Protein 5NGO (pdb70)

B-factor: mean 62.22, std 16.46, range [30.8, 132.93]

Radius of gyration: 42.45 Å; Cα contacts (8 Å, |Δi|>4): 3176; chains: 8; bounding box: 83×86×152 Å

Structure (mmCIF, N/CA/C/O backbone):
data_5NGO
#
_entry.id   5NGO
#
_cell.length_a   129.952
_cell.length_b   129.952
_cell.length_c   468.376
_cell.angle_alpha   90.000
_cell.angle_beta   90.000
_cell.angle_gamma   120.000
#
_symmetry.space_group_name_H-M   'H 3 2'
#
loop_
_entity.id
_entity.type
_entity.pdbx_description
1 polymer 'Inactive poly [ADP-ribose] polymerase RCD1'
2 water water
#
loop_
_atom_site.group_PDB
_atom_site.id
_atom_site.type_symbol
_atom_site.label_atom_id
_atom_site.label_alt_id
_atom_site.label_comp_id
_atom_site.label_asym_id
_atom_site.label_entity_id
_atom_site.label_seq_id
_atom_site.pdbx_PDB_ins_code
_atom_site.Cartn_x
_atom_site.Cartn_y
_atom_site.Cartn_z
_atom_site.occupancy
_atom_site.B_iso_or_equiv
_atom_site.auth_seq_id
_atom_site.auth_comp_id
_atom_site.auth_asym_id
_atom_site.auth_atom_id
_atom_site.pdbx_PDB_model_num
ATOM 1 N N . LEU A 1 7 ? 52.149 85.969 139.998 1.00 70.77 273 LEU A N 1
ATOM 2 C CA . LEU A 1 7 ? 52.195 86.396 138.577 1.00 69.74 273 LEU A CA 1
ATOM 3 C C . LEU A 1 7 ? 52.509 85.191 137.736 1.00 68.75 273 LEU A C 1
ATOM 4 O O . LEU A 1 7 ? 53.062 84.244 138.223 1.00 72.23 273 LEU A O 1
ATOM 9 N N . ASP A 1 8 ? 52.133 85.234 136.472 1.00 67.42 274 ASP A N 1
ATOM 10 C CA . ASP A 1 8 ? 52.562 84.211 135.523 1.00 67.41 274 ASP A CA 1
ATOM 11 C C . ASP A 1 8 ? 53.879 84.641 134.872 1.00 63.97 274 ASP A C 1
ATOM 12 O O . ASP A 1 8 ? 54.361 85.766 135.054 1.00 58.46 274 ASP A O 1
ATOM 17 N N . LYS A 1 9 ? 54.465 83.710 134.123 1.00 59.67 275 LYS A N 1
ATOM 18 C CA . LYS A 1 9 ? 55.780 83.923 133.525 1.00 58.08 275 LYS A CA 1
ATOM 19 C C . LYS A 1 9 ? 55.767 85.042 132.480 1.00 57.00 275 LYS A C 1
ATOM 20 O O . LYS A 1 9 ? 56.727 85.801 132.412 1.00 54.40 275 LYS A O 1
ATOM 26 N N . ASP A 1 10 ? 54.691 85.164 131.702 1.00 58.35 276 ASP A N 1
ATOM 27 C CA . ASP A 1 10 ? 54.538 86.265 130.727 1.00 59.88 276 ASP A CA 1
ATOM 28 C C . ASP A 1 10 ? 54.577 87.659 131.356 1.00 55.51 276 ASP A C 1
ATOM 29 O O . ASP A 1 10 ? 55.190 88.565 130.795 1.00 57.64 276 ASP A O 1
ATOM 34 N N . ALA A 1 11 ? 53.922 87.827 132.500 1.00 51.75 277 ALA A N 1
ATOM 35 C CA . ALA A 1 11 ? 53.935 89.113 133.200 1.00 50.29 277 ALA A CA 1
ATOM 36 C C . ALA A 1 11 ? 55.340 89.483 133.691 1.00 47.77 277 ALA A C 1
ATOM 37 O O . ALA A 1 11 ? 55.723 90.650 133.644 1.00 49.94 277 ALA A O 1
ATOM 39 N N . VAL A 1 12 ? 56.099 88.479 134.136 1.00 46.09 278 VAL A N 1
ATOM 40 C CA . VAL A 1 12 ? 57.456 88.678 134.629 1.00 43.87 278 VAL A CA 1
ATOM 41 C C . VAL A 1 12 ? 58.322 89.117 133.462 1.00 45.43 278 VAL A C 1
ATOM 42 O O . VAL A 1 12 ? 59.075 90.080 133.584 1.00 43.18 278 VAL A O 1
ATOM 46 N N . LYS A 1 13 ? 58.196 88.395 132.339 1.00 48.04 279 LYS A N 1
ATOM 47 C CA . LYS A 1 13 ? 58.886 88.730 131.090 1.00 48.30 279 LYS A CA 1
ATOM 48 C C . LYS A 1 13 ? 58.623 90.174 130.677 1.00 48.72 279 LYS A C 1
ATOM 49 O O . LYS A 1 13 ? 59.560 90.914 130.369 1.00 47.87 279 LYS A O 1
ATOM 55 N N . LYS A 1 14 ? 57.349 90.559 130.700 1.00 50.75 280 LYS A N 1
ATOM 56 C CA . LYS A 1 14 ? 56.938 91.921 130.367 1.00 54.05 280 LYS A CA 1
ATOM 57 C C . LYS A 1 14 ? 57.505 92.968 131.328 1.00 53.67 280 LYS A C 1
ATOM 58 O O . LYS A 1 14 ? 58.007 93.996 130.881 1.00 55.53 280 LYS A O 1
ATOM 64 N N . MET A 1 15 ? 57.428 92.704 132.628 1.00 51.12 281 MET A N 1
ATOM 65 C CA . MET A 1 15 ? 58.087 93.546 133.646 1.00 51.37 281 MET A CA 1
ATOM 66 C C . MET A 1 15 ? 59.568 93.778 133.341 1.00 48.66 281 MET A C 1
ATOM 67 O O . MET A 1 15 ? 60.057 94.900 133.451 1.00 52.40 281 MET A O 1
ATOM 72 N N . PHE A 1 16 ? 60.275 92.712 132.990 1.00 45.54 282 PHE A N 1
ATOM 73 C CA . PHE A 1 16 ? 61.704 92.793 132.693 1.00 44.61 282 PHE A CA 1
ATOM 74 C C . PHE A 1 16 ? 61.984 93.548 131.386 1.00 45.89 282 PHE A C 1
ATOM 75 O O . PHE A 1 16 ? 62.950 94.315 131.308 1.00 46.80 282 PHE A O 1
ATOM 83 N N . ALA A 1 17 ? 61.147 93.325 130.372 1.00 47.44 283 ALA A N 1
ATOM 84 C CA . ALA A 1 17 ? 61.316 93.981 129.063 1.00 51.17 283 ALA A CA 1
ATOM 85 C C . ALA A 1 17 ? 61.088 95.494 129.138 1.00 53.24 283 ALA A C 1
ATOM 86 O O . ALA A 1 17 ? 61.923 96.263 128.659 1.00 54.42 283 ALA A O 1
ATOM 88 N N . VAL A 1 18 ? 59.977 95.915 129.766 1.00 54.41 284 VAL A N 1
ATOM 89 C CA . VAL A 1 18 ? 59.682 97.343 129.900 1.00 56.08 284 VAL A CA 1
ATOM 90 C C . VAL A 1 18 ? 60.737 97.986 130.813 1.00 56.39 284 VAL A C 1
ATOM 91 O O . VAL A 1 18 ? 61.227 99.074 130.519 1.00 59.96 284 VAL A O 1
ATOM 95 N N . GLY A 1 19 ? 61.110 97.290 131.884 1.00 53.05 285 GLY A N 1
ATOM 96 C CA . GLY A 1 19 ? 62.077 97.792 132.849 1.00 51.82 285 GLY A CA 1
ATOM 97 C C . GLY A 1 19 ? 63.517 97.861 132.416 1.00 51.74 285 GLY A C 1
ATOM 98 O O . GLY A 1 19 ? 64.298 98.491 133.105 1.00 54.23 285 GLY A O 1
ATOM 99 N N . THR A 1 20 ? 63.891 97.210 131.309 1.00 51.23 286 THR A N 1
ATOM 100 C CA . THR A 1 20 ? 65.258 97.285 130.766 1.00 50.73 286 THR A CA 1
ATOM 101 C C . THR A 1 20 ? 65.314 97.970 129.401 1.00 53.57 286 THR A C 1
ATOM 102 O O . THR A 1 20 ? 66.364 97.942 128.736 1.00 54.76 286 THR A O 1
ATOM 106 N N . ALA A 1 21 ? 64.220 98.603 128.981 1.00 56.57 287 ALA A N 1
ATOM 107 C CA . ALA A 1 21 ? 64.129 99.227 127.634 1.00 59.17 287 ALA A CA 1
ATOM 108 C C . ALA A 1 21 ? 65.227 100.257 127.351 1.00 62.26 287 ALA A C 1
ATOM 109 O O . ALA A 1 21 ? 65.743 100.324 126.242 1.00 67.64 287 ALA A O 1
ATOM 111 N N . SER A 1 22 ? 65.586 101.048 128.362 1.00 62.88 288 SER A N 1
ATOM 112 C CA . SER A 1 22 ? 66.666 102.042 128.251 1.00 63.63 288 SER A CA 1
ATOM 113 C C . SER A 1 22 ? 68.040 101.484 127.847 1.00 62.76 288 SER A C 1
ATOM 114 O O . SER A 1 22 ? 68.877 102.243 127.375 1.00 63.83 288 SER A O 1
ATOM 117 N N . LEU A 1 23 ? 68.274 100.186 128.041 1.00 60.92 289 LEU A N 1
ATOM 118 C CA . LEU A 1 23 ? 69.548 99.555 127.673 1.00 60.77 289 LEU A CA 1
ATOM 119 C C . LEU A 1 23 ? 69.600 99.084 126.214 1.00 60.67 289 LEU A C 1
ATOM 120 O O . LEU A 1 23 ? 70.660 98.646 125.757 1.00 59.47 289 LEU A O 1
ATOM 125 N N . GLY A 1 24 ? 68.484 99.176 125.494 1.00 60.76 290 GLY A N 1
ATOM 126 C CA . GLY A 1 24 ? 68.449 98.833 124.079 1.00 63.48 290 GLY A CA 1
ATOM 127 C C . GLY A 1 24 ? 67.880 97.447 123.852 1.00 64.57 290 GLY A C 1
ATOM 128 O O . GLY A 1 24 ? 66.837 97.107 124.445 1.00 65.23 290 GLY A O 1
ATOM 129 N N . HIS A 1 25 ? 68.539 96.650 123.004 1.00 66.43 291 HIS A N 1
ATOM 130 C CA . HIS A 1 25 ? 68.098 95.290 122.722 1.00 66.59 291 HIS A CA 1
ATOM 131 C C . HIS A 1 25 ? 68.506 94.362 123.860 1.00 61.88 291 HIS A C 1
ATOM 132 O O . HIS A 1 25 ? 69.691 94.093 124.031 1.00 59.11 291 HIS A O 1
ATOM 139 N N . VAL A 1 26 ? 67.523 93.891 124.623 1.00 59.05 292 VAL A N 1
ATOM 140 C CA . VAL A 1 26 ? 67.770 93.006 125.755 1.00 55.69 292 VAL A CA 1
ATOM 141 C C . VAL A 1 26 ? 66.963 91.727 125.581 1.00 53.62 292 VAL A C 1
ATOM 142 O O . VAL A 1 26 ? 65.869 91.609 126.108 1.00 53.04 292 VAL A O 1
ATOM 146 N N . PRO A 1 27 ? 67.507 90.754 124.832 1.00 53.53 293 PRO A N 1
ATOM 147 C CA . PRO A 1 27 ? 66.724 89.536 124.592 1.00 53.12 293 PRO A CA 1
ATOM 148 C C . PRO A 1 27 ? 66.559 88.696 125.859 1.00 51.09 293 PRO A C 1
ATOM 149 O O . PRO A 1 27 ? 67.526 88.478 126.586 1.00 49.60 293 PRO A O 1
ATOM 153 N N . VAL A 1 28 ? 65.322 88.286 126.116 1.00 50.98 294 VAL A N 1
ATOM 154 C CA . VAL A 1 28 ? 64.986 87.395 127.214 1.00 49.13 294 VAL A CA 1
ATOM 155 C C . VAL A 1 28 ? 64.961 85.980 126.662 1.00 49.97 294 VAL A C 1
ATOM 156 O O . VAL A 1 28 ? 64.077 85.637 125.877 1.00 52.17 294 VAL A O 1
ATOM 160 N N . LEU A 1 29 ? 65.910 85.164 127.094 1.00 49.75 295 LEU A N 1
ATOM 161 C CA . LEU A 1 29 ? 65.989 83.778 126.663 1.00 49.99 295 LEU A CA 1
ATOM 162 C C . LEU A 1 29 ? 64.973 82.870 127.378 1.00 48.74 295 LEU A C 1
ATOM 163 O O . LEU A 1 29 ? 64.453 81.939 126.773 1.00 47.70 295 LEU A O 1
ATOM 168 N N . ASP A 1 30 ? 64.695 83.139 128.651 1.00 47.68 296 ASP A N 1
ATOM 169 C CA . ASP A 1 30 ? 63.867 82.261 129.458 1.00 47.25 296 ASP A CA 1
ATOM 170 C C . ASP A 1 30 ? 63.370 82.917 130.729 1.00 43.64 296 ASP A C 1
ATOM 171 O O . ASP A 1 30 ? 64.031 83.789 131.276 1.00 42.52 296 ASP A O 1
ATOM 176 N N . VAL A 1 31 ? 62.186 82.509 131.174 1.00 42.93 297 VAL A N 1
ATOM 177 C CA . VAL A 1 31 ? 61.664 82.886 132.477 1.00 42.64 297 VAL A CA 1
ATOM 178 C C . VAL A 1 31 ? 61.263 81.579 133.142 1.00 43.49 297 VAL A C 1
ATOM 179 O O . VAL A 1 31 ? 60.428 80.833 132.607 1.00 47.10 297 VAL A O 1
ATOM 183 N N . GLY A 1 32 ? 61.858 81.321 134.307 1.00 42.10 298 GLY A N 1
ATOM 184 C CA . GLY A 1 32 ? 61.596 80.109 135.049 1.00 42.38 298 GLY A CA 1
ATOM 185 C C . GLY A 1 32 ? 61.061 80.417 136.407 1.00 41.64 298 GLY A C 1
ATOM 186 O O . GLY A 1 32 ? 61.241 81.496 136.901 1.00 39.59 298 GLY A O 1
ATOM 187 N N . ARG A 1 33 ? 60.471 79.408 137.037 1.00 43.14 299 ARG A N 1
ATOM 188 C CA . ARG A 1 33 ? 59.939 79.500 138.406 1.00 43.82 299 ARG A CA 1
ATOM 189 C C . ARG A 1 33 ? 60.415 78.314 139.207 1.00 45.10 299 ARG A C 1
ATOM 190 O O . ARG A 1 33 ? 60.366 77.236 138.682 1.00 47.37 299 ARG A O 1
ATOM 198 N N . PHE A 1 34 ? 60.948 78.545 140.411 1.00 44.96 300 PHE A N 1
ATOM 199 C CA . PHE A 1 34 ? 61.418 77.473 141.267 1.00 44.63 300 PHE A CA 1
ATOM 200 C C . PHE A 1 34 ? 60.274 76.614 141.771 1.00 43.97 300 PHE A C 1
ATOM 201 O O . PHE A 1 34 ? 59.340 77.159 142.308 1.00 46.24 300 PHE A O 1
ATOM 209 N N . SER A 1 35 ? 60.319 75.315 141.524 1.00 44.24 301 SER A N 1
ATOM 210 C CA . SER A 1 35 ? 59.211 74.435 141.804 1.00 44.48 301 SER A CA 1
ATOM 211 C C . SER A 1 35 ? 59.800 73.183 142.408 1.00 43.33 301 SER A C 1
ATOM 212 O O . SER A 1 35 ? 60.320 72.326 141.706 1.00 44.73 301 SER A O 1
ATOM 215 N N . SER A 1 36 ? 59.716 73.060 143.718 1.00 42.20 302 SER A N 1
ATOM 216 C CA . SER A 1 36 ? 60.232 71.926 144.469 1.00 44.66 302 SER A CA 1
ATOM 217 C C . SER A 1 36 ? 59.642 71.898 145.865 1.00 45.63 302 SER A C 1
ATOM 218 O O . SER A 1 36 ? 59.013 72.856 146.284 1.00 42.97 302 SER A O 1
ATOM 221 N N . GLU A 1 37 ? 59.875 70.816 146.593 1.00 48.94 303 GLU A N 1
ATOM 222 C CA . GLU A 1 37 ? 59.362 70.695 147.950 1.00 50.48 303 GLU A CA 1
ATOM 223 C C . GLU A 1 37 ? 59.985 71.724 148.891 1.00 48.30 303 GLU A C 1
ATOM 224 O O . GLU A 1 37 ? 59.306 72.245 149.778 1.00 48.90 303 GLU A O 1
ATOM 230 N N . ILE A 1 38 ? 61.269 72.027 148.680 1.00 47.04 304 ILE A N 1
ATOM 231 C CA . ILE A 1 38 ? 61.967 73.018 149.485 1.00 46.74 304 ILE A CA 1
ATOM 232 C C . ILE A 1 38 ? 61.461 74.421 149.182 1.00 45.80 304 ILE A C 1
ATOM 233 O O . ILE A 1 38 ? 61.237 75.195 150.104 1.00 46.18 304 ILE A O 1
ATOM 238 N N . ALA A 1 39 ? 61.282 74.747 147.901 1.00 44.64 305 ALA A N 1
ATOM 239 C CA . ALA A 1 39 ? 60.703 76.039 147.519 1.00 43.00 305 ALA A CA 1
ATOM 240 C C . ALA A 1 39 ? 59.313 76.236 148.110 1.00 43.44 305 ALA A C 1
ATOM 241 O O . ALA A 1 39 ? 59.003 77.299 148.577 1.00 40.75 305 ALA A O 1
ATOM 243 N N . GLU A 1 40 ? 58.493 75.206 148.107 1.00 48.46 306 GLU A N 1
ATOM 244 C CA . GLU A 1 40 ? 57.165 75.246 148.759 1.00 51.58 306 GLU A CA 1
ATOM 245 C C . GLU A 1 40 ? 57.266 75.481 150.266 1.00 51.78 306 GLU A C 1
ATOM 246 O O . GLU A 1 40 ? 56.532 76.32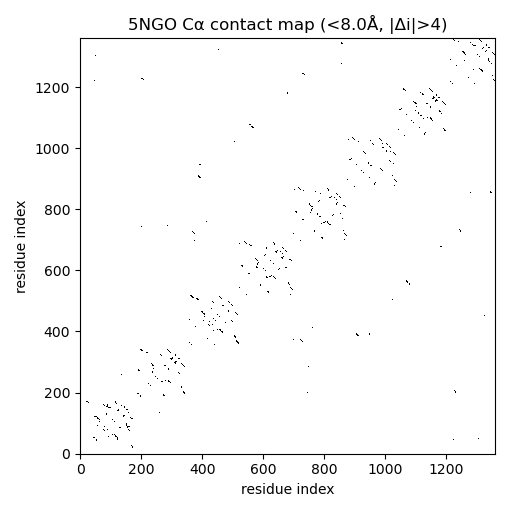3 150.797 1.00 54.23 306 GLU A O 1
ATOM 252 N N . ALA A 1 41 ? 58.175 74.768 150.937 1.00 49.76 307 ALA A N 1
ATOM 253 C CA . ALA A 1 41 ? 58.382 74.973 152.368 1.00 50.52 307 ALA A CA 1
ATOM 254 C C . ALA A 1 41 ? 58.906 76.382 152.658 1.00 50.10 307 ALA A C 1
ATOM 255 O O . ALA A 1 41 ? 58.486 77.014 153.632 1.00 52.20 307 ALA A O 1
ATOM 257 N N . ARG A 1 42 ? 59.794 76.873 151.796 1.00 49.65 308 ARG A N 1
ATOM 258 C CA . ARG A 1 42 ? 60.321 78.233 151.916 1.00 50.22 308 ARG A CA 1
ATOM 259 C C . ARG A 1 42 ? 59.265 79.308 151.658 1.00 48.03 308 ARG A C 1
ATOM 260 O O . ARG A 1 42 ? 59.309 80.364 152.272 1.00 47.93 308 ARG A O 1
ATOM 268 N N . LEU A 1 43 ? 58.317 79.038 150.768 1.00 47.13 309 LEU A N 1
ATOM 269 C CA . LEU A 1 43 ? 57.196 79.943 150.515 1.00 45.18 309 LEU A CA 1
ATOM 270 C C . LEU A 1 43 ? 56.256 79.967 151.699 1.00 45.74 309 LEU A C 1
ATOM 271 O O . LEU A 1 43 ? 55.777 81.039 152.079 1.00 47.45 309 LEU A O 1
ATOM 276 N N . ALA A 1 44 ? 55.979 78.803 152.283 1.00 45.55 310 ALA A N 1
ATOM 277 C CA . ALA A 1 44 ? 55.169 78.731 153.495 1.00 45.54 310 ALA A CA 1
ATOM 278 C C . ALA A 1 44 ? 55.800 79.532 154.642 1.00 43.39 310 ALA A C 1
ATOM 279 O O . ALA A 1 44 ? 55.083 80.234 155.354 1.00 45.64 310 ALA A O 1
ATOM 281 N N . LEU A 1 45 ? 57.120 79.441 154.799 1.00 43.05 311 LEU A N 1
ATOM 282 C CA . LEU A 1 45 ? 57.839 80.229 155.815 1.00 42.21 311 LEU A CA 1
ATOM 283 C C . LEU A 1 45 ? 57.672 81.726 155.585 1.00 41.56 311 LEU A C 1
ATOM 284 O O . LEU A 1 45 ? 57.310 82.460 156.492 1.00 45.05 311 LEU A O 1
ATOM 289 N N . PHE A 1 46 ? 57.933 82.157 154.362 1.00 40.03 312 PHE A N 1
ATOM 290 C CA . PHE A 1 46 ? 57.745 83.551 153.933 1.00 39.63 312 PHE A CA 1
ATOM 291 C C . PHE A 1 46 ? 56.316 84.030 154.200 1.00 41.18 312 PHE A C 1
ATOM 292 O O . PHE A 1 46 ? 56.138 85.113 154.746 1.00 41.72 312 PHE A O 1
ATOM 300 N N . GLN A 1 47 ? 55.311 83.229 153.842 1.00 42.83 313 GLN A N 1
ATOM 301 C CA . GLN A 1 47 ? 53.904 83.606 154.056 1.00 46.90 313 GLN A CA 1
ATOM 302 C C . GLN A 1 47 ? 53.515 83.705 155.530 1.00 48.68 313 GLN A C 1
ATOM 303 O O . GLN A 1 47 ? 52.615 84.475 155.868 1.00 50.35 313 GLN A O 1
ATOM 309 N N . LYS A 1 48 ? 54.204 82.969 156.403 1.00 49.72 314 LYS A N 1
ATOM 310 C CA . LYS A 1 48 ? 54.018 83.155 157.847 1.00 50.15 314 LYS A CA 1
ATOM 311 C C . LYS A 1 48 ? 54.630 84.462 158.323 1.00 49.63 314 LYS A C 1
ATOM 312 O O . LYS A 1 48 ? 54.055 85.117 159.176 1.00 50.96 314 LYS A O 1
ATOM 318 N N . GLN A 1 49 ? 55.786 84.834 157.789 1.00 48.37 315 GLN A N 1
ATOM 319 C CA . GLN A 1 49 ? 56.372 86.133 158.108 1.00 48.34 315 GLN A CA 1
ATOM 320 C C . GLN A 1 49 ? 55.489 87.286 157.609 1.00 49.49 315 GLN A C 1
ATOM 321 O O . GLN A 1 49 ? 55.437 88.340 158.249 1.00 50.67 315 GLN A O 1
ATOM 327 N N . VAL A 1 50 ? 54.797 87.082 156.481 1.00 49.58 316 VAL A N 1
ATOM 328 C CA . VAL A 1 50 ? 53.839 88.061 155.954 1.00 50.46 316 VAL A CA 1
ATOM 329 C C . VAL A 1 50 ? 52.725 88.288 156.975 1.00 52.07 316 VAL A C 1
ATOM 330 O O . VAL A 1 50 ? 52.418 89.431 157.297 1.00 53.50 316 VAL A O 1
ATOM 334 N N . GLU A 1 51 ? 52.133 87.203 157.472 1.00 55.33 317 GLU A N 1
ATOM 335 C CA . GLU A 1 51 ? 51.126 87.285 158.535 1.00 59.58 317 GLU A CA 1
ATOM 336 C C . GLU A 1 51 ? 51.620 88.014 159.776 1.00 58.61 317 GLU A C 1
ATOM 337 O O . GLU A 1 51 ? 50.912 88.846 160.308 1.00 59.35 317 GLU A O 1
ATOM 343 N N . ILE A 1 52 ? 52.832 87.693 160.220 1.00 56.07 318 ILE A N 1
ATOM 344 C CA . ILE A 1 52 ? 53.425 88.328 161.400 1.00 56.19 318 ILE A CA 1
ATOM 345 C C . ILE A 1 52 ? 53.628 89.826 161.185 1.00 56.02 318 ILE A C 1
ATOM 346 O O . ILE A 1 52 ? 53.249 90.620 162.043 1.00 58.39 318 ILE A O 1
ATOM 351 N N . THR A 1 53 ? 54.221 90.209 160.055 1.00 53.40 319 THR A N 1
ATOM 352 C CA . THR A 1 53 ? 54.509 91.618 159.781 1.00 53.67 319 THR A CA 1
ATOM 353 C C . THR A 1 53 ? 53.199 92.404 159.590 1.00 55.81 319 THR A C 1
ATOM 354 O O . THR A 1 53 ? 53.099 93.542 160.036 1.00 56.87 319 THR A O 1
ATOM 358 N N . LYS A 1 54 ? 52.197 91.780 158.976 1.00 55.72 320 LYS A N 1
ATOM 359 C CA . LYS A 1 54 ? 50.874 92.388 158.835 1.00 59.70 320 LYS A CA 1
ATOM 360 C C . LYS A 1 54 ? 50.214 92.678 160.193 1.00 61.54 320 LYS A C 1
ATOM 361 O O . LYS A 1 54 ? 49.711 93.778 160.418 1.00 60.93 320 LYS A O 1
ATOM 367 N N . LYS A 1 55 ? 50.215 91.684 161.072 1.00 61.82 321 LYS A N 1
ATOM 368 C CA . LYS A 1 55 ? 49.701 91.830 162.435 1.00 64.85 321 LYS A CA 1
ATOM 369 C C . LYS A 1 55 ? 50.461 92.881 163.249 1.00 66.41 321 LYS A C 1
ATOM 370 O O . LYS A 1 55 ? 49.862 93.605 164.030 1.00 69.18 321 LYS A O 1
ATOM 376 N N . HIS A 1 56 ? 51.767 92.961 163.047 1.00 66.44 322 HIS A N 1
ATOM 377 C CA . HIS A 1 56 ? 52.618 93.907 163.766 1.00 69.21 322 HIS A CA 1
ATOM 378 C C . HIS A 1 56 ? 52.438 95.370 163.290 1.00 68.57 322 HIS A C 1
ATOM 379 O O . HIS A 1 56 ? 52.329 96.285 164.110 1.00 69.78 322 HIS A O 1
ATOM 386 N N . ARG A 1 57 ? 52.397 95.578 161.977 1.00 67.96 323 ARG A N 1
ATOM 387 C CA . ARG A 1 57 ? 52.389 96.923 161.379 1.00 69.42 323 ARG A CA 1
ATOM 388 C C . ARG A 1 57 ? 51.046 97.370 160.813 1.00 69.53 323 ARG A C 1
ATOM 389 O O . ARG A 1 57 ? 50.878 98.560 160.550 1.00 68.77 323 ARG A O 1
ATOM 397 N N . GLY A 1 58 ? 50.122 96.438 160.581 1.00 67.88 324 GLY A N 1
ATOM 398 C CA . GLY A 1 58 ? 48.899 96.723 159.832 1.00 68.88 324 GLY A CA 1
ATOM 399 C C . GLY A 1 58 ? 48.979 96.296 158.373 1.00 67.51 324 GLY A C 1
ATOM 400 O O . GLY A 1 58 ? 47.977 95.885 157.797 1.00 68.16 324 GLY A O 1
ATOM 401 N N . ASP A 1 59 ? 50.178 96.384 157.784 1.00 65.56 325 ASP A N 1
ATOM 402 C CA . ASP A 1 59 ? 50.412 96.097 156.367 1.00 63.91 325 ASP A CA 1
ATOM 403 C C . ASP A 1 59 ? 51.789 95.432 156.224 1.00 59.94 325 ASP A C 1
ATOM 404 O O . ASP A 1 59 ? 52.798 95.975 156.700 1.00 59.16 325 ASP A O 1
ATOM 409 N N . ALA A 1 60 ? 51.834 94.264 155.580 1.00 56.63 326 ALA A N 1
ATOM 410 C CA . ALA A 1 60 ? 53.116 93.592 155.298 1.00 53.67 326 ALA A CA 1
ATOM 411 C C . ALA A 1 60 ? 53.932 94.345 154.235 1.00 51.91 326 ALA A C 1
ATOM 412 O O . ALA A 1 60 ? 55.167 94.357 154.282 1.00 51.37 326 ALA A O 1
ATOM 414 N N . ASN A 1 61 ? 53.235 94.982 153.296 1.00 51.21 327 ASN A N 1
ATOM 415 C CA . ASN A 1 61 ? 53.851 95.784 152.248 1.00 50.75 327 ASN A CA 1
ATOM 416 C C . ASN A 1 61 ? 54.835 94.906 151.479 1.00 48.52 327 ASN A C 1
ATOM 417 O O . ASN A 1 61 ? 56.052 95.130 151.478 1.00 48.01 327 ASN A O 1
ATOM 422 N N . VAL A 1 62 ? 54.264 93.875 150.851 1.00 47.48 328 VAL A N 1
ATOM 423 C CA . VAL A 1 62 ? 54.998 92.945 150.028 1.00 46.27 328 VAL A CA 1
ATOM 424 C C . VAL A 1 62 ? 55.197 93.572 148.651 1.00 46.40 328 VAL A C 1
ATOM 425 O O . VAL A 1 62 ? 54.243 94.025 148.034 1.00 49.64 328 VAL A O 1
ATOM 429 N N . ARG A 1 63 ? 56.436 93.574 148.178 1.00 45.65 329 ARG A N 1
ATOM 430 C CA . ARG A 1 63 ? 56.786 94.120 146.868 1.00 46.12 329 ARG A CA 1
ATOM 431 C C . ARG A 1 63 ? 57.609 93.143 146.062 1.00 43.40 329 ARG A C 1
ATOM 432 O O . ARG A 1 63 ? 58.250 92.261 146.605 1.00 41.82 329 ARG A O 1
ATOM 440 N N . TYR A 1 64 ? 57.542 93.290 144.746 1.00 43.33 330 TYR A N 1
ATOM 441 C CA . TYR A 1 64 ? 58.441 92.546 143.872 1.00 41.79 330 TYR A CA 1
ATOM 442 C C . TYR A 1 64 ? 59.712 93.348 143.732 1.00 41.09 330 TYR A C 1
ATOM 443 O O . TYR A 1 64 ? 59.674 94.581 143.723 1.00 42.44 330 TYR A O 1
ATOM 452 N N . ALA A 1 65 ? 60.849 92.665 143.676 1.00 39.84 331 ALA A N 1
ATOM 453 C CA . ALA A 1 65 ? 62.138 93.322 143.488 1.00 39.43 331 ALA A CA 1
ATOM 454 C C . ALA A 1 65 ? 63.108 92.384 142.790 1.00 38.06 331 ALA A C 1
ATOM 455 O O . ALA A 1 65 ? 62.947 91.168 142.860 1.00 38.58 331 ALA A O 1
ATOM 457 N N . TRP A 1 66 ? 64.100 92.952 142.115 1.00 37.90 332 TRP A N 1
ATOM 458 C CA . TRP A 1 66 ? 65.038 92.193 141.310 1.00 37.41 332 TRP A CA 1
ATOM 459 C C . TRP A 1 66 ? 66.351 92.023 142.066 1.00 39.25 332 TRP A C 1
ATOM 460 O O . TRP A 1 66 ? 66.872 92.987 142.655 1.00 41.62 332 TRP A O 1
ATOM 471 N N . LEU A 1 67 ? 66.855 90.790 142.062 1.00 38.57 333 LEU A N 1
ATOM 472 C CA . LEU A 1 67 ? 68.111 90.444 142.696 1.00 39.32 333 LEU A CA 1
ATOM 473 C C . LEU A 1 67 ? 69.094 89.942 141.635 1.00 38.76 333 LEU A C 1
ATOM 474 O O . LEU A 1 67 ? 68.845 88.905 141.016 1.00 39.21 333 LEU A O 1
ATOM 479 N N . PRO A 1 68 ? 70.205 90.644 141.407 1.00 41.07 334 PRO A N 1
ATOM 480 C CA . PRO A 1 68 ? 71.228 90.117 140.493 1.00 42.21 334 PRO A CA 1
ATOM 481 C C . PRO A 1 68 ? 71.798 88.816 140.978 1.00 45.21 334 PRO A C 1
ATOM 482 O O . PRO A 1 68 ? 72.083 88.684 142.196 1.00 46.06 334 PRO A O 1
ATOM 486 N N . ALA A 1 69 ? 71.933 87.842 140.082 1.00 47.34 335 ALA A N 1
ATOM 487 C CA . ALA A 1 69 ? 72.442 86.526 140.452 1.00 50.88 335 ALA A CA 1
ATOM 488 C C . ALA A 1 69 ? 73.491 86.065 139.455 1.00 54.91 335 ALA A C 1
ATOM 489 O O . ALA A 1 69 ? 73.967 86.851 138.642 1.00 54.52 335 ALA A O 1
ATOM 491 N N . LYS A 1 70 ? 73.870 84.803 139.535 1.00 59.41 336 LYS A N 1
ATOM 492 C CA . LYS A 1 70 ? 74.750 84.165 138.573 1.00 63.45 336 LYS A CA 1
ATOM 493 C C . LYS A 1 70 ? 74.368 82.702 138.520 1.00 64.69 336 LYS A C 1
ATOM 494 O O . LYS A 1 70 ? 73.779 82.183 139.482 1.00 62.99 336 LYS A O 1
ATOM 500 N N . ARG A 1 71 ? 74.715 82.025 137.428 1.00 68.73 337 ARG A N 1
ATOM 501 C CA . ARG A 1 71 ? 74.404 80.598 137.252 1.00 75.04 337 ARG A CA 1
ATOM 502 C C . ARG A 1 71 ? 74.822 79.749 138.476 1.00 76.76 337 ARG A C 1
ATOM 503 O O . ARG A 1 71 ? 74.047 78.920 138.952 1.00 76.03 337 ARG A O 1
ATOM 511 N N . GLU A 1 72 ? 76.022 79.998 138.999 1.00 81.83 338 GLU A N 1
ATOM 512 C CA . GLU A 1 72 ? 76.607 79.178 140.061 1.00 84.99 338 GLU A CA 1
ATOM 513 C C . GLU A 1 72 ? 75.835 79.144 141.398 1.00 83.43 338 GLU A C 1
ATOM 514 O O . GLU A 1 72 ? 75.860 78.124 142.089 1.00 81.38 338 GLU A O 1
ATOM 520 N N . VAL A 1 73 ? 75.128 80.226 141.759 1.00 82.01 339 VAL A N 1
ATOM 521 C CA . VAL A 1 73 ? 74.396 80.293 143.040 1.00 78.42 339 VAL A CA 1
ATOM 522 C C . VAL A 1 73 ? 72.937 79.800 142.986 1.00 73.68 339 VAL A C 1
ATOM 523 O O . VAL A 1 73 ? 72.338 79.571 144.037 1.00 70.35 339 VAL A O 1
ATOM 527 N N . LEU A 1 74 ? 72.374 79.625 141.790 1.00 70.24 340 LEU A N 1
ATOM 528 C CA . LEU A 1 74 ? 70.963 79.226 141.625 1.00 71.41 340 LEU A CA 1
ATOM 529 C C . LEU A 1 74 ? 70.616 77.912 142.320 1.00 71.97 340 LEU A C 1
ATOM 530 O O . LEU A 1 74 ? 69.611 77.825 143.023 1.00 69.63 340 LEU A O 1
ATOM 535 N N . SER A 1 75 ? 71.444 76.894 142.086 1.00 74.76 341 SER A N 1
ATOM 536 C CA . SER A 1 75 ? 71.299 75.584 142.721 1.00 75.18 341 SER A CA 1
ATOM 537 C C . SER A 1 75 ? 71.180 75.676 144.257 1.00 75.32 341 SER A C 1
ATOM 538 O O . SER A 1 75 ? 70.304 75.059 144.847 1.00 72.93 341 SER A O 1
ATOM 541 N N . ALA A 1 76 ? 72.052 76.461 144.881 1.00 77.28 342 ALA A N 1
ATOM 542 C CA . ALA A 1 76 ? 72.092 76.593 146.338 1.00 77.14 342 ALA A CA 1
ATOM 543 C C . ALA A 1 76 ? 70.894 77.358 146.940 1.00 75.59 342 ALA A C 1
ATOM 544 O O . ALA A 1 76 ? 70.415 76.994 148.012 1.00 74.56 342 ALA A O 1
ATOM 546 N N . VAL A 1 77 ? 70.385 78.374 146.240 1.00 74.90 343 VAL A N 1
ATOM 547 C CA . VAL A 1 77 ? 69.558 79.426 146.877 1.00 74.95 343 VAL A CA 1
ATOM 548 C C . VAL A 1 77 ? 68.365 79.024 147.730 1.00 73.11 343 VAL A C 1
ATOM 549 O O . VAL A 1 77 ? 68.146 79.635 148.685 1.00 71.80 343 VAL A O 1
ATOM 553 N N . MET A 1 78 ? 67.675 77.932 147.389 1.00 70.88 344 MET A N 1
ATOM 554 C CA . MET A 1 78 ? 66.480 77.505 148.125 1.00 71.00 344 MET A CA 1
ATOM 555 C C . MET A 1 78 ? 66.759 76.799 149.441 1.00 74.16 344 MET A C 1
ATOM 556 O O . MET A 1 78 ? 66.094 77.082 150.426 1.00 73.87 344 MET A O 1
ATOM 561 N N . MET A 1 79 ? 67.706 75.874 149.459 1.00 78.19 345 MET A N 1
ATOM 562 C CA . MET A 1 79 ? 67.920 75.006 150.636 1.00 84.37 345 MET A CA 1
ATOM 563 C C . MET A 1 79 ? 68.713 75.693 151.762 1.00 84.14 345 MET A C 1
ATOM 564 O O . MET A 1 79 ? 68.324 75.598 152.927 1.00 81.69 345 MET A O 1
ATOM 569 N N . GLN A 1 80 ? 69.793 76.377 151.408 1.00 84.54 346 GLN A N 1
ATOM 570 C CA . GLN A 1 80 ? 70.687 76.987 152.389 1.00 87.28 346 GLN A CA 1
ATOM 571 C C . GLN A 1 80 ? 70.446 78.490 152.627 1.00 84.70 346 GLN A C 1
ATOM 572 O O . GLN A 1 80 ? 71.036 79.074 153.523 1.00 86.29 346 GLN A O 1
ATOM 578 N N . GLY A 1 81 ? 69.571 79.102 151.834 1.00 84.28 347 GLY A N 1
ATOM 579 C CA . GLY A 1 81 ? 69.228 80.519 151.953 1.00 80.39 347 GLY A CA 1
ATOM 580 C C . GLY A 1 81 ? 69.955 81.512 151.046 1.00 79.53 347 GLY A C 1
ATOM 581 O O . GLY A 1 81 ? 70.659 81.134 150.096 1.00 79.13 347 GLY A O 1
ATOM 582 N N . LEU A 1 82 ? 69.699 82.790 151.309 1.00 75.97 348 LEU A N 1
ATOM 583 C CA . LEU A 1 82 ? 70.342 83.888 150.584 1.00 76.26 348 LEU A CA 1
ATOM 584 C C . LEU A 1 82 ? 71.750 84.180 151.109 1.00 77.07 348 LEU A C 1
ATOM 585 O O . LEU A 1 82 ? 72.511 84.928 150.460 1.00 73.77 348 LEU A O 1
ATOM 590 N N . GLY A 1 83 ? 72.118 83.608 152.263 1.00 78.89 349 GLY A N 1
ATOM 591 C CA . GLY A 1 83 ? 73.447 83.807 152.804 1.00 84.41 349 GLY A CA 1
ATOM 592 C C . GLY A 1 83 ? 74.466 82.853 152.242 1.00 91.19 349 GLY A C 1
ATOM 593 O O . GLY A 1 83 ? 75.246 82.295 153.007 1.00 98.09 349 GLY A O 1
ATOM 594 N N . VAL A 1 84 ? 74.499 82.677 150.921 1.00 92.26 350 VAL A N 1
ATOM 595 C CA . VAL A 1 84 ? 75.519 81.839 150.303 1.00 93.63 350 VAL A CA 1
ATOM 596 C C . VAL A 1 84 ? 76.866 82.528 150.509 1.00 94.29 350 VAL A C 1
ATOM 597 O O . VAL A 1 84 ? 77.886 81.897 150.826 1.00 94.10 350 VAL A O 1
ATOM 601 N N . ALA A 1 87 ? 77.710 86.067 149.630 1.00 79.01 353 ALA A N 1
ATOM 602 C CA . ALA A 1 87 ? 77.608 85.935 148.165 1.00 78.44 353 ALA A CA 1
ATOM 603 C C . ALA A 1 87 ? 76.406 86.680 147.553 1.00 77.20 353 ALA A C 1
ATOM 604 O O . ALA A 1 87 ? 76.416 86.901 146.339 1.00 77.53 353 ALA A O 1
ATOM 606 N N . PHE A 1 88 ? 75.390 87.049 148.367 1.00 73.67 354 PHE A N 1
ATOM 607 C CA . PHE A 1 88 ? 74.423 88.093 147.980 1.00 67.49 354 PHE A CA 1
ATOM 608 C C . PHE A 1 88 ? 74.521 89.339 148.866 1.00 67.77 354 PHE A C 1
ATOM 609 O O . PHE A 1 88 ? 73.830 90.307 148.600 1.00 65.76 354 PHE A O 1
ATOM 617 N N . ILE A 1 89 ? 75.371 89.319 149.883 1.00 72.15 355 ILE A N 1
ATOM 618 C CA . ILE A 1 89 ? 75.508 90.429 150.816 1.00 73.91 355 ILE A CA 1
ATOM 619 C C . ILE A 1 89 ? 76.445 91.439 150.162 1.00 75.55 355 ILE A C 1
ATOM 620 O O . ILE A 1 89 ? 77.527 91.050 149.672 1.00 76.44 355 ILE A O 1
ATOM 625 N N . ARG A 1 90 ? 76.033 92.703 150.153 1.00 76.39 356 ARG A N 1
ATOM 626 C CA . ARG A 1 90 ? 76.880 93.769 149.636 1.00 79.38 356 ARG A CA 1
ATOM 627 C C . ARG A 1 90 ? 76.966 94.961 150.581 1.00 79.03 356 ARG A C 1
ATOM 628 O O . ARG A 1 90 ? 76.044 95.285 151.307 1.00 72.70 356 ARG A O 1
ATOM 636 N N . LYS A 1 91 ? 78.102 95.655 150.512 1.00 81.88 357 LYS A N 1
ATOM 637 C CA . LYS A 1 91 ? 78.300 96.930 151.172 1.00 83.07 357 LYS A CA 1
ATOM 638 C C . LYS A 1 91 ? 78.099 98.058 150.161 1.00 80.96 357 LYS A C 1
ATOM 639 O O . LYS A 1 91 ? 78.816 98.120 149.184 1.00 79.96 357 LYS A O 1
ATOM 645 N N . SER A 1 92 ? 77.139 98.952 150.396 1.00 80.02 358 SER A N 1
ATOM 646 C CA . SER A 1 92 ? 76.910 100.133 149.522 1.00 79.05 358 SER A CA 1
ATOM 647 C C . SER A 1 92 ? 77.048 101.421 150.335 1.00 81.28 358 SER A C 1
ATOM 648 O O . SER A 1 92 ? 77.524 101.396 151.466 1.00 81.94 358 SER A O 1
ATOM 651 N N . ILE A 1 93 ? 76.599 102.534 149.757 1.00 81.55 359 ILE A N 1
ATOM 652 C CA . ILE A 1 93 ? 76.532 103.816 150.450 1.00 83.71 359 ILE A CA 1
ATOM 653 C C . ILE A 1 93 ? 75.415 103.827 151.491 1.00 80.38 359 ILE A C 1
ATOM 654 O O . ILE A 1 93 ? 75.476 104.577 152.447 1.00 79.92 359 ILE A O 1
ATOM 659 N N . TYR A 1 94 ? 74.394 103.001 151.280 1.00 78.12 360 TYR A N 1
ATOM 660 C CA . TYR A 1 94 ? 73.243 102.898 152.183 1.00 76.35 360 TYR A CA 1
ATOM 661 C C . TYR A 1 94 ? 73.404 101.943 153.362 1.00 74.05 360 TYR A C 1
ATOM 662 O O . TYR A 1 94 ? 72.538 101.905 154.235 1.00 72.81 360 TYR A O 1
ATOM 671 N N . GLY A 1 95 ? 74.475 101.152 153.368 1.00 73.83 361 GLY A N 1
ATOM 672 C CA . GLY A 1 95 ? 74.722 100.159 154.426 1.00 74.19 361 GLY A CA 1
ATOM 673 C C . GLY A 1 95 ? 74.921 98.751 153.899 1.00 72.69 361 GLY A C 1
ATOM 674 O O . GLY A 1 95 ? 75.078 98.541 152.691 1.00 74.37 361 GLY A O 1
ATOM 675 N N . VAL A 1 96 ? 74.898 97.783 154.816 1.00 71.34 362 VAL A N 1
ATOM 676 C CA . VAL A 1 96 ? 75.179 96.383 154.500 1.00 68.04 362 VAL A CA 1
ATOM 677 C C . VAL A 1 96 ? 73.921 95.543 154.685 1.00 65.06 362 VAL A C 1
ATOM 678 O O . VAL A 1 96 ? 73.273 95.567 155.727 1.00 68.24 362 VAL A O 1
ATOM 682 N N . GLY A 1 97 ? 73.576 94.801 153.647 1.00 61.81 363 GLY A N 1
ATOM 683 C CA . GLY A 1 97 ? 72.433 93.880 153.665 1.00 59.58 363 GLY A CA 1
ATOM 684 C C . GLY A 1 97 ? 72.345 93.177 152.323 1.00 57.15 363 GLY A C 1
ATOM 685 O O . GLY A 1 97 ? 73.363 93.033 151.615 1.00 57.92 363 GLY A O 1
ATOM 686 N N . ILE A 1 98 ? 71.139 92.769 151.923 1.00 54.26 364 ILE A N 1
ATOM 687 C CA . ILE A 1 98 ? 70.900 92.364 150.533 1.00 52.52 364 ILE A CA 1
ATOM 688 C C . ILE A 1 98 ? 70.308 93.569 149.815 1.00 50.45 364 ILE A C 1
ATOM 689 O O . ILE A 1 98 ? 69.331 94.155 150.283 1.00 51.97 364 ILE A O 1
ATOM 694 N N . HIS A 1 99 ? 70.916 93.947 148.685 1.00 49.54 365 HIS A N 1
ATOM 695 C CA . HIS A 1 99 ? 70.466 95.080 147.867 1.00 49.41 365 HIS A CA 1
ATOM 696 C C . HIS A 1 99 ? 69.642 94.540 146.711 1.00 45.71 365 HIS A C 1
ATOM 697 O O . HIS A 1 99 ? 70.118 93.678 145.939 1.00 48.01 365 HIS A O 1
ATOM 704 N N . LEU A 1 100 ? 68.405 95.018 146.590 1.00 43.45 366 LEU A N 1
ATOM 705 C CA . LEU A 1 100 ? 67.540 94.646 145.485 1.00 41.94 366 LEU A CA 1
ATOM 706 C C . LEU A 1 100 ? 67.071 95.884 144.767 1.00 42.47 366 LEU A C 1
ATOM 707 O O . LEU A 1 100 ? 67.002 96.960 145.349 1.00 45.52 366 LEU A O 1
ATOM 712 N N . THR A 1 101 ? 66.710 95.688 143.500 1.00 42.26 367 THR A N 1
ATOM 713 C CA . THR A 1 101 ? 66.270 96.764 142.661 1.00 42.88 367 THR A CA 1
ATOM 714 C C . THR A 1 101 ? 64.738 96.734 142.586 1.00 42.82 367 THR A C 1
ATOM 715 O O . THR A 1 101 ? 64.123 95.660 142.556 1.00 41.50 367 THR A O 1
ATOM 719 N N . ALA A 1 102 ? 64.105 97.920 142.602 1.00 42.76 368 ALA A N 1
ATOM 720 C CA . ALA A 1 102 ? 62.655 97.989 142.575 1.00 43.05 368 ALA A CA 1
ATOM 721 C C . ALA A 1 102 ? 62.113 97.397 141.256 1.00 43.66 368 ALA A C 1
ATOM 722 O O . ALA A 1 102 ? 62.835 97.354 140.233 1.00 43.23 368 ALA A O 1
ATOM 724 N N . ALA A 1 103 ? 60.841 96.946 141.308 1.00 44.49 369 ALA A N 1
ATOM 725 C CA . ALA A 1 103 ? 60.200 96.236 140.212 1.00 44.64 369 ALA A CA 1
ATOM 726 C C . ALA A 1 103 ? 60.299 96.894 138.816 1.00 47.88 369 ALA A C 1
ATOM 727 O O . ALA A 1 103 ? 60.444 96.200 137.804 1.00 47.62 369 ALA A O 1
ATOM 729 N N . ASP A 1 104 ? 60.223 98.221 138.768 1.00 50.14 370 ASP A N 1
ATOM 730 C CA . ASP A 1 104 ? 60.231 98.923 137.478 1.00 52.66 370 ASP A CA 1
ATOM 731 C C . ASP A 1 104 ? 61.629 99.412 137.054 1.00 52.19 370 ASP A C 1
ATOM 732 O O . ASP A 1 104 ? 61.753 100.063 136.030 1.00 51.89 370 ASP A O 1
ATOM 737 N N . CYS A 1 105 ? 62.670 99.027 137.806 1.00 52.69 371 CYS A N 1
ATOM 738 C CA . CYS A 1 105 ? 64.037 99.523 137.615 1.00 52.67 371 CYS A CA 1
ATOM 739 C C . CYS A 1 105 ? 65.115 98.484 137.320 1.00 49.48 371 CYS A C 1
ATOM 740 O O . CYS A 1 105 ? 66.279 98.742 137.604 1.00 49.73 371 CYS A O 1
ATOM 743 N N . PRO A 1 106 ? 64.771 97.330 136.726 1.00 46.47 372 PRO A N 1
ATOM 744 C CA . PRO A 1 106 ? 65.871 96.373 136.518 1.00 47.11 372 PRO A CA 1
ATOM 745 C C . PRO A 1 106 ? 67.044 96.872 135.637 1.00 48.75 372 PRO A C 1
ATOM 746 O O . PRO A 1 106 ? 68.141 96.328 135.766 1.00 48.00 372 PRO A O 1
ATOM 750 N N . TYR A 1 107 ? 66.839 97.907 134.801 1.00 50.81 373 TYR A N 1
ATOM 751 C CA . TYR A 1 107 ? 67.955 98.545 134.060 1.00 55.49 373 TYR A CA 1
ATOM 752 C C . TYR A 1 107 ? 69.128 98.944 134.951 1.00 57.56 373 TYR A C 1
ATOM 753 O O . TYR A 1 107 ? 70.279 98.966 134.500 1.00 58.42 373 TYR A O 1
ATOM 762 N N . PHE A 1 108 ? 68.809 99.283 136.203 1.00 59.11 374 PHE A N 1
ATOM 763 C CA . PHE A 1 108 ? 69.770 99.758 137.192 1.00 61.87 374 PHE A CA 1
ATOM 764 C C . PHE A 1 108 ? 70.840 98.718 137.548 1.00 58.22 374 PHE A C 1
ATOM 765 O O . PHE A 1 108 ? 71.982 99.073 137.786 1.00 59.43 374 PHE A O 1
ATOM 773 N N . SER A 1 109 ? 70.461 97.444 137.620 1.00 54.06 375 SER A N 1
ATOM 774 C CA . SER A 1 109 ? 71.382 96.391 138.060 1.00 53.05 375 SER A CA 1
ATOM 775 C C . SER A 1 109 ? 71.606 95.249 137.046 1.00 50.97 375 SER A C 1
ATOM 776 O O . SER A 1 109 ? 72.327 94.288 137.345 1.00 49.59 375 SER A O 1
ATOM 779 N N . ALA A 1 110 ? 71.040 95.370 135.843 1.00 51.71 376 ALA A N 1
ATOM 780 C CA . ALA A 1 110 ? 71.204 94.363 134.791 1.00 53.23 376 ALA A CA 1
ATOM 781 C C . ALA A 1 110 ? 72.667 94.059 134.458 1.00 56.51 376 ALA A C 1
ATOM 782 O O . ALA A 1 110 ? 73.043 92.894 134.324 1.00 57.52 376 ALA A O 1
ATOM 784 N N . ARG A 1 111 ? 73.487 95.111 134.345 1.00 60.48 377 ARG A N 1
ATOM 785 C CA . ARG A 1 111 ? 74.911 94.958 134.058 1.00 64.54 377 ARG A CA 1
ATOM 786 C C . ARG A 1 111 ? 75.723 94.316 135.189 1.00 66.34 377 ARG A C 1
ATOM 787 O O . ARG A 1 111 ? 76.828 93.843 134.964 1.00 70.67 377 ARG A O 1
ATOM 795 N N . TYR A 1 112 ? 75.165 94.304 136.392 1.00 65.51 378 TYR A N 1
ATOM 796 C CA . TYR A 1 112 ? 75.810 93.706 137.554 1.00 67.34 378 TYR A CA 1
ATOM 797 C C . TYR A 1 112 ? 75.454 92.189 137.695 1.00 62.27 378 TYR A C 1
ATOM 798 O O . TYR A 1 112 ? 75.958 91.530 138.602 1.00 59.94 378 TYR A O 1
ATOM 807 N N . CYS A 1 113 ? 74.663 91.655 136.760 1.00 57.00 379 CYS A N 1
ATOM 808 C CA . CYS A 1 113 ? 74.499 90.221 136.608 1.00 55.30 379 CYS A CA 1
ATOM 809 C C . CYS A 1 113 ? 75.640 89.610 135.802 1.00 57.44 379 CYS A C 1
ATOM 810 O O . CYS A 1 113 ? 75.792 89.911 134.628 1.00 56.14 379 CYS A O 1
ATOM 813 N N . ASP A 1 114 ? 76.443 88.769 136.443 1.00 58.83 380 ASP A N 1
ATOM 814 C CA . ASP A 1 114 ? 77.591 88.104 135.808 1.00 63.03 380 ASP A CA 1
ATOM 815 C C . ASP A 1 114 ? 77.235 87.264 134.586 1.00 62.17 380 ASP A C 1
ATOM 816 O O . ASP A 1 114 ? 76.341 86.428 134.637 1.00 60.68 380 ASP A O 1
ATOM 821 N N . VAL A 1 115 ? 77.962 87.486 133.504 1.00 62.24 381 VAL A N 1
ATOM 822 C CA . VAL A 1 115 ? 77.916 86.629 132.322 1.00 61.52 381 VAL A CA 1
ATOM 823 C C . VAL A 1 115 ? 78.519 85.250 132.634 1.00 61.18 381 VAL A C 1
ATOM 824 O O . VAL A 1 115 ? 79.548 85.160 133.284 1.00 61.38 381 VAL A O 1
ATOM 828 N N . ASP A 1 116 ? 77.847 84.193 132.179 1.00 59.19 382 ASP A N 1
ATOM 829 C CA . ASP A 1 116 ? 78.375 82.824 132.256 1.00 58.81 382 ASP A CA 1
ATOM 830 C C . ASP A 1 116 ? 79.145 82.499 130.962 1.00 61.35 382 ASP A C 1
ATOM 831 O O . ASP A 1 116 ? 79.331 83.367 130.110 1.00 58.42 382 ASP A O 1
ATOM 836 N N . GLU A 1 117 ? 79.566 81.246 130.811 1.00 63.76 383 GLU A N 1
ATOM 837 C CA . GLU A 1 117 ? 80.394 80.853 129.673 1.00 67.26 383 GLU A CA 1
ATOM 838 C C . GLU A 1 117 ? 79.758 81.123 128.289 1.00 65.08 383 GLU A C 1
ATOM 839 O O . GLU A 1 117 ? 80.481 81.280 127.307 1.00 65.41 383 GLU A O 1
ATOM 845 N N . ASN A 1 118 ? 78.420 81.184 128.217 1.00 61.71 384 ASN A N 1
ATOM 846 C CA . ASN A 1 118 ? 77.692 81.398 126.956 1.00 59.73 384 ASN A CA 1
ATOM 847 C C . ASN A 1 118 ? 77.197 82.835 126.707 1.00 57.18 384 ASN A C 1
ATOM 848 O O . ASN A 1 118 ? 76.447 83.075 125.739 1.00 55.65 384 ASN A O 1
ATOM 853 N N . GLY A 1 119 ? 77.584 83.786 127.556 1.00 56.08 385 GLY A N 1
ATOM 854 C CA . GLY A 1 119 ? 77.091 85.164 127.434 1.00 55.73 385 GLY A CA 1
ATOM 855 C C . GLY A 1 119 ? 75.736 85.428 128.096 1.00 53.65 385 GLY A C 1
ATOM 856 O O . GLY A 1 119 ? 75.186 86.503 127.923 1.00 54.45 385 GLY A O 1
ATOM 857 N N . VAL A 1 120 ? 75.242 84.479 128.876 1.00 50.50 386 VAL A N 1
ATOM 858 C CA . VAL A 1 120 ? 73.906 84.584 129.455 1.00 48.27 386 VAL A CA 1
ATOM 859 C C . VAL A 1 120 ? 74.029 85.145 130.872 1.00 46.73 386 VAL A C 1
ATOM 860 O O . VAL A 1 120 ? 74.950 84.809 131.611 1.00 45.84 386 VAL A O 1
ATOM 864 N N . ARG A 1 121 ? 73.067 85.988 131.222 1.00 45.40 387 ARG A N 1
ATOM 865 C CA . ARG A 1 121 ? 72.971 86.632 132.526 1.00 45.39 387 ARG A CA 1
ATOM 866 C C . ARG A 1 121 ? 71.687 86.205 133.221 1.00 44.46 387 ARG A C 1
ATOM 867 O O . ARG A 1 121 ? 70.750 85.746 132.565 1.00 44.26 387 ARG A O 1
ATOM 875 N N . TYR A 1 122 ? 71.660 86.358 134.539 1.00 44.12 388 TYR A N 1
ATOM 876 C CA . TYR A 1 122 ? 70.589 85.825 135.377 1.00 44.37 388 TYR A CA 1
ATOM 877 C C . TYR A 1 122 ? 70.175 86.829 136.425 1.00 42.73 388 TYR A C 1
ATOM 878 O O . TYR A 1 122 ? 70.998 87.291 137.211 1.00 44.19 388 TYR A O 1
ATOM 887 N N . MET A 1 123 ? 68.887 87.143 136.452 1.00 43.13 389 MET A N 1
ATOM 888 C CA . MET A 1 123 ? 68.299 88.050 137.431 1.00 44.30 389 MET A CA 1
ATOM 889 C C . MET A 1 123 ? 67.106 87.333 138.088 1.00 41.80 389 MET A C 1
ATOM 890 O O . MET A 1 123 ? 66.273 86.744 137.377 1.00 39.68 389 MET A O 1
ATOM 895 N N . VAL A 1 124 ? 67.026 87.408 139.418 1.00 41.74 390 VAL A N 1
ATOM 896 C CA . VAL A 1 124 ? 65.959 86.726 140.150 1.00 41.48 390 VAL A CA 1
ATOM 897 C C . VAL A 1 124 ? 64.883 87.743 140.545 1.00 39.48 390 VAL A C 1
ATOM 898 O O . VAL A 1 124 ? 65.211 88.803 141.081 1.00 40.85 390 VAL A O 1
ATOM 902 N N . LEU A 1 125 ? 63.620 87.437 140.267 1.00 38.51 391 LEU A N 1
ATOM 903 C CA . LEU A 1 125 ? 62.503 88.231 140.776 1.00 38.53 391 LEU A CA 1
ATOM 904 C C . LEU A 1 125 ? 62.093 87.659 142.140 1.00 37.17 391 LEU A C 1
ATOM 905 O O . LEU A 1 125 ? 61.766 86.476 142.245 1.00 36.65 391 LEU A O 1
ATOM 910 N N . CYS A 1 126 ? 62.104 88.521 143.155 1.00 36.16 392 CYS A N 1
ATOM 911 C CA . CYS A 1 126 ? 61.763 88.143 144.529 1.00 36.99 392 CYS A CA 1
ATOM 912 C C . CYS A 1 126 ? 60.518 88.855 145.043 1.00 36.03 392 CYS A C 1
ATOM 913 O O . CYS A 1 126 ? 60.205 89.966 144.608 1.00 34.80 392 CYS A O 1
ATOM 916 N N . ARG A 1 127 ? 59.825 88.190 145.955 1.00 35.80 393 ARG A N 1
ATOM 917 C CA . ARG A 1 127 ? 58.853 88.851 146.825 1.00 37.41 393 ARG A CA 1
ATOM 918 C C . ARG A 1 127 ? 59.640 89.318 148.033 1.00 36.16 393 ARG A C 1
ATOM 919 O O . ARG A 1 127 ? 60.427 88.556 148.579 1.00 37.31 393 ARG A O 1
ATOM 927 N N . VAL A 1 128 ? 59.455 90.575 148.416 1.00 37.01 394 VAL A N 1
ATOM 928 C CA . VAL A 1 128 ? 60.131 91.156 149.564 1.00 38.91 394 VAL A CA 1
ATOM 929 C C . VAL A 1 128 ? 59.088 91.754 150.489 1.00 40.35 394 VAL A C 1
ATOM 930 O O . VAL A 1 128 ? 58.221 92.522 150.052 1.00 40.54 394 VAL A O 1
ATOM 934 N N . ILE A 1 129 ? 59.195 91.405 151.768 1.00 41.63 395 ILE A N 1
ATOM 935 C CA . ILE A 1 129 ? 58.389 92.016 152.824 1.00 42.94 395 ILE A CA 1
ATOM 936 C C . ILE A 1 129 ? 59.121 93.272 153.270 1.00 43.33 395 ILE A C 1
ATOM 937 O O . ILE A 1 129 ? 60.090 93.212 154.028 1.00 41.32 395 ILE A O 1
ATOM 942 N N . MET A 1 130 ? 58.654 94.416 152.784 1.00 45.38 396 MET A N 1
ATOM 943 C CA . MET A 1 130 ? 59.290 95.685 153.102 1.00 47.88 396 MET A CA 1
ATOM 944 C C . MET A 1 130 ? 58.763 96.273 154.405 1.00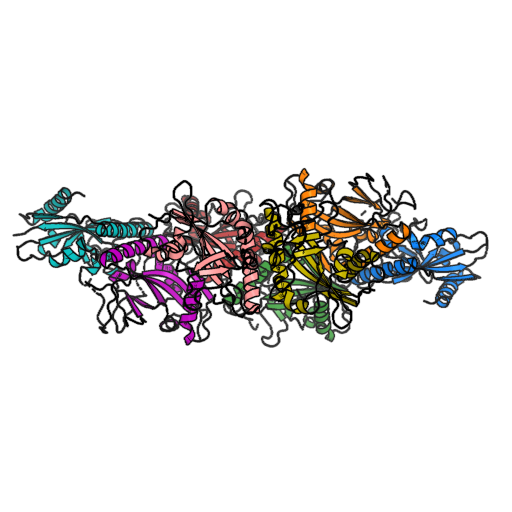 51.47 396 MET A C 1
ATOM 945 O O . MET A 1 130 ? 59.476 97.036 155.051 1.00 51.69 396 MET A O 1
ATOM 950 N N . GLY A 1 131 ? 57.527 95.918 154.778 1.00 53.77 397 GLY A N 1
ATOM 951 C CA . GLY A 1 131 ? 56.903 96.421 156.000 1.00 58.92 397 GLY A CA 1
ATOM 952 C C . GLY A 1 131 ? 56.854 97.933 156.050 1.00 61.29 397 GLY A C 1
ATOM 953 O O . GLY A 1 131 ? 56.593 98.580 155.037 1.00 62.72 397 GLY A O 1
ATOM 954 N N . ASN A 1 132 ? 57.133 98.484 157.234 1.00 63.85 398 ASN A N 1
ATOM 955 C CA . ASN A 1 132 ? 57.309 99.927 157.415 1.00 66.13 398 ASN A CA 1
ATOM 956 C C . ASN A 1 132 ? 58.666 100.341 156.915 1.00 63.12 398 ASN A C 1
ATOM 957 O O . ASN A 1 132 ? 59.681 100.125 157.592 1.00 61.85 398 ASN A O 1
ATOM 962 N N . MET A 1 133 ? 58.691 100.976 155.748 1.00 61.68 399 MET A N 1
ATOM 963 C CA . MET A 1 133 ? 59.946 101.278 155.074 1.00 61.12 399 MET A CA 1
ATOM 964 C C . MET A 1 133 ? 60.681 102.448 155.712 1.00 62.41 399 MET A C 1
ATOM 965 O O . MET A 1 133 ? 60.086 103.491 155.952 1.00 63.73 399 MET A O 1
ATOM 970 N N . GLU A 1 134 ? 61.973 102.258 155.981 1.00 62.35 400 GLU A N 1
ATOM 971 C CA . GLU A 1 134 ? 62.845 103.342 156.424 1.00 66.02 400 GLU A CA 1
ATOM 972 C C . GLU A 1 134 ? 63.442 104.033 155.193 1.00 67.83 400 GLU A C 1
ATOM 973 O O . GLU A 1 134 ? 64.056 103.390 154.341 1.00 69.37 400 GLU A O 1
ATOM 979 N N . LEU A 1 135 ? 63.262 105.352 155.110 1.00 70.38 401 LEU A N 1
ATOM 980 C CA . LEU A 1 135 ? 63.979 106.179 154.137 1.00 70.82 401 LEU A CA 1
ATOM 981 C C . LEU A 1 135 ? 65.428 106.265 154.613 1.00 71.76 401 LEU A C 1
ATOM 982 O O . LEU A 1 135 ? 65.661 106.759 155.725 1.00 76.00 401 LEU A O 1
ATOM 987 N N . LEU A 1 136 ? 66.367 105.758 153.823 1.00 71.47 402 LEU A N 1
ATOM 988 C CA . LEU A 1 136 ? 67.755 105.680 154.253 1.00 71.78 402 LEU A CA 1
ATOM 989 C C . LEU A 1 136 ? 68.538 106.975 154.054 1.00 75.53 402 LEU A C 1
ATOM 990 O O . LEU A 1 136 ? 68.576 107.539 152.955 1.00 79.92 402 LEU A O 1
ATOM 995 N N . ARG A 1 137 ? 69.213 107.353 155.131 1.00 78.58 403 ARG A N 1
ATOM 996 C CA . ARG A 1 137 ? 69.910 108.631 155.246 1.00 81.79 403 ARG A CA 1
ATOM 997 C C . ARG A 1 137 ? 71.373 108.568 154.774 1.00 81.24 403 ARG A C 1
ATOM 998 O O . ARG A 1 137 ? 72.102 109.555 154.923 1.00 83.37 403 ARG A O 1
ATOM 1006 N N . GLY A 1 138 ? 71.834 107.441 154.229 1.00 77.79 404 GLY A N 1
ATOM 1007 C CA . GLY A 1 138 ? 73.182 107.361 153.654 1.00 78.76 404 GLY A CA 1
ATOM 1008 C C . GLY A 1 138 ? 74.317 106.961 154.582 1.00 79.82 404 GLY A C 1
ATOM 1009 O O . GL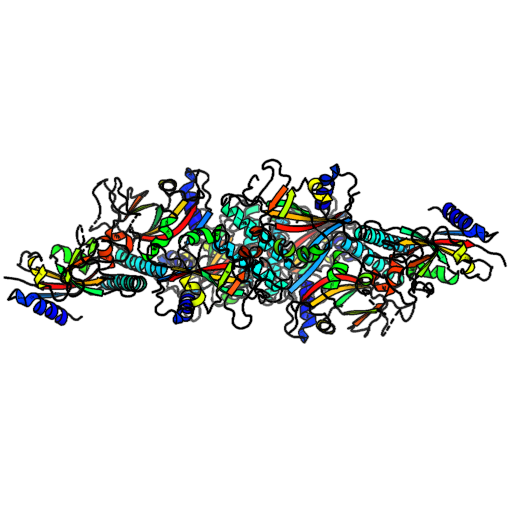Y A 1 138 ? 75.481 107.196 154.287 1.00 79.89 404 GLY A O 1
ATOM 1010 N N . ASP A 1 139 ? 73.964 106.319 155.696 1.00 79.92 405 ASP A N 1
ATOM 1011 C CA . ASP A 1 139 ? 74.903 105.793 156.691 1.00 80.36 405 ASP A CA 1
ATOM 1012 C C . ASP A 1 139 ? 75.598 104.531 156.133 1.00 80.21 405 ASP A C 1
ATOM 1013 O O . ASP A 1 139 ? 74.976 103.474 155.997 1.00 78.81 405 ASP A O 1
ATOM 1018 N N . LYS A 1 140 ? 76.883 104.665 155.811 1.00 84.05 406 LYS A N 1
ATOM 1019 C CA . LYS A 1 140 ? 77.734 103.551 155.320 1.00 84.77 406 LYS A CA 1
ATOM 1020 C C . LYS A 1 140 ? 77.842 102.355 156.284 1.00 83.72 406 LYS A C 1
ATOM 1021 O O . LYS A 1 140 ? 78.012 101.206 155.854 1.00 81.60 406 LYS A O 1
ATOM 1027 N N . ALA A 1 141 ? 77.745 102.642 157.582 1.00 85.39 407 ALA A N 1
ATOM 1028 C CA . ALA A 1 141 ? 77.891 101.632 158.638 1.00 84.27 407 ALA A CA 1
ATOM 1029 C C . ALA A 1 141 ? 76.578 100.995 159.122 1.00 80.19 407 ALA A C 1
ATOM 1030 O O . ALA A 1 141 ? 76.609 100.248 160.097 1.00 81.26 407 ALA A O 1
ATOM 1032 N N . GLN A 1 142 ? 75.438 101.280 158.485 1.00 75.25 408 GLN A N 1
ATOM 1033 C CA . GLN A 1 142 ? 74.161 100.722 158.959 1.00 72.33 408 GLN A CA 1
ATOM 1034 C C . GLN A 1 142 ? 74.057 99.271 158.488 1.00 70.93 408 GLN A C 1
ATOM 1035 O O . GLN A 1 142 ? 74.298 98.974 157.321 1.00 71.23 408 GLN A O 1
ATOM 1041 N N . PHE A 1 143 ? 73.759 98.370 159.421 1.00 71.76 409 PHE A N 1
ATOM 1042 C CA . PHE A 1 143 ? 73.505 96.951 159.115 1.00 69.81 409 PHE A CA 1
ATOM 1043 C C . PHE A 1 143 ? 72.183 96.443 159.710 1.00 65.11 409 PHE A C 1
ATOM 1044 O O . PHE A 1 143 ? 71.852 95.265 159.563 1.00 62.70 409 PHE A O 1
ATOM 1052 N N . PHE A 1 144 ? 71.413 97.339 160.326 1.00 63.02 410 PHE A N 1
ATOM 1053 C CA . PHE A 1 144 ? 70.098 97.008 160.818 1.00 62.80 410 PHE A CA 1
ATOM 1054 C C . PHE A 1 144 ? 69.168 98.223 160.841 1.00 62.72 410 PHE A C 1
ATOM 1055 O O . PHE A 1 144 ? 69.584 99.351 160.625 1.00 62.22 410 PHE A O 1
ATOM 1063 N N . SER A 1 145 ? 67.890 97.951 161.069 1.00 63.00 411 SER A N 1
ATOM 1064 C CA . SER A 1 145 ? 66.853 98.959 161.161 1.00 65.71 411 SER A CA 1
ATOM 1065 C C . SER A 1 145 ? 67.265 100.147 162.031 1.00 70.61 411 SER A C 1
ATOM 1066 O O . SER A 1 145 ? 67.674 99.974 163.171 1.00 70.83 411 SER A O 1
ATOM 1069 N N . GLY A 1 146 ? 67.145 101.348 161.481 1.00 73.50 412 GLY A N 1
ATOM 1070 C CA . GLY A 1 146 ? 67.325 102.586 162.237 1.00 77.38 412 GLY A CA 1
ATOM 1071 C C . GLY A 1 146 ? 66.415 102.768 163.450 1.00 80.10 412 GLY A C 1
ATOM 1072 O O . GLY A 1 146 ? 66.717 103.581 164.316 1.00 81.76 412 GLY A O 1
ATOM 1073 N N . GLY A 1 147 ? 65.298 102.038 163.508 1.00 80.57 413 GLY A N 1
ATOM 1074 C CA . GLY A 1 147 ? 64.465 101.957 164.704 1.00 83.02 413 GLY A CA 1
ATOM 1075 C C . GLY A 1 147 ? 63.484 100.794 164.686 1.00 82.25 413 GLY A C 1
ATOM 1076 O O . GLY A 1 147 ? 63.196 100.217 163.634 1.00 80.16 413 GLY A O 1
ATOM 1077 N N . GLU A 1 148 ? 62.936 100.497 165.861 1.00 83.97 414 GLU A N 1
ATOM 1078 C CA . GLU A 1 148 ? 61.926 99.449 166.067 1.00 82.95 414 GLU A CA 1
ATOM 1079 C C . GLU A 1 148 ? 60.648 99.649 165.244 1.00 78.16 414 GLU A C 1
ATOM 1080 O O . GLU A 1 148 ? 59.949 98.685 164.961 1.00 72.90 414 GLU A O 1
ATOM 1086 N N . GLU A 1 149 ? 60.336 100.896 164.898 1.00 78.97 415 GLU A N 1
ATOM 1087 C CA . GLU A 1 149 ? 59.174 101.197 164.057 1.00 79.51 415 GLU A CA 1
ATOM 1088 C C . GLU A 1 149 ? 59.356 100.801 162.569 1.00 76.63 415 GLU A C 1
ATOM 1089 O O . GLU A 1 149 ? 58.363 100.656 161.856 1.00 71.99 415 GLU A O 1
ATOM 1095 N N . TYR A 1 150 ? 60.613 100.638 162.128 1.00 74.46 416 TYR A N 1
ATOM 1096 C CA . TYR A 1 150 ? 60.943 100.318 160.737 1.00 71.45 416 TYR A CA 1
ATOM 1097 C C . TYR A 1 150 ? 61.393 98.855 160.533 1.00 67.10 416 TYR A C 1
ATOM 1098 O O . TYR A 1 150 ? 61.997 98.248 161.414 1.00 66.52 416 TYR A O 1
ATOM 1107 N N . ASP A 1 151 ? 61.111 98.321 159.342 1.00 62.79 417 ASP A N 1
ATOM 1108 C CA . ASP A 1 151 ? 61.505 96.970 158.966 1.00 57.37 417 ASP A CA 1
ATOM 1109 C C . ASP A 1 151 ? 62.736 97.001 158.042 1.00 53.96 417 ASP A C 1
ATOM 1110 O O . ASP A 1 151 ? 63.857 96.870 158.534 1.00 52.28 417 ASP A O 1
ATOM 1115 N N . ASN A 1 152 ? 62.542 97.190 156.736 1.00 52.07 418 ASN A N 1
ATOM 1116 C CA . ASN A 1 152 ? 63.653 97.208 155.761 1.00 49.91 418 ASN A CA 1
ATOM 1117 C C . ASN A 1 152 ? 63.780 98.614 155.147 1.00 51.77 418 ASN A C 1
ATOM 1118 O O . ASN A 1 152 ? 62.905 99.461 155.341 1.00 54.01 418 ASN A O 1
ATOM 1123 N N . GLY A 1 153 ? 64.880 98.866 154.436 1.00 52.09 419 GLY A N 1
ATOM 1124 C CA . GLY A 1 153 ? 65.244 100.223 154.003 1.00 52.00 419 GLY A CA 1
ATOM 1125 C C . GLY A 1 153 ? 65.008 100.504 152.529 1.00 51.89 419 GLY A C 1
ATOM 1126 O O . GLY A 1 153 ? 64.996 99.581 151.710 1.00 50.16 419 GLY A O 1
ATOM 1127 N N . VAL A 1 154 ? 64.776 101.780 152.181 1.00 53.19 420 VAL A N 1
ATOM 1128 C CA . VAL A 1 154 ? 64.607 102.231 150.808 1.00 52.95 420 VAL A CA 1
ATOM 1129 C C . VAL A 1 154 ? 65.270 103.580 150.539 1.00 55.09 420 VAL A C 1
ATOM 1130 O O . VAL A 1 154 ? 65.392 104.389 151.459 1.00 56.28 420 VAL A O 1
ATOM 1134 N N . ASP A 1 155 ? 65.702 103.811 149.301 1.00 56.03 421 ASP A N 1
ATOM 1135 C CA . ASP A 1 155 ? 66.414 105.062 148.948 1.00 58.88 421 ASP A CA 1
ATOM 1136 C C . ASP A 1 155 ? 65.505 106.275 148.667 1.00 62.00 421 ASP A C 1
ATOM 1137 O O . ASP A 1 155 ? 65.903 107.408 148.898 1.00 65.39 421 ASP A O 1
ATOM 1142 N N . ASP A 1 156 ? 64.309 106.024 148.154 1.00 64.15 422 ASP A N 1
ATOM 1143 C CA . ASP A 1 156 ? 63.327 107.066 147.843 1.00 69.43 422 ASP A CA 1
ATOM 1144 C C . ASP A 1 156 ? 61.943 106.480 148.086 1.00 72.70 422 ASP A C 1
ATOM 1145 O O . ASP A 1 156 ? 61.632 105.408 147.588 1.00 74.29 422 ASP A O 1
ATOM 1150 N N . ILE A 1 157 ? 61.116 107.166 148.866 1.00 79.60 423 ILE A N 1
ATOM 1151 C CA . ILE A 1 157 ? 59.783 106.642 149.252 1.00 81.98 423 ILE A CA 1
ATOM 1152 C C . ILE A 1 157 ? 58.784 106.647 148.090 1.00 83.46 423 ILE A C 1
ATOM 1153 O O . ILE A 1 157 ? 57.979 105.719 147.961 1.00 80.60 423 ILE A O 1
ATOM 1158 N N . GLU A 1 158 ? 58.867 107.660 147.235 1.00 89.52 424 GLU A N 1
ATOM 1159 C CA . GLU A 1 158 ? 57.880 107.926 146.199 1.00 92.51 424 GLU A CA 1
ATOM 1160 C C . GLU A 1 158 ? 58.169 107.123 144.934 1.00 89.54 424 GLU A C 1
ATOM 1161 O O . GLU A 1 158 ? 57.276 106.437 144.414 1.00 90.71 424 GLU A O 1
ATOM 1167 N N . SER A 1 159 ? 59.413 107.219 144.442 1.00 85.90 425 SER A N 1
ATOM 1168 C CA . SER A 1 159 ? 59.915 106.405 143.326 1.00 81.82 425 SER A CA 1
ATOM 1169 C C . SER A 1 159 ? 61.108 105.553 143.782 1.00 76.22 425 SER A C 1
ATOM 1170 O O . SER A 1 159 ? 62.269 105.916 143.502 1.00 72.61 425 SER A O 1
ATOM 1173 N N . PRO A 1 160 ? 60.841 104.430 144.470 1.00 70.64 426 PRO A N 1
ATOM 1174 C CA . PRO A 1 160 ? 61.953 103.568 144.901 1.00 67.05 426 PRO A CA 1
ATOM 1175 C C . PRO A 1 160 ? 62.791 103.052 143.745 1.00 64.62 426 PRO A C 1
ATOM 1176 O O . PRO A 1 160 ? 62.243 102.672 142.704 1.00 61.51 426 PRO A O 1
ATOM 1180 N N . LYS A 1 161 ? 64.104 103.060 143.930 1.00 63.66 427 LYS A N 1
ATOM 1181 C CA . LYS A 1 161 ? 65.031 102.384 143.040 1.00 62.29 427 LYS A CA 1
ATOM 1182 C C . LYS A 1 161 ? 65.760 101.218 143.698 1.00 59.62 427 LYS A C 1
ATOM 1183 O O . LYS A 1 161 ? 66.029 100.230 143.017 1.00 58.27 427 LYS A O 1
ATOM 1189 N N . ASN A 1 162 ? 66.069 101.321 144.990 1.00 58.66 428 ASN A N 1
ATOM 1190 C CA . ASN A 1 162 ? 66.837 100.309 145.698 1.00 58.32 428 ASN A CA 1
ATOM 1191 C C . ASN A 1 162 ? 66.168 100.002 147.028 1.00 55.01 428 ASN A C 1
ATOM 1192 O O . ASN A 1 162 ? 65.778 100.911 147.753 1.00 54.02 428 ASN A O 1
ATOM 1197 N N . TYR A 1 163 ? 66.076 98.705 147.331 1.00 50.53 429 TYR A N 1
ATOM 1198 C CA . TYR A 1 163 ? 65.687 98.243 148.651 1.00 48.98 429 TYR A CA 1
ATOM 1199 C C . TYR A 1 163 ? 66.892 97.605 149.313 1.00 49.02 429 TYR A C 1
ATOM 1200 O O . TYR A 1 163 ? 67.720 96.985 148.634 1.00 49.15 429 TYR A O 1
ATOM 1209 N N . ILE A 1 164 ? 67.005 97.798 150.626 1.00 48.85 430 ILE A N 1
ATOM 1210 C CA . ILE A 1 164 ? 68.033 97.141 151.431 1.00 49.31 430 ILE A CA 1
ATOM 1211 C C . ILE A 1 164 ? 67.273 96.289 152.424 1.00 46.36 430 ILE A C 1
ATOM 1212 O O . ILE A 1 164 ? 66.478 96.812 153.201 1.00 46.64 430 ILE A O 1
ATOM 1217 N N . VAL A 1 165 ? 67.489 94.977 152.377 1.00 43.67 431 VAL A N 1
ATOM 1218 C CA . VAL A 1 165 ? 66.954 94.066 153.383 1.00 42.54 431 VAL A CA 1
ATOM 1219 C C . VAL A 1 165 ? 68.111 93.716 154.310 1.00 43.75 431 VAL A C 1
ATOM 1220 O O . VAL A 1 165 ? 69.161 93.235 153.850 1.00 42.92 431 VAL A O 1
ATOM 1224 N N . TRP A 1 166 ? 67.923 93.963 155.611 1.00 44.73 432 TRP A N 1
ATOM 1225 C CA . TRP A 1 166 ? 69.013 93.755 156.605 1.00 46.82 432 TRP A CA 1
ATOM 1226 C C . TRP A 1 166 ? 69.331 92.269 156.749 1.00 45.72 432 TRP A C 1
ATOM 1227 O O . TRP A 1 166 ? 68.467 91.424 156.537 1.00 44.57 432 TRP A O 1
ATOM 1238 N N . ASN A 1 167 ? 70.573 91.958 157.110 1.00 47.37 433 ASN A N 1
ATOM 1239 C CA . ASN A 1 167 ? 71.033 90.565 157.194 1.00 48.36 433 ASN A CA 1
ATOM 1240 C C . ASN A 1 167 ? 70.126 89.680 158.039 1.00 47.60 433 ASN A C 1
ATOM 1241 O O . ASN A 1 167 ? 69.784 88.584 157.608 1.00 44.75 433 ASN A O 1
ATOM 1246 N N . ILE A 1 168 ? 69.694 90.181 159.182 1.00 47.40 434 ILE A N 1
ATOM 1247 C CA . ILE A 1 168 ? 68.771 89.473 160.067 1.00 47.49 434 ILE A CA 1
ATOM 1248 C C . ILE A 1 168 ? 67.461 89.034 159.373 1.00 46.21 434 ILE A C 1
ATOM 1249 O O . ILE A 1 168 ? 66.870 88.017 159.722 1.00 46.79 434 ILE A O 1
ATOM 1254 N N . ASN A 1 169 ? 67.030 89.797 158.374 1.00 46.68 435 ASN A N 1
ATOM 1255 C CA . ASN A 1 169 ? 65.765 89.556 157.689 1.00 44.74 435 ASN A CA 1
ATOM 1256 C C . ASN A 1 169 ? 65.900 88.768 156.383 1.00 44.07 435 ASN A C 1
ATOM 1257 O O . ASN A 1 169 ? 64.888 88.471 155.760 1.00 41.53 435 ASN A O 1
ATOM 1262 N N . MET A 1 170 ? 67.121 88.399 155.971 1.00 43.96 436 MET A N 1
ATOM 1263 C CA . MET A 1 170 ? 67.305 87.910 154.614 1.00 45.82 436 MET A CA 1
ATOM 1264 C C . MET A 1 170 ? 66.558 86.615 154.328 1.00 44.96 436 MET A C 1
ATOM 1265 O O . MET A 1 170 ? 66.082 86.410 153.218 1.00 44.46 436 MET A O 1
ATOM 1270 N N . ASN A 1 171 ? 66.442 85.748 155.331 1.00 44.19 437 ASN A N 1
ATOM 1271 C CA . ASN A 1 171 ? 65.768 84.461 155.153 1.00 44.74 437 ASN A CA 1
ATOM 1272 C C . ASN A 1 171 ? 64.278 84.474 155.453 1.00 44.91 437 ASN A C 1
ATOM 1273 O O . ASN A 1 171 ? 63.564 83.586 154.983 1.00 47.95 437 ASN A O 1
ATOM 1278 N N . THR A 1 172 ? 63.810 85.467 156.200 1.00 42.90 438 THR A N 1
ATOM 1279 C CA . THR A 1 172 ? 62.386 85.617 156.514 1.00 42.12 438 THR A CA 1
ATOM 1280 C C . THR A 1 172 ? 61.636 86.523 155.535 1.00 40.80 438 THR A C 1
ATOM 1281 O O . THR A 1 172 ? 60.469 86.297 155.276 1.00 41.84 438 THR A O 1
ATOM 1285 N N . HIS A 1 173 ? 62.307 87.533 154.999 1.00 39.78 439 HIS A N 1
ATOM 1286 C CA . HIS A 1 173 ? 61.646 88.649 154.310 1.00 39.60 439 HIS A CA 1
ATOM 1287 C C . HIS A 1 173 ? 61.875 88.644 152.779 1.00 39.50 439 HIS A C 1
ATOM 1288 O O . HIS A 1 173 ? 61.431 89.579 152.108 1.00 41.49 439 HIS A O 1
ATOM 1295 N N . ILE A 1 174 ? 62.543 87.618 152.232 1.00 38.62 440 ILE A N 1
ATOM 1296 C CA . ILE A 1 174 ? 62.772 87.518 150.783 1.00 37.55 440 ILE A CA 1
ATOM 1297 C C . ILE A 1 174 ? 62.420 86.121 150.282 1.00 37.54 440 ILE A C 1
ATOM 1298 O O . ILE A 1 174 ? 62.946 85.145 150.789 1.00 38.38 440 ILE A O 1
ATOM 1303 N N . PHE A 1 175 ? 61.530 86.030 149.305 1.00 38.06 441 PHE A N 1
ATOM 1304 C CA . PHE A 1 175 ? 61.283 84.767 148.629 1.00 37.98 441 PHE A CA 1
ATOM 1305 C C . PHE A 1 175 ? 61.689 84.889 147.146 1.00 37.86 441 PHE A C 1
ATOM 1306 O O . PHE A 1 175 ? 61.002 85.559 146.383 1.00 35.83 441 PHE A O 1
ATOM 1314 N N . PRO A 1 176 ? 62.802 84.242 146.742 1.00 39.16 442 PRO A N 1
ATOM 1315 C CA . PRO A 1 176 ? 63.169 84.156 145.328 1.00 38.58 442 PRO A CA 1
ATOM 1316 C C . PRO A 1 176 ? 62.214 83.308 144.561 1.00 38.17 442 PRO A C 1
ATOM 1317 O O . PRO A 1 176 ? 62.043 82.175 144.907 1.00 39.86 442 PRO A O 1
ATOM 1321 N N . GLU A 1 177 ? 61.578 83.853 143.544 1.00 38.70 443 GLU A N 1
ATOM 1322 C CA . GLU A 1 177 ? 60.493 83.150 142.883 1.00 40.59 443 GLU A CA 1
ATOM 1323 C C . GLU A 1 177 ? 60.741 82.816 141.435 1.00 39.91 443 GLU A C 1
ATOM 1324 O O . GLU A 1 177 ? 60.401 81.732 140.990 1.00 43.81 443 GLU A O 1
ATOM 1330 N N . PHE A 1 178 ? 61.303 83.755 140.681 1.00 37.37 444 PHE A N 1
ATOM 1331 C CA . PHE A 1 178 ? 61.474 83.619 139.235 1.00 36.93 444 PHE A CA 1
ATOM 1332 C C . PHE A 1 178 ? 62.917 83.917 138.831 1.00 36.64 444 PHE A C 1
ATOM 1333 O O . PHE A 1 178 ? 63.546 84.765 139.437 1.00 34.43 444 PHE A O 1
ATOM 1341 N N . VAL A 1 179 ? 63.421 83.188 137.840 1.00 39.08 445 VAL A N 1
ATOM 1342 C CA . VAL A 1 179 ? 64.711 83.462 137.230 1.00 40.87 445 VAL A CA 1
ATOM 1343 C C . VAL A 1 179 ? 64.498 83.909 135.789 1.00 40.97 445 VAL A C 1
ATOM 1344 O O . VAL A 1 179 ? 63.832 83.213 135.010 1.00 43.30 445 VAL A O 1
ATOM 1348 N N . VAL A 1 180 ? 65.076 85.059 135.435 1.00 41.44 446 VAL A N 1
ATOM 1349 C CA . VAL A 1 180 ? 65.028 85.581 134.079 1.00 42.73 446 VAL A CA 1
ATOM 1350 C C . VAL A 1 180 ? 66.423 85.444 133.492 1.00 43.68 446 VAL A C 1
ATOM 1351 O O . VAL A 1 180 ? 67.378 86.002 134.045 1.00 44.71 446 VAL A O 1
ATOM 1355 N N . ARG A 1 181 ? 66.528 84.690 132.393 1.00 43.60 447 ARG A N 1
ATOM 1356 C CA . ARG A 1 181 ? 67.772 84.546 131.644 1.00 44.17 447 ARG A CA 1
ATOM 1357 C C . ARG A 1 181 ? 67.770 85.526 130.488 1.00 43.28 447 ARG A C 1
ATOM 1358 O O . ARG A 1 181 ? 66.813 85.569 129.720 1.00 42.01 447 ARG A O 1
ATOM 1366 N N . PHE A 1 182 ? 68.857 86.287 130.348 1.00 42.61 448 PHE A N 1
ATOM 1367 C CA . PHE A 1 182 ? 68.934 87.332 129.332 1.00 42.27 448 PHE A CA 1
ATOM 1368 C C . PHE A 1 182 ? 70.362 87.617 128.828 1.00 44.46 448 PHE A C 1
ATOM 1369 O O . PHE A 1 182 ? 71.338 87.065 129.342 1.00 43.68 448 PHE A O 1
ATOM 1377 N N . LYS A 1 183 ? 70.449 88.469 127.805 1.00 46.33 449 LYS A N 1
ATOM 1378 C CA . LYS A 1 183 ? 71.732 88.997 127.311 1.00 51.09 449 LYS A CA 1
ATOM 1379 C C . LYS A 1 183 ? 71.704 90.517 127.148 1.00 52.55 449 LYS A C 1
ATOM 1380 O O . LYS A 1 183 ? 70.645 91.097 127.016 1.00 51.12 449 LYS A O 1
ATOM 1386 N N . LEU A 1 184 ? 72.899 91.109 127.157 1.00 57.38 450 LEU A N 1
ATOM 1387 C CA . LEU A 1 184 ? 73.127 92.529 126.803 1.00 61.89 450 LEU A CA 1
ATOM 1388 C C . LEU A 1 184 ? 74.237 92.653 125.754 1.00 65.39 450 LEU A C 1
ATOM 1389 O O . LEU A 1 184 ? 75.018 91.728 125.572 1.00 69.25 450 LEU A O 1
ATOM 1394 N N . SER A 1 185 ? 74.332 93.819 125.111 1.00 71.71 451 SER A N 1
ATOM 1395 C CA . SER A 1 185 ? 75.379 94.127 124.112 1.00 77.95 451 SER A CA 1
ATOM 1396 C C . SER A 1 185 ? 76.720 94.651 124.700 1.00 84.72 451 SER A C 1
ATOM 1397 O O . SER A 1 185 ? 77.047 94.383 125.878 1.00 81.30 451 SER A O 1
ATOM 1400 N N . ASN A 1 186 ? 77.591 95.281 123.899 1.00 94.02 452 ASN A N 1
ATOM 1401 C CA . ASN A 1 186 ? 78.969 95.602 124.356 1.00 97.91 452 ASN A CA 1
ATOM 1402 C C . ASN A 1 186 ? 79.419 96.993 123.883 1.00 102.56 452 ASN A C 1
ATOM 1403 O O . ASN A 1 186 ? 80.313 97.612 124.475 1.00 107.04 452 ASN A O 1
ATOM 1408 N N . LEU B 1 7 ? 56.005 72.297 176.882 1.00 82.74 273 LEU B N 1
ATOM 1409 C CA . LEU B 1 7 ? 56.209 72.027 178.342 1.00 79.63 273 LEU B CA 1
ATOM 1410 C C . LEU B 1 7 ? 55.214 72.863 179.091 1.00 76.51 273 LEU B C 1
ATOM 1411 O O . LEU B 1 7 ? 54.758 73.880 178.570 1.00 78.41 273 LEU B O 1
ATOM 1416 N N . ASP B 1 8 ? 54.881 72.469 180.311 1.00 75.97 274 ASP B N 1
ATOM 1417 C CA . ASP B 1 8 ? 54.073 73.340 181.167 1.00 73.03 274 ASP B CA 1
ATOM 1418 C C . ASP B 1 8 ? 55.005 74.236 182.000 1.00 68.17 274 ASP B C 1
ATOM 1419 O O . ASP B 1 8 ? 56.247 74.057 182.000 1.00 65.82 274 ASP B O 1
ATOM 1424 N N . LYS B 1 9 ? 54.401 75.203 182.682 1.00 64.84 275 LYS B N 1
ATOM 1425 C CA . LYS B 1 9 ? 55.146 76.193 183.415 1.00 62.30 275 LYS B CA 1
ATOM 1426 C C . LYS B 1 9 ? 55.954 75.601 184.579 1.00 61.71 275 LYS B C 1
ATOM 1427 O O . LYS B 1 9 ? 57.091 76.022 184.816 1.00 60.01 275 LYS B O 1
ATOM 1433 N N . ASP B 1 10 ? 55.378 74.599 185.271 1.00 62.45 276 ASP B N 1
ATOM 1434 C CA . ASP B 1 10 ? 56.067 73.897 186.358 1.00 63.17 276 ASP B CA 1
ATOM 1435 C C . ASP B 1 10 ? 57.359 73.204 185.916 1.00 60.28 276 ASP B C 1
ATOM 1436 O O . ASP B 1 10 ? 58.348 73.240 186.644 1.00 59.36 276 ASP B O 1
ATOM 1441 N N . ALA B 1 11 ? 57.348 72.568 184.744 1.00 56.67 277 ALA B N 1
ATOM 1442 C CA . ALA B 1 11 ? 58.542 71.905 184.229 1.00 55.55 277 ALA B CA 1
ATOM 1443 C C . ALA B 1 11 ? 59.661 72.901 183.921 1.00 54.63 277 ALA B C 1
ATOM 1444 O O . ALA B 1 11 ? 60.837 72.610 184.159 1.00 56.39 277 ALA B O 1
ATOM 1446 N N . VAL B 1 12 ? 59.285 74.083 183.419 1.00 52.22 278 VAL B N 1
ATOM 1447 C CA . VAL B 1 12 ? 60.245 75.129 183.085 1.00 48.98 278 VAL B CA 1
ATOM 1448 C C . VAL B 1 12 ? 60.872 75.624 184.371 1.00 50.41 278 VAL B C 1
ATOM 1449 O O . VAL B 1 12 ? 62.090 75.753 184.457 1.00 48.84 278 VAL B O 1
ATOM 1453 N N . LYS B 1 13 ? 60.017 75.894 185.366 1.00 53.75 279 LYS B N 1
ATOM 1454 C CA . LYS B 1 13 ? 60.456 76.290 186.718 1.00 55.61 279 LYS B CA 1
ATOM 1455 C C . LYS B 1 13 ? 61.458 75.295 187.295 1.00 55.55 279 LYS B C 1
ATOM 1456 O O . LYS B 1 13 ? 62.505 75.689 187.791 1.00 53.76 279 LYS B O 1
ATOM 1462 N N . LYS B 1 14 ? 61.126 74.012 187.199 1.00 57.72 280 LYS B N 1
ATOM 1463 C CA . LYS B 1 14 ? 61.993 72.937 187.685 1.00 61.69 280 LYS B CA 1
ATOM 1464 C C . LYS B 1 14 ? 63.326 72.873 186.928 1.00 59.61 280 LYS B C 1
ATOM 1465 O O . LYS B 1 14 ? 64.373 72.750 187.558 1.00 61.40 280 LYS B O 1
ATOM 1471 N N . MET B 1 15 ? 63.280 72.961 185.596 1.00 56.97 281 MET B N 1
ATOM 1472 C CA . MET B 1 15 ? 64.498 73.084 184.784 1.00 56.01 281 MET B CA 1
ATOM 1473 C C . MET B 1 15 ? 65.411 74.218 185.251 1.00 54.25 281 MET B C 1
ATOM 1474 O O . MET B 1 15 ? 66.628 74.046 185.345 1.00 54.04 281 MET B O 1
ATOM 1479 N N . PHE B 1 16 ? 64.822 75.377 185.525 1.00 53.62 282 PHE B N 1
ATOM 1480 C CA . PHE B 1 16 ? 65.580 76.545 185.969 1.00 52.78 282 PHE B CA 1
ATOM 1481 C C . PHE B 1 16 ? 66.139 76.374 187.382 1.00 55.22 282 PHE B C 1
ATOM 1482 O O . PHE B 1 16 ? 67.269 76.797 187.657 1.00 55.81 282 PHE B O 1
ATOM 1490 N N . ALA B 1 17 ? 65.353 75.768 188.271 1.00 58.80 283 ALA B N 1
ATOM 1491 C CA . ALA B 1 17 ? 65.768 75.552 189.670 1.00 62.49 283 ALA B CA 1
ATOM 1492 C C . ALA B 1 17 ? 66.933 74.563 189.776 1.00 64.12 283 ALA B C 1
ATOM 1493 O O . ALA B 1 17 ? 67.929 74.859 190.443 1.00 66.07 283 ALA B O 1
ATOM 1495 N N . VAL B 1 18 ? 66.821 73.407 189.102 1.00 64.32 284 VAL B N 1
ATOM 1496 C CA . VAL B 1 18 ? 67.892 72.410 189.126 1.00 67.79 284 VAL B CA 1
ATOM 1497 C C . VAL B 1 18 ? 69.131 72.984 188.431 1.00 65.66 284 VAL B C 1
ATOM 1498 O O . VAL B 1 18 ? 70.244 72.819 188.914 1.00 68.71 284 VAL B O 1
ATOM 1502 N N . GLY B 1 19 ? 68.924 73.687 187.316 1.00 62.31 285 GLY B N 1
ATOM 1503 C CA . GLY B 1 19 ? 70.009 74.258 186.540 1.00 58.75 285 GLY B CA 1
ATOM 1504 C C . GLY B 1 19 ? 70.751 75.443 187.147 1.00 57.93 285 GLY B C 1
ATOM 1505 O O . GLY B 1 19 ? 71.824 75.798 186.662 1.00 61.17 285 GLY B O 1
ATOM 1506 N N . THR B 1 20 ? 70.186 76.082 188.166 1.00 55.39 286 THR B N 1
ATOM 1507 C CA . THR B 1 20 ? 70.849 77.208 188.863 1.00 53.60 286 THR B CA 1
ATOM 1508 C C . THR B 1 20 ? 71.221 76.874 190.317 1.00 53.01 286 THR B C 1
ATOM 1509 O O . THR B 1 20 ? 71.612 77.755 191.066 1.00 52.17 286 THR B O 1
ATOM 1513 N N . ALA B 1 21 ? 71.126 75.595 190.694 1.00 53.43 287 ALA B N 1
ATOM 1514 C CA . ALA B 1 21 ? 71.402 75.149 192.069 1.00 57.48 287 ALA B CA 1
ATOM 1515 C C . ALA B 1 21 ? 72.777 75.543 192.604 1.00 57.87 287 ALA B C 1
ATOM 1516 O O . ALA B 1 21 ? 72.897 75.899 193.770 1.00 56.77 287 ALA B O 1
ATOM 1518 N N . SER B 1 22 ? 73.800 75.499 191.762 1.00 58.40 288 SER B N 1
ATOM 1519 C CA . SER B 1 22 ? 75.166 75.926 192.149 1.00 61.26 288 SER B CA 1
ATOM 1520 C C . SER B 1 22 ? 75.292 77.370 192.644 1.00 62.44 288 SER B C 1
ATOM 1521 O O . SER B 1 22 ? 76.255 77.696 193.338 1.00 65.79 288 SER B O 1
ATOM 1524 N N . LEU B 1 23 ? 74.338 78.231 192.297 1.00 61.41 289 LEU B N 1
ATOM 1525 C CA . LEU B 1 23 ? 74.348 79.638 192.735 1.00 62.06 289 LEU B CA 1
ATOM 1526 C C . LEU B 1 23 ? 73.672 79.860 194.087 1.00 63.01 289 LEU B C 1
ATOM 1527 O O . LEU B 1 23 ? 73.637 80.990 194.590 1.00 64.25 289 LEU B O 1
ATOM 1532 N N . GLY B 1 24 ? 73.085 78.822 194.676 1.00 62.88 290 GLY B N 1
ATOM 1533 C CA . GLY B 1 24 ? 72.435 78.908 195.973 1.00 65.25 290 GLY B CA 1
ATOM 1534 C C . GLY B 1 24 ? 70.928 79.042 195.849 1.00 65.53 290 GLY B C 1
ATOM 1535 O O . GLY B 1 24 ? 70.277 78.390 195.024 1.00 64.51 290 GLY B O 1
ATOM 1536 N N . HIS B 1 25 ? 70.365 79.914 196.687 1.00 66.88 291 HIS B N 1
ATOM 1537 C CA . HIS B 1 25 ? 68.921 80.203 196.668 1.00 65.01 291 HIS B CA 1
ATOM 1538 C C . HIS B 1 25 ? 68.625 81.161 195.524 1.00 61.87 291 HIS B C 1
ATOM 1539 O O . HIS B 1 25 ? 69.029 82.321 195.553 1.00 63.93 291 HIS B O 1
ATOM 1546 N N . VAL B 1 26 ? 67.921 80.658 194.512 1.00 59.30 292 VAL B N 1
ATOM 1547 C CA . VAL B 1 26 ? 67.545 81.451 193.341 1.00 56.91 292 VAL B CA 1
ATOM 1548 C C . VAL B 1 26 ? 66.004 81.422 193.221 1.00 54.68 292 VAL B C 1
ATOM 1549 O O . VAL B 1 26 ? 65.447 80.571 192.519 1.00 56.05 292 VAL B O 1
ATOM 1553 N N . PRO B 1 27 ? 65.323 82.359 193.886 1.00 52.42 293 PRO B N 1
ATOM 1554 C CA . PRO B 1 27 ? 63.871 82.327 193.848 1.00 51.98 293 PRO B CA 1
ATOM 1555 C C . PRO B 1 27 ? 63.307 82.674 192.472 1.00 49.40 293 PRO B C 1
ATOM 1556 O O . PRO B 1 27 ? 63.749 83.640 191.854 1.00 47.11 293 PRO B O 1
ATOM 1560 N N . VAL B 1 28 ? 62.374 81.842 192.007 1.00 47.92 294 VAL B N 1
ATOM 1561 C CA . VAL B 1 28 ? 61.650 82.065 190.776 1.00 46.07 294 VAL B CA 1
ATOM 1562 C C . VAL B 1 28 ? 60.346 82.776 191.116 1.00 47.26 294 VAL B C 1
ATOM 1563 O O . VAL B 1 28 ? 59.466 82.206 191.726 1.00 47.55 294 VAL B O 1
ATOM 1567 N N . LEU B 1 29 ? 60.237 84.024 190.690 1.00 48.10 295 LEU B N 1
ATOM 1568 C CA . LEU B 1 29 ? 59.040 84.823 190.900 1.00 48.97 295 LEU B CA 1
ATOM 1569 C C . LEU B 1 29 ? 57.901 84.475 189.961 1.00 47.72 295 LEU B C 1
ATOM 1570 O O . LEU B 1 29 ? 56.743 84.522 190.357 1.00 47.35 295 LEU B O 1
ATOM 1575 N N . ASP B 1 30 ? 58.210 84.124 188.713 1.00 47.44 296 ASP B N 1
ATOM 1576 C CA . ASP B 1 30 ? 57.170 83.923 187.687 1.00 47.56 296 ASP B CA 1
ATOM 1577 C C . ASP B 1 30 ? 57.725 83.152 186.488 1.00 44.67 296 ASP B C 1
ATOM 1578 O O . ASP B 1 30 ? 58.912 83.231 186.169 1.00 43.67 296 ASP B O 1
ATOM 1583 N N . VAL B 1 31 ? 56.839 82.400 185.849 1.00 43.43 297 VAL B N 1
ATOM 1584 C CA . VAL B 1 31 ? 57.124 81.740 184.591 1.00 42.55 297 VAL B CA 1
ATOM 1585 C C . VAL B 1 31 ? 55.972 82.104 183.666 1.00 43.85 297 VAL B C 1
ATOM 1586 O O . VAL B 1 31 ? 54.810 81.830 183.979 1.00 43.84 297 VAL B O 1
ATOM 1590 N N . GLY B 1 32 ? 56.295 82.745 182.561 1.00 45.26 298 GLY B N 1
ATOM 1591 C CA . GLY B 1 32 ? 55.296 83.329 181.673 1.00 49.09 298 GLY B CA 1
ATOM 1592 C C . GLY B 1 32 ? 55.479 82.793 180.281 1.00 51.62 298 GLY B C 1
ATOM 1593 O O . GLY B 1 32 ? 56.562 82.302 179.939 1.00 59.28 298 GLY B O 1
ATOM 1594 N N . ARG B 1 33 ? 54.392 82.795 179.518 1.00 56.31 299 ARG B N 1
ATOM 1595 C CA . ARG B 1 33 ? 54.376 82.416 178.110 1.00 58.31 299 ARG B CA 1
ATOM 1596 C C . ARG B 1 33 ? 53.388 83.397 177.471 1.00 60.45 299 ARG B C 1
ATOM 1597 O O . ARG B 1 33 ? 52.282 83.618 177.987 1.00 59.46 299 ARG B O 1
ATOM 1605 N N . PHE B 1 34 ? 53.728 83.962 176.318 1.00 64.05 300 PHE B N 1
ATOM 1606 C CA . PHE B 1 34 ? 52.711 84.708 175.558 1.00 66.80 300 PHE B CA 1
ATOM 1607 C C . PHE B 1 34 ? 51.860 83.655 174.827 1.00 63.52 300 PHE B C 1
ATOM 1608 O O . PHE B 1 34 ? 52.349 82.626 174.284 1.00 65.41 300 PHE B O 1
ATOM 1616 N N . SER B 1 35 ? 50.562 83.895 174.835 1.00 59.39 301 SER B N 1
ATOM 1617 C CA . SER B 1 35 ? 49.627 83.070 174.076 1.00 58.08 301 SER B CA 1
ATOM 1618 C C . SER B 1 35 ? 48.777 83.932 173.153 1.00 56.87 301 SER B C 1
ATOM 1619 O O . SER B 1 35 ? 47.905 84.631 173.626 1.00 58.33 301 SER B O 1
ATOM 1622 N N . SER B 1 36 ? 49.098 83.920 171.863 1.00 53.62 302 SER B N 1
ATOM 1623 C CA . SER B 1 36 ? 48.484 84.862 170.926 1.00 54.00 302 SER B CA 1
ATOM 1624 C C . SER B 1 36 ? 48.567 84.389 169.514 1.00 52.20 302 SER B C 1
ATOM 1625 O O . SER B 1 36 ? 49.292 83.454 169.228 1.00 52.27 302 SER B O 1
ATOM 1628 N N . GLU B 1 37 ? 47.857 85.069 168.625 1.00 54.18 303 GLU B N 1
ATOM 1629 C CA . GLU B 1 37 ? 47.900 84.703 167.199 1.00 54.89 303 GLU B CA 1
ATOM 1630 C C . GLU B 1 37 ? 49.272 84.916 166.597 1.00 53.80 303 GLU B C 1
ATOM 1631 O O . GLU B 1 37 ? 49.677 84.145 165.753 1.00 52.89 303 GLU B O 1
ATOM 1637 N N . ILE B 1 38 ? 49.979 85.945 167.037 1.00 55.63 304 ILE B N 1
ATOM 1638 C CA . ILE B 1 38 ? 51.332 86.231 166.553 1.00 56.31 304 ILE B CA 1
ATOM 1639 C C . ILE B 1 38 ? 52.320 85.181 167.053 1.00 53.26 304 ILE B C 1
ATOM 1640 O O . ILE B 1 38 ? 53.145 84.711 166.271 1.00 53.63 304 ILE B O 1
ATOM 1645 N N . ALA B 1 39 ? 52.236 84.819 168.332 1.00 53.21 305 ALA B N 1
ATOM 1646 C CA . ALA B 1 39 ? 53.081 83.759 168.880 1.00 51.65 305 ALA B CA 1
ATOM 1647 C C . ALA B 1 39 ? 52.876 82.431 168.137 1.00 50.65 305 ALA B C 1
ATOM 1648 O O . ALA B 1 39 ? 53.849 81.735 167.827 1.00 51.38 305 ALA B O 1
ATOM 1650 N N . GLU B 1 40 ? 51.620 82.110 167.834 1.00 52.03 306 GLU B N 1
ATOM 1651 C CA . GLU B 1 40 ? 51.305 80.931 167.027 1.00 53.54 306 GLU B CA 1
ATOM 1652 C C . GLU B 1 40 ? 51.883 80.996 165.621 1.00 53.26 306 GLU B C 1
ATOM 1653 O O . GLU B 1 40 ? 52.446 80.023 165.146 1.00 52.36 306 GLU B O 1
ATOM 1659 N N . ALA B 1 41 ? 51.754 82.135 164.964 1.00 54.13 307 ALA B N 1
ATOM 1660 C CA . ALA B 1 41 ? 52.325 82.329 163.618 1.00 55.66 307 ALA B CA 1
ATOM 1661 C C . ALA B 1 41 ? 53.845 82.253 163.670 1.00 55.62 307 ALA B C 1
ATOM 1662 O O . ALA B 1 41 ? 54.452 81.684 162.764 1.00 56.95 307 ALA B O 1
ATOM 1664 N N . ARG B 1 42 ? 54.453 82.799 164.722 1.00 53.11 308 ARG B N 1
ATOM 1665 C CA . ARG B 1 42 ? 55.898 82.714 164.897 1.00 53.57 308 ARG B CA 1
ATOM 1666 C C . ARG B 1 42 ? 56.394 81.279 165.170 1.00 50.16 308 ARG B C 1
ATOM 1667 O O . ARG B 1 42 ? 57.494 80.900 164.741 1.00 48.54 308 ARG B O 1
ATOM 1675 N N . LEU B 1 43 ? 55.575 80.491 165.871 1.00 47.98 309 LEU B N 1
ATOM 1676 C CA . LEU B 1 43 ? 55.872 79.079 166.086 1.00 46.77 309 LEU B CA 1
ATOM 1677 C C . LEU B 1 43 ? 55.766 78.283 164.790 1.00 47.36 309 LEU B C 1
ATOM 1678 O O . LEU B 1 43 ? 56.593 77.423 164.515 1.00 48.38 309 LEU B O 1
ATOM 1683 N N . ALA B 1 44 ? 54.741 78.570 164.004 1.00 47.32 310 ALA B N 1
ATOM 1684 C CA . ALA B 1 44 ? 54.587 77.957 162.687 1.00 46.57 310 ALA B CA 1
ATOM 1685 C C . ALA B 1 44 ? 55.778 78.269 161.778 1.00 45.97 310 ALA B C 1
ATOM 1686 O O . ALA B 1 44 ? 56.230 77.401 161.070 1.00 46.28 310 ALA B O 1
ATOM 1688 N N . LEU B 1 45 ? 56.289 79.500 161.805 1.00 45.09 311 LEU B N 1
ATOM 1689 C CA . LEU B 1 45 ? 57.491 79.883 161.038 1.00 44.95 311 LEU B CA 1
ATOM 1690 C C . LEU B 1 45 ? 58.693 79.047 161.459 1.00 44.59 311 LEU B C 1
ATOM 1691 O O . LEU B 1 45 ? 59.380 78.459 160.611 1.00 44.28 311 LEU B O 1
ATOM 1696 N N . PHE B 1 46 ? 58.938 78.998 162.775 1.00 44.60 312 PHE B N 1
ATOM 1697 C CA . PHE B 1 46 ? 60.007 78.190 163.346 1.00 43.84 312 PHE B CA 1
ATOM 1698 C C . PHE B 1 46 ? 59.874 76.699 162.925 1.00 45.75 312 PHE B C 1
ATOM 1699 O O . PHE B 1 46 ? 60.854 76.089 162.517 1.00 44.96 312 PHE B O 1
ATOM 1707 N N . GLN B 1 47 ? 58.668 76.144 163.011 1.00 49.22 313 GLN B N 1
ATOM 1708 C CA . GLN B 1 47 ? 58.418 74.748 162.635 1.00 51.24 313 GLN B CA 1
ATOM 1709 C C . GLN B 1 47 ? 58.626 74.456 161.145 1.00 51.81 313 GLN B C 1
ATOM 1710 O O . GLN B 1 47 ? 58.965 73.336 160.792 1.00 51.10 313 GLN B O 1
ATOM 1716 N N . LYS B 1 48 ? 58.455 75.461 160.286 1.00 51.03 314 LYS B N 1
ATOM 1717 C CA . LYS B 1 48 ? 58.819 75.318 158.877 1.00 50.73 314 LYS B CA 1
ATOM 1718 C C . LYS B 1 48 ? 60.329 75.285 158.695 1.00 50.33 314 LYS B C 1
ATOM 1719 O O . LYS B 1 48 ? 60.825 74.527 157.857 1.00 51.85 314 LYS B O 1
ATOM 1725 N N . GLN B 1 49 ? 61.060 76.107 159.450 1.00 47.73 315 GLN B N 1
ATOM 1726 C CA . GLN B 1 49 ? 62.514 76.052 159.407 1.00 47.42 315 GLN B CA 1
ATOM 1727 C C . GLN B 1 49 ? 63.039 74.687 159.927 1.00 47.68 315 GLN B C 1
ATOM 1728 O O . GLN B 1 49 ? 64.061 74.194 159.436 1.00 47.98 315 GLN B O 1
ATOM 1734 N N . VAL B 1 50 ? 62.331 74.100 160.899 1.00 46.11 316 VAL B N 1
ATOM 1735 C CA . VAL B 1 50 ? 62.659 72.773 161.413 1.00 46.95 316 VAL B CA 1
ATOM 1736 C C . VAL B 1 50 ? 62.561 71.738 160.284 1.00 49.42 316 VAL B C 1
ATOM 1737 O O . VAL B 1 50 ? 63.482 70.957 160.092 1.00 50.15 316 VAL B O 1
ATOM 1741 N N . GLU B 1 51 ? 61.447 71.748 159.549 1.00 52.20 317 GLU B N 1
ATOM 1742 C CA . GLU B 1 51 ? 61.278 70.888 158.380 1.00 54.63 317 GLU B CA 1
ATOM 1743 C C . GLU B 1 51 ? 62.386 71.060 157.343 1.00 54.15 317 GLU B C 1
ATOM 1744 O O . GLU B 1 51 ? 62.903 70.068 156.836 1.00 54.06 317 GLU B O 1
ATOM 1750 N N . ILE B 1 52 ? 62.735 72.309 157.041 1.00 51.48 318 ILE B N 1
ATOM 1751 C CA . ILE B 1 52 ? 63.783 72.599 156.064 1.00 50.99 318 ILE B CA 1
ATOM 1752 C C . ILE B 1 52 ? 65.145 72.069 156.525 1.00 50.60 318 ILE B C 1
ATOM 1753 O O . ILE B 1 52 ? 65.839 71.411 155.747 1.00 50.85 318 ILE B O 1
ATOM 1758 N N . THR B 1 53 ? 65.516 72.352 157.775 1.00 48.95 319 THR B N 1
ATOM 1759 C CA . THR B 1 53 ? 66.814 71.935 158.292 1.00 47.94 319 THR B CA 1
ATOM 1760 C C . THR B 1 53 ? 66.882 70.400 158.409 1.00 49.26 319 THR B C 1
ATOM 1761 O O . THR B 1 53 ? 67.921 69.806 158.140 1.00 49.02 319 THR B O 1
ATOM 1765 N N . LYS B 1 54 ? 65.768 69.768 158.768 1.00 51.86 320 LYS B N 1
ATOM 1766 C CA . LYS B 1 54 ? 65.680 68.311 158.819 1.00 56.64 320 LYS B CA 1
ATOM 1767 C C . LYS B 1 54 ? 65.911 67.669 157.443 1.00 58.30 320 LYS B C 1
ATOM 1768 O O . LYS B 1 54 ? 66.693 66.721 157.323 1.00 59.49 320 LYS B O 1
ATOM 1774 N N . LYS B 1 55 ? 65.216 68.180 156.426 1.00 59.67 321 LYS B N 1
ATOM 1775 C CA . LYS B 1 55 ? 65.400 67.728 155.051 1.00 61.89 321 LYS B CA 1
ATOM 1776 C C . LYS B 1 55 ? 66.818 67.958 154.525 1.00 58.98 321 LYS B C 1
ATOM 1777 O O . LYS B 1 55 ? 67.340 67.133 153.785 1.00 58.65 321 LYS B O 1
ATOM 1783 N N . HIS B 1 56 ? 67.428 69.069 154.918 1.00 55.05 322 HIS B N 1
ATOM 1784 C CA . HIS B 1 56 ? 68.772 69.424 154.477 1.00 55.23 322 HIS B CA 1
ATOM 1785 C C . HIS B 1 56 ? 69.875 68.550 155.139 1.00 56.09 322 HIS B C 1
ATOM 1786 O O . HIS B 1 56 ? 70.791 68.074 154.452 1.00 56.35 322 HIS B O 1
ATOM 1793 N N . ARG B 1 57 ? 69.771 68.338 156.455 1.00 53.72 323 ARG B N 1
ATOM 1794 C CA . ARG B 1 57 ? 70.810 67.660 157.231 1.00 52.78 323 ARG B CA 1
ATOM 1795 C C . ARG B 1 57 ? 70.494 66.229 157.644 1.00 53.54 323 ARG B C 1
ATOM 1796 O O . ARG B 1 57 ? 71.399 65.501 158.023 1.00 52.69 323 ARG B O 1
ATOM 1804 N N . GLY B 1 58 ? 69.221 65.835 157.597 1.00 54.50 324 GLY B N 1
ATOM 1805 C CA . GLY B 1 58 ? 68.770 64.576 158.201 1.00 55.68 324 GLY B CA 1
ATOM 1806 C C . GLY B 1 58 ? 68.156 64.753 159.576 1.00 55.53 324 GLY B C 1
ATOM 1807 O O . GLY B 1 58 ? 67.234 64.032 159.932 1.00 55.58 324 GLY B O 1
ATOM 1808 N N . ASP B 1 59 ? 68.656 65.729 160.340 1.00 56.87 325 ASP B N 1
ATOM 1809 C CA . ASP B 1 59 ? 68.214 65.993 161.722 1.00 55.99 325 ASP B CA 1
ATOM 1810 C C . ASP B 1 59 ? 68.224 67.510 161.960 1.00 51.33 325 ASP B C 1
ATOM 1811 O O . ASP B 1 59 ? 69.240 68.172 161.720 1.00 50.21 325 ASP B O 1
ATOM 1816 N N . ALA B 1 60 ? 67.102 68.055 162.416 1.00 50.97 326 ALA B N 1
ATOM 1817 C CA . ALA B 1 60 ? 67.032 69.494 162.769 1.00 48.17 326 ALA B CA 1
ATOM 1818 C C . ALA B 1 60 ? 67.841 69.804 164.042 1.00 46.67 326 ALA B C 1
ATOM 1819 O O . ALA B 1 60 ? 68.407 70.896 164.175 1.00 44.00 326 ALA B O 1
ATOM 1821 N N . ASN B 1 61 ? 67.890 68.830 164.960 1.00 45.17 327 ASN B N 1
ATOM 1822 C CA . ASN B 1 61 ? 68.643 68.954 166.192 1.00 44.80 327 ASN B CA 1
ATOM 1823 C C . ASN B 1 61 ? 68.154 70.191 166.959 1.00 43.17 327 ASN B C 1
ATOM 1824 O O . ASN B 1 61 ? 68.891 71.151 167.181 1.00 40.97 327 ASN B O 1
ATOM 1829 N N . VAL B 1 62 ? 66.879 70.139 167.311 1.00 43.27 328 VAL B N 1
ATOM 1830 C CA . VAL B 1 62 ? 66.208 71.173 168.058 1.00 43.31 328 VAL B CA 1
ATOM 1831 C C . VAL B 1 62 ? 66.514 70.957 169.537 1.00 45.03 328 VAL B C 1
ATOM 1832 O O . VAL B 1 62 ? 66.337 69.854 170.057 1.00 45.93 328 VAL B O 1
ATOM 1836 N N . ARG B 1 63 ? 66.960 72.017 170.208 1.00 46.30 329 ARG B N 1
ATOM 1837 C CA . ARG B 1 63 ? 67.306 71.965 171.628 1.00 46.89 329 ARG B CA 1
ATOM 1838 C C . ARG B 1 63 ? 66.656 73.101 172.392 1.00 44.50 329 ARG B C 1
ATOM 1839 O O . ARG B 1 63 ? 66.311 74.137 171.813 1.00 43.23 329 ARG B O 1
ATOM 1847 N N . TYR B 1 64 ? 66.488 72.926 173.696 1.00 44.22 330 TYR B N 1
ATOM 1848 C CA . TYR B 1 64 ? 66.113 74.029 174.556 1.00 42.53 330 TYR B CA 1
ATOM 1849 C C . TYR B 1 64 ? 67.387 74.762 174.961 1.00 41.49 330 TYR B C 1
ATOM 1850 O O . TYR B 1 64 ? 68.435 74.151 175.124 1.00 42.17 330 TYR B O 1
ATOM 1859 N N . ALA B 1 65 ? 67.288 76.078 175.086 1.00 40.35 331 ALA B N 1
ATOM 1860 C CA . ALA B 1 65 ? 68.411 76.893 175.499 1.00 40.08 331 ALA B CA 1
ATOM 1861 C C . ALA B 1 65 ? 67.916 78.147 176.197 1.00 38.66 331 ALA B C 1
ATOM 1862 O O . ALA B 1 65 ? 66.805 78.585 175.969 1.00 37.31 331 ALA B O 1
ATOM 1864 N N . TRP B 1 66 ? 68.767 78.704 177.056 1.00 38.53 332 TRP B N 1
ATOM 1865 C CA . TRP B 1 66 ? 68.421 79.872 177.849 1.00 39.04 332 TRP B CA 1
ATOM 1866 C C . TRP B 1 66 ? 69.059 81.093 177.256 1.00 38.40 332 TRP B C 1
ATOM 1867 O O . TRP B 1 66 ? 70.253 81.079 176.999 1.00 37.08 332 TRP B O 1
ATOM 1878 N N . LEU B 1 67 ? 68.266 82.156 177.108 1.00 37.75 333 LEU B N 1
ATOM 1879 C CA . LEU B 1 67 ? 68.710 83.418 176.542 1.00 37.99 333 LEU B CA 1
ATOM 1880 C C . LEU B 1 67 ? 68.581 84.510 177.603 1.00 38.26 333 LEU B C 1
ATOM 1881 O O . LEU B 1 67 ? 67.473 84.815 178.020 1.00 39.41 333 LEU B O 1
ATOM 1886 N N . PRO B 1 68 ? 69.711 85.107 178.035 1.00 39.56 334 PRO B N 1
ATOM 1887 C CA . PRO B 1 68 ? 69.606 86.242 178.955 1.00 40.49 334 PRO B CA 1
ATOM 1888 C C . PRO B 1 68 ? 68.879 87.409 178.292 1.00 43.00 334 PRO B C 1
ATOM 1889 O O . PRO B 1 68 ? 69.118 87.729 177.149 1.00 41.67 334 PRO B O 1
ATOM 1893 N N . ALA B 1 69 ? 67.979 88.018 179.050 1.00 47.70 335 ALA B N 1
ATOM 1894 C CA . ALA B 1 69 ? 67.182 89.133 178.596 1.00 49.22 335 ALA B CA 1
ATOM 1895 C C . ALA B 1 69 ? 67.194 90.233 179.661 1.00 51.53 335 ALA B C 1
ATOM 1896 O O . ALA B 1 69 ? 67.949 90.202 180.616 1.00 55.90 335 ALA B O 1
ATOM 1898 N N . LYS B 1 70 ? 66.382 91.240 179.416 1.00 53.44 336 LYS B N 1
ATOM 1899 C CA . LYS B 1 70 ? 66.170 92.349 180.334 1.00 57.97 336 LYS B CA 1
ATOM 1900 C C . LYS B 1 70 ? 64.754 92.845 180.133 1.00 58.48 336 LYS B C 1
ATOM 1901 O O . LYS B 1 70 ? 64.168 92.568 179.103 1.00 57.42 336 LYS B O 1
ATOM 1907 N N . ARG B 1 71 ? 64.197 93.510 181.142 1.00 61.56 337 ARG B N 1
ATOM 1908 C CA . ARG B 1 71 ? 62.785 93.956 181.094 1.00 62.99 337 ARG B CA 1
ATOM 1909 C C . ARG B 1 71 ? 62.406 94.672 179.805 1.00 63.71 337 ARG B C 1
ATOM 1910 O O . ARG B 1 71 ? 61.377 94.369 179.213 1.00 62.12 337 ARG B O 1
ATOM 1918 N N . GLU B 1 72 ? 63.250 95.581 179.356 1.00 65.40 338 GLU B N 1
ATOM 1919 C CA . GLU B 1 72 ? 62.957 96.431 178.168 1.00 68.84 338 GLU B CA 1
ATOM 1920 C C . GLU B 1 72 ? 62.718 95.688 176.827 1.00 67.31 338 GLU B C 1
ATOM 1921 O O . GLU B 1 72 ? 61.930 96.156 176.023 1.00 70.14 338 GLU B O 1
ATOM 1927 N N . VAL B 1 73 ? 63.356 94.545 176.613 1.00 63.06 339 VAL B N 1
ATOM 1928 C CA . VAL B 1 73 ? 63.210 93.791 175.339 1.00 61.70 339 VAL B CA 1
ATOM 1929 C C . VAL B 1 73 ? 62.083 92.741 175.330 1.00 60.09 339 VAL B C 1
ATOM 1930 O O . VAL B 1 73 ? 61.709 92.255 174.266 1.00 56.74 339 VAL B O 1
ATOM 1934 N N . LEU B 1 74 ? 61.545 92.388 176.494 1.00 62.15 340 LEU B N 1
ATOM 1935 C CA . LEU B 1 74 ? 60.507 91.343 176.612 1.00 65.10 340 LEU B CA 1
ATOM 1936 C C . LEU B 1 74 ? 59.266 91.631 175.792 1.00 65.53 340 LEU B C 1
ATOM 1937 O O . LEU B 1 74 ? 58.780 90.746 175.088 1.00 66.38 340 LEU B O 1
ATOM 1942 N N . SER B 1 75 ? 58.747 92.851 175.903 1.00 67.79 341 SER B N 1
ATOM 1943 C CA . SER B 1 75 ? 57.587 93.296 175.122 1.00 70.48 341 SER B CA 1
ATOM 1944 C C . SER B 1 75 ? 57.773 93.065 173.608 1.00 71.51 341 SER B C 1
ATOM 1945 O O . SER B 1 75 ? 56.875 92.529 172.952 1.00 72.97 341 SER B O 1
ATOM 1948 N N . ALA B 1 76 ? 58.930 93.439 173.080 1.00 70.10 342 ALA B N 1
ATOM 1949 C CA . ALA B 1 76 ? 59.216 93.311 171.646 1.00 72.70 342 ALA B CA 1
ATOM 1950 C C . ALA B 1 76 ? 59.378 91.856 171.145 1.00 72.81 342 ALA B C 1
ATOM 1951 O O . ALA B 1 76 ? 58.947 91.536 170.049 1.00 71.51 342 ALA B O 1
ATOM 1953 N N . VAL B 1 77 ? 59.978 91.005 171.961 1.00 77.58 343 VAL B N 1
ATOM 1954 C CA . VAL B 1 77 ? 60.210 89.600 171.633 1.00 80.83 343 VAL B CA 1
ATOM 1955 C C . VAL B 1 77 ? 58.863 88.785 171.773 1.00 82.19 343 VAL B C 1
ATOM 1956 O O . VAL B 1 77 ? 58.353 88.113 170.799 1.00 84.93 343 VAL B O 1
ATOM 1960 N N . MET B 1 78 ? 58.293 88.775 172.980 1.00 80.32 344 MET B N 1
ATOM 1961 C CA . MET B 1 78 ? 57.180 87.884 173.295 1.00 78.05 344 MET B CA 1
ATOM 1962 C C . MET B 1 78 ? 55.821 88.428 172.800 1.00 76.61 344 MET B C 1
ATOM 1963 O O . MET B 1 78 ? 55.016 87.671 172.248 1.00 77.91 344 MET B O 1
ATOM 1968 N N . MET B 1 79 ? 55.555 89.723 172.990 1.00 76.64 345 MET B N 1
ATOM 1969 C CA . MET B 1 79 ? 54.213 90.255 172.759 1.00 79.47 345 MET B CA 1
ATOM 1970 C C . MET B 1 79 ? 53.942 90.586 171.295 1.00 78.91 345 MET B C 1
ATOM 1971 O O . MET B 1 79 ? 52.887 90.258 170.764 1.00 79.00 345 MET B O 1
ATOM 1976 N N . GLN B 1 80 ? 54.899 91.238 170.645 1.00 80.68 346 GLN B N 1
ATOM 1977 C CA . GLN B 1 80 ? 54.727 91.748 169.277 1.00 84.03 346 GLN B CA 1
ATOM 1978 C C . GLN B 1 80 ? 55.377 90.832 168.219 1.00 83.13 346 GLN B C 1
ATOM 1979 O O . GLN B 1 80 ? 55.183 91.065 167.015 1.00 83.37 346 GLN B O 1
ATOM 1985 N N . GLY B 1 81 ? 56.122 89.797 168.652 1.00 81.25 347 GLY B N 1
ATOM 1986 C CA . GLY B 1 81 ? 56.716 88.843 167.730 1.00 79.08 347 GLY B CA 1
ATOM 1987 C C . GLY B 1 81 ? 57.532 89.515 166.648 1.00 77.39 347 GLY B C 1
ATOM 1988 O O . GLY B 1 81 ? 57.302 89.292 165.486 1.00 77.44 347 GLY B O 1
ATOM 1989 N N . LEU B 1 82 ? 58.511 90.327 167.052 1.00 74.19 348 LEU B N 1
ATOM 1990 C CA . LEU B 1 82 ? 59.565 90.812 166.157 1.00 72.16 348 LEU B CA 1
ATOM 1991 C C . LEU B 1 82 ? 60.642 89.755 165.893 1.00 68.91 348 LEU B C 1
ATOM 1992 O O . LEU B 1 82 ? 61.513 89.951 165.049 1.00 69.92 348 LEU B O 1
ATOM 1997 N N . GLY B 1 83 ? 60.650 88.682 166.678 1.00 67.13 349 GLY B N 1
ATOM 1998 C CA . GLY B 1 83 ? 61.707 87.694 166.628 1.00 63.88 349 GLY B CA 1
ATOM 1999 C C . GLY B 1 83 ? 62.828 88.098 167.550 1.00 61.08 349 GLY B C 1
ATOM 2000 O O . GLY B 1 83 ? 62.900 89.242 168.010 1.00 64.26 349 GLY B O 1
ATOM 2001 N N . VAL B 1 84 ? 63.692 87.144 167.865 1.00 60.93 350 VAL B N 1
ATOM 2002 C CA . VAL B 1 84 ? 64.884 87.430 168.662 1.00 60.18 350 VAL B CA 1
ATOM 2003 C C . VAL B 1 84 ? 65.758 88.435 167.899 1.00 59.12 350 VAL B C 1
ATOM 2004 O O . VAL B 1 84 ? 66.313 89.352 168.488 1.00 56.25 350 VAL B O 1
ATOM 2008 N N . GLY B 1 85 ? 65.839 88.246 166.583 1.00 60.17 351 GLY B N 1
ATOM 2009 C CA . GLY B 1 85 ? 66.733 89.021 165.730 1.00 62.67 351 GLY B CA 1
ATOM 2010 C C . GLY B 1 85 ? 66.400 90.484 165.773 1.00 64.51 351 GLY B C 1
ATOM 2011 O O . GLY B 1 85 ? 67.197 91.268 166.238 1.00 64.59 351 GLY B O 1
ATOM 2012 N N . GLY B 1 86 ? 65.172 90.816 165.392 1.00 68.43 352 GLY B N 1
ATOM 2013 C CA . GLY B 1 86 ? 64.687 92.194 165.426 1.00 70.82 352 GLY B CA 1
ATOM 2014 C C . GLY B 1 86 ? 64.758 92.843 166.797 1.00 70.10 352 GLY B C 1
ATOM 2015 O O . GLY B 1 86 ? 64.907 94.062 166.882 1.00 70.19 352 GLY B O 1
ATOM 2016 N N . ALA B 1 87 ? 64.613 92.039 167.850 1.00 69.74 353 ALA B N 1
ATOM 2017 C CA . ALA B 1 87 ? 64.583 92.554 169.202 1.00 71.57 353 ALA B CA 1
ATOM 2018 C C . ALA B 1 87 ? 65.925 92.543 169.951 1.00 72.22 353 ALA B C 1
ATOM 2019 O O . ALA B 1 87 ? 65.967 93.105 171.056 1.00 76.54 353 ALA B O 1
ATOM 2021 N N . PHE B 1 88 ? 66.954 91.867 169.440 1.00 73.48 354 PHE B N 1
ATOM 2022 C CA . PHE B 1 88 ? 68.273 91.824 170.093 1.00 77.68 354 PHE B CA 1
ATOM 2023 C C . PHE B 1 88 ? 69.401 92.458 169.297 1.00 82.26 354 PHE B C 1
ATOM 2024 O O . PHE B 1 88 ? 70.483 92.627 169.825 1.00 86.89 354 PHE B O 1
ATOM 2032 N N . ILE B 1 89 ? 69.125 92.892 168.072 1.00 87.53 355 ILE B N 1
ATOM 2033 C CA . ILE B 1 89 ? 70.034 93.860 167.378 1.00 91.97 355 ILE B CA 1
ATOM 2034 C C . ILE B 1 89 ? 69.871 95.251 168.000 1.00 94.35 355 ILE B C 1
ATOM 2035 O O . ILE B 1 89 ? 70.768 96.051 167.960 1.00 96.03 355 ILE B O 1
ATOM 2040 N N . ARG B 1 90 ? 68.697 95.503 168.594 1.00 97.54 356 ARG B N 1
ATOM 2041 C CA . ARG B 1 90 ? 68.447 96.666 169.405 1.00 101.86 356 ARG B CA 1
ATOM 2042 C C . ARG B 1 90 ? 67.687 96.203 170.631 1.00 102.92 356 ARG B C 1
ATOM 2043 O O . ARG B 1 90 ? 68.259 95.825 171.625 1.00 104.24 356 ARG B O 1
ATOM 2051 N N . VAL B 1 96 ? 77.911 89.686 166.022 1.00 69.53 362 VAL B N 1
ATOM 2052 C CA . VAL B 1 96 ? 78.076 88.540 165.111 1.00 68.97 362 VAL B CA 1
ATOM 2053 C C . VAL B 1 96 ? 77.168 87.329 165.434 1.00 64.81 362 VAL B C 1
ATOM 2054 O O . VAL B 1 96 ? 76.960 86.465 164.538 1.00 66.18 362 VAL B O 1
ATOM 2058 N N . GLY B 1 97 ? 76.631 87.266 166.649 1.00 60.46 363 GLY B N 1
ATOM 2059 C CA . GLY B 1 97 ? 75.920 86.094 167.082 1.00 57.73 363 GLY B CA 1
ATOM 2060 C C . GLY B 1 97 ? 75.219 86.269 168.396 1.00 55.48 363 GLY B C 1
ATOM 2061 O O . GLY B 1 97 ? 75.632 87.072 169.162 1.00 55.14 363 GLY B O 1
ATOM 2062 N N . ILE B 1 98 ? 74.133 85.533 168.613 1.00 53.55 364 ILE B N 1
ATOM 2063 C CA . ILE B 1 98 ? 73.432 85.554 169.894 1.00 52.28 364 ILE B CA 1
ATOM 2064 C C . ILE B 1 98 ? 73.925 84.325 170.688 1.00 51.05 364 ILE B C 1
ATOM 2065 O O . ILE B 1 98 ? 73.945 83.211 170.174 1.00 48.10 364 ILE B O 1
ATOM 2070 N N . HIS B 1 99 ? 74.319 84.570 171.933 1.00 51.38 365 HIS B N 1
ATOM 2071 C CA . HIS B 1 99 ? 74.814 83.558 172.847 1.00 53.56 365 HIS B CA 1
ATOM 2072 C C . HIS B 1 99 ? 73.695 83.024 173.747 1.00 48.58 365 HIS B C 1
ATOM 2073 O O . HIS B 1 99 ? 73.037 83.789 174.428 1.00 45.71 365 HIS B O 1
ATOM 2080 N N . LEU B 1 100 ? 73.485 81.709 173.715 1.00 45.28 366 LEU B N 1
ATOM 2081 C CA . LEU B 1 100 ? 72.543 81.042 174.587 1.00 44.70 366 LEU B CA 1
ATOM 2082 C C . LEU B 1 100 ? 73.232 79.972 175.392 1.00 43.80 366 LEU B C 1
ATOM 2083 O O . LEU B 1 100 ? 74.271 79.458 175.014 1.00 45.50 366 LEU B O 1
ATOM 2088 N N . THR B 1 101 ? 72.646 79.643 176.522 1.00 44.15 367 THR B N 1
ATOM 2089 C CA . THR B 1 101 ? 73.167 78.613 177.409 1.00 45.02 367 THR B CA 1
ATOM 2090 C C . THR B 1 101 ? 72.377 77.319 177.187 1.00 44.38 367 THR B C 1
ATOM 2091 O O . THR B 1 101 ? 71.162 77.365 177.009 1.00 44.98 367 THR B O 1
ATOM 2095 N N . ALA B 1 102 ? 73.045 76.188 177.253 1.00 43.81 368 ALA B N 1
ATOM 2096 C CA . ALA B 1 102 ? 72.365 74.886 177.175 1.00 43.48 368 ALA B CA 1
ATOM 2097 C C . ALA B 1 102 ? 71.345 74.705 178.290 1.00 43.22 368 ALA B C 1
ATOM 2098 O O . ALA B 1 102 ? 71.464 75.301 179.353 1.00 43.16 368 ALA B O 1
ATOM 2100 N N . ALA B 1 103 ? 70.378 73.839 178.035 1.00 44.33 369 ALA B N 1
ATOM 2101 C CA . ALA B 1 103 ? 69.207 73.601 178.910 1.00 45.81 369 ALA B CA 1
ATOM 2102 C C . ALA B 1 103 ? 69.541 73.311 180.376 1.00 48.48 369 ALA B C 1
ATOM 2103 O O . ALA B 1 103 ? 68.834 73.763 181.278 1.00 50.43 369 ALA B O 1
ATOM 2105 N N . ASP B 1 104 ? 70.610 72.575 180.622 1.00 51.60 370 ASP B N 1
ATOM 2106 C CA . ASP B 1 104 ? 70.962 72.190 181.999 1.00 54.93 370 ASP B CA 1
ATOM 2107 C C . ASP B 1 104 ? 71.995 73.122 182.642 1.00 55.01 370 ASP B C 1
ATOM 2108 O O . ASP B 1 104 ? 72.420 72.869 183.764 1.00 57.30 370 ASP B O 1
ATOM 2113 N N . CYS B 1 105 ? 72.337 74.224 181.968 1.00 53.80 371 CYS B N 1
ATOM 2114 C CA . CYS B 1 105 ? 73.412 75.136 182.387 1.00 55.46 371 CYS B CA 1
ATOM 2115 C C . CYS B 1 105 ? 73.028 76.585 182.650 1.00 52.63 371 CYS B C 1
ATOM 2116 O O . CYS B 1 105 ? 73.887 77.453 182.533 1.00 51.96 371 CYS B O 1
ATOM 2119 N N . PRO B 1 106 ? 71.762 76.882 183.011 1.00 50.05 372 PRO B N 1
ATOM 2120 C CA . PRO B 1 106 ? 71.470 78.308 183.203 1.00 49.05 372 PRO B CA 1
ATOM 2121 C C . PRO B 1 106 ? 72.328 79.047 184.259 1.00 51.55 372 PRO B C 1
ATOM 2122 O O . PRO B 1 106 ? 72.453 80.269 184.171 1.00 49.93 372 PRO B O 1
ATOM 2126 N N . TYR B 1 107 ? 72.933 78.324 185.219 1.00 53.58 373 TYR B N 1
ATOM 2127 C CA . TYR B 1 107 ? 73.908 78.925 186.164 1.00 58.03 373 TYR B CA 1
ATOM 2128 C C . TYR B 1 107 ? 75.006 79.738 185.475 1.00 62.28 373 TYR B C 1
ATOM 2129 O O . TYR B 1 107 ? 75.527 80.694 186.048 1.00 64.46 373 TYR B O 1
ATOM 2138 N N . PHE B 1 108 ? 75.351 79.324 184.258 1.00 63.51 374 PHE B N 1
ATOM 2139 C CA . PHE B 1 108 ? 76.420 79.917 183.465 1.00 64.10 374 PHE B CA 1
ATOM 2140 C C . PHE B 1 108 ? 76.161 81.365 183.073 1.00 60.31 374 PHE B C 1
ATOM 2141 O O . PHE B 1 108 ? 77.090 82.159 183.024 1.00 58.96 374 PHE B O 1
ATOM 2149 N N . SER B 1 109 ? 74.913 81.713 182.782 1.00 59.44 375 SER B N 1
ATOM 2150 C CA . SER B 1 109 ? 74.581 83.072 182.323 1.00 59.44 375 SER B CA 1
ATOM 2151 C C . SER B 1 109 ? 73.556 83.826 183.186 1.00 57.97 375 SER B C 1
ATOM 2152 O O . SER B 1 109 ? 73.186 84.953 182.838 1.00 57.25 375 SER B O 1
ATOM 2155 N N . ALA B 1 110 ? 73.134 83.244 184.310 1.00 57.42 376 ALA B N 1
ATOM 2156 C CA . ALA B 1 110 ? 72.128 83.884 185.179 1.00 56.67 376 ALA B CA 1
ATOM 2157 C C . ALA B 1 110 ? 72.569 85.273 185.676 1.00 57.80 376 ALA B C 1
ATOM 2158 O O . ALA B 1 110 ? 71.774 86.206 185.676 1.00 57.35 376 ALA B O 1
ATOM 2160 N N . ARG B 1 111 ? 73.828 85.412 186.055 1.00 61.13 377 ARG B N 1
ATOM 2161 C CA . ARG B 1 111 ? 74.390 86.692 186.512 1.00 65.64 377 ARG B CA 1
ATOM 2162 C C . ARG B 1 111 ? 74.512 87.748 185.410 1.00 66.20 377 ARG B C 1
ATOM 2163 O O . ARG B 1 111 ? 74.632 88.932 185.695 1.00 68.24 377 ARG B O 1
ATOM 2171 N N . TYR B 1 112 ? 74.455 87.322 184.162 1.00 66.22 378 TYR B N 1
ATOM 2172 C CA . TYR B 1 112 ? 74.507 88.221 183.015 1.00 67.34 378 TYR B CA 1
ATOM 2173 C C . TYR B 1 112 ? 73.115 88.700 182.570 1.00 63.66 378 TYR B C 1
ATOM 2174 O O . TYR B 1 112 ? 72.974 89.427 181.590 1.00 66.45 378 TYR B O 1
ATOM 2183 N N . CYS B 1 113 ? 72.070 88.287 183.294 1.00 59.30 379 CYS B N 1
ATOM 2184 C CA . CYS B 1 113 ? 70.729 88.867 183.156 1.00 56.61 379 CYS B CA 1
ATOM 2185 C C . CYS B 1 113 ? 70.656 90.162 183.979 1.00 58.40 379 CYS B C 1
ATOM 2186 O O . CYS B 1 113 ? 70.739 90.118 185.213 1.00 59.11 379 CYS B O 1
ATOM 2189 N N . ASP B 1 114 ? 70.476 91.286 183.289 1.00 58.99 380 ASP B N 1
ATOM 2190 C CA . ASP B 1 114 ? 70.400 92.598 183.926 1.00 63.01 380 ASP B CA 1
ATOM 2191 C C . ASP B 1 114 ? 69.255 92.723 184.942 1.00 62.60 380 ASP B C 1
ATOM 2192 O O . ASP B 1 114 ? 68.107 92.389 184.654 1.00 65.61 380 ASP B O 1
ATOM 2197 N N . VAL B 1 115 ? 69.596 93.237 186.114 1.00 61.88 381 VAL B N 1
ATOM 2198 C CA . VAL B 1 115 ? 68.624 93.626 187.121 1.00 62.48 381 VAL B CA 1
ATOM 2199 C C . VAL B 1 115 ? 67.826 94.849 186.655 1.00 63.01 381 VAL B C 1
ATOM 2200 O O . VAL B 1 115 ? 68.390 95.787 186.096 1.00 61.10 381 VAL B O 1
ATOM 2204 N N . ASP B 1 116 ? 66.509 94.812 186.861 1.00 63.47 382 ASP B N 1
ATOM 2205 C CA . ASP B 1 116 ? 65.635 95.970 186.615 1.00 65.08 382 ASP B CA 1
ATOM 2206 C C . ASP B 1 116 ? 65.493 96.788 187.904 1.00 68.78 382 ASP B C 1
ATOM 2207 O O . ASP B 1 116 ? 66.158 96.505 188.896 1.00 70.48 382 ASP B O 1
ATOM 2212 N N . GLU B 1 117 ? 64.607 97.782 187.901 1.00 71.81 383 GLU B N 1
ATOM 2213 C CA . GLU B 1 117 ? 64.457 98.681 189.049 1.00 75.21 383 GLU B CA 1
ATOM 2214 C C . GLU B 1 117 ? 64.107 97.974 190.379 1.00 73.46 383 GLU B C 1
ATOM 2215 O O . GLU B 1 117 ? 64.396 98.509 191.437 1.00 77.22 383 GLU B O 1
ATOM 2221 N N . ASN B 1 118 ? 63.508 96.786 190.323 1.00 69.79 384 ASN B N 1
ATOM 2222 C CA . ASN B 1 118 ? 63.093 96.026 191.521 1.00 69.00 384 ASN B CA 1
ATOM 2223 C C . ASN B 1 118 ? 64.040 94.889 191.944 1.00 64.75 384 ASN B C 1
ATOM 2224 O O . ASN B 1 118 ? 63.729 94.151 192.873 1.00 62.87 384 ASN B O 1
ATOM 2229 N N . GLY B 1 119 ? 65.187 94.747 191.285 1.00 63.49 385 GLY B N 1
ATOM 2230 C CA . GLY B 1 119 ? 66.096 93.620 191.562 1.00 62.57 385 GLY B CA 1
ATOM 2231 C C . GLY B 1 119 ? 65.757 92.330 190.824 1.00 58.44 385 GLY B C 1
ATOM 2232 O O . GLY B 1 119 ? 66.322 91.266 191.120 1.00 58.85 385 GLY B O 1
ATOM 2233 N N . VAL B 1 120 ? 64.834 92.402 189.863 1.00 54.68 386 VAL B N 1
ATOM 2234 C CA . VAL B 1 120 ? 64.337 91.209 189.184 1.00 51.79 386 VAL B CA 1
ATOM 2235 C C . VAL B 1 120 ? 65.122 91.034 187.892 1.00 50.17 386 VAL B C 1
ATOM 2236 O O . VAL B 1 120 ? 65.460 92.004 187.205 1.00 51.29 386 VAL B O 1
ATOM 2240 N N . ARG B 1 121 ? 65.398 89.773 187.577 1.00 48.65 387 ARG B N 1
ATOM 2241 C CA . ARG B 1 121 ? 66.144 89.375 186.388 1.00 45.73 387 ARG B CA 1
ATOM 2242 C C . ARG B 1 121 ? 65.258 88.510 185.507 1.00 44.19 387 ARG B C 1
ATOM 2243 O O . ARG B 1 121 ? 64.265 87.943 185.971 1.00 42.52 387 ARG B O 1
ATOM 2251 N N . TYR B 1 122 ? 65.630 88.421 184.233 1.00 44.11 388 TYR B N 1
ATOM 2252 C CA . TYR B 1 122 ? 64.797 87.789 183.211 1.00 42.40 388 TYR B CA 1
ATOM 2253 C C . TYR B 1 122 ? 65.630 86.911 182.310 1.00 42.92 388 TYR B C 1
ATOM 2254 O O . TYR B 1 122 ? 66.600 87.371 181.719 1.00 43.96 388 TYR B O 1
ATOM 2263 N N . MET B 1 123 ? 65.218 85.652 182.198 1.00 44.51 389 MET B N 1
ATOM 2264 C CA . MET B 1 123 ? 65.848 84.675 181.323 1.00 44.78 389 MET B CA 1
ATOM 2265 C C . MET B 1 123 ? 64.757 84.042 180.450 1.00 41.88 389 MET B C 1
ATOM 2266 O O . MET B 1 123 ? 63.715 83.647 180.945 1.00 41.23 389 MET B O 1
ATOM 2271 N N . VAL B 1 124 ? 65.004 83.941 179.145 1.00 39.45 390 VAL B N 1
ATOM 2272 C CA . VAL B 1 124 ? 64.027 83.395 178.200 1.00 38.80 390 VAL B CA 1
ATOM 2273 C C . VAL B 1 124 ? 64.412 81.965 177.853 1.00 39.41 390 VAL B C 1
ATOM 2274 O O . VAL B 1 124 ? 65.570 81.714 177.522 1.00 41.45 390 VAL B O 1
ATOM 2278 N N . LEU B 1 125 ? 63.462 81.025 177.960 1.00 38.99 391 LEU B N 1
ATOM 2279 C CA . LEU B 1 125 ? 63.670 79.655 177.472 1.00 39.34 391 LEU B CA 1
ATOM 2280 C C . LEU B 1 125 ? 63.251 79.597 176.011 1.00 38.59 391 LEU B C 1
ATOM 2281 O O . LEU B 1 125 ? 62.108 79.924 175.686 1.00 35.01 391 LEU B O 1
ATOM 2286 N N . CYS B 1 126 ? 64.187 79.177 175.150 1.00 38.54 392 CYS B N 1
ATOM 2287 C CA . CYS B 1 126 ? 63.988 79.115 173.714 1.00 39.57 392 CYS B CA 1
ATOM 2288 C C . CYS B 1 126 ? 64.094 77.692 173.179 1.00 40.01 392 CYS B C 1
ATOM 2289 O O . CYS B 1 126 ? 64.811 76.852 173.726 1.00 39.73 392 CYS B O 1
ATOM 2292 N N . ARG B 1 127 ? 63.388 77.449 172.073 1.00 39.76 393 ARG B N 1
ATOM 2293 C CA . ARG B 1 127 ? 63.701 76.331 171.183 1.00 38.63 393 ARG B CA 1
ATOM 2294 C C . ARG B 1 127 ? 64.716 76.848 170.198 1.00 36.14 393 ARG B C 1
ATOM 2295 O O . ARG B 1 127 ? 64.520 77.928 169.653 1.00 35.09 393 ARG B O 1
ATOM 2303 N N . VAL B 1 128 ? 65.793 76.110 169.986 1.00 35.74 394 VAL B N 1
ATOM 2304 C CA . VAL B 1 128 ? 66.845 76.490 169.046 1.00 36.05 394 VAL B CA 1
ATOM 2305 C C . VAL B 1 128 ? 67.093 75.343 168.080 1.00 37.72 394 VAL B C 1
ATOM 2306 O O . VAL B 1 128 ? 67.286 74.200 168.501 1.00 38.21 394 VAL B O 1
ATOM 2310 N N . ILE B 1 129 ? 67.105 75.663 166.798 1.00 39.01 395 ILE B N 1
ATOM 2311 C CA . ILE B 1 129 ? 67.495 74.740 165.741 1.00 38.57 395 ILE B CA 1
ATOM 2312 C C . ILE B 1 129 ? 69.008 74.830 165.603 1.00 39.59 395 ILE B C 1
ATOM 2313 O O . ILE B 1 129 ? 69.546 75.764 164.998 1.00 40.22 395 ILE B O 1
ATOM 2318 N N . MET B 1 130 ? 69.699 73.855 166.178 1.00 40.00 396 MET B N 1
ATOM 2319 C CA . MET B 1 130 ? 71.152 73.841 166.142 1.00 41.59 396 MET B CA 1
ATOM 2320 C C . MET B 1 130 ? 71.698 73.191 164.887 1.00 43.79 396 MET B C 1
ATOM 2321 O O . MET B 1 130 ? 72.823 73.511 164.467 1.00 46.24 396 MET B O 1
ATOM 2326 N N . GLY B 1 131 ? 70.917 72.290 164.285 1.00 44.89 397 GLY B N 1
ATOM 2327 C CA . GLY B 1 131 ? 71.329 71.582 163.069 1.00 44.76 397 GLY B CA 1
ATOM 2328 C C . GLY B 1 131 ? 72.646 70.846 163.242 1.00 45.39 397 GLY B C 1
ATOM 2329 O O . GLY B 1 131 ? 72.889 70.254 164.286 1.00 44.74 397 GLY B O 1
ATOM 2330 N N . ASN B 1 132 ? 73.483 70.900 162.211 1.00 46.80 398 ASN B N 1
ATOM 2331 C CA . ASN B 1 132 ? 74.859 70.403 162.267 1.00 47.60 398 ASN B CA 1
ATOM 2332 C C . ASN B 1 132 ? 75.731 71.372 163.005 1.00 47.01 398 ASN B C 1
ATOM 2333 O O . ASN B 1 132 ? 76.140 72.394 162.456 1.00 47.81 398 ASN B O 1
ATOM 2338 N N . MET B 1 133 ? 76.065 71.039 164.242 1.00 47.23 399 MET B N 1
ATOM 2339 C CA . MET B 1 133 ? 76.770 71.947 165.136 1.00 48.16 399 MET B CA 1
ATOM 2340 C C . MET B 1 133 ? 78.254 72.081 164.778 1.00 49.11 399 MET B C 1
ATOM 2341 O O . MET B 1 133 ? 78.937 71.093 164.601 1.00 48.83 399 MET B O 1
ATOM 2346 N N . GLU B 1 134 ? 78.727 73.316 164.673 1.00 51.06 400 GLU B N 1
ATOM 2347 C CA . GLU B 1 134 ? 80.150 73.619 164.518 1.00 53.60 400 GLU B CA 1
ATOM 2348 C C . GLU B 1 134 ? 80.806 73.733 165.886 1.00 53.42 400 GLU B C 1
ATOM 2349 O O . GLU B 1 134 ? 80.354 74.523 166.715 1.00 50.88 400 GLU B O 1
ATOM 2355 N N . LEU B 1 135 ? 81.853 72.951 166.129 1.00 57.09 401 LEU B N 1
ATOM 2356 C CA . LEU B 1 135 ? 82.705 73.118 167.307 1.00 58.77 401 LEU B CA 1
ATOM 2357 C C . LEU B 1 135 ? 83.518 74.385 167.092 1.00 61.31 401 LEU B C 1
ATOM 2358 O O . LEU B 1 135 ? 84.281 74.483 166.141 1.00 64.67 401 LEU B O 1
ATOM 2363 N N . LEU B 1 136 ? 83.336 75.375 167.960 1.00 62.60 402 LEU B N 1
ATOM 2364 C CA . LEU B 1 136 ? 84.043 76.655 167.833 1.00 64.63 402 LEU B CA 1
ATOM 2365 C C . LEU B 1 136 ? 85.410 76.610 168.474 1.00 66.35 402 LEU B C 1
ATOM 2366 O O . LEU B 1 136 ? 85.578 76.247 169.640 1.00 66.80 402 LEU B O 1
ATOM 2371 N N . PHE B 1 144 ? 79.501 84.197 161.048 1.00 111.60 410 PHE B N 1
ATOM 2372 C CA . PHE B 1 144 ? 78.688 83.222 160.313 1.00 109.82 410 PHE B CA 1
ATOM 2373 C C . PHE B 1 144 ? 79.359 81.843 160.333 1.00 105.63 410 PHE B C 1
ATOM 2374 O O . PHE B 1 144 ? 80.512 81.669 160.763 1.00 100.72 410 PHE B O 1
ATOM 2382 N N . SER B 1 145 ? 78.594 80.860 159.902 1.00 102.66 411 SER B N 1
ATOM 2383 C CA . SER B 1 145 ? 79.027 79.475 159.792 1.00 99.96 411 SER B CA 1
ATOM 2384 C C . SER B 1 145 ? 80.411 79.336 159.171 1.00 101.85 411 SER B C 1
ATOM 2385 O O . SER B 1 145 ? 80.654 79.855 158.089 1.00 107.54 411 SER B O 1
ATOM 2388 N N . GLY B 1 146 ? 81.302 78.634 159.863 1.00 97.40 412 GLY B N 1
ATOM 2389 C CA . GLY B 1 146 ? 82.603 78.260 159.315 1.00 94.91 412 GLY B CA 1
ATOM 2390 C C . GLY B 1 146 ? 82.586 77.464 158.011 1.00 93.12 412 GLY B C 1
ATOM 2391 O O . GLY B 1 146 ? 83.596 77.410 157.326 1.00 94.97 412 GLY B O 1
ATOM 2392 N N . GLY B 1 147 ? 81.457 76.827 157.683 1.00 88.38 413 GLY B N 1
ATOM 2393 C CA . GLY B 1 147 ? 81.235 76.239 156.369 1.00 84.59 413 GLY B CA 1
ATOM 2394 C C . GLY B 1 147 ? 79.770 75.887 156.107 1.00 81.45 413 GLY B C 1
ATOM 2395 O O . GLY B 1 147 ? 78.946 75.822 157.035 1.00 75.39 413 GLY B O 1
ATOM 2396 N N . GLU B 1 148 ? 79.488 75.599 154.835 1.00 80.47 414 GLU B N 1
ATOM 2397 C CA . GLU B 1 148 ? 78.168 75.184 154.366 1.00 78.78 414 GLU B CA 1
ATOM 2398 C C . GLU B 1 148 ? 77.633 73.909 155.026 1.00 73.09 414 GLU B C 1
ATOM 2399 O O . GLU B 1 148 ? 76.425 73.710 155.073 1.00 69.77 414 GLU B O 1
ATOM 2405 N N . GLU B 1 149 ? 78.529 73.046 155.502 1.00 70.19 415 GLU B N 1
ATOM 2406 C CA . GLU B 1 149 ? 78.124 71.827 156.212 1.00 67.89 415 GLU B CA 1
ATOM 2407 C C . GLU B 1 149 ? 77.574 72.084 157.638 1.00 63.46 415 GLU B C 1
ATOM 2408 O O . GLU B 1 149 ? 76.874 71.223 158.180 1.00 62.25 415 GLU B O 1
ATOM 2414 N N . TYR B 1 150 ? 77.900 73.249 158.218 1.00 59.65 416 TYR B N 1
ATOM 2415 C CA . TYR B 1 150 ? 77.494 73.607 159.585 1.00 58.24 416 TYR B CA 1
ATOM 2416 C C . TYR B 1 150 ? 76.369 74.666 159.631 1.00 55.84 416 TYR B C 1
ATOM 2417 O O . TYR B 1 150 ? 76.277 75.531 158.766 1.00 56.04 416 TYR B O 1
ATOM 2426 N N . ASP B 1 151 ? 75.542 74.598 160.674 1.00 53.82 417 ASP B N 1
ATOM 2427 C CA . ASP B 1 151 ? 74.463 75.550 160.900 1.00 51.18 417 ASP B CA 1
ATOM 2428 C C . ASP B 1 151 ? 74.857 76.569 161.989 1.00 50.61 417 ASP B C 1
ATOM 2429 O O . ASP B 1 151 ? 75.354 77.641 161.661 1.00 52.48 417 ASP B O 1
ATOM 2434 N N . ASN B 1 152 ? 74.684 76.227 163.268 1.00 49.17 418 ASN B N 1
ATOM 2435 C CA . ASN B 1 152 ? 75.013 77.122 164.390 1.00 47.65 418 ASN B CA 1
ATOM 2436 C C . ASN B 1 152 ? 76.184 76.545 165.202 1.00 48.80 418 ASN B C 1
ATOM 2437 O O . ASN B 1 152 ? 76.570 75.410 164.997 1.00 50.58 418 ASN B O 1
ATOM 2442 N N . GLY B 1 153 ? 76.758 77.336 166.101 1.00 48.89 419 GLY B N 1
ATOM 2443 C CA . GLY B 1 153 ? 78.027 77.000 166.768 1.00 49.98 419 GLY B CA 1
ATOM 2444 C C . GLY B 1 153 ? 77.875 76.547 168.213 1.00 50.29 419 GLY B C 1
ATOM 2445 O O . GLY B 1 153 ? 76.897 76.898 168.884 1.00 46.88 419 GLY B O 1
ATOM 2446 N N . VAL B 1 154 ? 78.858 75.776 168.698 1.00 51.10 420 VAL B N 1
ATOM 2447 C CA . VAL B 1 154 ? 78.855 75.259 170.074 1.00 50.11 420 VAL B CA 1
ATOM 2448 C C . VAL B 1 154 ? 80.265 75.186 170.649 1.00 52.07 420 VAL B C 1
ATOM 2449 O O . VAL B 1 154 ? 81.219 74.986 169.894 1.00 53.42 420 VAL B O 1
ATOM 2453 N N . ASP B 1 155 ? 80.389 75.296 171.972 1.00 52.87 421 ASP B N 1
ATOM 2454 C CA . ASP B 1 155 ? 81.703 75.228 172.639 1.00 57.52 421 ASP B CA 1
ATOM 2455 C C . ASP B 1 155 ? 82.246 73.798 172.876 1.00 61.61 421 ASP B C 1
ATOM 2456 O O . ASP B 1 155 ? 83.457 73.601 172.914 1.00 64.91 421 ASP B O 1
ATOM 2461 N N . ASP B 1 156 ? 81.348 72.829 173.055 1.00 61.45 422 ASP B N 1
ATOM 2462 C CA . ASP B 1 156 ? 81.705 71.434 173.241 1.00 62.54 422 ASP B CA 1
ATOM 2463 C C . ASP B 1 156 ? 80.636 70.578 172.574 1.00 62.22 422 ASP B C 1
ATOM 2464 O O . ASP B 1 156 ? 79.448 70.778 172.843 1.00 60.10 422 ASP B O 1
ATOM 2469 N N . ILE B 1 157 ? 81.032 69.641 171.720 1.00 64.92 423 ILE B N 1
ATOM 2470 C CA . ILE B 1 157 ? 80.066 68.826 170.953 1.00 66.42 423 ILE B CA 1
ATOM 2471 C C . ILE B 1 157 ? 79.302 67.812 171.824 1.00 68.42 423 ILE B C 1
ATOM 2472 O O . ILE B 1 157 ? 78.104 67.580 171.625 1.00 66.61 423 ILE B O 1
ATOM 2477 N N . GLU B 1 158 ? 80.008 67.241 172.800 1.00 71.80 424 GLU B N 1
ATOM 2478 C CA . GLU B 1 158 ? 79.498 66.136 173.605 1.00 73.57 424 GLU B CA 1
ATOM 2479 C C . GLU B 1 158 ? 78.670 66.603 174.776 1.00 72.95 424 GLU B C 1
ATOM 2480 O O . GLU B 1 158 ? 77.573 66.108 174.970 1.00 71.39 424 GLU B O 1
ATOM 2486 N N . SER B 1 159 ? 79.213 67.533 175.557 1.00 74.40 425 SER B N 1
ATOM 2487 C CA . SER B 1 159 ? 78.491 68.217 176.660 1.00 73.60 425 SER B CA 1
ATOM 2488 C C . SER B 1 159 ? 78.425 69.730 176.412 1.00 70.31 425 SER B C 1
ATOM 2489 O O . SER B 1 159 ? 79.193 70.491 176.985 1.00 72.94 425 SER B O 1
ATOM 2492 N N . PRO B 1 160 ? 77.510 70.166 175.529 1.00 66.92 426 PRO B N 1
ATOM 2493 C CA . PRO B 1 160 ? 77.387 71.608 175.257 1.00 63.61 426 PRO B CA 1
ATOM 2494 C C . PRO B 1 160 ? 77.030 72.436 176.493 1.00 60.56 426 PRO B C 1
ATOM 2495 O O . PRO B 1 160 ? 76.222 72.019 177.311 1.00 54.24 426 PRO B O 1
ATOM 2499 N N . LYS B 1 161 ? 77.709 73.569 176.623 1.00 62.12 427 LYS B N 1
ATOM 2500 C CA . LYS B 1 161 ? 77.378 74.585 177.618 1.00 63.66 427 LYS B CA 1
ATOM 2501 C C . LYS B 1 161 ? 76.879 75.895 177.000 1.00 61.06 427 LYS B C 1
ATOM 2502 O O . LYS B 1 161 ? 76.027 76.550 177.589 1.00 64.25 427 LYS B O 1
ATOM 2508 N N . ASN B 1 162 ? 77.411 76.282 175.845 1.00 60.63 428 ASN B N 1
ATOM 2509 C CA . ASN B 1 162 ? 77.083 77.560 175.205 1.00 61.18 428 ASN B CA 1
ATOM 2510 C C . ASN B 1 162 ? 76.841 77.341 173.724 1.00 58.54 428 ASN B C 1
ATOM 2511 O O . ASN B 1 162 ? 77.588 76.616 173.070 1.00 56.76 428 ASN B O 1
ATOM 2516 N N . TYR B 1 163 ? 75.778 77.943 173.203 1.00 52.25 429 TYR B N 1
ATOM 2517 C CA . TYR B 1 163 ? 75.465 77.936 171.789 1.00 49.91 429 TYR B CA 1
ATOM 2518 C C . TYR B 1 163 ? 75.646 79.351 171.254 1.00 49.58 429 TYR B C 1
ATOM 2519 O O . TYR B 1 163 ? 75.359 80.314 171.949 1.00 50.09 429 TYR B O 1
ATOM 2528 N N . ILE B 1 164 ? 76.099 79.456 170.011 1.00 49.00 430 ILE B N 1
ATOM 2529 C CA . ILE B 1 164 ? 76.122 80.702 169.265 1.00 48.91 430 ILE B CA 1
ATOM 2530 C C . ILE B 1 164 ? 75.197 80.493 168.086 1.00 45.00 430 ILE B C 1
ATOM 2531 O O . ILE B 1 164 ? 75.429 79.600 167.293 1.00 42.70 430 ILE B O 1
ATOM 2536 N N . VAL B 1 165 ? 74.143 81.295 167.988 1.00 43.83 431 VAL B N 1
ATOM 2537 C CA . VAL B 1 165 ? 73.307 81.334 166.795 1.00 44.19 431 VAL B CA 1
ATOM 2538 C C . VAL B 1 165 ? 73.723 82.572 166.001 1.00 46.16 431 VAL B C 1
ATOM 2539 O O . VAL B 1 165 ? 73.686 83.691 166.539 1.00 47.04 431 VAL B O 1
ATOM 2543 N N . TRP B 1 166 ? 74.115 82.373 164.737 1.00 46.18 432 TRP B N 1
ATOM 2544 C CA . TRP B 1 166 ? 74.604 83.476 163.895 1.00 49.10 432 TRP B CA 1
ATOM 2545 C C . TRP B 1 166 ? 73.494 84.474 163.591 1.00 49.39 432 TRP B C 1
ATOM 2546 O O . TRP B 1 166 ? 72.320 84.105 163.552 1.00 48.18 432 TRP B O 1
ATOM 2557 N N . ASN B 1 167 ? 73.872 85.726 163.357 1.00 52.83 433 ASN B N 1
ATOM 2558 C CA . ASN B 1 167 ? 72.894 86.803 163.166 1.00 54.82 433 ASN B CA 1
ATOM 2559 C C . ASN B 1 167 ? 71.850 86.498 162.111 1.00 53.85 433 ASN B C 1
ATOM 2560 O O . ASN B 1 167 ? 70.657 86.683 162.339 1.00 51.07 433 ASN B O 1
ATOM 2565 N N . ILE B 1 168 ? 72.313 85.961 160.981 1.00 55.92 434 ILE B N 1
ATOM 2566 C CA . ILE B 1 168 ? 71.434 85.555 159.877 1.00 57.17 434 ILE B CA 1
ATOM 2567 C C . ILE B 1 168 ? 70.347 84.556 160.295 1.00 53.25 434 ILE B C 1
ATOM 2568 O O . ILE B 1 168 ? 69.275 84.543 159.710 1.00 53.09 434 ILE B O 1
ATOM 2573 N N . ASN B 1 169 ? 70.616 83.749 161.310 1.00 48.53 435 ASN B N 1
ATOM 2574 C CA . ASN B 1 169 ? 69.693 82.702 161.755 1.00 46.27 435 ASN B CA 1
ATOM 2575 C C . ASN B 1 169 ? 68.806 83.097 162.930 1.00 45.12 435 ASN B C 1
ATOM 2576 O O . ASN B 1 169 ? 67.960 82.309 163.331 1.00 44.98 435 ASN B O 1
ATOM 2581 N N . MET B 1 170 ? 68.959 84.301 163.469 1.00 45.11 436 MET B N 1
ATOM 2582 C CA . MET B 1 170 ? 68.326 84.613 164.758 1.00 46.98 436 MET B CA 1
ATOM 2583 C C . MET B 1 170 ? 66.794 84.575 164.681 1.00 44.66 436 MET B C 1
ATOM 2584 O O . MET B 1 170 ? 66.159 84.179 165.647 1.00 45.86 436 MET B O 1
ATOM 2589 N N . ASN B 1 171 ? 66.213 84.949 163.549 1.00 43.97 437 ASN B N 1
ATOM 2590 C CA . ASN B 1 171 ? 64.763 84.948 163.400 1.00 44.84 437 ASN B CA 1
ATOM 2591 C C . ASN B 1 171 ? 64.151 83.647 162.891 1.00 44.55 437 ASN B C 1
ATOM 2592 O O . ASN B 1 171 ? 62.961 83.425 163.076 1.00 46.36 437 ASN B O 1
ATOM 2597 N N . THR B 1 172 ? 64.964 82.809 162.248 1.00 43.98 438 THR B N 1
ATOM 2598 C CA . THR B 1 172 ? 64.522 81.511 161.747 1.00 44.91 438 THR B CA 1
ATOM 2599 C C . THR B 1 172 ? 64.747 80.366 162.727 1.00 42.63 438 THR B C 1
ATOM 2600 O O . THR B 1 172 ? 63.943 79.429 162.779 1.00 45.70 438 THR B O 1
ATOM 2604 N N . HIS B 1 173 ? 65.814 80.440 163.514 1.00 41.33 439 HIS B N 1
ATOM 2605 C CA . HIS B 1 173 ? 66.332 79.285 164.250 1.00 40.77 439 HIS B CA 1
ATOM 2606 C C . HIS B 1 173 ? 66.124 79.372 165.771 1.00 40.46 439 HIS B C 1
ATOM 2607 O O . HIS B 1 173 ? 66.593 78.514 166.508 1.00 38.49 439 HIS B O 1
ATOM 2614 N N . ILE B 1 174 ? 65.429 80.412 166.251 1.00 40.83 440 ILE B N 1
ATOM 2615 C CA . ILE B 1 174 ? 65.146 80.593 167.689 1.00 38.32 440 ILE B CA 1
ATOM 2616 C C . ILE B 1 174 ? 63.668 80.915 167.884 1.00 39.22 440 ILE B C 1
ATOM 2617 O O . ILE B 1 174 ? 63.152 81.834 167.291 1.00 39.98 440 ILE B O 1
ATOM 2622 N N . PHE B 1 175 ? 62.982 80.129 168.708 1.00 41.23 441 PHE B N 1
ATOM 2623 C CA . PHE B 1 175 ? 61.628 80.460 169.133 1.00 42.92 441 PHE B CA 1
ATOM 2624 C C . PHE B 1 175 ? 61.632 80.726 170.651 1.00 44.03 441 PHE B C 1
ATOM 2625 O O . PHE B 1 175 ? 61.772 79.788 171.440 1.00 43.04 441 PHE B O 1
ATOM 2633 N N . PRO B 1 176 ? 61.465 82.010 171.057 1.00 46.22 442 PRO B N 1
ATOM 2634 C CA . PRO B 1 176 ? 61.350 82.339 172.480 1.00 48.63 442 PRO B CA 1
ATOM 2635 C C . PRO B 1 176 ? 59.995 81.863 172.980 1.00 49.71 442 PRO B C 1
ATOM 2636 O O . PRO B 1 176 ? 58.966 82.231 172.419 1.00 54.82 442 PRO B O 1
ATOM 2640 N N . GLU B 1 177 ? 59.996 81.023 173.999 1.00 49.60 443 GLU B N 1
ATOM 2641 C CA . GLU B 1 177 ? 58.760 80.397 174.423 1.00 51.83 443 GLU B CA 1
ATOM 2642 C C . GLU B 1 177 ? 58.324 80.801 175.823 1.00 50.78 443 GLU B C 1
ATOM 2643 O O . GLU B 1 177 ? 57.146 81.070 176.000 1.00 54.47 443 GLU B O 1
ATOM 2649 N N . PHE B 1 178 ? 59.260 80.835 176.780 1.00 47.85 444 PHE B N 1
ATOM 2650 C CA . PHE B 1 178 ? 58.934 81.169 178.157 1.00 47.17 444 PHE B CA 1
ATOM 2651 C C . PHE B 1 178 ? 59.858 82.251 178.696 1.00 45.95 444 PHE B C 1
ATOM 2652 O O . PHE B 1 178 ? 61.009 82.312 178.351 1.00 47.52 444 PHE B O 1
ATOM 2660 N N . VAL B 1 179 ? 59.333 83.084 179.590 1.00 45.07 445 VAL B N 1
ATOM 2661 C CA . VAL B 1 179 ? 60.132 84.041 180.375 1.00 43.60 445 VAL B CA 1
ATOM 2662 C C . VAL B 1 179 ? 60.110 83.609 181.841 1.00 41.99 445 VAL B C 1
ATOM 2663 O O . VAL B 1 179 ? 59.041 83.390 182.408 1.00 41.65 445 VAL B O 1
ATOM 2667 N N . VAL B 1 180 ? 61.292 83.494 182.431 1.00 41.12 446 VAL B N 1
ATOM 2668 C CA . VAL B 1 180 ? 61.455 83.168 183.836 1.00 42.24 446 VAL B CA 1
ATOM 2669 C C . VAL B 1 180 ? 61.947 84.429 184.532 1.00 43.99 446 VAL B C 1
ATOM 2670 O O . VAL B 1 180 ? 63.011 84.958 184.187 1.00 43.40 446 VAL B O 1
ATOM 2674 N N . ARG B 1 181 ? 61.162 84.906 185.501 1.00 47.58 447 ARG B N 1
ATOM 2675 C CA . ARG B 1 181 ? 61.540 86.033 186.351 1.00 48.21 447 ARG B CA 1
ATOM 2676 C C . ARG B 1 181 ? 62.144 85.498 187.638 1.00 45.96 447 ARG B C 1
ATOM 2677 O O . ARG B 1 181 ? 61.545 84.644 188.283 1.00 42.85 447 ARG B O 1
ATOM 2685 N N . PHE B 1 182 ? 63.312 86.021 188.015 1.00 46.40 448 PHE B N 1
ATOM 2686 C CA . PHE B 1 182 ? 64.030 85.530 189.183 1.00 47.55 448 PHE B CA 1
ATOM 2687 C C . PHE B 1 182 ? 64.896 86.583 189.889 1.00 49.88 448 PHE B C 1
ATOM 2688 O O . PHE B 1 182 ? 65.037 87.718 189.404 1.00 47.80 448 PHE B O 1
ATOM 2696 N N . LYS B 1 183 ? 65.455 86.192 191.040 1.00 53.54 449 LYS B N 1
ATOM 2697 C CA . LYS B 1 183 ? 66.460 87.006 191.749 1.00 57.72 449 LYS B CA 1
ATOM 2698 C C . LYS B 1 183 ? 67.689 86.190 192.150 1.00 59.81 449 LYS B C 1
ATOM 2699 O O . LYS B 1 183 ? 67.606 84.952 192.232 1.00 61.06 449 LYS B O 1
ATOM 2705 N N . LEU B 1 184 ? 68.793 86.904 192.397 1.00 64.89 450 LEU B N 1
ATOM 2706 C CA . LEU B 1 184 ? 70.015 86.323 192.988 1.00 70.48 450 LEU B CA 1
ATOM 2707 C C . LEU B 1 184 ? 70.488 87.069 194.233 1.00 76.69 450 LEU B C 1
ATOM 2708 O O . LEU B 1 184 ? 70.100 88.208 194.424 1.00 80.93 450 LEU B O 1
ATOM 2713 N N . SER B 1 185 ? 71.247 86.372 195.081 1.00 82.44 451 SER B N 1
ATOM 2714 C CA . SER B 1 185 ? 71.587 86.901 196.446 1.00 87.28 451 SER B CA 1
ATOM 2715 C C . SER B 1 185 ? 72.905 87.656 196.472 1.00 88.77 451 SER B C 1
ATOM 2716 O O . SER B 1 185 ? 73.278 88.337 195.529 1.00 91.14 451 SER B O 1
ATOM 2719 N N . LEU C 1 7 ? 30.000 76.117 218.134 1.00 74.83 273 LEU E N 1
ATOM 2720 C CA . LEU C 1 7 ? 29.612 75.843 216.732 1.00 72.26 273 LEU E CA 1
ATOM 2721 C C . LEU C 1 7 ? 30.505 76.658 215.836 1.00 71.51 273 LEU E C 1
ATOM 2722 O O . LEU C 1 7 ? 31.070 77.641 216.277 1.00 74.40 273 LEU E O 1
ATOM 2727 N N . ASP C 1 8 ? 30.625 76.251 214.576 1.00 69.53 274 ASP E N 1
ATOM 2728 C CA . ASP C 1 8 ? 31.298 77.094 213.596 1.00 70.35 274 ASP E CA 1
ATOM 2729 C C . ASP C 1 8 ? 30.279 78.024 212.929 1.00 67.23 274 ASP E C 1
ATOM 2730 O O . ASP C 1 8 ? 29.064 77.907 213.136 1.00 64.01 274 ASP E O 1
ATOM 2735 N N . LYS C 1 9 ? 30.798 78.968 212.154 1.00 64.18 275 LYS E N 1
ATOM 2736 C CA . LYS C 1 9 ? 29.973 80.004 211.549 1.00 62.28 275 LYS E CA 1
ATOM 2737 C C . LYS C 1 9 ? 28.965 79.440 210.536 1.00 60.52 275 LYS E C 1
ATOM 2738 O O . LYS C 1 9 ? 27.831 79.908 210.487 1.00 55.77 275 LYS E O 1
ATOM 2744 N N . ASP C 1 10 ? 29.370 78.424 209.768 1.00 62.01 276 ASP E N 1
ATOM 2745 C CA . ASP C 1 10 ? 28.468 77.740 208.823 1.00 63.97 276 ASP E CA 1
ATOM 2746 C C . ASP C 1 10 ? 27.249 77.095 209.486 1.00 62.14 276 ASP E C 1
ATOM 2747 O O . ASP C 1 10 ? 26.153 77.170 208.946 1.00 61.95 276 ASP E O 1
ATOM 2752 N N . ALA C 1 11 ? 27.439 76.466 210.637 1.00 59.03 277 ALA E N 1
ATOM 2753 C CA . ALA C 1 11 ? 26.324 75.859 211.371 1.00 55.75 277 ALA E CA 1
ATOM 2754 C C . ALA C 1 11 ? 25.326 76.909 211.860 1.00 52.99 277 ALA E C 1
ATOM 2755 O O . ALA C 1 11 ? 24.118 76.670 211.846 1.00 53.05 277 ALA E O 1
ATOM 2757 N N . VAL C 1 12 ? 25.835 78.069 212.271 1.00 52.13 278 VAL E N 1
ATOM 2758 C CA . VAL C 1 12 ? 24.996 79.169 212.761 1.00 50.84 278 VAL E CA 1
ATOM 2759 C C . VAL C 1 12 ? 24.179 79.683 211.596 1.00 54.07 278 VAL E C 1
ATOM 2760 O O . VAL C 1 12 ? 22.973 79.867 211.731 1.00 54.50 278 VAL E O 1
ATOM 2764 N N . LYS C 1 13 ? 24.851 79.906 210.457 1.00 58.52 279 LYS E N 1
ATOM 2765 C CA . LYS C 1 13 ? 24.199 80.315 209.207 1.00 60.72 279 LYS E CA 1
ATOM 2766 C C . LYS C 1 13 ? 23.066 79.359 208.831 1.00 59.60 279 LYS E C 1
ATOM 2767 O O . LYS C 1 13 ? 21.965 79.797 208.526 1.00 55.83 279 LYS E O 1
ATOM 2773 N N . LYS C 1 14 ? 23.350 78.061 208.885 1.00 62.70 280 LYS E N 1
ATOM 2774 C CA . LYS C 1 14 ? 22.370 77.026 208.580 1.00 67.08 280 LYS E CA 1
ATOM 2775 C C . LYS C 1 14 ? 21.190 77.027 209.563 1.00 66.91 280 LYS E C 1
ATOM 2776 O O . LYS C 1 14 ? 20.040 76.945 209.131 1.00 68.73 280 LYS E O 1
ATOM 2782 N N . MET C 1 15 ? 21.477 77.121 210.862 1.00 66.32 281 MET E N 1
ATOM 2783 C CA . MET C 1 15 ? 20.434 77.307 211.882 1.00 65.84 281 MET E CA 1
ATOM 2784 C C . MET C 1 15 ? 19.501 78.474 211.563 1.00 64.44 281 MET E C 1
ATOM 2785 O O . MET C 1 15 ? 18.281 78.357 211.692 1.00 69.24 281 MET E O 1
ATOM 2790 N N . PHE C 1 16 ? 20.081 79.607 211.176 1.00 59.83 282 PHE E N 1
ATOM 2791 C CA . PHE C 1 16 ? 19.309 80.805 210.862 1.00 59.34 282 PHE E CA 1
ATOM 2792 C C . PHE C 1 16 ? 18.500 80.649 209.569 1.00 63.06 282 PHE E C 1
ATOM 2793 O O . PHE C 1 16 ? 17.359 81.121 209.494 1.00 65.43 282 PHE E O 1
ATOM 2801 N N . ALA C 1 17 ? 19.087 80.000 208.560 1.00 62.28 283 ALA E N 1
ATOM 2802 C CA . ALA C 1 17 ? 18.416 79.791 207.267 1.00 64.98 283 ALA E CA 1
ATOM 2803 C C . ALA C 1 17 ? 17.203 78.858 207.385 1.00 66.69 283 ALA E C 1
ATOM 2804 O O . ALA C 1 17 ? 16.124 79.197 206.909 1.00 67.96 283 ALA E O 1
ATOM 2806 N N . VAL C 1 18 ? 17.381 77.715 208.038 1.00 67.33 284 VAL E N 1
ATOM 2807 C CA . VAL C 1 18 ? 16.282 76.757 208.232 1.00 69.58 284 VAL E CA 1
ATOM 2808 C C . VAL C 1 18 ? 15.213 77.398 209.134 1.00 70.69 284 VAL E C 1
ATOM 2809 O O . VAL C 1 18 ? 14.026 77.289 208.862 1.00 75.17 284 VAL E O 1
ATOM 2813 N N . GLY C 1 19 ? 15.653 78.093 210.177 1.00 68.38 285 GLY E N 1
ATOM 2814 C CA . GLY C 1 19 ? 14.759 78.731 211.135 1.00 67.87 285 GLY E CA 1
ATOM 2815 C C . GLY C 1 19 ? 13.982 79.944 210.668 1.00 68.52 285 GLY E C 1
ATOM 2816 O O . GLY C 1 19 ? 13.055 80.356 211.346 1.00 70.75 285 GLY E O 1
ATOM 2817 N N . THR C 1 20 ? 14.371 80.545 209.541 1.00 68.84 286 THR E N 1
ATOM 2818 C CA . THR C 1 20 ? 13.645 81.694 208.962 1.00 70.63 286 THR E CA 1
ATOM 2819 C C . THR C 1 20 ? 13.000 81.365 207.610 1.00 74.89 286 THR E C 1
ATOM 2820 O O . THR C 1 20 ? 12.512 82.269 206.928 1.00 78.37 286 THR E O 1
ATOM 2824 N N . ALA C 1 21 ? 12.968 80.084 207.235 1.00 76.50 287 ALA E N 1
ATOM 2825 C CA . ALA C 1 21 ? 12.446 79.655 205.920 1.00 78.50 287 ALA E CA 1
ATOM 2826 C C . ALA C 1 21 ? 11.007 80.115 205.635 1.00 79.81 287 ALA E C 1
ATOM 2827 O O . ALA C 1 21 ? 10.693 80.493 204.510 1.00 82.92 287 ALA E O 1
ATOM 2829 N N . SER C 1 22 ? 10.155 80.092 206.653 1.00 79.01 288 SER E N 1
ATOM 2830 C CA . SER C 1 22 ? 8.764 80.563 206.537 1.00 81.31 288 SER E CA 1
ATOM 2831 C C . SER C 1 22 ? 8.592 82.021 206.076 1.00 81.51 288 SER E C 1
ATOM 2832 O O . SER C 1 22 ? 7.524 82.377 205.592 1.00 83.33 288 SER E O 1
ATOM 2835 N N . LEU C 1 23 ? 9.624 82.850 206.233 1.00 78.29 289 LEU E N 1
ATOM 2836 C CA . LEU C 1 23 ? 9.569 84.257 205.813 1.00 78.08 289 LEU E CA 1
ATOM 2837 C C . LEU C 1 23 ? 9.955 84.473 204.345 1.00 78.31 289 LEU E C 1
ATOM 2838 O O . LEU C 1 23 ? 9.841 85.595 203.848 1.00 80.19 289 LEU E O 1
ATOM 2843 N N . GLY C 1 24 ? 10.399 83.422 203.659 1.00 77.76 290 GLY E N 1
ATOM 2844 C CA . GLY C 1 24 ? 10.728 83.503 202.244 1.00 79.44 290 GLY E CA 1
ATOM 2845 C C . GLY C 1 24 ? 12.218 83.646 202.020 1.00 79.00 290 GLY E C 1
ATOM 2846 O O . GLY C 1 24 ? 13.007 82.924 202.631 1.00 75.18 290 GLY E O 1
ATOM 2847 N N . HIS C 1 25 ? 12.603 84.568 201.128 1.00 82.68 291 HIS E N 1
ATOM 2848 C CA . HIS C 1 25 ? 14.011 84.809 200.815 1.00 81.99 291 HIS E CA 1
ATOM 2849 C C . HIS C 1 25 ? 14.633 85.665 201.916 1.00 79.35 291 HIS E C 1
ATOM 2850 O O . HIS C 1 25 ? 14.297 86.845 202.060 1.00 79.69 291 HIS E O 1
ATOM 2857 N N . VAL C 1 26 ? 15.527 85.056 202.696 1.00 76.38 292 VAL E N 1
ATOM 2858 C CA . VAL C 1 26 ? 16.199 85.735 203.790 1.00 73.83 292 VAL E CA 1
ATOM 2859 C C . VAL C 1 26 ? 17.707 85.638 203.594 1.00 71.56 292 VAL E C 1
ATOM 2860 O O . VAL C 1 26 ? 18.348 84.747 204.150 1.00 71.90 292 VAL E O 1
ATOM 2864 N N . PRO C 1 27 ? 18.290 86.566 202.817 1.00 70.96 293 PRO E N 1
ATOM 2865 C CA . PRO C 1 27 ? 19.737 86.458 202.582 1.00 69.51 293 PRO E CA 1
ATOM 2866 C C . PRO C 1 27 ? 20.546 86.771 203.845 1.00 65.97 293 PRO E C 1
ATOM 2867 O O . PRO C 1 27 ? 20.261 87.755 204.541 1.00 63.57 293 PRO E O 1
ATOM 2871 N N . VAL C 1 28 ? 21.508 85.897 204.141 1.00 63.73 294 VAL E N 1
ATOM 2872 C CA . VAL C 1 28 ? 22.445 86.084 205.229 1.00 62.69 294 VAL E CA 1
ATOM 2873 C C . VAL C 1 28 ? 23.696 86.729 204.654 1.00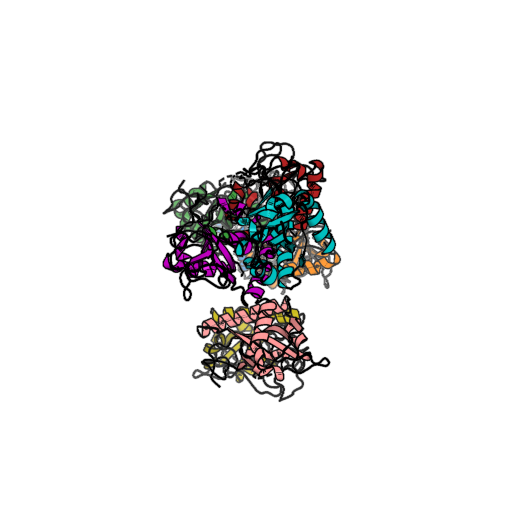 61.31 294 VAL E C 1
ATOM 2874 O O . VAL C 1 28 ? 24.426 86.102 203.889 1.00 60.73 294 VAL E O 1
ATOM 2878 N N . LEU C 1 29 ? 23.938 87.985 205.033 1.00 61.34 295 LEU E N 1
ATOM 2879 C CA . LEU C 1 29 ? 25.106 88.710 204.581 1.00 62.39 295 LEU E CA 1
ATOM 2880 C C . LEU C 1 29 ? 26.395 88.303 205.294 1.00 60.52 295 LEU E C 1
ATOM 2881 O O . LEU C 1 29 ? 27.460 88.291 204.678 1.00 58.93 295 LEU E O 1
ATOM 2886 N N . ASP C 1 30 ? 26.308 87.975 206.583 1.00 59.55 296 ASP E N 1
ATOM 2887 C CA . ASP C 1 30 ? 27.496 87.720 207.388 1.00 55.41 296 ASP E CA 1
ATOM 2888 C C . ASP C 1 30 ? 27.163 86.998 208.688 1.00 51.78 296 ASP E C 1
ATOM 2889 O O . ASP C 1 30 ? 26.076 87.160 209.238 1.00 49.35 296 ASP E O 1
ATOM 2894 N N . VAL C 1 31 ? 28.107 86.182 209.156 1.00 49.35 297 VAL E N 1
ATOM 2895 C CA . VAL C 1 31 ? 28.048 85.598 210.481 1.00 47.50 297 VAL E CA 1
ATOM 2896 C C . VAL C 1 31 ? 29.381 85.917 211.131 1.00 46.80 297 VAL E C 1
ATOM 2897 O O . VAL C 1 31 ? 30.434 85.554 210.612 1.00 46.49 297 VAL E O 1
ATOM 2901 N N . GLY C 1 32 ? 29.319 86.613 212.272 1.00 44.88 298 GLY E N 1
ATOM 2902 C CA . GLY C 1 32 ? 30.496 87.015 213.002 1.00 45.12 298 GLY E CA 1
ATOM 2903 C C . GLY C 1 32 ? 30.509 86.444 214.378 1.00 45.04 298 GLY E C 1
ATOM 2904 O O . GLY C 1 32 ? 29.488 86.057 214.880 1.00 43.92 298 GLY E O 1
ATOM 2905 N N . ARG C 1 33 ? 31.678 86.434 215.006 1.00 47.30 299 ARG E N 1
ATOM 2906 C CA . ARG C 1 33 ? 31.872 85.902 216.361 1.00 47.49 299 ARG E CA 1
ATOM 2907 C C . ARG C 1 33 ? 32.666 86.884 217.179 1.00 49.22 299 ARG E C 1
ATOM 2908 O O . ARG C 1 33 ? 33.628 87.396 216.662 1.00 51.68 299 ARG E O 1
ATOM 2916 N N . PHE C 1 34 ? 32.213 87.201 218.386 1.00 49.77 300 PHE E N 1
ATOM 2917 C CA . PHE C 1 34 ? 32.927 88.128 219.257 1.00 51.93 300 PHE E CA 1
ATOM 2918 C C . PHE C 1 34 ? 34.222 87.535 219.755 1.00 50.28 300 PHE E C 1
ATOM 2919 O O . PHE C 1 34 ? 34.202 86.466 220.278 1.00 50.48 300 PHE E O 1
ATOM 2927 N N . SER C 1 35 ? 35.331 88.210 219.517 1.00 51.26 301 SER E N 1
ATOM 2928 C CA . SER C 1 35 ? 36.652 87.669 219.782 1.00 50.46 301 SER E CA 1
ATOM 2929 C C . SER C 1 35 ? 37.437 88.828 220.348 1.00 49.58 301 SER E C 1
ATOM 2930 O O . SER C 1 35 ? 37.915 89.702 219.629 1.00 49.84 301 SER E O 1
ATOM 2933 N N . SER C 1 36 ? 37.601 88.834 221.659 1.00 48.71 302 SER E N 1
ATOM 2934 C CA . SER C 1 36 ? 38.326 89.855 222.394 1.00 51.86 302 SER E CA 1
ATOM 2935 C C . SER C 1 36 ? 38.655 89.358 223.788 1.00 51.60 302 SER E C 1
ATOM 2936 O O . SER C 1 36 ? 38.135 88.337 224.218 1.00 49.88 302 SER E O 1
ATOM 2939 N N . GLU C 1 37 ? 39.492 90.105 224.510 1.00 54.11 303 GLU E N 1
ATOM 2940 C CA . GLU C 1 37 ? 39.853 89.712 225.865 1.00 56.25 303 GLU E CA 1
ATOM 2941 C C . GLU C 1 37 ? 38.660 89.749 226.818 1.00 55.31 303 GLU E C 1
ATOM 2942 O O . GLU C 1 37 ? 38.550 88.903 227.704 1.00 53.15 303 GLU E O 1
ATOM 2948 N N . ILE C 1 38 ? 37.763 90.718 226.603 1.00 56.97 304 ILE E N 1
ATOM 2949 C CA . ILE C 1 38 ? 36.561 90.843 227.417 1.00 56.33 304 ILE E CA 1
ATOM 2950 C C . ILE C 1 38 ? 35.589 89.712 227.127 1.00 54.70 304 ILE E C 1
ATOM 2951 O O . ILE C 1 38 ? 35.033 89.141 228.061 1.00 53.03 304 ILE E O 1
ATOM 2956 N N . ALA C 1 39 ? 35.384 89.386 225.847 1.00 53.43 305 ALA E N 1
ATOM 2957 C CA . ALA C 1 39 ? 34.537 88.249 225.480 1.00 50.81 305 ALA E CA 1
ATOM 2958 C C . ALA C 1 39 ? 35.050 86.945 226.074 1.00 49.80 305 ALA E C 1
ATOM 2959 O O . ALA C 1 39 ? 34.276 86.157 226.556 1.00 47.33 305 ALA E O 1
ATOM 2961 N N . GLU C 1 40 ? 36.358 86.735 226.063 1.00 50.93 306 GLU E N 1
ATOM 2962 C CA . GLU C 1 40 ? 36.970 85.564 226.708 1.00 52.27 306 GLU E CA 1
ATOM 2963 C C . GLU C 1 40 ? 36.726 85.538 228.220 1.00 52.34 306 GLU E C 1
ATOM 2964 O O . GLU C 1 40 ? 36.352 84.484 228.761 1.00 55.84 306 GLU E O 1
ATOM 2970 N N . ALA C 1 41 ? 36.911 86.684 228.885 1.00 51.68 307 ALA E N 1
ATOM 2971 C CA . ALA C 1 41 ? 36.650 86.766 230.318 1.00 52.41 307 ALA E CA 1
ATOM 2972 C C . ALA C 1 41 ? 35.166 86.534 230.628 1.00 50.49 307 ALA E C 1
ATOM 2973 O O . ALA C 1 41 ? 34.832 85.859 231.609 1.00 47.57 307 ALA E O 1
ATOM 2975 N N . ARG C 1 42 ? 34.295 87.070 229.770 1.00 50.80 308 ARG E N 1
ATOM 2976 C CA . ARG C 1 42 ? 32.854 86.869 229.913 1.00 51.21 308 ARG E CA 1
ATOM 2977 C C . ARG C 1 42 ? 32.425 85.424 229.663 1.00 49.69 308 ARG E C 1
ATOM 2978 O O . ARG C 1 42 ? 31.487 84.957 230.294 1.00 47.67 308 ARG E O 1
ATOM 2986 N N . LEU C 1 43 ? 33.113 84.722 228.762 1.00 48.50 309 LEU E N 1
ATOM 2987 C CA . LEU C 1 43 ? 32.861 83.305 228.517 1.00 46.25 309 LEU E CA 1
ATOM 2988 C C . LEU C 1 43 ? 33.306 82.472 229.707 1.00 45.27 309 LEU E C 1
ATOM 2989 O O . LEU C 1 43 ? 32.604 81.535 230.097 1.00 44.27 309 LEU E O 1
ATOM 2994 N N . ALA C 1 44 ? 34.469 82.798 230.277 1.00 44.71 310 ALA E N 1
ATOM 2995 C CA . ALA C 1 44 ? 34.939 82.121 231.472 1.00 46.53 310 ALA E CA 1
ATOM 2996 C C . ALA C 1 44 ? 33.940 82.281 232.642 1.00 47.01 310 ALA E C 1
ATOM 2997 O O . ALA C 1 44 ? 33.673 81.300 233.355 1.00 47.97 310 ALA E O 1
ATOM 2999 N N . LEU C 1 45 ? 33.385 83.494 232.802 1.00 46.85 311 LEU E N 1
ATOM 3000 C CA . LEU C 1 45 ? 32.366 83.734 233.822 1.00 46.99 311 LEU E CA 1
ATOM 3001 C C . LEU C 1 45 ? 31.126 82.860 233.614 1.00 46.09 311 LEU E C 1
ATOM 3002 O O . LEU C 1 45 ? 30.671 82.185 234.523 1.00 48.87 311 LEU E O 1
ATOM 3007 N N . PHE C 1 46 ? 30.610 82.888 232.402 1.00 43.91 312 PHE E N 1
ATOM 3008 C CA . PHE C 1 46 ? 29.477 82.051 231.975 1.00 43.18 312 PHE E CA 1
ATOM 3009 C C . PHE C 1 46 ? 29.736 80.567 232.239 1.00 45.46 312 PHE E C 1
ATOM 3010 O O . PHE C 1 46 ? 28.877 79.898 232.790 1.00 44.22 312 PHE E O 1
ATOM 3018 N N . GLN C 1 47 ? 30.919 80.070 231.871 1.00 47.96 313 GLN E N 1
ATOM 3019 C CA . GLN C 1 47 ? 31.257 78.649 232.073 1.00 51.04 313 GLN E CA 1
ATOM 3020 C C . GLN C 1 47 ? 31.368 78.257 233.548 1.00 52.79 313 GLN E C 1
ATOM 3021 O O . GLN C 1 47 ? 31.110 77.085 233.889 1.00 52.82 313 GLN E O 1
ATOM 3027 N N . LYS C 1 48 ? 31.704 79.217 234.425 1.00 52.37 314 LYS E N 1
ATOM 3028 C CA . LYS C 1 48 ? 31.628 78.958 235.855 1.00 53.38 314 LYS E CA 1
ATOM 3029 C C . LYS C 1 48 ? 30.200 78.870 236.354 1.00 51.36 314 LYS E C 1
ATOM 3030 O O . LYS C 1 48 ? 29.902 78.055 237.211 1.00 53.22 314 LYS E O 1
ATOM 3036 N N . GLN C 1 49 ? 29.326 79.712 235.833 1.00 49.11 315 GLN E N 1
ATOM 3037 C CA . GLN C 1 49 ? 27.900 79.621 236.164 1.00 48.69 315 GLN E CA 1
ATOM 3038 C C . GLN C 1 49 ? 27.295 78.297 235.672 1.00 48.23 315 GLN E C 1
ATOM 3039 O O . GLN C 1 49 ? 26.399 77.760 236.327 1.00 48.47 315 GLN E O 1
ATOM 3045 N N . VAL C 1 50 ? 27.793 77.782 234.539 1.00 47.09 316 VAL E N 1
ATOM 3046 C CA . VAL C 1 50 ? 27.371 76.483 234.017 1.00 48.77 316 VAL E CA 1
ATOM 3047 C C . VAL C 1 50 ? 27.703 75.384 235.042 1.00 49.95 316 VAL E C 1
ATOM 3048 O O . VAL C 1 50 ? 26.844 74.577 235.379 1.00 50.55 316 VAL E O 1
ATOM 3052 N N . GLU C 1 51 ? 28.942 75.373 235.523 1.00 51.31 317 GLU E N 1
ATOM 3053 C CA . GLU C 1 51 ? 29.353 74.454 236.584 1.00 54.33 317 GLU E CA 1
ATOM 3054 C C . GLU C 1 51 ? 28.494 74.546 237.841 1.00 52.61 317 GLU E C 1
ATOM 3055 O O . GLU C 1 51 ? 28.098 73.529 238.388 1.00 52.23 317 GLU E O 1
ATOM 3061 N N . ILE C 1 52 ? 28.213 75.767 238.280 1.00 50.99 318 ILE E N 1
ATOM 3062 C CA . ILE C 1 52 ? 27.384 75.995 239.471 1.00 52.03 318 ILE E CA 1
ATOM 3063 C C . ILE C 1 52 ? 25.961 75.470 239.273 1.00 51.64 318 ILE E C 1
ATOM 3064 O O . ILE C 1 52 ? 25.444 74.770 240.134 1.00 52.81 318 ILE E O 1
ATOM 3069 N N . THR C 1 53 ? 25.336 75.810 238.149 1.00 50.60 319 THR E N 1
ATOM 3070 C CA . THR C 1 53 ? 23.953 75.404 237.885 1.00 49.41 319 THR E CA 1
ATOM 3071 C C . THR C 1 53 ? 23.871 73.876 237.702 1.00 51.49 319 THR E C 1
ATOM 3072 O O . THR C 1 53 ? 22.914 73.253 238.157 1.00 50.23 319 THR E O 1
ATOM 3076 N N . LYS C 1 54 ? 24.891 73.279 237.085 1.00 52.30 320 LYS E N 1
ATOM 3077 C CA . LYS C 1 54 ? 24.971 71.829 236.945 1.00 55.20 320 LYS E CA 1
ATOM 3078 C C . LYS C 1 54 ? 25.034 71.117 238.308 1.00 57.14 320 LYS E C 1
ATOM 3079 O O . LYS C 1 54 ? 24.300 70.154 238.544 1.00 57.70 320 LYS E O 1
ATOM 3085 N N . LYS C 1 55 ? 25.924 71.588 239.182 1.00 56.36 321 LYS E N 1
ATOM 3086 C CA . LYS C 1 55 ? 26.042 71.071 240.540 1.00 58.27 321 LYS E CA 1
ATOM 3087 C C . LYS C 1 55 ? 24.759 71.251 241.363 1.00 59.57 321 LYS E C 1
ATOM 3088 O O . LYS C 1 55 ? 24.405 70.383 242.153 1.00 61.34 321 LYS E O 1
ATOM 3094 N N . HIS C 1 56 ? 24.074 72.368 241.162 1.00 59.91 322 HIS E N 1
ATOM 3095 C CA . HIS C 1 56 ? 22.852 72.683 241.890 1.00 63.01 322 HIS E CA 1
ATOM 3096 C C . HIS C 1 56 ? 21.639 71.837 241.436 1.00 63.29 322 HIS E C 1
ATOM 3097 O O . HIS C 1 56 ? 20.888 71.317 242.271 1.00 63.24 322 HIS E O 1
ATOM 3104 N N . ARG C 1 57 ? 21.462 71.692 240.122 1.00 62.78 323 ARG E N 1
ATOM 3105 C CA . ARG C 1 57 ? 20.272 71.047 239.545 1.00 63.98 323 ARG E CA 1
ATOM 3106 C C . ARG C 1 57 ? 20.506 69.651 238.989 1.00 65.66 323 ARG E C 1
ATOM 3107 O O . ARG C 1 57 ? 19.536 68.932 238.756 1.00 67.08 323 ARG E O 1
ATOM 3115 N N . GLY C 1 58 ? 21.760 69.272 238.742 1.00 65.06 324 GLY E N 1
ATOM 3116 C CA . GLY C 1 58 ? 22.073 68.053 237.991 1.00 65.00 324 GLY E CA 1
ATOM 3117 C C . GLY C 1 58 ? 22.394 68.317 236.532 1.00 63.52 324 GLY E C 1
ATOM 3118 O O . GLY C 1 58 ? 23.223 67.621 235.947 1.00 61.73 324 GLY E O 1
ATOM 3119 N N . ASP C 1 59 ? 21.747 69.332 235.948 1.00 62.92 325 ASP E N 1
ATOM 3120 C CA . ASP C 1 59 ? 21.874 69.663 234.523 1.00 61.97 325 ASP E CA 1
ATOM 3121 C C . ASP C 1 59 ? 21.818 71.192 234.378 1.00 57.22 325 ASP E C 1
ATOM 3122 O O . ASP C 1 59 ? 20.862 71.832 234.860 1.00 55.86 325 ASP E O 1
ATOM 3127 N N . ALA C 1 60 ? 22.825 71.772 233.719 1.00 53.33 326 ALA E N 1
ATOM 3128 C CA . ALA C 1 60 ? 22.811 73.221 233.437 1.00 51.23 326 ALA E CA 1
ATOM 3129 C C . ALA C 1 60 ? 21.754 73.590 232.388 1.00 48.81 326 ALA E C 1
ATOM 3130 O O . ALA C 1 60 ? 21.165 74.679 232.436 1.00 46.51 326 ALA E O 1
ATOM 3132 N N . ASN C 1 61 ? 21.513 72.669 231.448 1.00 48.59 327 ASN E N 1
ATOM 3133 C CA . ASN C 1 61 ? 20.503 72.839 230.414 1.00 48.10 327 ASN E CA 1
ATOM 3134 C C . ASN C 1 61 ? 20.817 74.120 229.638 1.00 45.77 327 ASN E C 1
ATOM 3135 O O . ASN C 1 61 ? 20.051 75.085 229.636 1.00 44.10 327 ASN E O 1
ATOM 3140 N N . VAL C 1 62 ? 21.990 74.103 229.008 1.00 46.80 328 VAL E N 1
ATOM 3141 C CA . VAL C 1 62 ? 22.474 75.178 228.186 1.00 47.98 328 VAL E CA 1
ATOM 3142 C C . VAL C 1 62 ? 21.830 75.042 226.807 1.00 49.96 328 VAL E C 1
ATOM 3143 O O . VAL C 1 62 ? 21.876 73.977 226.193 1.00 49.88 328 VAL E O 1
ATOM 3147 N N . ARG C 1 63 ? 21.238 76.137 226.329 1.00 50.59 329 ARG E N 1
ATOM 3148 C CA . ARG C 1 63 ? 20.579 76.167 225.027 1.00 51.03 329 ARG E CA 1
ATOM 3149 C C . ARG C 1 63 ? 21.052 77.346 224.209 1.00 48.61 329 ARG E C 1
ATOM 3150 O O . ARG C 1 63 ? 21.531 78.338 224.737 1.00 49.93 329 ARG E O 1
ATOM 3158 N N . TYR C 1 64 ? 20.934 77.206 222.895 1.00 47.50 330 TYR E N 1
ATOM 3159 C CA . TYR C 1 64 ? 21.149 78.350 222.011 1.00 45.65 330 TYR E CA 1
ATOM 3160 C C . TYR C 1 64 ? 19.833 79.089 221.891 1.00 44.68 330 TYR E C 1
ATOM 3161 O O . TYR C 1 64 ? 18.772 78.479 221.920 1.00 45.96 330 TYR E O 1
ATOM 3170 N N . ALA C 1 65 ? 19.893 80.409 221.822 1.00 43.51 331 ALA E N 1
ATOM 3171 C CA . ALA C 1 65 ? 18.700 81.234 221.638 1.00 44.27 331 ALA E CA 1
ATOM 3172 C C . ALA C 1 65 ? 19.062 82.517 220.906 1.00 44.28 331 ALA E C 1
ATOM 3173 O O . ALA C 1 65 ? 20.210 82.955 220.954 1.00 45.20 331 ALA E O 1
ATOM 3175 N N . TRP C 1 66 ? 18.080 83.108 220.234 1.00 44.49 332 TRP E N 1
ATOM 3176 C CA . TRP C 1 66 ? 18.296 84.276 219.398 1.00 45.16 332 TRP E CA 1
ATOM 3177 C C . TRP C 1 66 ? 17.824 85.520 220.136 1.00 46.07 332 TRP E C 1
ATOM 3178 O O . TRP C 1 66 ? 16.742 85.537 220.762 1.00 47.43 332 TRP E O 1
ATOM 3189 N N . LEU C 1 67 ? 18.669 86.554 220.101 1.00 47.12 333 LEU E N 1
ATOM 3190 C CA . LEU C 1 67 ? 18.379 87.843 220.705 1.00 48.34 333 LEU E CA 1
ATOM 3191 C C . LEU C 1 67 ? 18.328 88.911 219.616 1.00 50.89 333 LEU E C 1
ATOM 3192 O O . LEU C 1 67 ? 19.347 89.173 218.978 1.00 51.49 333 LEU E O 1
ATOM 3197 N N . PRO C 1 68 ? 17.169 89.540 219.388 1.00 53.54 334 PRO E N 1
ATOM 3198 C CA . PRO C 1 68 ? 17.129 90.657 218.418 1.00 54.95 334 PRO E CA 1
ATOM 3199 C C . PRO C 1 68 ? 18.004 91.799 218.871 1.00 58.34 334 PRO E C 1
ATOM 3200 O O . PRO C 1 68 ? 18.001 92.147 220.095 1.00 60.66 334 PRO E O 1
ATOM 3204 N N . ALA C 1 69 ? 18.777 92.357 217.942 1.00 64.42 335 ALA E N 1
ATOM 3205 C CA . ALA C 1 69 ? 19.681 93.445 218.272 1.00 70.31 335 ALA E CA 1
ATOM 3206 C C . ALA C 1 69 ? 19.541 94.571 217.245 1.00 77.61 335 ALA E C 1
ATOM 3207 O O . ALA C 1 69 ? 18.614 94.574 216.429 1.00 81.69 335 ALA E O 1
ATOM 3209 N N . LYS C 1 70 ? 20.457 95.524 217.309 1.00 84.68 336 LYS E N 1
ATOM 3210 C CA . LYS C 1 70 ? 20.630 96.513 216.272 1.00 90.69 336 LYS E CA 1
ATOM 3211 C C . LYS C 1 70 ? 22.097 96.877 216.222 1.00 92.17 336 LYS E C 1
ATOM 3212 O O . LYS C 1 70 ? 22.809 96.675 217.202 1.00 93.45 336 LYS E O 1
ATOM 3218 N N . ARG C 1 71 ? 22.521 97.472 215.107 1.00 96.16 337 ARG E N 1
ATOM 3219 C CA . ARG C 1 71 ? 23.914 97.880 214.905 1.00 100.03 337 ARG E CA 1
ATOM 3220 C C . ARG C 1 71 ? 24.456 98.706 216.110 1.00 102.48 337 ARG E C 1
ATOM 3221 O O . ARG C 1 71 ? 25.561 98.442 216.584 1.00 103.13 337 ARG E O 1
ATOM 3229 N N . GLU C 1 72 ? 23.658 99.658 216.614 1.00 104.96 338 GLU E N 1
ATOM 3230 C CA . GLU C 1 72 ? 24.124 100.594 217.634 1.00 106.92 338 GLU E CA 1
ATOM 3231 C C . GLU C 1 72 ? 24.530 99.981 218.995 1.00 106.34 338 GLU E C 1
ATOM 3232 O O . GLU C 1 72 ? 25.419 100.513 219.660 1.00 101.98 338 GLU E O 1
ATOM 3238 N N . VAL C 1 73 ? 23.919 98.857 219.397 1.00 111.63 339 VAL E N 1
ATOM 3239 C CA . VAL C 1 73 ? 24.211 98.232 220.703 1.00 115.56 339 VAL E CA 1
ATOM 3240 C C . VAL C 1 73 ? 25.342 97.180 220.687 1.00 116.81 339 VAL E C 1
ATOM 3241 O O . VAL C 1 73 ? 25.827 96.769 221.762 1.00 117.06 339 VAL E O 1
ATOM 3245 N N . LEU C 1 74 ? 25.756 96.729 219.491 1.00 118.30 340 LEU E N 1
ATOM 3246 C CA . LEU C 1 74 ? 26.770 95.675 219.354 1.00 118.61 340 LEU E CA 1
ATOM 3247 C C . LEU C 1 74 ? 28.094 95.997 220.050 1.00 124.61 340 LEU E C 1
ATOM 3248 O O . LEU C 1 74 ? 28.642 95.162 220.768 1.00 129.66 340 LEU E O 1
ATOM 3253 N N . SER C 1 75 ? 28.604 97.201 219.794 1.00 126.02 341 SER E N 1
ATOM 3254 C CA . SER C 1 75 ? 29.830 97.697 220.421 1.00 122.78 341 SER E CA 1
ATOM 3255 C C . SER C 1 75 ? 29.812 97.575 221.959 1.00 119.38 341 SER E C 1
ATOM 3256 O O . SER C 1 75 ? 30.774 97.092 222.553 1.00 117.61 341 SER E O 1
ATOM 3259 N N . ALA C 1 76 ? 28.710 97.987 222.579 1.00 115.17 342 ALA E N 1
ATOM 3260 C CA . ALA C 1 76 ? 28.584 97.989 224.037 1.00 114.99 342 ALA E CA 1
ATOM 3261 C C . ALA C 1 76 ? 28.477 96.585 224.665 1.00 112.89 342 ALA E C 1
ATOM 3262 O O . ALA C 1 76 ? 29.046 96.352 225.750 1.00 108.75 342 ALA E O 1
ATOM 3264 N N . VAL C 1 77 ? 27.816 95.640 223.983 1.00 111.11 343 VAL E N 1
ATOM 3265 C CA . VAL C 1 77 ? 27.295 94.431 224.652 1.00 110.29 343 VAL E CA 1
ATOM 3266 C C . VAL C 1 77 ? 28.237 93.578 225.496 1.00 110.47 343 VAL E C 1
ATOM 3267 O O . VAL C 1 77 ? 27.796 93.113 226.472 1.00 112.44 343 VAL E O 1
ATOM 3271 N N . MET C 1 78 ? 29.523 93.487 225.152 1.00 108.60 344 MET E N 1
ATOM 3272 C CA . MET C 1 78 ? 30.460 92.652 225.919 1.00 106.40 344 MET E CA 1
ATOM 3273 C C . MET C 1 78 ? 30.939 93.242 227.246 1.00 109.02 344 MET E C 1
ATOM 3274 O O . MET C 1 78 ? 30.996 92.544 228.234 1.00 107.60 344 MET E O 1
ATOM 3279 N N . MET C 1 79 ? 31.314 94.515 227.229 1.00 115.93 345 MET E N 1
ATOM 3280 C CA . MET C 1 79 ? 32.004 95.132 228.373 1.00 122.27 345 MET E CA 1
ATOM 3281 C C . MET C 1 79 ? 31.085 95.529 229.517 1.00 121.34 345 MET E C 1
ATOM 3282 O O . MET C 1 79 ? 31.386 95.247 230.679 1.00 118.72 345 MET E O 1
ATOM 3287 N N . GLN C 1 80 ? 29.954 96.163 229.181 1.00 121.38 346 GLN E N 1
ATOM 3288 C CA . GLN C 1 80 ? 29.005 96.634 230.196 1.00 123.25 346 GLN E CA 1
ATOM 3289 C C . GLN C 1 80 ? 27.818 95.690 230.442 1.00 122.32 346 GLN E C 1
ATOM 3290 O O . GLN C 1 80 ? 27.032 95.931 231.345 1.00 126.52 346 GLN E O 1
ATOM 3296 N N . GLY C 1 81 ? 27.695 94.640 229.636 1.00 117.80 347 GLY E N 1
ATOM 3297 C CA . GLY C 1 81 ? 26.662 93.608 229.818 1.00 112.04 347 GLY E CA 1
ATOM 3298 C C . GLY C 1 81 ? 25.406 93.735 228.959 1.00 108.54 347 GLY E C 1
ATOM 3299 O O . GLY C 1 81 ? 25.367 94.530 227.967 1.00 108.38 347 GLY E O 1
ATOM 3300 N N . LEU C 1 82 ? 24.416 92.904 229.285 1.00 103.63 348 LEU E N 1
ATOM 3301 C CA . LEU C 1 82 ? 23.126 92.946 228.578 1.00 100.27 348 LEU E CA 1
ATOM 3302 C C . LEU C 1 82 ? 22.212 94.074 229.075 1.00 99.10 348 LEU E C 1
ATOM 3303 O O . LEU C 1 82 ? 21.216 94.376 228.416 1.00 96.46 348 LEU E O 1
ATOM 3308 N N . GLY C 1 83 ? 22.563 94.672 230.213 1.00 96.32 349 GLY E N 1
ATOM 3309 C CA . GLY C 1 83 ? 21.783 95.800 230.721 1.00 96.60 349 GLY E CA 1
ATOM 3310 C C . GLY C 1 83 ? 22.111 97.153 230.059 1.00 98.03 349 GLY E C 1
ATOM 3311 O O . GLY C 1 83 ? 21.365 97.663 229.172 1.00 96.35 349 GLY E O 1
ATOM 3312 N N . ALA C 1 87 ? 18.232 98.219 228.014 1.00 92.22 353 ALA E N 1
ATOM 3313 C CA . ALA C 1 87 ? 18.219 98.355 226.551 1.00 93.62 353 ALA E CA 1
ATOM 3314 C C . ALA C 1 87 ? 17.910 97.046 225.782 1.00 92.09 353 ALA E C 1
ATOM 3315 O O . ALA C 1 87 ? 17.677 97.061 224.600 1.00 94.71 353 ALA E O 1
ATOM 3317 N N . PHE C 1 88 ? 18.011 95.904 226.451 1.00 88.21 354 PHE E N 1
ATOM 3318 C CA . PHE C 1 88 ? 17.511 94.600 226.028 1.00 83.29 354 PHE E CA 1
ATOM 3319 C C . PHE C 1 88 ? 16.418 94.086 226.960 1.00 82.53 354 PHE E C 1
ATOM 3320 O O . PHE C 1 88 ? 15.873 93.029 226.694 1.00 80.08 354 PHE E O 1
ATOM 3328 N N . ILE C 1 89 ? 16.096 94.816 228.040 1.00 83.91 355 ILE E N 1
ATOM 3329 C CA . ILE C 1 89 ? 15.053 94.437 228.970 1.00 85.52 355 ILE E CA 1
ATOM 3330 C C . ILE C 1 89 ? 13.729 94.813 228.333 1.00 87.09 355 ILE E C 1
ATOM 3331 O O . ILE C 1 89 ? 13.535 95.944 227.862 1.00 89.27 355 ILE E O 1
ATOM 3336 N N . ARG C 1 90 ? 12.791 93.872 228.347 1.00 87.39 356 ARG E N 1
ATOM 3337 C CA . ARG C 1 90 ? 11.479 94.052 227.746 1.00 90.66 356 ARG E CA 1
ATOM 3338 C C . ARG C 1 90 ? 10.372 93.595 228.701 1.00 92.48 356 ARG E C 1
ATOM 3339 O O . ARG C 1 90 ? 10.520 92.639 229.467 1.00 88.30 356 ARG E O 1
ATOM 3347 N N . LYS C 1 91 ? 9.227 94.254 228.582 1.00 96.06 357 LYS E N 1
ATOM 3348 C CA . LYS C 1 91 ? 8.024 93.870 229.315 1.00 97.81 357 LYS E CA 1
ATOM 3349 C C . LYS C 1 91 ? 7.098 93.136 228.345 1.00 94.20 357 LYS E C 1
ATOM 3350 O O . LYS C 1 91 ? 6.685 93.723 227.344 1.00 92.72 357 LYS E O 1
ATOM 3356 N N . SER C 1 92 ? 6.757 91.879 228.621 1.00 91.08 358 SER E N 1
ATOM 3357 C CA . SER C 1 92 ? 5.813 91.106 227.769 1.00 91.02 358 SER E CA 1
ATOM 3358 C C . SER C 1 92 ? 4.617 90.646 228.609 1.00 91.30 358 SER E C 1
ATOM 3359 O O . SER C 1 92 ? 4.430 91.096 229.729 1.00 92.41 358 SER E O 1
ATOM 3362 N N . ILE C 1 93 ? 3.832 89.731 228.057 1.00 90.13 359 ILE E N 1
ATOM 3363 C CA . ILE C 1 93 ? 2.738 89.079 228.769 1.00 90.74 359 ILE E CA 1
ATOM 3364 C C . ILE C 1 93 ? 3.262 88.096 229.812 1.00 87.59 359 ILE E C 1
ATOM 3365 O O . ILE C 1 93 ? 2.580 87.814 230.778 1.00 89.93 359 ILE E O 1
ATOM 3370 N N . TYR C 1 94 ? 4.462 87.576 229.595 1.00 83.13 360 TYR E N 1
ATOM 3371 C CA . TYR C 1 94 ? 5.102 86.615 230.502 1.00 81.20 360 TYR E CA 1
ATOM 3372 C C . TYR C 1 94 ? 5.887 87.222 231.664 1.00 80.44 360 TYR E C 1
ATOM 3373 O O . TYR C 1 94 ? 6.337 86.491 232.541 1.00 79.15 360 TYR E O 1
ATOM 3382 N N . GLY C 1 95 ? 6.082 88.540 231.655 1.00 81.72 361 GLY E N 1
ATOM 3383 C CA . GLY C 1 95 ? 6.847 89.242 232.691 1.00 80.39 361 GLY E CA 1
ATOM 3384 C C . GLY C 1 95 ? 8.011 90.062 232.141 1.00 77.41 361 GLY E C 1
ATOM 3385 O O . GLY C 1 95 ? 8.111 90.285 230.920 1.00 77.76 361 GLY E O 1
ATOM 3386 N N . VAL C 1 96 ? 8.888 90.497 233.047 1.00 75.45 362 VAL E N 1
ATOM 3387 C CA . VAL C 1 96 ? 9.992 91.393 232.702 1.00 73.32 362 VAL E CA 1
ATOM 3388 C C . VAL C 1 96 ? 11.329 90.689 232.872 1.00 69.57 362 VAL E C 1
ATOM 3389 O O . VAL C 1 96 ? 11.617 90.132 233.929 1.00 69.08 362 VAL E O 1
ATOM 3393 N N . GLY C 1 97 ? 12.129 90.715 231.819 1.00 65.20 363 GLY E N 1
ATOM 3394 C CA . GLY C 1 97 ? 13.488 90.153 231.828 1.00 61.56 363 GLY E CA 1
ATOM 3395 C C . GLY C 1 97 ? 14.129 90.387 230.464 1.00 60.20 363 GLY E C 1
ATOM 3396 O O . GLY C 1 97 ? 13.766 91.333 229.764 1.00 63.32 363 GLY E O 1
ATOM 3397 N N . ILE C 1 98 ? 15.045 89.514 230.049 1.00 57.43 364 ILE E N 1
ATOM 3398 C CA . ILE C 1 98 ? 15.486 89.483 228.653 1.00 55.22 364 ILE E CA 1
ATOM 3399 C C . ILE C 1 98 ? 14.696 88.381 227.953 1.00 53.20 364 ILE E C 1
ATOM 3400 O O . ILE C 1 98 ? 14.649 87.249 228.431 1.00 52.61 364 ILE E O 1
ATOM 3405 N N . HIS C 1 99 ? 14.061 88.724 226.834 1.00 52.32 365 HIS E N 1
ATOM 3406 C CA . HIS C 1 99 ? 13.268 87.787 226.029 1.00 51.23 365 HIS E CA 1
ATOM 3407 C C . HIS C 1 99 ? 14.118 87.307 224.864 1.00 48.95 365 HIS E C 1
ATOM 3408 O O . HIS C 1 99 ? 14.627 88.126 224.075 1.00 50.64 365 HIS E O 1
ATOM 3415 N N . LEU C 1 100 ? 14.286 85.990 224.749 1.00 46.69 366 LEU E N 1
ATOM 3416 C CA . LEU C 1 100 ? 15.001 85.397 223.633 1.00 45.66 366 LEU E CA 1
ATOM 3417 C C . LEU C 1 100 ? 14.126 84.385 222.937 1.00 46.63 366 LEU E C 1
ATOM 3418 O O . LEU C 1 100 ? 13.211 83.824 223.538 1.00 46.54 366 LEU E O 1
ATOM 3423 N N . THR C 1 101 ? 14.453 84.138 221.665 1.00 46.47 367 THR E N 1
ATOM 3424 C CA . THR C 1 101 ? 13.707 83.220 220.856 1.00 48.27 367 THR E CA 1
ATOM 3425 C C . THR C 1 101 ? 14.456 81.890 220.782 1.00 47.61 367 THR E C 1
ATOM 3426 O O . THR C 1 101 ? 15.691 81.859 220.733 1.00 47.10 367 THR E O 1
ATOM 3430 N N . ALA C 1 102 ? 13.719 80.770 220.831 1.00 48.10 368 ALA E N 1
ATOM 3431 C CA . ALA C 1 102 ? 14.349 79.457 220.815 1.00 47.88 368 ALA E CA 1
ATOM 3432 C C . ALA C 1 102 ? 15.123 79.232 219.502 1.00 48.22 368 ALA E C 1
ATOM 3433 O O . ALA C 1 102 ? 14.810 79.857 218.469 1.00 46.05 368 ALA E O 1
ATOM 3435 N N . ALA C 1 103 ? 16.110 78.332 219.562 1.00 48.67 369 ALA E N 1
ATOM 3436 C CA . ALA C 1 103 ? 17.038 78.063 218.457 1.00 48.95 369 ALA E CA 1
ATOM 3437 C C . ALA C 1 103 ? 16.406 77.803 217.090 1.00 51.11 369 ALA E C 1
ATOM 3438 O O . ALA C 1 103 ? 16.937 78.236 216.062 1.00 51.17 369 ALA E O 1
ATOM 3440 N N . ASP C 1 104 ? 15.274 77.104 217.067 1.00 54.72 370 ASP E N 1
ATOM 3441 C CA . ASP C 1 104 ? 14.642 76.740 215.793 1.00 57.27 370 ASP E CA 1
ATOM 3442 C C . ASP C 1 104 ? 13.542 77.721 215.362 1.00 58.14 370 ASP E C 1
ATOM 3443 O O . ASP C 1 104 ? 12.894 77.490 214.350 1.00 60.98 370 ASP E O 1
ATOM 3448 N N . CYS C 1 105 ? 13.391 78.837 216.085 1.00 58.31 371 CYS E N 1
ATOM 3449 C CA . CYS C 1 105 ? 12.299 79.800 215.881 1.00 59.27 371 CYS E CA 1
ATOM 3450 C C . CYS C 1 105 ? 12.698 81.230 215.544 1.00 57.95 371 CYS E C 1
ATOM 3451 O O . CYS C 1 105 ? 11.918 82.133 215.808 1.00 59.66 371 CYS E O 1
ATOM 3454 N N . PRO C 1 106 ? 13.866 81.463 214.931 1.00 57.79 372 PRO E N 1
ATOM 3455 C CA . PRO C 1 106 ? 14.176 82.878 214.677 1.00 57.47 372 PRO E CA 1
ATOM 3456 C C . PRO C 1 106 ? 13.165 83.631 213.770 1.00 61.35 372 PRO E C 1
ATOM 3457 O O . PRO C 1 106 ? 13.110 84.854 213.863 1.00 60.45 372 PRO E O 1
ATOM 3461 N N . TYR C 1 107 ? 12.352 82.924 212.962 1.00 64.24 373 TYR E N 1
ATOM 3462 C CA . TYR C 1 107 ? 11.244 83.565 212.216 1.00 68.40 373 TYR E CA 1
ATOM 3463 C C . TYR C 1 107 ? 10.335 84.430 213.089 1.00 70.73 373 TYR E C 1
ATOM 3464 O O . TYR C 1 107 ? 9.757 85.414 212.613 1.00 70.87 373 TYR E O 1
ATOM 3473 N N . PHE C 1 108 ? 10.205 84.027 214.353 1.00 70.02 374 PHE E N 1
ATOM 3474 C CA . PHE C 1 108 ? 9.332 84.673 215.331 1.00 72.63 374 PHE E CA 1
ATOM 3475 C C . PHE C 1 108 ? 9.732 86.117 215.644 1.00 69.26 374 PHE E C 1
ATOM 3476 O O . PHE C 1 108 ? 8.878 86.954 215.864 1.00 70.06 374 PHE E O 1
ATOM 3484 N N . SER C 1 109 ? 11.029 86.395 215.701 1.00 66.72 375 SER E N 1
ATOM 3485 C CA . SER C 1 109 ? 11.519 87.723 216.098 1.00 65.10 375 SER E CA 1
ATOM 3486 C C . SER C 1 109 ? 12.404 88.435 215.058 1.00 62.03 375 SER E C 1
ATOM 3487 O O . SER C 1 109 ? 12.887 89.538 215.316 1.00 60.30 375 SER E O 1
ATOM 3490 N N . ALA C 1 110 ? 12.559 87.844 213.871 1.00 61.60 376 ALA E N 1
ATOM 3491 C CA . ALA C 1 110 ? 13.351 88.445 212.787 1.00 62.82 376 ALA E CA 1
ATOM 3492 C C . ALA C 1 110 ? 12.897 89.845 212.412 1.00 65.76 376 ALA E C 1
ATOM 3493 O O . ALA C 1 110 ? 13.736 90.730 212.241 1.00 65.59 376 ALA E O 1
ATOM 3495 N N . ARG C 1 111 ? 11.581 90.051 212.314 1.00 69.61 377 ARG E N 1
ATOM 3496 C CA . ARG C 1 111 ? 11.019 91.368 211.980 1.00 73.43 377 ARG E CA 1
ATOM 3497 C C . ARG C 1 111 ? 11.198 92.418 213.070 1.00 72.55 377 ARG E C 1
ATOM 3498 O O . ARG C 1 111 ? 11.078 93.605 212.809 1.00 74.20 377 ARG E O 1
ATOM 3506 N N . TYR C 1 112 ? 11.490 91.979 214.286 1.00 72.90 378 TYR E N 1
ATOM 3507 C CA . TYR C 1 112 ? 11.710 92.875 215.424 1.00 75.15 378 TYR E CA 1
ATOM 3508 C C . TYR C 1 112 ? 13.209 93.293 215.538 1.00 71.01 378 TYR E C 1
ATOM 3509 O O . TYR C 1 112 ? 13.568 94.061 216.433 1.00 67.99 378 TYR E O 1
ATOM 3518 N N . CYS C 1 113 ? 14.053 92.823 214.610 1.00 68.39 379 CYS E N 1
ATOM 3519 C CA . CYS C 1 113 ? 15.393 93.360 214.436 1.00 68.54 379 CYS E CA 1
ATOM 3520 C C . CYS C 1 113 ? 15.370 94.621 213.587 1.00 71.29 379 CYS E C 1
ATOM 3521 O O . CYS C 1 113 ? 15.023 94.568 212.408 1.00 71.29 379 CYS E O 1
ATOM 3524 N N . ASP C 1 114 ? 15.730 95.752 214.188 1.00 74.49 380 ASP E N 1
ATOM 3525 C CA . ASP C 1 114 ? 15.737 97.055 213.499 1.00 78.66 380 ASP E CA 1
ATOM 3526 C C . ASP C 1 114 ? 16.627 97.108 212.264 1.00 76.32 380 ASP E C 1
ATOM 3527 O O . ASP C 1 114 ? 17.795 96.731 212.310 1.00 74.06 380 ASP E O 1
ATOM 3532 N N . VAL C 1 115 ? 16.060 97.600 211.173 1.00 77.08 381 VAL E N 1
ATOM 3533 C CA . VAL C 1 115 ? 16.816 97.927 209.965 1.00 76.57 381 VAL E CA 1
ATOM 3534 C C . VAL C 1 115 ? 17.736 99.134 210.223 1.00 74.75 381 VAL E C 1
ATOM 3535 O O . VAL C 1 115 ? 17.324 100.102 210.846 1.00 76.13 381 VAL E O 1
ATOM 3539 N N . ASP C 1 116 ? 18.978 99.041 209.749 1.00 71.80 382 ASP E N 1
ATOM 3540 C CA . ASP C 1 116 ? 19.918 100.171 209.767 1.00 71.96 382 ASP E CA 1
ATOM 3541 C C . ASP C 1 116 ? 19.811 100.952 208.455 1.00 72.55 382 ASP E C 1
ATOM 3542 O O . ASP C 1 116 ? 18.945 100.663 207.629 1.00 70.61 382 ASP E O 1
ATOM 3547 N N . GLU C 1 117 ? 20.700 101.920 208.248 1.00 74.56 383 GLU E N 1
ATOM 3548 C CA . GLU C 1 117 ? 20.608 102.794 207.072 1.00 78.81 383 GLU E CA 1
ATOM 3549 C C . GLU C 1 117 ? 20.650 102.055 205.715 1.00 77.89 383 GLU E C 1
ATOM 3550 O O . GLU C 1 117 ? 20.135 102.573 204.729 1.00 79.99 383 GLU E O 1
ATOM 3556 N N . ASN C 1 118 ? 21.249 100.858 205.680 1.00 77.16 384 ASN E N 1
ATOM 3557 C CA . ASN C 1 118 ? 21.380 100.066 204.439 1.00 76.76 384 ASN E CA 1
ATOM 3558 C C . ASN C 1 118 ? 20.361 98.931 204.254 1.00 74.49 384 ASN E C 1
ATOM 3559 O O . ASN C 1 118 ? 20.476 98.159 203.307 1.00 73.13 384 ASN E O 1
ATOM 3564 N N . GLY C 1 119 ? 19.372 98.829 205.137 1.00 72.90 385 GLY E N 1
ATOM 3565 C CA . GLY C 1 119 ? 18.404 97.721 205.080 1.00 70.58 385 GLY E CA 1
ATOM 3566 C C . GLY C 1 119 ? 18.861 96.436 205.764 1.00 67.50 385 GLY E C 1
ATOM 3567 O O . GLY C 1 119 ? 18.205 95.406 205.620 1.00 67.08 385 GLY E O 1
ATOM 3568 N N . VAL C 1 120 ? 19.958 96.496 206.518 1.00 64.46 386 VAL E N 1
ATOM 3569 C CA . VAL C 1 120 ? 20.519 95.313 207.148 1.00 62.23 386 VAL E CA 1
ATOM 3570 C C . VAL C 1 120 ? 19.989 95.198 208.575 1.00 61.70 386 VAL E C 1
ATOM 3571 O O . VAL C 1 120 ? 19.840 96.190 209.273 1.00 64.83 386 VAL E O 1
ATOM 3575 N N . ARG C 1 121 ? 19.731 93.961 208.976 1.00 59.65 387 ARG E N 1
ATOM 3576 C CA . ARG C 1 121 ? 19.227 93.608 210.296 1.00 59.99 387 ARG E CA 1
ATOM 3577 C C . ARG C 1 121 ? 20.228 92.726 211.016 1.00 58.05 387 ARG E C 1
ATOM 3578 O O . ARG C 1 121 ? 21.079 92.107 210.377 1.00 57.98 387 ARG E O 1
ATOM 3586 N N . TYR C 1 122 ? 20.118 92.672 212.344 1.00 58.39 388 TYR E N 1
ATOM 3587 C CA . TYR C 1 122 ? 21.112 92.027 213.195 1.00 57.39 388 TYR E CA 1
ATOM 3588 C C . TYR C 1 122 ? 20.446 91.211 214.280 1.00 55.69 388 TYR E C 1
ATOM 3589 O O . TYR C 1 122 ? 19.650 91.734 215.068 1.00 56.67 388 TYR E O 1
ATOM 3598 N N . MET C 1 123 ? 20.808 89.933 214.356 1.00 55.72 389 MET E N 1
ATOM 3599 C CA . MET C 1 123 ? 20.324 89.017 215.381 1.00 53.68 389 MET E CA 1
ATOM 3600 C C . MET C 1 123 ? 21.533 88.349 216.052 1.00 49.50 389 MET E C 1
ATOM 3601 O O . MET C 1 123 ? 22.444 87.885 215.343 1.00 47.56 389 MET E O 1
ATOM 3606 N N . VAL C 1 124 ? 21.524 88.270 217.384 1.00 46.82 390 VAL E N 1
ATOM 3607 C CA . VAL C 1 124 ? 22.639 87.678 218.122 1.00 45.51 390 VAL E CA 1
ATOM 3608 C C . VAL C 1 124 ? 22.274 86.255 218.552 1.00 43.36 390 VAL E C 1
ATOM 3609 O O . VAL C 1 124 ? 21.191 86.042 219.104 1.00 44.58 390 VAL E O 1
ATOM 3613 N N . LEU C 1 125 ? 23.147 85.292 218.288 1.00 42.18 391 LEU E N 1
ATOM 3614 C CA . LEU C 1 125 ? 22.992 83.938 218.829 1.00 42.75 391 LEU E CA 1
ATOM 3615 C C . LEU C 1 125 ? 23.690 83.874 220.186 1.00 43.24 391 LEU E C 1
ATOM 3616 O O . LEU C 1 125 ? 24.884 84.154 220.273 1.00 43.42 391 LEU E O 1
ATOM 3621 N N . CYS C 1 126 ? 22.938 83.488 221.215 1.00 42.89 392 CYS E N 1
ATOM 3622 C CA . CYS C 1 126 ? 23.449 83.374 222.586 1.00 42.61 392 CYS E CA 1
ATOM 3623 C C . CYS C 1 126 ? 23.421 81.951 223.117 1.00 42.07 392 CYS E C 1
ATOM 3624 O O . CYS C 1 126 ? 22.587 81.141 222.697 1.00 42.44 392 CYS E O 1
ATOM 3627 N N . ARG C 1 127 ? 24.338 81.657 224.023 1.00 40.52 393 ARG E N 1
ATOM 3628 C CA . ARG C 1 127 ? 24.229 80.498 224.902 1.00 40.27 393 ARG E CA 1
ATOM 3629 C C . ARG C 1 127 ? 23.454 80.980 226.117 1.00 40.23 393 ARG E C 1
ATOM 3630 O O . ARG C 1 127 ? 23.756 82.038 226.652 1.00 40.04 393 ARG E O 1
ATOM 3638 N N . VAL C 1 128 ? 22.437 80.224 226.518 1.00 39.83 394 VAL E N 1
ATOM 3639 C CA . VAL C 1 128 ? 21.617 80.550 227.668 1.00 41.34 394 VAL E CA 1
ATOM 3640 C C . VAL C 1 128 ? 21.591 79.356 228.606 1.00 42.28 394 VAL E C 1
ATOM 3641 O O . VAL C 1 128 ? 21.334 78.219 228.184 1.00 44.49 394 VAL E O 1
ATOM 3645 N N . ILE C 1 129 ? 21.859 79.623 229.884 1.00 42.51 395 ILE E N 1
ATOM 3646 C CA . ILE C 1 129 ? 21.709 78.632 230.942 1.00 42.40 395 ILE E CA 1
ATOM 3647 C C . ILE C 1 129 ? 20.266 78.677 231.405 1.00 43.52 395 ILE E C 1
ATOM 3648 O O . ILE C 1 129 ? 19.870 79.563 232.166 1.00 43.50 395 ILE E O 1
ATOM 3653 N N . MET C 1 130 ? 19.471 77.728 230.930 1.00 45.56 396 MET E N 1
ATOM 3654 C CA . MET C 1 130 ? 18.054 77.695 231.265 1.00 47.14 396 MET E CA 1
ATOM 3655 C C . MET C 1 130 ? 17.788 76.960 232.568 1.00 48.20 396 MET E C 1
ATOM 3656 O O . MET C 1 130 ? 16.783 77.240 233.217 1.00 47.61 396 MET E O 1
ATOM 3661 N N . GLY C 1 131 ? 18.684 76.035 232.939 1.00 49.46 397 GLY E N 1
ATOM 3662 C CA . GLY C 1 131 ? 18.540 75.253 234.167 1.00 52.89 397 GLY E CA 1
ATOM 3663 C C . GLY C 1 131 ? 17.220 74.508 234.233 1.00 55.03 397 GLY E C 1
ATOM 3664 O O . GLY C 1 131 ? 16.761 73.972 233.228 1.00 54.64 397 GLY E O 1
ATOM 3665 N N . ASN C 1 132 ? 16.613 74.502 235.420 1.00 58.67 398 ASN E N 1
ATOM 3666 C CA . ASN C 1 132 ? 15.256 73.989 235.615 1.00 62.61 398 ASN E CA 1
ATOM 3667 C C . ASN C 1 132 ? 14.251 75.014 235.113 1.00 60.46 398 ASN E C 1
ATOM 3668 O O . ASN C 1 132 ? 13.974 75.989 235.797 1.00 58.68 398 ASN E O 1
ATOM 3673 N N . MET C 1 133 ? 13.665 74.723 233.966 1.00 60.93 399 MET E N 1
ATOM 3674 C CA . MET C 1 133 ? 12.800 75.682 233.286 1.00 61.84 399 MET E CA 1
ATOM 3675 C C . MET C 1 133 ? 11.423 75.790 233.949 1.00 63.74 399 MET E C 1
ATOM 3676 O O . MET C 1 133 ? 10.788 74.779 234.203 1.00 65.72 399 MET E O 1
ATOM 3681 N N . GLU C 1 134 ? 10.988 77.016 234.229 1.00 65.86 400 GLU E N 1
ATOM 3682 C CA . GLU C 1 134 ? 9.634 77.283 234.701 1.00 70.49 400 GLU E CA 1
ATOM 3683 C C . GLU C 1 134 ? 8.711 77.486 233.497 1.00 72.93 400 GLU E C 1
ATOM 3684 O O . GLU C 1 134 ? 8.974 78.335 232.642 1.00 74.70 400 GLU E O 1
ATOM 3690 N N . LEU C 1 135 ? 7.633 76.706 233.433 1.00 75.86 401 LEU E N 1
ATOM 3691 C CA . LEU C 1 135 ? 6.553 76.943 232.469 1.00 77.52 401 LEU E CA 1
ATOM 3692 C C . LEU C 1 135 ? 5.798 78.179 232.955 1.00 79.81 401 LEU E C 1
ATOM 3693 O O . LEU C 1 135 ? 5.261 78.153 234.062 1.00 82.44 401 LEU E O 1
ATOM 3698 N N . LEU C 1 136 ? 5.785 79.242 232.156 1.00 79.74 402 LEU E N 1
ATOM 3699 C CA . LEU C 1 136 ? 5.170 80.494 232.578 1.00 80.83 402 LEU E CA 1
ATOM 3700 C C . LEU C 1 136 ? 3.671 80.562 232.380 1.00 85.19 402 LEU E C 1
ATOM 3701 O O . LEU C 1 136 ? 3.159 80.326 231.292 1.00 88.57 402 LEU E O 1
ATOM 3706 N N . ARG C 1 137 ? 2.998 80.944 233.463 1.00 91.06 403 ARG E N 1
ATOM 3707 C CA . ARG C 1 137 ? 1.544 80.995 233.556 1.00 94.82 403 ARG E CA 1
ATOM 3708 C C . ARG C 1 137 ? 0.938 82.331 233.105 1.00 95.13 403 ARG E C 1
ATOM 3709 O O . ARG C 1 137 ? -0.268 82.527 233.270 1.00 97.82 403 ARG E O 1
ATOM 3717 N N . GLY C 1 138 ? 1.727 83.258 232.567 1.00 92.31 404 GLY E N 1
ATOM 3718 C CA . GLY C 1 138 ? 1.175 84.497 232.006 1.00 94.27 404 GLY E CA 1
ATOM 3719 C C . GLY C 1 138 ? 1.019 85.688 232.933 1.00 96.47 404 GLY E C 1
ATOM 3720 O O . GLY C 1 138 ? 0.268 86.606 232.636 1.00 96.57 404 GLY E O 1
ATOM 3721 N N . ASP C 1 139 ? 1.758 85.675 234.038 1.00 97.95 405 ASP E N 1
ATOM 3722 C CA . ASP C 1 139 ? 1.795 86.762 235.026 1.00 97.79 405 ASP E CA 1
ATOM 3723 C C . ASP C 1 139 ? 2.581 87.965 234.457 1.00 98.48 405 ASP E C 1
ATOM 3724 O O . ASP C 1 139 ? 3.812 87.907 234.310 1.00 98.20 405 ASP E O 1
ATOM 3729 N N . LYS C 1 140 ? 1.857 89.038 234.135 1.00 100.31 406 LYS E N 1
ATOM 3730 C CA . LYS C 1 140 ? 2.438 90.312 233.635 1.00 99.70 406 LYS E CA 1
ATOM 3731 C C . LYS C 1 140 ? 3.460 90.964 234.594 1.00 99.14 406 LYS E C 1
ATOM 3732 O O . LYS C 1 140 ? 4.394 91.650 234.150 1.00 96.57 406 LYS E O 1
ATOM 3738 N N . ALA C 1 141 ? 3.267 90.746 235.896 1.00 100.03 407 ALA E N 1
ATOM 3739 C CA . ALA C 1 141 ? 4.108 91.341 236.936 1.00 99.29 407 ALA E CA 1
ATOM 3740 C C . ALA C 1 141 ? 5.297 90.478 237.400 1.00 96.05 407 ALA E C 1
ATOM 3741 O O . ALA C 1 141 ? 5.962 90.875 238.350 1.00 99.41 407 ALA E O 1
ATOM 3743 N N . GLN C 1 142 ? 5.567 89.332 236.767 1.00 91.54 408 GLN E N 1
ATOM 3744 C CA . GLN C 1 142 ? 6.680 88.481 237.219 1.00 88.02 408 GLN E CA 1
ATOM 3745 C C . GLN C 1 142 ? 8.004 89.072 236.733 1.00 87.65 408 GLN E C 1
ATOM 3746 O O . GLN C 1 142 ? 8.136 89.417 235.564 1.00 85.79 408 GLN E O 1
ATOM 3752 N N . PHE C 1 143 ? 8.951 89.236 237.661 1.00 89.28 409 PHE E N 1
ATOM 3753 C CA . PHE C 1 143 ? 10.315 89.683 237.336 1.00 88.48 409 PHE E CA 1
ATOM 3754 C C . PHE C 1 143 ? 11.401 88.768 237.920 1.00 86.60 409 PHE E C 1
ATOM 3755 O O . PHE C 1 143 ? 12.601 89.031 237.761 1.00 88.22 409 PHE E O 1
ATOM 3763 N N . PHE C 1 144 ? 10.987 87.667 238.543 1.00 84.57 410 PHE E N 1
ATOM 3764 C CA . PHE C 1 144 ? 11.916 86.671 239.040 1.00 82.90 410 PHE E CA 1
ATOM 3765 C C . PHE C 1 144 ? 11.284 85.275 239.080 1.00 81.73 410 PHE E C 1
ATOM 3766 O O . PHE C 1 144 ? 10.079 85.106 238.876 1.00 80.38 410 PHE E O 1
ATOM 3774 N N . SER C 1 145 ? 12.134 84.286 239.310 1.00 81.55 411 SER E N 1
ATOM 3775 C CA . SER C 1 145 ? 11.717 82.887 239.411 1.00 83.56 411 SER E CA 1
ATOM 3776 C C . SER C 1 145 ? 10.480 82.704 240.306 1.00 86.27 411 SER E C 1
ATOM 3777 O O . SER C 1 145 ? 9.946 81.614 240.473 1.00 89.23 411 SER E O 1
ATOM 3780 N N . GLU C 1 148 ? 12.274 78.670 244.227 1.00 86.32 414 GLU E N 1
ATOM 3781 C CA . GLU C 1 148 ? 13.666 78.215 244.422 1.00 85.84 414 GLU E CA 1
ATOM 3782 C C . GLU C 1 148 ? 14.050 77.077 243.465 1.00 83.69 414 GLU E C 1
ATOM 3783 O O . GLU C 1 148 ? 15.226 76.915 243.152 1.00 80.72 414 GLU E O 1
ATOM 3789 N N . GLU C 1 149 ? 13.082 76.230 243.108 1.00 85.04 415 GLU E N 1
ATOM 3790 C CA . GLU C 1 149 ? 13.355 75.052 242.280 1.00 85.60 415 GLU E CA 1
ATOM 3791 C C . GLU C 1 149 ? 13.601 75.393 240.791 1.00 82.05 415 GLU E C 1
ATOM 3792 O O . GLU C 1 149 ? 14.185 74.576 240.069 1.00 79.38 415 GLU E O 1
ATOM 3798 N N . TYR C 1 150 ? 13.150 76.578 240.351 1.00 79.30 416 TYR E N 1
ATOM 3799 C CA . TYR C 1 150 ? 13.259 77.016 238.956 1.00 76.22 416 TYR E CA 1
ATOM 3800 C C . TYR C 1 150 ? 14.338 78.097 238.735 1.00 72.07 416 TYR E C 1
ATOM 3801 O O . TYR C 1 150 ? 14.604 78.919 239.612 1.00 71.29 416 TYR E O 1
ATOM 3810 N N . ASP C 1 151 ? 14.929 78.098 237.539 1.00 66.75 417 ASP E N 1
ATOM 3811 C CA . ASP C 1 151 ? 15.937 79.075 237.147 1.00 60.86 417 ASP E CA 1
ATOM 3812 C C . ASP C 1 151 ? 15.326 80.148 236.230 1.00 57.46 417 ASP E C 1
ATOM 3813 O O . ASP C 1 151 ? 14.922 81.203 236.725 1.00 57.97 417 ASP E O 1
ATOM 3818 N N . ASN C 1 152 ? 15.229 79.882 234.924 1.00 54.79 418 ASN E N 1
ATOM 3819 C CA . ASN C 1 152 ? 14.674 80.855 233.960 1.00 52.73 418 ASN E CA 1
ATOM 3820 C C . ASN C 1 152 ? 13.366 80.303 233.365 1.00 54.15 418 ASN E C 1
ATOM 3821 O O . ASN C 1 152 ? 13.028 79.143 233.574 1.00 55.93 418 ASN E O 1
ATOM 3826 N N . GLY C 1 153 ? 12.620 81.146 232.655 1.00 55.42 419 GLY E N 1
ATOM 3827 C CA . GLY C 1 153 ? 11.247 80.830 232.245 1.00 56.62 419 GLY E CA 1
ATOM 3828 C C . GLY C 1 153 ? 11.085 80.477 230.775 1.00 57.84 419 GLY E C 1
ATOM 3829 O O . GLY C 1 153 ? 11.902 80.884 229.937 1.00 55.58 419 GLY E O 1
ATOM 3830 N N . VAL C 1 154 ? 10.015 79.729 230.465 1.00 60.86 420 VAL E N 1
ATOM 3831 C CA . VAL C 1 154 ? 9.704 79.324 229.091 1.00 61.91 420 VAL E CA 1
ATOM 3832 C C . VAL C 1 154 ? 8.199 79.287 228.844 1.00 64.31 420 VAL E C 1
ATOM 3833 O O . VAL C 1 154 ? 7.422 79.037 229.777 1.00 66.05 420 VAL E O 1
ATOM 3837 N N . ASP C 1 155 ? 7.775 79.553 227.603 1.00 65.00 421 ASP E N 1
ATOM 3838 C CA . ASP C 1 155 ? 6.341 79.563 227.257 1.00 68.64 421 ASP E CA 1
ATOM 3839 C C . ASP C 1 155 ? 5.707 78.181 227.003 1.00 71.80 421 ASP E C 1
ATOM 3840 O O . ASP C 1 155 ? 4.519 77.998 227.234 1.00 72.72 421 ASP E O 1
ATOM 3845 N N . ASP C 1 156 ? 6.498 77.236 226.510 1.00 75.10 422 ASP E N 1
ATOM 3846 C CA . ASP C 1 156 ? 6.047 75.870 226.232 1.00 79.89 422 ASP E CA 1
ATOM 3847 C C . ASP C 1 156 ? 7.222 74.936 226.514 1.00 83.21 422 ASP E C 1
ATOM 3848 O O . ASP C 1 156 ? 8.322 75.169 226.003 1.00 84.17 422 ASP E O 1
ATOM 3853 N N . ILE C 1 157 ? 7.007 73.904 227.325 1.00 88.82 423 ILE E N 1
ATOM 3854 C CA . ILE C 1 157 ? 8.092 72.990 227.724 1.00 91.76 423 ILE E CA 1
ATOM 3855 C C . ILE C 1 157 ? 8.588 72.088 226.588 1.00 93.95 423 ILE E C 1
ATOM 3856 O O . ILE C 1 157 ? 9.795 71.830 226.473 1.00 95.40 423 ILE E O 1
ATOM 3861 N N . GLU C 1 158 ? 7.668 71.650 225.755 1.00 97.44 424 GLU E N 1
ATOM 3862 C CA . GLU C 1 158 ? 7.920 70.634 224.730 1.00 100.39 424 GLU E CA 1
ATOM 3863 C C . GLU C 1 158 ? 8.487 71.238 223.457 1.00 97.01 424 GLU E C 1
ATOM 3864 O O . GLU C 1 158 ? 9.500 70.767 222.953 1.00 98.68 424 GLU E O 1
ATOM 3870 N N . SER C 1 159 ? 7.799 72.265 222.938 1.00 93.98 425 SER E N 1
ATOM 3871 C CA . SER C 1 159 ? 8.267 73.067 221.793 1.00 87.94 425 SER E CA 1
ATOM 3872 C C . SER C 1 159 ? 8.438 74.532 222.208 1.00 81.66 425 SER E C 1
ATOM 3873 O O . SER C 1 159 ? 7.565 75.367 221.909 1.00 79.88 425 SER E O 1
ATOM 3876 N N . PRO C 1 160 ? 9.554 74.858 222.887 1.00 75.84 426 PRO E N 1
ATOM 3877 C CA . PRO C 1 160 ? 9.780 76.251 223.281 1.00 71.66 426 PRO E CA 1
ATOM 3878 C C . PRO C 1 160 ? 9.829 77.204 222.092 1.00 67.63 426 PRO E C 1
ATOM 3879 O O . PRO C 1 160 ? 10.420 76.875 221.056 1.00 61.43 426 PRO E O 1
ATOM 3883 N N . LYS C 1 161 ? 9.192 78.358 222.254 1.00 65.96 427 LYS E N 1
ATOM 3884 C CA . LYS C 1 161 ? 9.348 79.471 221.339 1.00 66.13 427 LYS E CA 1
ATOM 3885 C C . LYS C 1 161 ? 10.036 80.681 221.964 1.00 64.49 427 LYS E C 1
ATOM 3886 O O . LYS C 1 161 ? 10.777 81.365 221.267 1.00 62.26 427 LYS E O 1
ATOM 3892 N N . ASN C 1 162 ? 9.803 80.935 223.255 1.00 62.36 428 ASN E N 1
ATOM 3893 C CA . ASN C 1 162 ? 10.336 82.105 223.935 1.00 60.12 428 ASN E CA 1
ATOM 3894 C C . ASN C 1 162 ? 10.928 81.684 225.270 1.00 56.77 428 ASN E C 1
ATOM 3895 O O . ASN C 1 162 ? 10.318 80.920 226.013 1.00 55.48 428 ASN E O 1
ATOM 3900 N N . TYR C 1 163 ? 12.125 82.212 225.553 1.00 54.17 429 TYR E N 1
ATOM 3901 C CA . TYR C 1 163 ? 12.732 82.097 226.864 1.00 52.19 429 TYR E CA 1
ATOM 3902 C C . TYR C 1 163 ? 12.734 83.473 227.514 1.00 51.21 429 TYR E C 1
ATOM 3903 O O . TYR C 1 163 ? 12.892 84.481 226.824 1.00 49.20 429 TYR E O 1
ATOM 3912 N N . ILE C 1 164 ? 12.517 83.496 228.830 1.00 51.46 430 ILE E N 1
ATOM 3913 C CA . ILE C 1 164 ? 12.620 84.715 229.620 1.00 52.98 430 ILE E CA 1
ATOM 3914 C C . ILE C 1 164 ? 13.745 84.452 230.610 1.00 51.43 430 ILE E C 1
ATOM 3915 O O . ILE C 1 164 ? 13.666 83.512 231.393 1.00 48.19 430 ILE E O 1
ATOM 3920 N N . VAL C 1 165 ? 14.803 85.255 230.546 1.00 50.09 431 VAL E N 1
ATOM 3921 C CA . VAL C 1 165 ? 15.870 85.217 231.534 1.00 47.48 431 VAL E CA 1
ATOM 3922 C C . VAL C 1 165 ? 15.651 86.412 232.456 1.00 48.93 431 VAL E C 1
ATOM 3923 O O . VAL C 1 165 ? 15.587 87.561 231.979 1.00 47.44 431 VAL E O 1
ATOM 3927 N N . TRP C 1 166 ? 15.541 86.145 233.761 1.00 50.66 432 TRP E N 1
ATOM 3928 C CA . TRP C 1 166 ? 15.234 87.211 234.745 1.00 53.49 432 TRP E CA 1
ATOM 3929 C C . TRP C 1 166 ? 16.386 88.204 234.857 1.00 53.88 432 TRP E C 1
ATOM 3930 O O . TRP C 1 166 ? 17.537 87.837 234.635 1.00 53.05 432 TRP E O 1
ATOM 3941 N N . ASN C 1 167 ? 16.080 89.444 235.217 1.00 56.88 433 ASN E N 1
ATOM 3942 C CA . ASN C 1 167 ? 17.094 90.504 235.294 1.00 58.67 433 ASN E CA 1
ATOM 3943 C C . ASN C 1 167 ? 18.310 90.129 236.119 1.00 59.23 433 ASN E C 1
ATOM 3944 O O . ASN C 1 167 ? 19.435 90.339 235.682 1.00 58.23 433 ASN E O 1
ATOM 3949 N N . ILE C 1 168 ? 18.076 89.511 237.268 1.00 61.09 434 ILE E N 1
ATOM 3950 C CA . ILE C 1 168 ? 19.146 89.036 238.154 1.00 62.28 434 ILE E CA 1
ATOM 3951 C C . ILE C 1 168 ? 20.132 88.081 237.456 1.00 57.22 434 ILE E C 1
ATOM 3952 O O . ILE C 1 168 ? 21.306 88.033 237.806 1.00 57.92 434 ILE E O 1
ATOM 3957 N N . ASN C 1 169 ? 19.659 87.339 236.461 1.00 53.70 435 ASN E N 1
ATOM 3958 C CA . ASN C 1 169 ? 20.462 86.336 235.774 1.00 51.84 435 ASN E CA 1
ATOM 3959 C C . ASN C 1 169 ? 21.082 86.817 234.463 1.00 51.99 435 ASN E C 1
ATOM 3960 O O . ASN C 1 169 ? 21.807 86.056 233.830 1.00 48.39 435 ASN E O 1
ATOM 3965 N N . MET C 1 170 ? 20.843 88.064 234.053 1.00 54.41 436 MET E N 1
ATOM 3966 C CA . MET C 1 170 ? 21.162 88.449 232.680 1.00 56.97 436 MET E CA 1
ATOM 3967 C C . MET C 1 170 ? 22.654 88.393 232.379 1.00 56.48 436 MET E C 1
ATOM 3968 O O . MET C 1 170 ? 23.043 88.067 231.267 1.00 55.97 436 MET E O 1
ATOM 3973 N N . ASN C 1 171 ? 23.486 88.702 233.366 1.00 55.48 437 ASN E N 1
ATOM 3974 C CA . ASN C 1 171 ? 24.937 88.708 233.177 1.00 54.76 437 ASN E CA 1
ATOM 3975 C C . ASN C 1 171 ? 25.621 87.383 233.481 1.00 54.59 437 ASN E C 1
ATOM 3976 O O . ASN C 1 171 ? 26.738 87.165 232.998 1.00 56.33 437 ASN E O 1
ATOM 3981 N N . THR C 1 172 ? 24.967 86.508 234.240 1.00 52.13 438 THR E N 1
ATOM 3982 C CA . THR C 1 172 ? 25.499 85.185 234.560 1.00 50.31 438 THR E CA 1
ATOM 3983 C C . THR C 1 172 ? 25.051 84.089 233.589 1.00 49.14 438 THR E C 1
ATOM 3984 O O . THR C 1 172 ? 25.793 83.161 233.334 1.00 46.73 438 THR E O 1
ATOM 3988 N N . HIS C 1 173 ? 23.835 84.210 233.059 1.00 48.93 439 HIS E N 1
ATOM 3989 C CA . HIS C 1 173 ? 23.159 83.105 232.380 1.00 47.68 439 HIS E CA 1
ATOM 3990 C C . HIS C 1 173 ? 23.035 83.306 230.856 1.00 46.92 439 HIS E C 1
ATOM 3991 O O . HIS C 1 173 ? 22.406 82.465 230.189 1.00 46.96 439 HIS E O 1
ATOM 3998 N N . ILE C 1 174 ? 23.622 84.376 230.299 1.00 45.09 440 ILE E N 1
ATOM 3999 C CA . ILE C 1 174 ? 23.581 84.614 228.841 1.00 43.28 440 ILE E CA 1
ATOM 4000 C C . ILE C 1 174 ? 24.971 84.960 228.321 1.00 43.93 440 ILE E C 1
ATOM 4001 O O . ILE C 1 174 ? 25.585 85.892 228.806 1.00 44.34 440 ILE E O 1
ATOM 4006 N N . PHE C 1 175 ? 25.463 84.212 227.346 1.00 44.62 441 PHE E N 1
ATOM 4007 C CA . PHE C 1 175 ? 26.680 84.589 226.642 1.00 42.65 441 PHE E CA 1
ATOM 4008 C C . PHE C 1 175 ? 26.369 84.873 225.165 1.00 42.15 441 PHE E C 1
ATOM 4009 O O . PHE C 1 175 ? 26.095 83.948 224.420 1.00 39.84 441 PHE E O 1
ATOM 4017 N N . PRO C 1 176 ? 26.405 86.148 224.744 1.00 42.40 442 PRO E N 1
ATOM 4018 C CA . PRO C 1 176 ? 26.290 86.501 223.316 1.00 43.25 442 PRO E CA 1
ATOM 4019 C C . PRO C 1 176 ? 27.489 86.044 222.548 1.00 42.90 442 PRO E C 1
ATOM 4020 O O . PRO C 1 176 ? 28.568 86.436 222.878 1.00 42.42 442 PRO E O 1
ATOM 4024 N N . GLU C 1 177 ? 27.303 85.209 221.543 1.00 42.89 443 GLU E N 1
ATOM 4025 C CA . GLU C 1 177 ? 28.426 84.583 220.876 1.00 44.56 443 GLU E CA 1
ATOM 4026 C C . GLU C 1 177 ? 28.584 84.937 219.412 1.00 44.36 443 GLU E C 1
ATOM 4027 O O . GLU C 1 177 ? 29.716 85.126 218.947 1.00 44.90 443 GLU E O 1
ATOM 4033 N N . PHE C 1 178 ? 27.485 84.995 218.668 1.00 42.96 444 PHE E N 1
ATOM 4034 C CA . PHE C 1 178 ? 27.517 85.238 217.229 1.00 43.42 444 PHE E CA 1
ATOM 4035 C C . PHE C 1 178 ? 26.565 86.346 216.817 1.00 43.59 444 PHE E C 1
ATOM 4036 O O . PHE C 1 178 ? 25.523 86.497 217.424 1.00 42.77 444 PHE E O 1
ATOM 4044 N N . VAL C 1 179 ? 26.935 87.114 215.802 1.00 45.99 445 VAL E N 1
ATOM 4045 C CA . VAL C 1 179 ? 26.065 88.100 215.170 1.00 47.70 445 VAL E CA 1
ATOM 4046 C C . VAL C 1 179 ? 25.767 87.651 213.738 1.00 49.03 445 VAL E C 1
ATOM 4047 O O . VAL C 1 179 ? 26.691 87.380 212.962 1.00 47.63 445 VAL E O 1
ATOM 4051 N N . VAL C 1 180 ? 24.479 87.585 213.392 1.00 49.53 446 VAL E N 1
ATOM 4052 C CA . VAL C 1 180 ? 24.037 87.245 212.052 1.00 50.80 446 VAL E CA 1
ATOM 4053 C C . VAL C 1 180 ? 23.474 88.514 211.423 1.00 52.65 446 VAL E C 1
ATOM 4054 O O . VAL C 1 180 ? 22.520 89.093 211.963 1.00 52.91 446 VAL E O 1
ATOM 4058 N N . ARG C 1 181 ? 24.073 88.934 210.306 1.00 54.86 447 ARG E N 1
ATOM 4059 C CA . ARG C 1 181 ? 23.579 90.058 209.519 1.00 56.63 447 ARG E CA 1
ATOM 4060 C C . ARG C 1 181 ? 22.722 89.542 208.385 1.00 56.35 447 ARG E C 1
ATOM 4061 O O . ARG C 1 181 ? 23.150 88.657 207.645 1.00 55.71 447 ARG E O 1
ATOM 4069 N N . PHE C 1 182 ? 21.525 90.110 208.231 1.00 56.11 448 PHE E N 1
ATOM 4070 C CA . PHE C 1 182 ? 20.572 89.630 207.233 1.00 58.16 448 PHE E CA 1
ATOM 4071 C C . PHE C 1 182 ? 19.632 90.723 206.693 1.00 62.47 448 PHE E C 1
ATOM 4072 O O . PHE C 1 182 ? 19.629 91.862 207.166 1.00 61.67 448 PHE E O 1
ATOM 4080 N N . LYS C 1 183 ? 18.833 90.353 205.683 1.00 66.73 449 LYS E N 1
ATOM 4081 C CA . LYS C 1 183 ? 17.766 91.180 205.134 1.00 73.35 449 LYS E CA 1
ATOM 4082 C C . LYS C 1 183 ? 16.475 90.377 204.970 1.00 75.84 449 LYS E C 1
ATOM 4083 O O . LYS C 1 183 ? 16.469 89.200 204.936 1.00 73.78 449 LYS E O 1
ATOM 4089 N N . LEU C 1 184 ? 15.366 91.024 204.600 1.00 83.87 450 LEU E N 1
ATOM 4090 C CA . LEU C 1 184 ? 13.984 90.615 204.813 1.00 89.49 450 LEU E CA 1
ATOM 4091 C C . LEU C 1 184 ? 13.173 90.556 203.516 1.00 92.04 450 LEU E C 1
ATOM 4092 O O . LEU C 1 184 ? 13.569 91.099 202.533 1.00 92.27 450 LEU E O 1
ATOM 4097 N N . SER C 1 185 ? 11.987 89.953 203.572 1.00 96.11 451 SER E N 1
ATOM 4098 C CA . SER C 1 185 ? 11.013 89.887 202.472 1.00 98.85 451 SER E CA 1
ATOM 4099 C C . SER C 1 185 ? 10.020 91.038 202.651 1.00 99.11 451 SER E C 1
ATOM 4100 O O . SER C 1 185 ? 10.392 92.136 202.553 1.00 95.93 451 SER E O 1
ATOM 4103 N N . LEU D 1 7 ? 48.628 61.775 174.981 1.00 65.71 273 LEU G N 1
ATOM 4104 C CA . LEU D 1 7 ? 48.940 61.460 173.534 1.00 62.06 273 LEU G CA 1
ATOM 4105 C C . LEU D 1 7 ? 47.702 61.747 172.738 1.00 59.17 273 LEU G C 1
ATOM 4106 O O . LEU D 1 7 ? 46.622 61.739 173.279 1.00 60.99 273 LEU G O 1
ATOM 4111 N N . ASP D 1 8 ? 47.857 62.013 171.459 1.00 58.53 274 ASP G N 1
ATOM 4112 C CA . ASP D 1 8 ? 46.701 62.104 170.562 1.00 60.47 274 ASP G CA 1
ATOM 4113 C C . ASP D 1 8 ? 46.401 60.729 169.965 1.00 55.91 274 ASP G C 1
ATOM 4114 O O . ASP D 1 8 ? 47.147 59.773 170.146 1.00 52.61 274 ASP G O 1
ATOM 4119 N N . LYS D 1 9 ? 45.279 60.645 169.269 1.00 52.61 275 LYS G N 1
ATOM 4120 C CA . LYS D 1 9 ? 44.795 59.384 168.713 1.00 53.10 275 LYS G CA 1
ATOM 4121 C C . LYS D 1 9 ? 45.734 58.814 167.651 1.00 52.41 275 LYS G C 1
ATOM 4122 O O . LYS D 1 9 ? 45.924 57.606 167.612 1.00 50.71 275 LYS G O 1
ATOM 4128 N N . ASP D 1 10 ? 46.337 59.660 166.825 1.00 54.20 276 ASP G N 1
ATOM 4129 C CA . ASP D 1 10 ? 47.341 59.217 165.820 1.00 55.26 276 ASP G CA 1
ATOM 4130 C C . ASP D 1 10 ? 48.559 58.530 166.432 1.00 51.20 276 ASP G C 1
ATOM 4131 O O . ASP D 1 10 ? 49.034 57.534 165.894 1.00 51.83 276 ASP G O 1
ATOM 4136 N N . ALA D 1 11 ? 49.065 59.062 167.542 1.00 48.21 277 ALA G N 1
ATOM 4137 C CA . ALA D 1 11 ? 50.208 58.447 168.227 1.00 46.42 277 ALA G CA 1
ATOM 4138 C C . ALA D 1 11 ? 49.854 57.059 168.786 1.00 45.31 277 ALA G C 1
ATOM 4139 O O . ALA D 1 11 ? 50.677 56.155 168.754 1.00 47.07 277 ALA G O 1
ATOM 4141 N N . VAL D 1 12 ? 48.630 56.907 169.272 1.00 43.94 278 VAL G N 1
ATOM 4142 C CA . VAL D 1 12 ? 48.146 55.643 169.829 1.00 43.89 278 VAL G CA 1
ATOM 4143 C C . VAL D 1 12 ? 48.059 54.635 168.704 1.00 44.58 278 VAL G C 1
ATOM 4144 O O . VAL D 1 12 ? 48.531 53.516 168.854 1.00 41.89 278 VAL G O 1
ATOM 4148 N N . LYS D 1 13 ? 47.461 55.054 167.588 1.00 47.93 279 LYS G N 1
ATOM 4149 C CA . LYS D 1 13 ? 47.386 54.244 166.359 1.00 49.87 279 LYS G CA 1
ATOM 4150 C C . LYS D 1 13 ? 48.761 53.752 165.928 1.00 51.11 279 LYS G C 1
ATOM 4151 O O . LYS D 1 13 ? 48.944 52.565 165.657 1.00 51.78 279 LYS G O 1
ATOM 4157 N N . LYS D 1 14 ? 49.715 54.671 165.893 1.00 53.68 280 LYS G N 1
ATOM 4158 C CA . LYS D 1 14 ? 51.099 54.355 165.529 1.00 56.82 280 LYS G CA 1
ATOM 4159 C C . LYS D 1 14 ? 51.763 53.377 166.519 1.00 55.26 280 LYS G C 1
ATOM 4160 O O . LYS D 1 14 ? 52.402 52.425 166.101 1.00 56.54 280 LYS G O 1
ATOM 4166 N N . MET D 1 15 ? 51.606 53.624 167.810 1.00 52.00 281 MET G N 1
ATOM 4167 C CA . MET D 1 15 ? 52.038 52.675 168.856 1.00 51.44 281 MET G CA 1
ATOM 4168 C C . MET D 1 15 ? 51.501 51.262 168.625 1.00 48.16 281 MET G C 1
ATOM 4169 O O . MET D 1 15 ? 52.238 50.289 168.758 1.00 46.60 281 MET G O 1
ATOM 4174 N N . PHE D 1 16 ? 50.218 51.157 168.305 1.00 44.76 282 PHE G N 1
ATOM 4175 C CA . PHE D 1 16 ? 49.576 49.863 168.071 1.00 44.20 282 PHE G CA 1
ATOM 4176 C C . PHE D 1 16 ? 50.071 49.202 166.776 1.00 45.46 282 PHE G C 1
ATOM 4177 O O . PHE D 1 16 ? 50.262 47.982 166.742 1.00 45.89 282 PHE G O 1
ATOM 4185 N N . ALA D 1 17 ? 50.271 50.001 165.724 1.00 45.20 283 ALA G N 1
ATOM 4186 C CA . ALA D 1 17 ? 50.739 49.483 164.428 1.00 46.12 283 ALA G CA 1
ATOM 4187 C C . ALA D 1 17 ? 52.172 48.943 164.499 1.00 46.67 283 ALA G C 1
ATOM 4188 O O . ALA D 1 17 ? 52.426 47.830 164.056 1.00 46.84 283 ALA G O 1
ATOM 4190 N N . VAL D 1 18 ? 53.086 49.714 165.081 1.00 47.25 284 VAL G N 1
ATOM 4191 C CA . VAL D 1 18 ? 54.482 49.287 165.229 1.00 50.09 284 VAL G CA 1
ATOM 4192 C C . VAL D 1 18 ? 54.539 48.082 166.173 1.00 51.44 284 VAL G C 1
ATOM 4193 O O . VAL D 1 18 ? 55.241 47.117 165.909 1.00 55.57 284 VAL G O 1
ATOM 4197 N N . GLY D 1 19 ? 53.765 48.132 167.253 1.00 50.17 285 GLY G N 1
ATOM 4198 C CA . GLY D 1 19 ? 53.753 47.080 168.269 1.00 49.48 285 GLY G CA 1
ATOM 4199 C C . GLY D 1 19 ? 53.088 45.777 167.880 1.00 49.77 285 GLY G C 1
ATOM 4200 O O . GLY D 1 19 ? 53.262 44.804 168.596 1.00 49.91 285 GLY G O 1
ATOM 4201 N N . THR D 1 20 ? 52.317 45.741 166.785 1.00 49.97 286 THR G N 1
ATOM 4202 C CA . THR D 1 20 ? 51.702 44.501 166.293 1.00 51.95 286 THR G CA 1
ATOM 4203 C C . THR D 1 20 ? 52.243 44.071 164.929 1.00 54.34 286 THR G C 1
ATOM 4204 O O . THR D 1 20 ? 51.693 43.153 164.301 1.00 55.47 286 THR G O 1
ATOM 4208 N N . ALA D 1 21 ? 53.330 44.693 164.475 1.00 56.45 287 ALA G N 1
ATOM 4209 C CA . ALA D 1 21 ? 53.912 44.416 163.137 1.00 58.60 287 ALA G CA 1
ATOM 4210 C C . ALA D 1 21 ? 54.260 42.945 162.902 1.00 60.06 287 ALA G C 1
ATOM 4211 O O . ALA D 1 21 ? 54.053 42.432 161.809 1.00 62.96 287 ALA G O 1
ATOM 4213 N N . SER D 1 22 ? 54.770 42.274 163.926 1.00 61.72 288 SER G N 1
ATOM 4214 C CA . SER D 1 22 ? 55.098 40.836 163.855 1.00 63.42 288 SER G CA 1
ATOM 4215 C C . SER D 1 22 ? 53.931 39.912 163.489 1.00 62.43 288 SER G C 1
ATOM 4216 O O . SER D 1 22 ? 54.171 38.794 163.040 1.00 64.51 288 SER G O 1
ATOM 4219 N N . LEU D 1 23 ? 52.688 40.361 163.685 1.00 59.81 289 LEU G N 1
ATOM 4220 C CA . LEU D 1 23 ? 51.503 39.560 163.352 1.00 59.29 289 LEU G CA 1
ATOM 4221 C C . LEU D 1 23 ? 51.057 39.706 161.891 1.00 61.00 289 LEU G C 1
ATOM 4222 O O . LEU D 1 23 ? 50.154 38.991 161.449 1.00 61.37 289 LEU G O 1
ATOM 4227 N N . GLY D 1 24 ? 51.686 40.610 161.135 1.00 61.28 290 GLY G N 1
ATOM 4228 C CA . GLY D 1 24 ? 51.373 40.800 159.729 1.00 62.36 290 GLY G CA 1
ATOM 4229 C C . GLY D 1 24 ? 50.445 41.991 159.522 1.00 63.43 290 GLY G C 1
ATOM 4230 O O . GLY D 1 24 ? 50.654 43.069 160.118 1.00 64.05 290 GLY G O 1
ATOM 4231 N N . HIS D 1 25 ? 49.424 41.800 158.680 1.00 63.99 291 HIS G N 1
ATOM 4232 C CA . HIS D 1 25 ? 48.450 42.844 158.393 1.00 63.32 291 HIS G CA 1
ATOM 4233 C C . HIS D 1 25 ? 47.442 42.942 159.532 1.00 58.32 291 HIS G C 1
ATOM 4234 O O . HIS D 1 25 ? 46.642 42.040 159.731 1.00 59.18 291 HIS G O 1
ATOM 4241 N N . VAL D 1 26 ? 47.499 44.038 160.275 1.00 55.41 292 VAL G N 1
ATOM 4242 C CA . VAL D 1 26 ? 46.606 44.286 161.396 1.00 53.16 292 VAL G CA 1
ATOM 4243 C C . VAL D 1 26 ? 45.865 45.609 161.162 1.00 51.68 292 VAL G C 1
ATOM 4244 O O . VAL D 1 26 ? 46.294 46.647 161.642 1.00 51.79 292 VAL G O 1
ATOM 4248 N N . PRO D 1 27 ? 44.741 45.562 160.436 1.00 50.28 293 PRO G N 1
ATOM 4249 C CA . PRO D 1 27 ? 44.038 46.811 160.157 1.00 50.36 293 PRO G CA 1
ATOM 4250 C C . PRO D 1 27 ? 43.396 47.417 161.400 1.00 48.47 293 PRO G C 1
ATOM 4251 O O . PRO D 1 27 ? 42.754 46.708 162.170 1.00 46.65 293 PRO G O 1
ATOM 4255 N N . VAL D 1 28 ? 43.640 48.712 161.603 1.00 48.53 294 VAL G N 1
ATOM 4256 C CA . VAL D 1 28 ? 43.055 49.479 162.680 1.00 46.35 294 VAL G CA 1
ATOM 4257 C C . VAL D 1 28 ? 41.814 50.165 162.131 1.00 47.63 294 VAL G C 1
ATOM 4258 O O . VAL D 1 28 ? 41.918 51.070 161.305 1.00 49.83 294 VAL G O 1
ATOM 4262 N N . LEU D 1 29 ? 40.641 49.739 162.609 1.00 46.80 295 LEU G N 1
ATOM 4263 C CA . LEU D 1 29 ? 39.390 50.355 162.221 1.00 47.09 295 LEU G CA 1
ATOM 4264 C C . LEU D 1 29 ? 39.133 51.724 162.889 1.00 47.30 295 LEU G C 1
ATOM 4265 O O . LEU D 1 29 ? 38.537 52.582 162.269 1.00 48.11 295 LEU G O 1
ATOM 4270 N N . ASP D 1 30 ? 39.540 51.868 164.139 1.00 47.50 296 ASP G N 1
ATOM 4271 C CA . ASP D 1 30 ? 39.230 53.056 164.913 1.00 46.26 296 ASP G CA 1
ATOM 4272 C C . ASP D 1 30 ? 40.094 53.212 166.155 1.00 43.77 296 ASP G C 1
ATOM 4273 O O . ASP D 1 30 ? 40.526 52.228 166.722 1.00 41.09 296 ASP G O 1
ATOM 4278 N N . VAL D 1 31 ? 40.355 54.454 166.547 1.00 42.65 297 VAL G N 1
ATOM 4279 C CA . VAL D 1 31 ? 40.972 54.774 167.811 1.00 40.78 297 VAL G CA 1
ATOM 4280 C C . VAL D 1 31 ? 40.065 55.805 168.464 1.00 41.36 297 VAL G C 1
ATOM 4281 O O . VAL D 1 31 ? 39.835 56.873 167.895 1.00 43.96 297 VAL G O 1
ATOM 4285 N N . GLY D 1 32 ? 39.561 55.465 169.661 1.00 40.29 298 GLY G N 1
ATOM 4286 C CA . GLY D 1 32 ? 38.688 56.328 170.398 1.00 40.24 298 GLY G CA 1
ATOM 4287 C C . GLY D 1 32 ? 39.271 56.707 171.718 1.00 40.62 298 GLY G C 1
ATOM 4288 O O . GLY D 1 32 ? 40.126 56.037 172.214 1.00 38.96 298 GLY G O 1
ATOM 4289 N N . ARG D 1 33 ? 38.711 57.757 172.314 1.00 42.37 299 ARG G N 1
ATOM 4290 C CA . ARG D 1 33 ? 39.089 58.234 173.654 1.00 43.65 299 ARG G CA 1
ATOM 4291 C C . ARG D 1 33 ? 37.848 58.441 174.480 1.00 43.07 299 ARG G C 1
ATOM 4292 O O . ARG D 1 33 ? 36.910 58.981 173.954 1.00 44.46 299 ARG G O 1
ATOM 4300 N N . PHE D 1 34 ? 37.819 57.931 175.706 1.00 43.24 300 PHE G N 1
ATOM 4301 C CA . PHE D 1 34 ? 36.661 58.104 176.585 1.00 43.80 300 PHE G CA 1
ATOM 4302 C C . PHE D 1 34 ? 36.526 59.547 177.032 1.00 43.82 300 PHE G C 1
ATOM 4303 O O . PHE D 1 34 ? 37.483 60.091 177.521 1.00 44.35 300 PHE G O 1
ATOM 4311 N N . SER D 1 35 ? 35.383 60.161 176.792 1.00 45.38 301 SER G N 1
ATOM 4312 C CA . SER D 1 35 ? 35.212 61.587 176.994 1.00 45.48 301 SER G CA 1
ATOM 4313 C C . SER D 1 35 ? 33.856 61.767 177.625 1.00 45.91 301 SER G C 1
ATOM 4314 O O . SER D 1 35 ? 32.827 61.714 176.940 1.00 47.30 301 SER G O 1
ATOM 4317 N N . SER D 1 36 ? 33.837 61.965 178.934 1.00 45.79 302 SER G N 1
ATOM 4318 C CA . SER D 1 36 ? 32.600 62.127 179.700 1.00 48.46 302 SER G CA 1
ATOM 4319 C C . SER D 1 36 ? 32.901 62.687 181.071 1.00 48.70 302 SER G C 1
ATOM 4320 O O . SER D 1 36 ? 34.055 62.739 181.472 1.00 47.91 302 SER G O 1
ATOM 4323 N N . GLU D 1 37 ? 31.865 63.074 181.804 1.00 50.44 303 GLU G N 1
ATOM 4324 C CA . GLU D 1 37 ? 32.058 63.622 183.146 1.00 51.22 303 GLU G CA 1
ATOM 4325 C C . GLU D 1 37 ? 32.625 62.582 184.107 1.00 47.71 303 GLU G C 1
ATOM 4326 O O . GLU D 1 37 ? 33.420 62.920 184.970 1.00 46.64 303 GLU G O 1
ATOM 4332 N N . ILE D 1 38 ? 32.213 61.319 183.945 1.00 46.29 304 ILE G N 1
ATOM 4333 C CA . ILE D 1 38 ? 32.716 60.235 184.776 1.00 45.95 304 ILE G CA 1
ATOM 4334 C C . ILE D 1 38 ? 34.174 59.931 184.464 1.00 43.50 304 ILE G C 1
ATOM 4335 O O . ILE D 1 38 ? 34.960 59.751 185.379 1.00 41.95 304 ILE G O 1
ATOM 4340 N N . ALA D 1 39 ? 34.529 59.878 183.180 1.00 42.51 305 ALA G N 1
ATOM 4341 C CA . ALA D 1 39 ? 35.931 59.696 182.785 1.00 41.49 305 ALA G CA 1
ATOM 4342 C C . ALA D 1 39 ? 36.824 60.804 183.333 1.00 41.90 305 ALA G C 1
ATOM 4343 O O . ALA D 1 39 ? 37.900 60.533 183.803 1.00 38.86 305 ALA G O 1
ATOM 4345 N N . GLU D 1 40 ? 36.360 62.037 183.294 1.00 43.42 306 GLU G N 1
ATOM 4346 C CA . GLU D 1 40 ? 37.083 63.171 183.903 1.00 45.80 306 GLU G CA 1
ATOM 4347 C C . GLU D 1 40 ? 37.247 63.013 185.414 1.00 46.98 306 GLU G C 1
ATOM 4348 O O . GLU D 1 40 ? 38.344 63.231 185.934 1.00 46.32 306 GLU G O 1
ATOM 4354 N N . ALA D 1 41 ? 36.180 62.623 186.107 1.00 48.41 307 ALA G N 1
ATOM 4355 C CA . ALA D 1 41 ? 36.256 62.385 187.552 1.00 50.36 307 ALA G CA 1
ATOM 4356 C C . ALA D 1 41 ? 37.194 61.223 187.868 1.00 49.20 307 ALA G C 1
ATOM 4357 O O . ALA D 1 41 ? 37.954 61.285 188.833 1.00 51.80 307 ALA G O 1
ATOM 4359 N N . ARG D 1 42 ? 37.156 60.181 187.041 1.00 48.68 308 ARG G N 1
ATOM 4360 C CA . ARG D 1 42 ? 38.051 59.033 187.194 1.00 47.95 308 ARG G CA 1
ATOM 4361 C C . ARG D 1 42 ? 39.516 59.383 186.909 1.00 45.91 308 ARG G C 1
ATOM 4362 O O . ARG D 1 42 ? 40.406 58.825 187.532 1.00 43.80 308 ARG G O 1
ATOM 4370 N N . LEU D 1 43 ? 39.761 60.304 185.987 1.00 45.82 309 LEU G N 1
ATOM 4371 C CA . LEU D 1 43 ? 41.108 60.801 185.707 1.00 45.25 309 LEU G CA 1
ATOM 4372 C C . LEU D 1 43 ? 41.620 61.635 186.871 1.00 45.58 309 LEU G C 1
ATOM 4373 O O . LEU D 1 43 ? 42.781 61.512 187.245 1.00 45.87 309 LEU G O 1
ATOM 4378 N N . ALA D 1 44 ? 40.767 62.483 187.434 1.00 44.77 310 ALA G N 1
ATOM 4379 C CA . ALA D 1 44 ? 41.125 63.253 188.615 1.00 45.18 310 ALA G CA 1
ATOM 4380 C C . ALA D 1 44 ? 41.492 62.337 189.794 1.00 44.11 310 ALA G C 1
ATOM 4381 O O . ALA D 1 44 ? 42.463 62.617 190.497 1.00 45.58 310 ALA G O 1
ATOM 4383 N N . LEU D 1 45 ? 40.740 61.250 189.989 1.00 42.32 311 LEU G N 1
ATOM 4384 C CA . LEU D 1 45 ? 41.055 60.261 191.027 1.00 42.36 311 LEU G CA 1
ATOM 4385 C C . LEU D 1 45 ? 42.433 59.639 190.813 1.00 41.78 311 LEU G C 1
ATOM 4386 O O . LEU D 1 45 ? 43.258 59.610 191.717 1.00 42.32 311 LEU G O 1
ATOM 4391 N N . PHE D 1 46 ? 42.662 59.156 189.603 1.00 40.46 312 PHE G N 1
ATOM 4392 C CA . PHE D 1 46 ? 43.956 58.604 189.180 1.00 38.84 312 PHE G CA 1
ATOM 4393 C C . PHE D 1 46 ? 45.099 59.596 189.406 1.00 39.65 312 PHE G C 1
ATOM 4394 O O . PHE D 1 46 ? 46.120 59.222 189.946 1.00 38.11 312 PHE G O 1
ATOM 4402 N N . GLN D 1 47 ? 44.916 60.853 189.018 1.00 40.71 313 GLN G N 1
ATOM 4403 C CA . GLN D 1 47 ? 45.954 61.891 189.191 1.00 43.68 313 GLN G CA 1
ATOM 4404 C C . GLN D 1 47 ? 46.249 62.218 190.650 1.00 45.27 313 GLN G C 1
ATOM 4405 O O . GLN D 1 47 ? 47.373 62.613 190.968 1.00 44.76 313 GLN G O 1
ATOM 4411 N N . LYS D 1 48 ? 45.272 62.024 191.542 1.00 47.14 314 LYS G N 1
ATOM 4412 C CA . LYS D 1 48 ? 45.545 62.125 192.976 1.00 47.48 314 LYS G CA 1
ATOM 4413 C C . LYS D 1 48 ? 46.359 60.956 193.477 1.00 45.72 314 LYS G C 1
ATOM 4414 O O . LYS D 1 48 ? 47.220 61.140 194.320 1.00 46.21 314 LYS G O 1
ATOM 4420 N N . GLN D 1 49 ? 46.089 59.761 192.982 1.00 43.79 315 GLN G N 1
ATOM 4421 C CA . GLN D 1 49 ? 46.912 58.598 193.324 1.00 44.31 315 GLN G CA 1
ATOM 4422 C C . GLN D 1 49 ? 48.348 58.760 192.807 1.00 45.06 315 GLN G C 1
ATOM 4423 O O . GLN D 1 49 ? 49.283 58.290 193.457 1.00 45.11 315 GLN G O 1
ATOM 4429 N N . VAL D 1 50 ? 48.517 59.429 191.658 1.00 45.06 316 VAL G N 1
ATOM 4430 C CA . VAL D 1 50 ? 49.838 59.738 191.109 1.00 45.75 316 VAL G CA 1
ATOM 4431 C C . VAL D 1 50 ? 50.609 60.615 192.107 1.00 48.09 316 VAL G C 1
ATOM 4432 O O . VAL D 1 50 ? 51.753 60.310 192.433 1.00 49.62 316 VAL G O 1
ATOM 4436 N N . GLU D 1 51 ? 49.980 61.689 192.581 1.00 49.29 317 GLU G N 1
ATOM 4437 C CA . GLU D 1 51 ? 50.571 62.539 193.615 1.00 52.59 317 GLU G CA 1
ATOM 4438 C C . GLU D 1 51 ? 50.955 61.785 194.876 1.00 50.81 317 GLU G C 1
ATOM 4439 O O . GLU D 1 51 ? 52.035 61.987 195.401 1.00 50.67 317 GLU G O 1
ATOM 4445 N N . ILE D 1 52 ? 50.065 60.918 195.350 1.00 50.01 318 ILE G N 1
ATOM 4446 C CA . ILE D 1 52 ? 50.322 60.113 196.553 1.00 49.60 318 ILE G CA 1
ATOM 4447 C C . ILE D 1 52 ? 51.501 59.169 196.351 1.00 48.23 318 ILE G C 1
ATOM 4448 O O . ILE D 1 52 ? 52.379 59.113 197.197 1.00 49.31 318 ILE G O 1
ATOM 4453 N N . THR D 1 53 ? 51.522 58.436 195.246 1.00 48.38 319 THR G N 1
ATOM 4454 C CA . THR D 1 53 ? 52.588 57.459 194.983 1.00 48.72 319 THR G CA 1
ATOM 4455 C C . THR D 1 53 ? 53.929 58.182 194.765 1.00 50.10 319 THR G C 1
ATOM 4456 O O . THR D 1 53 ? 54.959 57.700 195.221 1.00 48.86 319 THR G O 1
ATOM 4460 N N . LYS D 1 54 ? 53.898 59.350 194.120 1.00 50.63 320 LYS G N 1
ATOM 4461 C CA . LYS D 1 54 ? 55.093 60.173 193.953 1.00 53.21 320 LYS G CA 1
ATOM 4462 C C . LYS D 1 54 ? 55.685 60.624 195.299 1.00 56.84 320 LYS G C 1
ATOM 4463 O O . LYS D 1 54 ? 56.890 60.503 195.524 1.00 59.05 320 LYS G O 1
ATOM 4469 N N . LYS D 1 55 ? 54.834 61.153 196.170 1.00 57.11 321 LYS G N 1
ATOM 4470 C CA . LYS D 1 55 ? 55.231 61.559 197.519 1.00 59.83 321 LYS G CA 1
ATOM 4471 C C . LYS D 1 55 ? 55.750 60.389 198.362 1.00 58.95 321 LYS G C 1
ATOM 4472 O O . LYS D 1 55 ? 56.678 60.553 199.137 1.00 58.50 321 LYS G O 1
ATOM 4478 N N . HIS D 1 56 ? 55.151 59.221 198.194 1.00 57.12 322 HIS G N 1
ATOM 4479 C CA . HIS D 1 56 ? 55.528 58.026 198.943 1.00 59.27 322 HIS G CA 1
ATOM 4480 C C . HIS D 1 56 ? 56.873 57.418 198.480 1.00 58.85 322 HIS G C 1
ATOM 4481 O O . HIS D 1 56 ? 57.716 57.065 199.311 1.00 60.23 322 HIS G O 1
ATOM 4488 N N . ARG D 1 57 ? 57.072 57.316 197.168 1.00 57.62 323 ARG G N 1
ATOM 4489 C CA . ARG D 1 57 ? 58.236 56.627 196.588 1.00 57.56 323 ARG G CA 1
ATOM 4490 C C . ARG D 1 57 ? 59.300 57.540 195.999 1.00 57.05 323 ARG G C 1
ATOM 4491 O O . ARG D 1 57 ? 60.411 57.078 195.755 1.00 58.72 323 ARG G O 1
ATOM 4499 N N . GLY D 1 58 ? 58.967 58.797 195.730 1.00 55.85 324 GLY G N 1
ATOM 4500 C CA . GLY D 1 58 ? 59.828 59.681 194.929 1.00 57.10 324 GLY G CA 1
ATOM 4501 C C . GLY D 1 58 ? 59.406 59.775 193.475 1.00 55.58 324 GLY G C 1
ATOM 4502 O O . GLY D 1 58 ? 59.569 60.822 192.868 1.00 55.80 324 GLY G O 1
ATOM 4503 N N . ASP D 1 59 ? 58.867 58.685 192.927 1.00 55.53 325 ASP G N 1
ATOM 4504 C CA . ASP D 1 59 ? 58.497 58.589 191.502 1.00 55.43 325 ASP G CA 1
ATOM 4505 C C . ASP D 1 59 ? 57.209 57.752 191.386 1.00 52.53 325 ASP G C 1
ATOM 4506 O O . ASP D 1 59 ? 57.155 56.622 191.897 1.00 52.34 325 ASP G O 1
ATOM 4511 N N . ALA D 1 60 ? 56.190 58.300 190.730 1.00 49.39 326 ALA G N 1
ATOM 4512 C CA . ALA D 1 60 ? 54.952 57.536 190.469 1.00 48.12 326 ALA G CA 1
ATOM 4513 C C . ALA D 1 60 ? 55.172 56.424 189.430 1.00 46.65 326 ALA G C 1
ATOM 4514 O O . ALA D 1 60 ? 54.548 55.360 189.508 1.00 45.76 326 ALA G O 1
ATOM 4516 N N . ASN D 1 61 ? 56.069 56.673 188.482 1.00 46.30 327 ASN G N 1
ATOM 4517 C CA . ASN D 1 61 ? 56.425 55.708 187.446 1.00 45.50 327 ASN G CA 1
ATOM 4518 C C . ASN D 1 61 ? 55.155 55.288 186.699 1.00 43.37 327 ASN G C 1
ATOM 4519 O O . ASN D 1 61 ? 54.726 54.134 186.735 1.00 41.56 327 ASN G O 1
ATOM 4524 N N . VAL D 1 62 ? 54.555 56.287 186.053 1.00 42.57 328 VAL G N 1
ATOM 4525 C CA . VAL D 1 62 ? 53.363 56.100 185.251 1.00 41.88 328 VAL G CA 1
ATOM 4526 C C . VAL D 1 62 ? 53.785 55.583 183.875 1.00 43.53 328 VAL G C 1
ATOM 4527 O O . VAL D 1 62 ? 54.653 56.161 183.234 1.00 42.38 328 VAL G O 1
ATOM 4531 N N . ARG D 1 63 ? 53.156 54.502 183.434 1.00 44.71 329 ARG G N 1
ATOM 4532 C CA . ARG D 1 63 ? 53.438 53.894 182.134 1.00 44.01 329 ARG G CA 1
ATOM 4533 C C . ARG D 1 63 ? 52.173 53.656 181.342 1.00 42.23 329 ARG G C 1
ATOM 4534 O O . ARG D 1 63 ? 51.098 53.549 181.902 1.00 41.14 329 ARG G O 1
ATOM 4542 N N . TYR D 1 64 ? 52.321 53.601 180.024 1.00 41.60 330 TYR G N 1
ATOM 4543 C CA . TYR D 1 64 ? 51.219 53.167 179.178 1.00 41.50 330 TYR G CA 1
ATOM 4544 C C . TYR D 1 64 ? 51.272 51.655 179.086 1.00 40.89 330 TYR G C 1
ATOM 4545 O O . TYR D 1 64 ? 52.356 51.071 179.082 1.00 42.81 330 TYR G O 1
ATOM 4554 N N . ALA D 1 65 ? 50.107 51.018 179.056 1.00 38.79 331 ALA G N 1
ATOM 4555 C CA . ALA D 1 65 ? 50.026 49.569 178.912 1.00 39.11 331 ALA G CA 1
ATOM 4556 C C . ALA D 1 65 ? 48.720 49.184 178.231 1.00 37.56 331 ALA G C 1
ATOM 4557 O O . ALA D 1 65 ? 47.749 49.935 178.292 1.00 37.82 331 ALA G O 1
ATOM 4559 N N . TRP D 1 66 ? 48.704 48.024 177.591 1.00 36.52 332 TRP G N 1
ATOM 4560 C CA . TRP D 1 66 ? 47.563 47.568 176.816 1.00 36.10 332 TRP G CA 1
ATOM 4561 C C . TRP D 1 66 ? 46.765 46.542 177.613 1.00 36.50 332 TRP G C 1
ATOM 4562 O O . TRP D 1 66 ? 47.342 45.630 178.212 1.00 38.62 332 TRP G O 1
ATOM 4573 N N . LEU D 1 67 ? 45.449 46.723 177.630 1.00 35.86 333 LEU G N 1
ATOM 4574 C CA . LEU D 1 67 ? 44.525 45.834 178.304 1.00 37.28 333 LEU G CA 1
ATOM 4575 C C . LEU D 1 67 ? 43.583 45.193 177.277 1.00 37.37 333 LEU G C 1
ATOM 4576 O O . LEU D 1 67 ? 42.804 45.899 176.644 1.00 39.01 333 LEU G O 1
ATOM 4581 N N . PRO D 1 68 ? 43.639 43.871 177.101 1.00 38.56 334 PRO G N 1
ATOM 4582 C CA . PRO D 1 68 ? 42.659 43.214 176.227 1.00 39.39 334 PRO G CA 1
ATOM 4583 C C . PRO D 1 68 ? 41.246 43.385 176.747 1.00 41.77 334 PRO G C 1
ATOM 4584 O O . PRO D 1 68 ? 41.014 43.254 177.952 1.00 40.36 334 PRO G O 1
ATOM 4588 N N . ALA D 1 69 ? 40.322 43.706 175.854 1.00 44.70 335 ALA G N 1
ATOM 4589 C CA . ALA D 1 69 ? 38.935 43.945 176.218 1.00 47.71 335 ALA G CA 1
ATOM 4590 C C . ALA D 1 69 ? 37.998 43.230 175.257 1.00 51.86 335 ALA G C 1
ATOM 4591 O O . ALA D 1 69 ? 38.446 42.376 174.464 1.00 51.28 335 ALA G O 1
ATOM 4593 N N . LYS D 1 70 ? 36.712 43.536 175.345 1.00 56.21 336 LYS G N 1
ATOM 4594 C CA . LYS D 1 70 ? 35.721 43.070 174.392 1.00 59.41 336 LYS G CA 1
ATOM 4595 C C . LYS D 1 70 ? 34.622 44.127 174.336 1.00 60.23 336 LYS G C 1
ATOM 4596 O O . LYS D 1 70 ? 34.494 44.929 175.269 1.00 59.38 336 LYS G O 1
ATOM 4602 N N . ARG D 1 71 ? 33.842 44.132 173.257 1.00 63.53 337 ARG G N 1
ATOM 4603 C CA . ARG D 1 71 ? 32.788 45.122 173.041 1.00 70.45 337 ARG G CA 1
ATOM 4604 C C . ARG D 1 71 ? 31.876 45.300 174.271 1.00 74.33 337 ARG G C 1
ATOM 4605 O O . ARG D 1 71 ? 31.604 46.437 174.684 1.00 73.43 337 ARG G O 1
ATOM 4613 N N . GLU D 1 72 ? 31.451 44.171 174.876 1.00 81.77 338 GLU G N 1
ATOM 4614 C CA . GLU D 1 72 ? 30.439 44.211 175.932 1.00 87.14 338 GLU G CA 1
ATOM 4615 C C . GLU D 1 72 ? 30.839 44.946 177.223 1.00 86.23 338 GLU G C 1
ATOM 4616 O O . GLU D 1 72 ? 29.971 45.532 177.892 1.00 88.53 338 GLU G O 1
ATOM 4622 N N . VAL D 1 73 ? 32.133 44.957 177.567 1.00 83.44 339 VAL G N 1
ATOM 4623 C CA . VAL D 1 73 ? 32.601 45.623 178.812 1.00 79.61 339 VAL G CA 1
ATOM 4624 C C . VAL D 1 73 ? 32.968 47.111 178.675 1.00 75.62 339 VAL G C 1
ATOM 4625 O O . VAL D 1 73 ? 33.061 47.786 179.679 1.00 74.18 339 VAL G O 1
ATOM 4629 N N . LEU D 1 74 ? 33.115 47.612 177.452 1.00 72.40 340 LEU G N 1
ATOM 4630 C CA . LEU D 1 74 ? 33.533 49.013 177.209 1.00 70.85 340 LEU G CA 1
ATOM 4631 C C . LEU D 1 74 ? 32.586 50.036 177.838 1.00 71.96 340 LEU G C 1
ATOM 4632 O O . LEU D 1 74 ? 33.025 50.971 178.504 1.00 70.90 340 LEU G O 1
ATOM 4637 N N . SER D 1 75 ? 31.289 49.856 177.589 1.00 74.80 341 SER G N 1
ATOM 4638 C CA . SER D 1 75 ? 30.240 50.706 178.154 1.00 73.26 341 SER G CA 1
ATOM 4639 C C . SER D 1 75 ? 30.346 50.827 179.688 1.00 72.27 341 SER G C 1
ATOM 4640 O O . SER D 1 75 ? 30.270 51.926 180.229 1.00 68.29 341 SER G O 1
ATOM 4643 N N . ALA D 1 76 ? 30.536 49.701 180.371 1.00 73.67 342 ALA G N 1
ATOM 4644 C CA . ALA D 1 76 ? 30.596 49.667 181.830 1.00 75.74 342 ALA G CA 1
ATOM 4645 C C . ALA D 1 76 ? 31.861 50.311 182.434 1.00 76.09 342 ALA G C 1
ATOM 4646 O O . ALA D 1 76 ? 31.777 50.948 183.480 1.00 77.64 342 ALA G O 1
ATOM 4648 N N . VAL D 1 77 ? 33.008 50.180 181.767 1.00 74.78 343 VAL G N 1
ATOM 4649 C CA . VAL D 1 77 ? 34.326 50.360 182.430 1.00 72.98 343 VAL G CA 1
ATOM 4650 C C . VAL D 1 77 ? 34.593 51.610 183.243 1.00 71.42 343 VAL G C 1
ATOM 4651 O O . VAL D 1 77 ? 35.209 51.499 184.210 1.00 72.03 343 VAL G O 1
ATOM 4655 N N . MET D 1 78 ? 34.036 52.759 182.859 1.00 71.37 344 MET G N 1
ATOM 4656 C CA . MET D 1 78 ? 34.279 54.023 183.575 1.00 71.49 344 MET G CA 1
ATOM 4657 C C . MET D 1 78 ? 33.516 54.183 184.883 1.00 73.09 344 MET G C 1
ATOM 4658 O O . MET D 1 78 ? 34.091 54.629 185.857 1.00 70.84 344 MET G O 1
ATOM 4663 N N . MET D 1 79 ? 32.229 53.852 184.893 1.00 77.03 345 MET G N 1
ATOM 4664 C CA . MET D 1 79 ? 31.366 54.143 186.050 1.00 81.71 345 MET G CA 1
ATOM 4665 C C . MET D 1 79 ? 31.533 53.148 187.204 1.00 82.29 345 MET G C 1
ATOM 4666 O O . MET D 1 79 ? 31.623 53.566 188.357 1.00 81.09 345 MET G O 1
ATOM 4671 N N . GLN D 1 80 ? 31.580 51.848 186.884 1.00 83.36 346 GLN G N 1
ATOM 4672 C CA . GLN D 1 80 ? 31.636 50.805 187.901 1.00 86.77 346 GLN G CA 1
ATOM 4673 C C . GLN D 1 80 ? 33.055 50.275 188.197 1.00 81.65 346 GLN G C 1
ATOM 4674 O O . GLN D 1 80 ? 33.242 49.502 189.121 1.00 80.42 346 GLN G O 1
ATOM 4680 N N . GLY D 1 81 ? 34.045 50.695 187.404 1.00 77.49 347 GLY G N 1
ATOM 4681 C CA . GLY D 1 81 ? 35.423 50.237 187.527 1.00 72.84 347 GLY G CA 1
ATOM 4682 C C . GLY D 1 81 ? 35.878 49.062 186.650 1.00 69.14 347 GLY G C 1
ATOM 4683 O O . GLY D 1 81 ? 35.183 48.624 185.720 1.00 65.14 347 GLY G O 1
ATOM 4684 N N . LEU D 1 82 ? 37.108 48.638 186.908 1.00 66.16 348 LEU G N 1
ATOM 4685 C CA . LEU D 1 82 ? 37.717 47.508 186.205 1.00 68.29 348 LEU G CA 1
ATOM 4686 C C . LEU D 1 82 ? 37.275 46.165 186.769 1.00 72.55 348 LEU G C 1
ATOM 4687 O O . LEU D 1 82 ? 37.546 45.110 186.148 1.00 72.21 348 LEU G O 1
ATOM 4692 N N . GLY D 1 83 ? 36.621 46.166 187.931 1.00 75.09 349 GLY G N 1
ATOM 4693 C CA . GLY D 1 83 ? 36.148 44.921 188.523 1.00 79.58 349 GLY G CA 1
ATOM 4694 C C . GLY D 1 83 ? 34.813 44.477 188.002 1.00 84.94 349 GLY G C 1
ATOM 4695 O O . GLY D 1 83 ? 33.952 44.115 188.795 1.00 90.32 349 GLY G O 1
ATOM 4696 N N . VAL D 1 84 ? 34.625 44.495 186.684 1.00 85.29 350 VAL G N 1
ATOM 4697 C CA . VAL D 1 84 ? 33.366 44.044 186.099 1.00 88.00 350 VAL G CA 1
ATOM 4698 C C . VAL D 1 84 ? 33.246 42.548 186.362 1.00 90.41 350 VAL G C 1
ATOM 4699 O O . VAL D 1 84 ? 32.180 42.026 186.701 1.00 96.17 350 VAL G O 1
ATOM 4703 N N . ALA D 1 87 ? 35.953 40.085 185.579 1.00 75.12 353 ALA G N 1
ATOM 4704 C CA . ALA D 1 87 ? 35.866 40.152 184.113 1.00 75.21 353 ALA G CA 1
ATOM 4705 C C . ALA D 1 87 ? 37.086 40.800 183.427 1.00 74.33 353 ALA G C 1
ATOM 4706 O O . ALA D 1 87 ? 37.233 40.653 182.217 1.00 75.23 353 ALA G O 1
ATOM 4708 N N . PHE D 1 88 ? 37.950 41.499 184.192 1.00 72.34 354 PHE G N 1
ATOM 4709 C CA . PHE D 1 88 ? 39.337 41.778 183.761 1.00 65.43 354 PHE G CA 1
ATOM 4710 C C . PHE D 1 88 ? 40.385 41.067 184.619 1.00 64.96 354 PHE G C 1
ATOM 4711 O O . PHE D 1 88 ? 41.561 41.177 184.343 1.00 64.29 354 PHE G O 1
ATOM 4719 N N . ILE D 1 89 ? 39.954 40.354 185.651 1.00 67.10 355 ILE G N 1
ATOM 4720 C CA . ILE D 1 89 ? 40.844 39.691 186.590 1.00 68.05 355 ILE G CA 1
ATOM 4721 C C . ILE D 1 89 ? 41.248 38.369 185.948 1.00 68.79 355 ILE G C 1
ATOM 4722 O O . ILE D 1 89 ? 40.403 37.620 185.439 1.00 68.50 355 ILE G O 1
ATOM 4727 N N . ARG D 1 90 ? 42.544 38.094 185.970 1.00 70.82 356 ARG G N 1
ATOM 4728 C CA . ARG D 1 90 ? 43.075 36.830 185.469 1.00 72.90 356 ARG G CA 1
ATOM 4729 C C . ARG D 1 90 ? 44.017 36.159 186.459 1.00 71.79 356 ARG G C 1
ATOM 4730 O O . ARG D 1 90 ? 44.759 36.803 187.168 1.00 69.84 356 ARG G O 1
ATOM 4738 N N . LYS D 1 91 ? 44.046 34.833 186.407 1.00 74.55 357 LYS G N 1
ATOM 4739 C CA . LYS D 1 91 ? 45.050 34.025 187.082 1.00 77.65 357 LYS G CA 1
ATOM 4740 C C . LYS D 1 91 ? 46.118 33.618 186.063 1.00 77.03 357 LYS G C 1
ATOM 4741 O O . LYS D 1 91 ? 45.800 32.953 185.091 1.00 79.66 357 LYS G O 1
ATOM 4747 N N . SER D 1 92 ? 47.374 33.998 186.284 1.00 76.18 358 SER G N 1
ATOM 4748 C CA . SER D 1 92 ? 48.502 33.583 185.402 1.00 76.52 358 SER G CA 1
ATOM 4749 C C . SER D 1 92 ? 49.556 32.844 186.213 1.00 77.48 358 SER G C 1
ATOM 4750 O O . SER D 1 92 ? 49.309 32.469 187.350 1.00 78.68 358 SER G O 1
ATOM 4753 N N . ILE D 1 93 ? 50.741 32.672 185.633 1.00 77.52 359 ILE G N 1
ATOM 4754 C CA . ILE D 1 93 ? 51.899 32.098 186.306 1.00 79.95 359 ILE G CA 1
ATOM 4755 C C . ILE D 1 93 ? 52.463 33.079 187.342 1.00 76.58 359 ILE G C 1
ATOM 4756 O O . ILE D 1 93 ? 53.088 32.662 188.303 1.00 76.50 359 ILE G O 1
ATOM 4761 N N . TYR D 1 94 ? 52.252 34.378 187.116 1.00 73.01 360 TYR G N 1
ATOM 4762 C CA . TYR D 1 94 ? 52.759 35.435 187.988 1.00 70.32 360 TYR G CA 1
ATOM 4763 C C . TYR D 1 94 ? 51.860 35.802 189.162 1.00 67.11 360 TYR G C 1
ATOM 4764 O O . TYR D 1 94 ? 52.266 36.590 190.018 1.00 67.69 360 TYR G O 1
ATOM 4773 N N . GLY D 1 95 ? 50.637 35.275 189.190 1.00 65.66 361 GLY G N 1
ATOM 4774 C CA . GLY D 1 95 ? 49.666 35.581 190.247 1.00 65.86 361 GLY G CA 1
ATOM 4775 C C . GLY D 1 95 ? 48.344 36.107 189.723 1.00 65.06 361 GLY G C 1
ATOM 4776 O O . GLY D 1 95 ? 48.071 36.044 188.520 1.00 66.23 361 GLY G O 1
ATOM 4777 N N . VAL D 1 96 ? 47.532 36.642 190.635 1.00 64.40 362 VAL G N 1
ATOM 4778 C CA . VAL D 1 96 ? 46.176 37.093 190.328 1.00 63.48 362 VAL G CA 1
ATOM 4779 C C . VAL D 1 96 ? 46.082 38.609 190.469 1.00 59.78 362 VAL G C 1
ATOM 4780 O O . VAL D 1 96 ? 46.433 39.181 191.479 1.00 59.46 362 VAL G O 1
ATOM 4784 N N . GLY D 1 97 ? 45.600 39.247 189.417 1.00 58.53 363 GLY G N 1
ATOM 4785 C CA . GLY D 1 97 ? 45.419 40.705 189.380 1.00 57.62 363 GLY G CA 1
ATOM 4786 C C . GLY D 1 97 ? 44.810 41.104 188.052 1.00 56.07 363 GLY G C 1
ATOM 4787 O O . GLY D 1 97 ? 44.164 40.279 187.374 1.00 59.48 363 GLY G O 1
ATOM 4788 N N . ILE D 1 98 ? 45.061 42.333 187.613 1.00 53.89 364 ILE G N 1
ATOM 4789 C CA . ILE D 1 98 ? 44.818 42.711 186.210 1.00 52.52 364 ILE G CA 1
ATOM 4790 C C . ILE D 1 98 ? 46.153 42.587 185.478 1.00 49.99 364 ILE G C 1
ATOM 4791 O O . ILE D 1 98 ? 47.158 43.144 185.921 1.00 52.47 364 ILE G O 1
ATOM 4796 N N . HIS D 1 99 ? 46.158 41.842 184.373 1.00 47.77 365 HIS G N 1
ATOM 4797 C CA . HIS D 1 99 ? 47.359 41.637 183.547 1.00 48.29 365 HIS G CA 1
ATOM 4798 C C . HIS D 1 99 ? 47.303 42.581 182.362 1.00 44.76 365 HIS G C 1
ATOM 4799 O O . HIS D 1 99 ? 46.315 42.580 181.597 1.00 44.21 365 HIS G O 1
ATOM 4806 N N . LEU D 1 100 ? 48.338 43.402 182.208 1.00 43.36 366 LEU G N 1
ATOM 4807 C CA . LEU D 1 100 ? 48.448 44.300 181.070 1.00 41.37 366 LEU G CA 1
ATOM 4808 C C . LEU D 1 100 ? 49.749 44.052 180.347 1.00 42.01 366 LEU G C 1
ATOM 4809 O O . LEU D 1 100 ? 50.720 43.584 180.936 1.00 42.44 366 LEU G O 1
ATOM 4814 N N . THR D 1 101 ? 49.758 44.425 179.069 1.00 41.92 367 THR G N 1
ATOM 4815 C CA . THR D 1 101 ? 50.906 44.251 178.232 1.00 42.07 367 THR G CA 1
ATOM 4816 C C . THR D 1 101 ? 51.649 45.584 178.114 1.00 41.74 367 THR G C 1
ATOM 4817 O O . THR D 1 101 ? 51.031 46.648 178.055 1.00 40.35 367 THR G O 1
ATOM 4821 N N . ALA D 1 102 ? 52.989 45.537 178.114 1.00 42.08 368 ALA G N 1
ATOM 4822 C CA . ALA D 1 102 ? 53.781 46.755 178.041 1.00 42.14 368 ALA G CA 1
ATOM 4823 C C . ALA D 1 102 ? 53.524 47.478 176.701 1.00 42.92 368 ALA G C 1
ATOM 4824 O O . ALA D 1 102 ? 53.115 46.846 175.701 1.00 42.02 368 ALA G O 1
ATOM 4826 N N . ALA D 1 103 ? 53.775 48.804 176.711 1.00 44.16 369 ALA G N 1
ATOM 4827 C CA . ALA D 1 103 ? 53.466 49.686 175.591 1.00 44.47 369 ALA G CA 1
ATOM 4828 C C . ALA D 1 103 ? 53.971 49.233 174.206 1.00 46.79 369 ALA G C 1
ATOM 4829 O O . ALA D 1 103 ? 53.285 49.425 173.198 1.00 46.82 369 ALA G O 1
ATOM 4831 N N . ASP D 1 104 ? 55.154 48.630 174.158 1.00 48.91 370 ASP G N 1
ATOM 4832 C CA . ASP D 1 104 ? 55.741 48.237 172.872 1.00 52.92 370 ASP G CA 1
ATOM 4833 C C . ASP D 1 104 ? 55.462 46.773 172.492 1.00 53.54 370 ASP G C 1
ATOM 4834 O O . ASP D 1 104 ? 55.952 46.313 171.472 1.00 54.63 370 ASP G O 1
ATOM 4839 N N . CYS D 1 105 ? 54.615 46.086 173.273 1.00 55.17 371 CYS G N 1
ATOM 4840 C CA . CYS D 1 105 ? 54.358 44.650 173.124 1.00 54.55 371 CYS G CA 1
ATOM 4841 C C . CYS D 1 105 ? 52.917 44.229 172.857 1.00 51.20 371 CYS G C 1
ATOM 4842 O O . CYS D 1 105 ? 52.564 43.103 173.178 1.00 51.86 371 CYS G O 1
ATOM 4845 N N . PRO D 1 106 ? 52.087 45.080 172.245 1.00 50.37 372 PRO G N 1
ATOM 4846 C CA . PRO D 1 106 ? 50.703 44.597 172.067 1.00 49.55 372 PRO G CA 1
ATOM 4847 C C . PRO D 1 106 ? 50.543 43.308 171.227 1.00 50.83 372 PRO G C 1
ATOM 4848 O O . PRO D 1 106 ? 49.528 42.631 171.390 1.00 49.75 372 PRO G O 1
ATOM 4852 N N . TYR D 1 107 ? 51.528 42.945 170.389 1.00 52.62 373 TYR G N 1
ATOM 4853 C CA . TYR D 1 107 ? 51.516 41.633 169.686 1.00 56.90 373 TYR G CA 1
ATOM 4854 C C . TYR D 1 107 ? 51.297 40.450 170.619 1.00 60.67 373 TYR G C 1
ATOM 4855 O O . TYR D 1 107 ? 50.735 39.425 170.207 1.00 64.13 373 TYR G O 1
ATOM 4864 N N . PHE D 1 108 ? 51.767 40.597 171.859 1.00 60.45 374 PHE G N 1
ATOM 4865 C CA . PHE D 1 108 ? 51.717 39.556 172.882 1.00 62.21 374 PHE G CA 1
ATOM 4866 C C . PHE D 1 108 ? 50.289 39.162 173.273 1.00 58.64 374 PHE G C 1
ATOM 4867 O O . PHE D 1 108 ? 50.030 38.002 173.548 1.00 59.64 374 PHE G O 1
ATOM 4875 N N . SER D 1 109 ? 49.380 40.128 173.335 1.00 55.18 375 SER G N 1
ATOM 4876 C CA . SER D 1 109 ? 48.012 39.868 173.803 1.00 53.91 375 SER G CA 1
ATOM 4877 C C . SER D 1 109 ? 46.897 40.215 172.798 1.00 50.88 375 SER G C 1
ATOM 4878 O O . SER D 1 109 ? 45.724 40.069 173.116 1.00 48.89 375 SER G O 1
ATOM 4881 N N . ALA D 1 110 ? 47.262 40.602 171.576 1.00 49.46 376 ALA G N 1
ATOM 4882 C CA . ALA D 1 110 ? 46.286 40.924 170.525 1.00 50.32 376 ALA G CA 1
ATOM 4883 C C . ALA D 1 110 ? 45.304 39.785 170.247 1.00 52.67 376 ALA G C 1
ATOM 4884 O O . ALA D 1 110 ? 44.102 40.021 170.133 1.00 53.05 376 ALA G O 1
ATOM 4886 N N . ARG D 1 111 ? 45.816 38.553 170.165 1.00 56.45 377 ARG G N 1
ATOM 4887 C CA . ARG D 1 111 ? 44.980 37.375 169.926 1.00 60.66 377 ARG G CA 1
ATOM 4888 C C . ARG D 1 111 ? 44.055 37.017 171.092 1.00 61.54 377 ARG G C 1
ATOM 4889 O O . ARG D 1 111 ? 43.095 36.279 170.919 1.00 63.45 377 ARG G O 1
ATOM 4897 N N . TYR D 1 112 ? 44.342 37.546 172.270 1.00 61.61 378 TYR G N 1
ATOM 4898 C CA . TYR D 1 112 ? 43.536 37.315 173.465 1.00 62.53 378 TYR G CA 1
ATOM 4899 C C . TYR D 1 112 ? 42.399 38.371 173.605 1.00 57.61 378 TYR G C 1
ATOM 4900 O O . TYR D 1 112 ? 41.612 38.294 174.540 1.00 55.58 378 TYR G O 1
ATOM 4909 N N . CYS D 1 113 ? 42.295 39.299 172.643 1.00 53.86 379 CYS G N 1
ATOM 4910 C CA . CYS D 1 113 ? 41.131 40.161 172.511 1.00 51.33 379 CYS G CA 1
ATOM 4911 C C . CYS D 1 113 ? 40.025 39.439 171.745 1.00 53.40 379 CYS G C 1
ATOM 4912 O O . CYS D 1 113 ? 40.172 39.110 170.569 1.00 52.73 379 CYS G O 1
ATOM 4915 N N . ASP D 1 114 ? 38.908 39.155 172.443 1.00 55.09 380 ASP G N 1
ATOM 4916 C CA . ASP D 1 114 ? 37.764 38.471 171.858 1.00 58.03 380 ASP G CA 1
ATOM 4917 C C . ASP D 1 114 ? 37.161 39.146 170.651 1.00 55.05 380 ASP G C 1
ATOM 4918 O O . ASP D 1 114 ? 36.867 40.336 170.667 1.00 52.68 380 ASP G O 1
ATOM 4923 N N . VAL D 1 115 ? 36.970 38.355 169.595 1.00 53.04 381 VAL G N 1
ATOM 4924 C CA . VAL D 1 115 ? 36.238 38.779 168.411 1.00 53.47 381 VAL G CA 1
ATOM 4925 C C . VAL D 1 115 ? 34.741 38.938 168.760 1.00 52.21 381 VAL G C 1
ATOM 4926 O O . VAL D 1 115 ? 34.166 38.106 169.473 1.00 52.04 381 VAL G O 1
ATOM 4930 N N . ASP D 1 116 ? 34.136 40.014 168.264 1.00 48.40 382 ASP G N 1
ATOM 4931 C CA . ASP D 1 116 ? 32.683 40.213 168.354 1.00 49.85 382 ASP G CA 1
ATOM 4932 C C . ASP D 1 116 ? 31.996 39.630 167.109 1.00 51.70 382 ASP G C 1
ATOM 4933 O O . ASP D 1 116 ? 32.655 38.999 166.279 1.00 49.62 382 ASP G O 1
ATOM 4938 N N . GLU D 1 117 ? 30.697 39.857 166.958 1.00 54.58 383 GLU G N 1
ATOM 4939 C CA . GLU D 1 117 ? 29.958 39.223 165.853 1.00 58.34 383 GLU G CA 1
ATOM 4940 C C . GLU D 1 117 ? 30.470 39.588 164.448 1.00 57.62 383 GLU G C 1
ATOM 4941 O O . GLU D 1 117 ? 30.256 38.829 163.506 1.00 57.47 383 GLU G O 1
ATOM 4947 N N . ASN D 1 118 ? 31.159 40.734 164.313 1.00 56.78 384 ASN G N 1
ATOM 4948 C CA . ASN D 1 118 ? 31.678 41.207 163.015 1.00 55.22 384 ASN G CA 1
ATOM 4949 C C . ASN D 1 118 ? 33.175 40.946 162.764 1.00 53.77 384 ASN G C 1
ATOM 4950 O O . ASN D 1 118 ? 33.725 41.434 161.769 1.00 54.41 384 ASN G O 1
ATOM 4955 N N . GLY D 1 119 ? 33.837 40.198 163.645 1.00 52.91 385 GLY G N 1
ATOM 4956 C CA . GLY D 1 119 ? 35.279 39.958 163.520 1.00 51.15 385 GLY G CA 1
ATOM 4957 C C . GLY D 1 119 ? 36.171 41.050 164.107 1.00 48.81 385 GLY G C 1
ATOM 4958 O O . GLY D 1 119 ? 37.378 41.018 163.902 1.00 47.60 385 GLY G O 1
ATOM 4959 N N . VAL D 1 120 ? 35.588 41.989 164.846 1.00 46.24 386 VAL G N 1
ATOM 4960 C CA . VAL D 1 120 ? 36.332 43.138 165.349 1.00 43.80 386 VAL G CA 1
ATOM 4961 C C . VAL D 1 120 ? 36.790 42.838 166.775 1.00 42.42 386 VAL G C 1
ATOM 4962 O O . VAL D 1 120 ? 36.065 42.227 167.563 1.00 41.92 386 VAL G O 1
ATOM 4966 N N . ARG D 1 121 ? 38.009 43.281 167.078 1.00 41.07 387 ARG G N 1
ATOM 4967 C CA . ARG D 1 121 ? 38.649 43.085 168.370 1.00 39.79 387 ARG G CA 1
ATOM 4968 C C . ARG D 1 121 ? 38.934 44.446 168.995 1.00 39.09 387 ARG G C 1
ATOM 4969 O O . ARG D 1 121 ? 38.978 45.464 168.299 1.00 37.89 387 ARG G O 1
ATOM 4977 N N . TYR D 1 122 ? 39.118 44.454 170.313 1.00 39.33 388 TYR G N 1
ATOM 4978 C CA . TYR D 1 122 ? 39.191 45.684 171.095 1.00 38.65 388 TYR G CA 1
ATOM 4979 C C . TYR D 1 122 ? 40.292 45.594 172.124 1.00 38.41 388 TYR G C 1
ATOM 4980 O O . TYR D 1 122 ? 40.308 44.673 172.940 1.00 38.79 388 TYR G O 1
ATOM 4989 N N . MET D 1 123 ? 41.196 46.565 172.096 1.00 39.56 389 MET G N 1
ATOM 4990 C CA . MET D 1 123 ? 42.292 46.666 173.046 1.00 40.78 389 MET G CA 1
ATOM 4991 C C . MET D 1 123 ? 42.278 48.082 173.650 1.00 38.60 389 MET G C 1
ATOM 4992 O O . MET D 1 123 ? 42.174 49.069 172.902 1.00 38.02 389 MET G O 1
ATOM 4997 N N . VAL D 1 124 ? 42.406 48.176 174.973 1.00 37.14 390 VAL G N 1
ATOM 4998 C CA . VAL D 1 124 ? 42.364 49.460 175.654 1.00 37.16 390 VAL G CA 1
ATOM 4999 C C . VAL D 1 124 ? 43.780 49.898 176.019 1.00 36.78 390 VAL G C 1
ATOM 5000 O O . VAL D 1 124 ? 44.540 49.104 176.574 1.00 37.83 390 VAL G O 1
ATOM 5004 N N . LEU D 1 125 ? 44.147 51.133 175.691 1.00 35.68 391 LEU G N 1
ATOM 5005 C CA . LEU D 1 125 ? 45.402 51.714 176.173 1.00 36.65 391 LEU G CA 1
ATOM 5006 C C . LEU D 1 125 ? 45.137 52.405 177.516 1.00 37.12 391 LEU G C 1
ATOM 5007 O O . LEU D 1 125 ? 44.283 53.283 177.595 1.00 38.35 391 LEU G O 1
ATOM 5012 N N . CYS D 1 126 ? 45.885 52.004 178.537 1.00 36.93 392 CYS G N 1
ATOM 5013 C CA . CYS D 1 126 ? 45.754 52.540 179.895 1.00 37.38 392 CYS G CA 1
ATOM 5014 C C . CYS D 1 126 ? 46.997 53.267 180.378 1.00 37.55 392 CYS G C 1
ATOM 5015 O O . CYS D 1 126 ? 48.105 52.961 179.944 1.00 36.66 392 CYS G O 1
ATOM 5018 N N . ARG D 1 127 ? 46.793 54.224 181.267 1.00 38.23 393 ARG G N 1
ATOM 5019 C CA . ARG D 1 127 ? 47.860 54.752 182.113 1.00 39.63 393 ARG G CA 1
ATOM 5020 C C . ARG D 1 127 ? 47.870 53.863 183.351 1.00 38.08 393 ARG G C 1
ATOM 5021 O O . ARG D 1 127 ? 46.825 53.591 183.915 1.00 38.78 393 ARG G O 1
ATOM 5029 N N . VAL D 1 128 ? 49.052 53.404 183.739 1.00 37.73 394 VAL G N 1
ATOM 5030 C CA . VAL D 1 128 ? 49.227 52.568 184.909 1.00 38.82 394 VAL G CA 1
ATOM 5031 C C . VAL D 1 128 ? 50.274 53.195 185.809 1.00 39.79 394 VAL G C 1
ATOM 5032 O O . VAL D 1 128 ? 51.372 53.534 185.350 1.00 39.44 394 VAL G O 1
ATOM 5036 N N . ILE D 1 129 ? 49.929 53.313 187.093 1.00 41.34 395 ILE G N 1
ATOM 5037 C CA . ILE D 1 129 ? 50.869 53.727 188.122 1.00 42.48 395 ILE G CA 1
ATOM 5038 C C . ILE D 1 129 ? 51.585 52.478 188.601 1.00 42.18 395 ILE G C 1
ATOM 5039 O O . ILE D 1 129 ? 51.048 51.696 189.391 1.00 43.02 395 ILE G O 1
ATOM 5044 N N . MET D 1 130 ? 52.805 52.287 188.111 1.00 42.05 396 MET G N 1
ATOM 5045 C CA . MET D 1 130 ? 53.578 51.109 188.456 1.00 43.33 396 MET G CA 1
ATOM 5046 C C . MET D 1 130 ? 54.363 51.297 189.748 1.00 45.83 396 MET G C 1
ATOM 5047 O O . MET D 1 130 ? 54.663 50.315 190.421 1.00 44.88 396 MET G O 1
ATOM 5052 N N . GLY D 1 131 ? 54.689 52.549 190.082 1.00 47.75 397 GLY G N 1
ATOM 5053 C CA . GLY D 1 131 ? 55.451 52.861 191.291 1.00 50.75 397 GLY G CA 1
ATOM 5054 C C . GLY D 1 131 ? 56.779 52.146 191.351 1.00 50.84 397 GLY G C 1
ATOM 5055 O O . GLY D 1 131 ? 57.459 52.011 190.332 1.00 51.14 397 GLY G O 1
ATOM 5056 N N . ASN D 1 132 ? 57.124 51.661 192.545 1.00 52.41 398 ASN G N 1
ATOM 5057 C CA . ASN D 1 132 ? 58.285 50.786 192.744 1.00 55.00 398 ASN G CA 1
ATOM 5058 C C . ASN D 1 132 ? 57.927 49.383 192.275 1.00 52.89 398 ASN G C 1
ATOM 5059 O O . ASN D 1 132 ? 57.253 48.647 192.987 1.00 53.00 398 ASN G O 1
ATOM 5064 N N . MET D 1 133 ? 58.464 49.013 191.122 1.00 51.52 399 MET G N 1
ATOM 5065 C CA . MET D 1 133 ? 58.087 47.766 190.480 1.00 51.87 399 MET G CA 1
ATOM 5066 C C . MET D 1 133 ? 58.731 46.556 191.154 1.00 52.91 399 MET G C 1
ATOM 5067 O O . MET D 1 133 ? 59.938 46.553 191.384 1.00 54.46 399 MET G O 1
ATOM 5072 N N . GLU D 1 134 ? 57.916 45.541 191.462 1.00 53.77 400 GLU G N 1
ATOM 5073 C CA . GLU D 1 134 ? 58.422 44.259 191.931 1.00 57.44 400 GLU G CA 1
ATOM 5074 C C . GLU D 1 134 ? 58.705 43.362 190.723 1.00 59.37 400 GLU G C 1
ATOM 5075 O O . GLU D 1 134 ? 57.825 43.127 189.887 1.00 60.34 400 GLU G O 1
ATOM 5081 N N . LEU D 1 135 ? 59.939 42.859 190.636 1.00 63.16 401 LEU G N 1
ATOM 5082 C CA . LEU D 1 135 ? 60.289 41.814 189.676 1.00 65.09 401 LEU G CA 1
ATOM 5083 C C . LEU D 1 135 ? 59.649 40.522 190.198 1.00 65.82 401 LEU G C 1
ATOM 5084 O O . LEU D 1 135 ? 59.997 40.099 191.312 1.00 67.08 401 LEU G O 1
ATOM 5089 N N . LEU D 1 136 ? 58.734 39.935 189.432 1.00 65.71 402 LEU G N 1
ATOM 5090 C CA . LEU D 1 136 ? 57.998 38.779 189.903 1.00 67.16 402 LEU G CA 1
ATOM 5091 C C . LEU D 1 136 ? 58.721 37.455 189.729 1.00 71.02 402 LEU G C 1
ATOM 5092 O O . LEU D 1 136 ? 59.172 37.109 188.633 1.00 74.41 402 LEU G O 1
ATOM 5097 N N . ARG D 1 137 ? 58.744 36.716 190.844 1.00 74.49 403 ARG G N 1
ATOM 5098 C CA . ARG D 1 137 ? 59.459 35.459 190.968 1.00 77.25 403 ARG G CA 1
ATOM 5099 C C . ARG D 1 137 ? 58.639 34.230 190.534 1.00 77.14 403 ARG G C 1
ATOM 5100 O O . ARG D 1 137 ? 59.116 33.109 190.696 1.00 81.95 403 ARG G O 1
ATOM 5108 N N . GLY D 1 138 ? 57.428 34.406 190.011 1.00 74.25 404 GLY G N 1
ATOM 5109 C CA . GLY D 1 138 ? 56.658 33.281 189.465 1.00 76.73 404 GLY G CA 1
ATOM 5110 C C . GLY D 1 138 ? 55.749 32.522 190.417 1.00 79.02 404 GLY G C 1
ATOM 5111 O O . GLY D 1 138 ? 55.364 31.392 190.150 1.00 81.93 404 GLY G O 1
ATOM 5112 N N . ASP D 1 139 ? 55.384 33.175 191.516 1.00 80.14 405 ASP G N 1
ATOM 5113 C CA . ASP D 1 139 ? 54.462 32.653 192.531 1.00 80.49 405 ASP G CA 1
ATOM 5114 C C . ASP D 1 139 ? 53.020 32.673 191.990 1.00 79.29 405 ASP G C 1
ATOM 5115 O O . ASP D 1 139 ? 52.422 33.738 191.841 1.00 78.78 405 ASP G O 1
ATOM 5120 N N . LYS D 1 140 ? 52.477 31.490 191.696 1.00 81.91 406 LYS G N 1
ATOM 5121 C CA . LYS D 1 140 ? 51.073 31.311 191.237 1.00 82.05 406 LYS G CA 1
ATOM 5122 C C . LYS D 1 140 ? 50.007 31.851 192.217 1.00 80.33 406 LYS G C 1
ATOM 5123 O O . LYS D 1 140 ? 48.927 32.264 191.797 1.00 78.86 406 LYS G O 1
ATOM 5129 N N . ALA D 1 141 ? 50.327 31.829 193.514 1.00 81.23 407 ALA G N 1
ATOM 5130 C CA . ALA D 1 141 ? 49.406 32.243 194.574 1.00 79.89 407 ALA G CA 1
ATOM 5131 C C . ALA D 1 141 ? 49.540 33.709 195.016 1.00 75.38 407 ALA G C 1
ATOM 5132 O O . ALA D 1 141 ? 48.909 34.094 195.997 1.00 74.62 407 ALA G O 1
ATOM 5134 N N . GLN D 1 142 ? 50.349 34.527 194.341 1.00 70.87 408 GLN G N 1
ATOM 5135 C CA . GLN D 1 142 ? 50.497 35.933 194.749 1.00 69.48 408 GLN G CA 1
ATOM 5136 C C . GLN D 1 142 ? 49.284 36.730 194.274 1.00 67.93 408 GLN G C 1
ATOM 5137 O O . GLN D 1 142 ? 48.894 36.632 193.123 1.00 66.44 408 GLN G O 1
ATOM 5143 N N . PHE D 1 143 ? 48.657 37.464 195.190 1.00 69.61 409 PHE G N 1
ATOM 5144 C CA . PHE D 1 143 ? 47.548 38.379 194.872 1.00 67.68 409 PHE G CA 1
ATOM 5145 C C . PHE D 1 143 ? 47.767 39.795 195.425 1.00 65.88 409 PHE G C 1
ATOM 5146 O O . PHE D 1 143 ? 46.912 40.668 195.265 1.00 66.63 409 PHE G O 1
ATOM 5154 N N . PHE D 1 144 ? 48.935 40.032 196.026 1.00 64.02 410 PHE G N 1
ATOM 5155 C CA . PHE D 1 144 ? 49.311 41.347 196.481 1.00 61.60 410 PHE G CA 1
ATOM 5156 C C . PHE D 1 144 ? 50.830 41.533 196.487 1.00 60.37 410 PHE G C 1
ATOM 5157 O O . PHE D 1 144 ? 51.593 40.598 196.283 1.00 60.25 410 PHE G O 1
ATOM 5165 N N . SER D 1 145 ? 51.246 42.779 196.682 1.00 59.65 411 SER G N 1
ATOM 5166 C CA . SER D 1 145 ? 52.643 43.163 196.751 1.00 60.89 411 SER G CA 1
ATOM 5167 C C . SER D 1 145 ? 53.463 42.229 197.628 1.00 63.47 411 SER G C 1
ATOM 5168 O O . SER D 1 145 ? 53.104 41.980 198.775 1.00 66.19 411 SER G O 1
ATOM 5171 N N . GLY D 1 146 ? 54.563 41.711 197.077 1.00 64.97 412 GLY G N 1
ATOM 5172 C CA . GLY D 1 146 ? 55.535 40.937 197.846 1.00 66.95 412 GLY G CA 1
ATOM 5173 C C . GLY D 1 146 ? 56.146 41.641 199.053 1.00 69.08 412 GLY G C 1
ATOM 5174 O O . GLY D 1 146 ? 56.676 40.968 199.944 1.00 71.39 412 GLY G O 1
ATOM 5175 N N . GLY D 1 147 ? 56.098 42.977 199.087 1.00 67.87 413 GLY G N 1
ATOM 5176 C CA . GLY D 1 147 ? 56.352 43.724 200.331 1.00 67.76 413 GLY G CA 1
ATOM 5177 C C . GLY D 1 147 ? 56.045 45.207 200.190 1.00 67.10 413 GLY G C 1
ATOM 5178 O O . GLY D 1 147 ? 55.640 45.723 199.124 1.00 62.70 413 GLY G O 1
ATOM 5179 N N . GLU D 1 148 ? 56.059 45.867 201.348 1.00 68.78 414 GLU G N 1
ATOM 5180 C CA . GLU D 1 148 ? 55.635 47.274 201.519 1.00 68.67 414 GLU G CA 1
ATOM 5181 C C . GLU D 1 148 ? 56.433 48.257 200.662 1.00 66.49 414 GLU G C 1
ATOM 5182 O O . GLU D 1 148 ? 55.949 49.333 200.358 1.00 63.95 414 GLU G O 1
ATOM 5188 N N . GLU D 1 149 ? 57.666 47.909 200.315 1.00 68.37 415 GLU G N 1
ATOM 5189 C CA . GLU D 1 149 ? 58.502 48.726 199.434 1.00 68.92 415 GLU G CA 1
ATOM 5190 C C . GLU D 1 149 ? 58.052 48.726 197.955 1.00 65.61 415 GLU G C 1
ATOM 5191 O O . GLU D 1 149 ? 58.417 49.633 197.215 1.00 62.46 415 GLU G O 1
ATOM 5197 N N . TYR D 1 150 ? 57.275 47.713 197.549 1.00 64.93 416 TYR G N 1
ATOM 5198 C CA . TYR D 1 150 ? 56.815 47.546 196.166 1.00 62.54 416 TYR G CA 1
ATOM 5199 C C . TYR D 1 150 ? 55.322 47.891 195.968 1.00 58.94 416 TYR G C 1
ATOM 5200 O O . TYR D 1 150 ? 54.506 47.702 196.863 1.00 60.96 416 TYR G O 1
ATOM 5209 N N . ASP D 1 151 ? 54.987 48.370 194.770 1.00 53.81 417 ASP G N 1
ATOM 5210 C CA . ASP D 1 151 ? 53.623 48.705 194.398 1.00 49.74 417 ASP G CA 1
ATOM 5211 C C . ASP D 1 151 ? 53.015 47.612 193.507 1.00 48.57 417 ASP G C 1
ATOM 5212 O O . ASP D 1 151 ? 52.333 46.729 194.033 1.00 50.56 417 ASP G O 1
ATOM 5217 N N . ASN D 1 152 ? 53.262 47.644 192.199 1.00 47.27 418 ASN G N 1
ATOM 5218 C CA . ASN D 1 152 ? 52.704 46.651 191.258 1.00 46.09 418 ASN G CA 1
ATOM 5219 C C . ASN D 1 152 ? 53.849 45.811 190.655 1.00 47.16 418 ASN G C 1
ATOM 5220 O O . ASN D 1 152 ? 55.029 46.144 190.832 1.00 48.71 418 ASN G O 1
ATOM 5225 N N . GLY D 1 153 ? 53.505 44.718 189.977 1.00 47.61 419 GLY G N 1
ATOM 5226 C CA . GLY D 1 153 ? 54.494 43.730 189.548 1.00 49.81 419 GLY G CA 1
ATOM 5227 C C . GLY D 1 153 ? 54.845 43.739 188.076 1.00 50.51 419 GLY G C 1
ATOM 5228 O O . GLY D 1 153 ? 54.048 44.187 187.256 1.00 49.42 419 GLY G O 1
ATOM 5229 N N . VAL D 1 154 ? 56.048 43.245 187.744 1.00 51.50 420 VAL G N 1
ATOM 5230 C CA . VAL D 1 154 ? 56.522 43.158 186.358 1.00 51.85 420 VAL G CA 1
ATOM 5231 C C . VAL D 1 154 ? 57.350 41.894 186.116 1.00 55.09 420 VAL G C 1
ATOM 5232 O O . VAL D 1 154 ? 57.998 41.404 187.044 1.00 57.06 420 VAL G O 1
ATOM 5236 N N . ASP D 1 155 ? 57.325 41.376 184.892 1.00 54.83 421 ASP G N 1
ATOM 5237 C CA . ASP D 1 155 ? 58.042 40.118 184.570 1.00 58.10 421 ASP G CA 1
ATOM 5238 C C . ASP D 1 155 ? 59.548 40.281 184.273 1.00 61.27 421 ASP G C 1
ATOM 5239 O O . ASP D 1 155 ? 60.327 39.369 184.523 1.00 64.81 421 ASP G O 1
ATOM 5244 N N . ASP D 1 156 ? 59.932 41.427 183.722 1.00 63.22 422 ASP G N 1
ATOM 5245 C CA . ASP D 1 156 ? 61.325 41.733 183.387 1.00 66.72 422 ASP G CA 1
ATOM 5246 C C . ASP D 1 156 ? 61.528 43.231 183.608 1.00 69.97 422 ASP G C 1
ATOM 5247 O O . ASP D 1 156 ? 60.757 44.028 183.093 1.00 72.80 422 ASP G O 1
ATOM 5252 N N . ILE D 1 157 ? 62.549 43.606 184.376 1.00 74.89 423 ILE G N 1
ATOM 5253 C CA . ILE D 1 157 ? 62.785 45.017 184.718 1.00 77.64 423 ILE G CA 1
ATOM 5254 C C . ILE D 1 157 ? 63.266 45.868 183.538 1.00 79.24 423 ILE G C 1
ATOM 5255 O O . ILE D 1 157 ? 62.868 47.028 183.387 1.00 78.18 423 ILE G O 1
ATOM 5260 N N . GLU D 1 158 ? 64.103 45.266 182.700 1.00 83.42 424 GLU G N 1
ATOM 5261 C CA . GLU D 1 158 ? 64.814 45.962 181.630 1.00 86.56 424 GLU G CA 1
ATOM 5262 C C . GLU D 1 158 ? 63.956 46.085 180.371 1.00 86.08 424 GLU G C 1
ATOM 5263 O O . GLU D 1 158 ? 63.816 47.184 179.828 1.00 89.39 424 GLU G O 1
ATOM 5269 N N . SER D 1 159 ? 63.407 44.951 179.913 1.00 82.05 425 SER G N 1
ATOM 5270 C CA . SER D 1 159 ? 62.448 44.899 178.803 1.00 79.20 425 SER G CA 1
ATOM 5271 C C . SER D 1 159 ? 61.114 44.308 179.277 1.00 73.73 425 SER G C 1
ATOM 5272 O O . SER D 1 159 ? 60.839 43.118 179.031 1.00 69.61 425 SER G O 1
ATOM 5275 N N . PRO D 1 160 ? 60.281 45.124 179.950 1.00 69.81 426 PRO G N 1
ATOM 5276 C CA . PRO D 1 160 ? 58.980 44.611 180.402 1.00 65.19 426 PRO G CA 1
ATOM 5277 C C . PRO D 1 160 ? 58.104 44.122 179.260 1.00 61.70 426 PRO G C 1
ATOM 5278 O O . PRO D 1 160 ? 58.045 44.761 178.204 1.00 58.01 426 PRO G O 1
ATOM 5282 N N . LYS D 1 161 ? 57.449 42.990 179.476 1.00 61.31 427 LYS G N 1
ATOM 5283 C CA . LYS D 1 161 ? 56.393 42.505 178.603 1.00 60.65 427 LYS G CA 1
ATOM 5284 C C . LYS D 1 161 ? 55.021 42.483 179.275 1.00 56.38 427 LYS G C 1
ATOM 5285 O O . LYS D 1 161 ? 54.027 42.728 178.597 1.00 52.70 427 LYS G O 1
ATOM 5291 N N . ASN D 1 162 ? 54.962 42.202 180.578 1.00 56.35 428 ASN G N 1
ATOM 5292 C CA . ASN D 1 162 ? 53.705 42.065 181.298 1.00 55.36 428 ASN G CA 1
ATOM 5293 C C . ASN D 1 162 ? 53.786 42.833 182.609 1.00 51.88 428 ASN G C 1
ATOM 5294 O O . ASN D 1 162 ? 54.774 42.732 183.327 1.00 50.11 428 ASN G O 1
ATOM 5299 N N . TYR D 1 163 ? 52.716 43.576 182.900 1.00 49.26 429 TYR G N 1
ATOM 5300 C CA . TYR D 1 163 ? 52.524 44.182 184.207 1.00 47.55 429 TYR G CA 1
ATOM 5301 C C . TYR D 1 163 ? 51.367 43.487 184.895 1.00 47.52 429 TYR G C 1
ATOM 5302 O O . TYR D 1 163 ? 50.404 43.073 184.240 1.00 45.70 429 TYR G O 1
ATOM 5311 N N . ILE D 1 164 ? 51.485 43.327 186.211 1.00 48.59 430 ILE G N 1
ATOM 5312 C CA . ILE D 1 164 ? 50.403 42.800 187.043 1.00 50.12 430 ILE G CA 1
ATOM 5313 C C . ILE D 1 164 ? 50.061 43.920 188.005 1.00 47.11 430 ILE G C 1
ATOM 5314 O O . ILE D 1 164 ? 50.916 44.358 188.759 1.00 46.07 430 ILE G O 1
ATOM 5319 N N . VAL D 1 165 ? 48.821 44.397 187.950 1.00 45.32 431 VAL G N 1
ATOM 5320 C CA . VAL D 1 165 ? 48.306 45.336 188.944 1.00 44.34 431 VAL G CA 1
ATOM 5321 C C . VAL D 1 165 ? 47.431 44.541 189.902 1.00 44.67 431 VAL G C 1
ATOM 5322 O O . VAL D 1 165 ? 46.492 43.866 189.469 1.00 45.97 431 VAL G O 1
ATOM 5326 N N . TRP D 1 166 ? 47.741 44.614 191.191 1.00 44.50 432 TRP G N 1
ATOM 5327 C CA . TRP D 1 166 ? 47.010 43.813 192.220 1.00 45.74 432 TRP G CA 1
ATOM 5328 C C . TRP D 1 166 ? 45.572 44.285 192.352 1.00 46.00 432 TRP G C 1
ATOM 5329 O O . TRP D 1 166 ? 45.275 45.446 192.111 1.00 47.39 432 TRP G O 1
ATOM 5340 N N . ASN D 1 167 ? 44.681 43.387 192.742 1.00 48.27 433 ASN G N 1
ATOM 5341 C CA . ASN D 1 167 ? 43.235 43.697 192.817 1.00 48.31 433 ASN G CA 1
ATOM 5342 C C . ASN D 1 167 ? 42.939 44.938 193.637 1.00 47.77 433 ASN G C 1
ATOM 5343 O O . ASN D 1 167 ? 42.165 45.776 193.198 1.00 44.51 433 ASN G O 1
ATOM 5348 N N . ILE D 1 168 ? 43.596 45.082 194.772 1.00 47.68 434 ILE G N 1
ATOM 5349 C CA . ILE D 1 168 ? 43.462 46.257 195.637 1.00 47.89 434 ILE G CA 1
ATOM 5350 C C . ILE D 1 168 ? 43.743 47.591 194.908 1.00 46.47 434 ILE G C 1
ATOM 5351 O O . ILE D 1 168 ? 43.170 48.624 195.241 1.00 46.38 434 ILE G O 1
ATOM 5356 N N . ASN D 1 169 ? 44.611 47.554 193.899 1.00 46.42 435 ASN G N 1
ATOM 5357 C CA . ASN D 1 169 ? 45.038 48.745 193.184 1.00 44.57 435 ASN G CA 1
ATOM 5358 C C . ASN D 1 169 ? 44.281 48.998 191.877 1.00 43.57 435 ASN G C 1
ATOM 5359 O O . ASN D 1 169 ? 44.539 50.002 191.220 1.00 42.45 435 ASN G O 1
ATOM 5364 N N . MET D 1 170 ? 43.346 48.131 191.495 1.00 45.23 436 MET G N 1
ATOM 5365 C CA . MET D 1 170 ? 42.818 48.182 190.140 1.00 47.05 436 MET G CA 1
ATOM 5366 C C . MET D 1 170 ? 42.078 49.480 189.827 1.00 45.57 436 MET G C 1
ATOM 5367 O O . MET D 1 170 ? 42.126 49.961 188.706 1.00 45.68 436 MET G O 1
ATOM 5372 N N . ASN D 1 171 ? 41.404 50.046 190.813 1.00 45.12 437 ASN G N 1
ATOM 5373 C CA . ASN D 1 171 ? 40.634 51.278 190.620 1.00 45.07 437 ASN G CA 1
ATOM 5374 C C . ASN D 1 171 ? 41.412 52.559 190.886 1.00 44.96 437 ASN G C 1
ATOM 5375 O O . ASN D 1 171 ? 41.010 53.615 190.390 1.00 47.19 437 ASN G O 1
ATOM 5380 N N . THR D 1 172 ? 42.516 52.473 191.622 1.00 42.66 438 THR G N 1
ATOM 5381 C CA . THR D 1 172 ? 43.372 53.621 191.908 1.00 41.35 438 THR G CA 1
ATOM 5382 C C . THR D 1 172 ? 44.522 53.790 190.909 1.00 40.17 438 THR G C 1
ATOM 5383 O O . THR D 1 172 ? 44.924 54.908 190.618 1.00 38.82 438 THR G O 1
ATOM 5387 N N . HIS D 1 173 ? 45.045 52.679 190.390 1.00 39.13 439 HIS G N 1
ATOM 5388 C CA . HIS D 1 173 ? 46.326 52.669 189.689 1.00 38.91 439 HIS G CA 1
ATOM 5389 C C . HIS D 1 173 ? 46.195 52.427 188.169 1.00 39.65 439 HIS G C 1
ATOM 5390 O O . HIS D 1 173 ? 47.228 52.307 187.481 1.00 39.41 439 HIS G O 1
ATOM 5397 N N . ILE D 1 174 ? 44.965 52.360 187.637 1.00 39.40 440 ILE G N 1
ATOM 5398 C CA . ILE D 1 174 ? 44.758 52.167 186.184 1.00 38.12 440 ILE G CA 1
ATOM 5399 C C . ILE D 1 174 ? 43.731 53.172 185.664 1.00 37.73 440 ILE G C 1
ATOM 5400 O O . ILE D 1 174 ? 42.624 53.231 186.178 1.00 38.82 440 ILE G O 1
ATOM 5405 N N . PHE D 1 175 ? 44.098 53.953 184.663 1.00 37.06 441 PHE G N 1
ATOM 5406 C CA . PHE D 1 175 ? 43.134 54.786 183.961 1.00 37.98 441 PHE G CA 1
ATOM 5407 C C . PHE D 1 175 ? 43.018 54.333 182.495 1.00 37.24 441 PHE G C 1
ATOM 5408 O O . PHE D 1 175 ? 43.934 54.556 181.719 1.00 37.16 441 PHE G O 1
ATOM 5416 N N . PRO D 1 176 ? 41.894 53.695 182.120 1.00 38.87 442 PRO G N 1
ATOM 5417 C CA . PRO D 1 176 ? 41.621 53.369 180.715 1.00 39.18 442 PRO G CA 1
ATOM 5418 C C . PRO D 1 176 ? 41.370 54.599 179.910 1.00 39.24 442 PRO G C 1
ATOM 5419 O O . PRO D 1 176 ? 40.487 55.341 180.247 1.00 42.40 442 PRO G O 1
ATOM 5423 N N . GLU D 1 177 ? 42.150 54.837 178.874 1.00 38.77 443 GLU G N 1
ATOM 5424 C CA . GLU D 1 177 ? 42.085 56.102 178.166 1.00 40.37 443 GLU G CA 1
ATOM 5425 C C . GLU D 1 177 ? 41.659 56.001 176.717 1.00 40.18 443 GLU G C 1
ATOM 5426 O O . GLU D 1 177 ? 40.902 56.853 176.239 1.00 44.98 443 GLU G O 1
ATOM 5432 N N . PHE D 1 178 ? 42.158 55.009 175.995 1.00 38.76 444 PHE G N 1
ATOM 5433 C CA . PHE D 1 178 ? 41.896 54.857 174.564 1.00 38.41 444 PHE G CA 1
ATOM 5434 C C . PHE D 1 178 ? 41.429 53.454 174.217 1.00 37.86 444 PHE G C 1
ATOM 5435 O O . PHE D 1 178 ? 41.865 52.508 174.845 1.00 35.83 444 PHE G O 1
ATOM 5443 N N . VAL D 1 179 ? 40.537 53.339 173.246 1.00 40.15 445 VAL G N 1
ATOM 5444 C CA . VAL D 1 179 ? 40.117 52.060 172.688 1.00 41.70 445 VAL G CA 1
ATOM 5445 C C . VAL D 1 179 ? 40.581 51.962 171.240 1.00 41.50 445 VAL G C 1
ATOM 5446 O O . VAL D 1 179 ? 40.290 52.849 170.443 1.00 40.71 445 VAL G O 1
ATOM 5450 N N . VAL D 1 180 ? 41.279 50.875 170.912 1.00 41.26 446 VAL G N 1
ATOM 5451 C CA . VAL D 1 180 ? 41.708 50.594 169.548 1.00 40.96 446 VAL G CA 1
ATOM 5452 C C . VAL D 1 180 ? 40.879 49.429 169.034 1.00 41.42 446 VAL G C 1
ATOM 5453 O O . VAL D 1 180 ? 40.901 48.346 169.628 1.00 42.43 446 VAL G O 1
ATOM 5457 N N . ARG D 1 181 ? 40.134 49.660 167.957 1.00 41.13 447 ARG G N 1
ATOM 5458 C CA . ARG D 1 181 ? 39.373 48.616 167.267 1.00 42.82 447 ARG G CA 1
ATOM 5459 C C . ARG D 1 181 ? 40.190 48.091 166.100 1.00 42.54 447 ARG G C 1
ATOM 5460 O O . ARG D 1 181 ? 40.665 48.874 165.288 1.00 40.34 447 ARG G O 1
ATOM 5468 N N . PHE D 1 182 ? 40.319 46.769 166.006 1.00 41.61 448 PHE G N 1
ATOM 5469 C CA . PHE D 1 182 ? 41.159 46.145 164.988 1.00 42.28 448 PHE G CA 1
ATOM 5470 C C . PHE D 1 182 ? 40.694 44.744 164.552 1.00 44.14 448 PHE G C 1
ATOM 5471 O O . PHE D 1 182 ? 39.756 44.182 165.110 1.00 41.90 448 PHE G O 1
ATOM 5479 N N . LYS D 1 183 ? 41.369 44.204 163.537 1.00 47.16 449 LYS G N 1
ATOM 5480 C CA . LYS D 1 183 ? 41.199 42.808 163.099 1.00 50.12 449 LYS G CA 1
ATOM 5481 C C . LYS D 1 183 ? 42.538 42.099 162.919 1.00 51.92 449 LYS G C 1
ATOM 5482 O O . LYS D 1 183 ? 43.570 42.756 162.762 1.00 50.74 449 LYS G O 1
ATOM 5488 N N . LEU D 1 184 ? 42.493 40.758 162.939 1.00 55.82 450 LEU G N 1
ATOM 5489 C CA . LEU D 1 184 ? 43.636 39.893 162.609 1.00 59.32 450 LEU G CA 1
ATOM 5490 C C . LEU D 1 184 ? 43.303 38.866 161.532 1.00 62.90 450 LEU G C 1
ATOM 5491 O O . LEU D 1 184 ? 42.154 38.590 161.309 1.00 63.75 450 LEU G O 1
ATOM 5496 N N . SER D 1 185 ? 44.334 38.285 160.924 1.00 69.39 451 SER G N 1
ATOM 5497 C CA . SER D 1 185 ? 44.176 37.238 159.873 1.00 75.06 451 SER G CA 1
ATOM 5498 C C . SER D 1 185 ? 44.139 35.820 160.441 1.00 79.99 451 SER G C 1
ATOM 5499 O O . SER D 1 185 ? 43.656 35.575 161.571 1.00 85.19 451 SER G O 1
ATOM 5502 N N . LEU E 1 7 ? 49.438 87.386 215.195 1.00 81.75 273 LEU D N 1
ATOM 5503 C CA . LEU E 1 7 ? 49.779 87.687 216.614 1.00 79.51 273 LEU D CA 1
ATOM 5504 C C . LEU E 1 7 ? 48.582 87.346 217.454 1.00 78.28 273 LEU D C 1
ATOM 5505 O O . LEU E 1 7 ? 47.479 87.305 216.951 1.00 82.86 273 LEU D O 1
ATOM 5510 N N . ASP E 1 8 ? 48.802 87.089 218.739 1.00 75.69 274 ASP D N 1
ATOM 5511 C CA . ASP E 1 8 ? 47.681 86.959 219.666 1.00 75.67 274 ASP D CA 1
ATOM 5512 C C . ASP E 1 8 ? 47.339 88.323 220.261 1.00 73.54 274 ASP D C 1
ATOM 5513 O O . ASP E 1 8 ? 48.036 89.310 220.054 1.00 66.39 274 ASP D O 1
ATOM 5518 N N . LYS E 1 9 ? 46.229 88.363 220.986 1.00 72.33 275 LYS D N 1
ATOM 5519 C CA . LYS E 1 9 ? 45.705 89.608 221.538 1.00 69.70 275 LYS D CA 1
ATOM 5520 C C . LYS E 1 9 ? 46.643 90.232 222.570 1.00 68.52 275 LYS D C 1
ATOM 5521 O O . LYS E 1 9 ? 46.784 91.448 222.590 1.00 64.60 275 LYS D O 1
ATOM 5527 N N . ASP E 1 10 ? 47.299 89.418 223.392 1.00 70.25 276 ASP D N 1
ATOM 5528 C CA . ASP E 1 10 ? 48.303 89.911 224.368 1.00 72.37 276 ASP D CA 1
ATOM 5529 C C . ASP E 1 10 ? 49.480 90.641 223.722 1.00 68.05 276 ASP D C 1
ATOM 5530 O O . ASP E 1 10 ? 49.924 91.658 224.243 1.00 67.69 276 ASP D O 1
ATOM 5535 N N . ALA E 1 11 ? 49.984 90.123 222.607 1.00 62.78 277 ALA D N 1
ATOM 5536 C CA . ALA E 1 11 ? 51.082 90.779 221.890 1.00 59.42 277 ALA D CA 1
ATOM 5537 C C . ALA E 1 11 ? 50.666 92.143 221.333 1.00 54.99 277 ALA D C 1
ATOM 5538 O O . ALA E 1 11 ? 51.457 93.083 221.345 1.00 54.98 277 ALA D O 1
ATOM 5540 N N . VAL E 1 12 ? 49.425 92.243 220.870 1.00 53.81 278 VAL D N 1
ATOM 5541 C CA . VAL E 1 12 ? 48.883 93.484 220.315 1.00 53.41 278 VAL D CA 1
ATOM 5542 C C . VAL E 1 12 ? 48.782 94.492 221.431 1.00 54.24 278 VAL D C 1
ATOM 5543 O O . VAL E 1 12 ? 49.207 95.630 221.268 1.00 52.98 278 VAL D O 1
ATOM 5547 N N . LYS E 1 13 ? 48.220 94.057 222.565 1.00 58.96 279 LYS D N 1
ATOM 5548 C CA . LYS E 1 13 ? 48.128 94.873 223.789 1.00 61.07 279 LYS D CA 1
ATOM 5549 C C . LYS E 1 13 ? 49.491 95.422 224.191 1.00 62.55 279 LYS D C 1
ATOM 5550 O O . LYS E 1 13 ? 49.626 96.616 224.451 1.00 60.13 279 LYS D O 1
ATOM 5556 N N . LYS E 1 14 ? 50.487 94.545 224.215 1.00 66.56 280 LYS D N 1
ATOM 5557 C CA . LYS E 1 14 ? 51.858 94.920 224.558 1.00 70.83 280 LYS D CA 1
ATOM 5558 C C . LYS E 1 14 ? 52.465 95.913 223.557 1.00 69.61 280 LYS D C 1
ATOM 5559 O O . LYS E 1 14 ? 53.069 96.899 223.971 1.00 72.16 280 LYS D O 1
ATOM 5565 N N . MET E 1 15 ? 52.297 95.652 222.263 1.00 65.61 281 MET D N 1
ATOM 5566 C CA . MET E 1 15 ? 52.678 96.614 221.213 1.00 64.91 281 MET D CA 1
ATOM 5567 C C . MET E 1 15 ? 52.091 98.005 221.448 1.00 62.70 281 MET D C 1
ATOM 5568 O O . MET E 1 15 ? 52.786 99.007 221.304 1.00 64.52 281 MET D O 1
ATOM 5573 N N . PHE E 1 16 ? 50.807 98.060 221.783 1.00 58.15 282 PHE D N 1
ATOM 5574 C CA . PHE E 1 16 ? 50.116 99.327 222.015 1.00 57.25 282 PHE D CA 1
ATOM 5575 C C . PHE E 1 16 ? 50.597 100.017 223.299 1.00 61.24 282 PHE D C 1
ATOM 5576 O O . PHE E 1 16 ? 50.738 101.246 223.325 1.00 62.25 282 PHE D O 1
ATOM 5584 N N . ALA E 1 17 ? 50.839 99.231 224.355 1.00 61.80 283 ALA D N 1
ATOM 5585 C CA . ALA E 1 17 ? 51.294 99.778 225.643 1.00 62.67 283 ALA D CA 1
ATOM 5586 C C . ALA E 1 17 ? 52.703 100.378 225.555 1.00 62.32 283 ALA D C 1
ATOM 5587 O O . ALA E 1 17 ? 52.914 101.499 225.989 1.00 63.89 283 ALA D O 1
ATOM 5589 N N . VAL E 1 18 ? 53.641 99.639 224.972 1.00 62.14 284 VAL D N 1
ATOM 5590 C CA . VAL E 1 18 ? 55.021 100.126 224.811 1.00 64.24 284 VAL D CA 1
ATOM 5591 C C . VAL E 1 18 ? 55.020 101.322 223.855 1.00 64.31 284 VAL D C 1
ATOM 5592 O O . VAL E 1 18 ? 55.682 102.318 224.108 1.00 68.00 284 VAL D O 1
ATOM 5596 N N . GLY E 1 19 ? 54.241 101.233 222.784 1.00 62.32 285 GLY D N 1
ATOM 5597 C CA . GLY E 1 19 ? 54.167 102.278 221.765 1.00 61.85 285 GLY D CA 1
ATOM 5598 C C . GLY E 1 19 ? 53.459 103.561 222.149 1.00 61.62 285 GLY D C 1
ATOM 5599 O O . GLY E 1 19 ? 53.581 104.535 221.428 1.00 59.56 285 GLY D O 1
ATOM 5600 N N . THR E 1 20 ? 52.699 103.570 223.252 1.00 62.16 286 THR D N 1
ATOM 5601 C CA . THR E 1 20 ? 52.035 104.786 223.745 1.00 63.94 286 THR D CA 1
ATOM 5602 C C . THR E 1 20 ? 52.577 105.245 225.101 1.00 68.40 286 THR D C 1
ATOM 5603 O O . THR E 1 20 ? 52.002 106.149 225.725 1.00 69.89 286 THR D O 1
ATOM 5607 N N . ALA E 1 21 ? 53.690 104.667 225.551 1.00 71.05 287 ALA D N 1
ATOM 5608 C CA . ALA E 1 21 ? 54.268 104.974 226.882 1.00 74.00 287 ALA D CA 1
ATOM 5609 C C . ALA E 1 21 ? 54.571 106.463 227.097 1.00 76.34 287 ALA D C 1
ATOM 5610 O O . ALA E 1 21 ? 54.356 106.984 228.187 1.00 81.49 287 ALA D O 1
ATOM 5612 N N . SER E 1 22 ? 55.054 107.139 226.060 1.00 76.99 288 SER D N 1
ATOM 5613 C CA . SER E 1 22 ? 55.329 108.582 226.105 1.00 79.61 288 SER D CA 1
ATOM 5614 C C . SER E 1 22 ? 54.133 109.474 226.467 1.00 80.27 288 SER D C 1
ATOM 5615 O O . SER E 1 22 ? 54.340 110.605 226.897 1.00 82.39 288 SER D O 1
ATOM 5618 N N . LEU E 1 23 ? 52.906 108.981 226.295 1.00 77.97 289 LEU D N 1
ATOM 5619 C CA . LEU E 1 23 ? 51.699 109.746 226.636 1.00 78.09 289 LEU D CA 1
ATOM 5620 C C . LEU E 1 23 ? 51.276 109.614 228.100 1.00 79.01 289 LEU D C 1
ATOM 5621 O O . LEU E 1 23 ? 50.351 110.304 228.532 1.00 80.07 289 LEU D O 1
ATOM 5626 N N . GLY E 1 24 ? 51.940 108.738 228.860 1.00 78.20 290 GLY D N 1
ATOM 5627 C CA . GLY E 1 24 ? 51.638 108.554 230.271 1.00 79.67 290 GLY D CA 1
ATOM 5628 C C . GLY E 1 24 ? 50.743 107.346 230.500 1.00 80.03 290 GLY D C 1
ATOM 5629 O O . GLY E 1 24 ? 51.002 106.275 229.944 1.00 78.38 290 GLY D O 1
ATOM 5630 N N . HIS E 1 25 ? 49.715 107.516 231.340 1.00 80.54 291 HIS D N 1
ATOM 5631 C CA . HIS E 1 25 ? 48.793 106.439 231.671 1.00 80.19 291 HIS D CA 1
ATOM 5632 C C . HIS E 1 25 ? 47.788 106.257 230.535 1.00 77.52 291 HIS D C 1
ATOM 5633 O O . HIS E 1 25 ? 46.936 107.121 230.304 1.00 77.16 291 HIS D O 1
ATOM 5640 N N . VAL E 1 26 ? 47.906 105.137 229.826 1.00 72.51 292 VAL D N 1
ATOM 5641 C CA . VAL E 1 26 ? 47.028 104.824 228.708 1.00 69.81 292 VAL D CA 1
ATOM 5642 C C . VAL E 1 26 ? 46.365 103.474 228.954 1.00 67.83 292 VAL D C 1
ATOM 5643 O O . VAL E 1 26 ? 46.848 102.457 228.476 1.00 66.83 292 VAL D O 1
ATOM 5647 N N . PRO E 1 27 ? 45.245 103.462 229.689 1.00 69.40 293 PRO D N 1
ATOM 5648 C CA . PRO E 1 27 ? 44.621 102.161 229.979 1.00 69.59 293 PRO D CA 1
ATOM 5649 C C . PRO E 1 27 ? 44.004 101.527 228.736 1.00 67.55 293 PRO D C 1
ATOM 5650 O O . PRO E 1 27 ? 43.311 102.211 227.975 1.00 68.71 293 PRO D O 1
ATOM 5654 N N . VAL E 1 28 ? 44.311 100.250 228.521 1.00 65.40 294 VAL D N 1
ATOM 5655 C CA . VAL E 1 28 ? 43.738 99.464 227.441 1.00 65.27 294 VAL D CA 1
ATOM 5656 C C . VAL E 1 28 ? 42.545 98.710 228.015 1.00 65.62 294 VAL D C 1
ATOM 5657 O O . VAL E 1 28 ? 42.717 97.803 228.834 1.00 65.25 294 VAL D O 1
ATOM 5661 N N . LEU E 1 29 ? 41.354 99.070 227.562 1.00 64.38 295 LEU D N 1
ATOM 5662 C CA . LEU E 1 29 ? 40.133 98.422 228.004 1.00 65.22 295 LEU D CA 1
ATOM 5663 C C . LEU E 1 29 ? 39.902 97.057 227.346 1.00 63.51 295 LEU D C 1
ATOM 5664 O O . LEU E 1 29 ? 39.376 96.148 227.993 1.00 63.06 295 LEU D O 1
ATOM 5669 N N . ASP E 1 30 ? 40.289 96.908 226.076 1.00 60.97 296 ASP D N 1
ATOM 5670 C CA . ASP E 1 30 ? 39.990 95.703 225.327 1.00 57.65 296 ASP D CA 1
ATOM 5671 C C . ASP E 1 30 ? 40.828 95.581 224.059 1.00 55.26 296 ASP D C 1
ATOM 5672 O O . ASP E 1 30 ? 41.215 96.581 223.472 1.00 54.17 296 ASP D O 1
ATOM 5677 N N . VAL E 1 31 ? 41.118 94.344 223.663 1.00 53.29 297 VAL D N 1
ATOM 5678 C CA . VAL E 1 31 ? 41.710 94.044 222.380 1.00 52.03 297 VAL D CA 1
ATOM 5679 C C . VAL E 1 31 ? 40.823 92.987 221.745 1.00 50.37 297 VAL D C 1
ATOM 5680 O O . VAL E 1 31 ? 40.626 91.925 222.309 1.00 50.51 297 VAL D O 1
ATOM 5684 N N . GLY E 1 32 ? 40.288 93.312 220.562 1.00 48.30 298 GLY D N 1
ATOM 5685 C CA . GLY E 1 32 ? 39.411 92.430 219.838 1.00 47.39 298 GLY D CA 1
ATOM 5686 C C . GLY E 1 32 ? 39.968 92.085 218.496 1.00 46.33 298 GLY D C 1
ATOM 5687 O O . GLY E 1 32 ? 40.806 92.779 217.992 1.00 44.08 298 GLY D O 1
ATOM 5688 N N . ARG E 1 33 ? 39.424 91.044 217.885 1.00 48.14 299 ARG D N 1
ATOM 5689 C CA . ARG E 1 33 ? 39.820 90.572 216.553 1.00 48.73 299 ARG D CA 1
ATOM 5690 C C . ARG E 1 33 ? 38.596 90.320 215.721 1.00 49.64 299 ARG D C 1
ATOM 5691 O O . ARG E 1 33 ? 37.666 89.743 216.249 1.00 54.76 299 ARG D O 1
ATOM 5699 N N . PHE E 1 34 ? 38.558 90.821 214.491 1.00 48.86 300 PHE D N 1
ATOM 5700 C CA . PHE E 1 34 ? 37.407 90.617 213.614 1.00 50.85 300 PHE D CA 1
ATOM 5701 C C . PHE E 1 34 ? 37.299 89.178 213.171 1.00 50.45 300 PHE D C 1
ATOM 5702 O O . PHE E 1 34 ? 38.260 88.648 212.681 1.00 49.39 300 PHE D O 1
ATOM 5710 N N . SER E 1 35 ? 36.162 88.547 213.423 1.00 53.07 301 SER D N 1
ATOM 5711 C CA . SER E 1 35 ? 35.995 87.127 213.201 1.00 52.65 301 SER D CA 1
ATOM 5712 C C . SER E 1 35 ? 34.630 86.969 212.586 1.00 52.53 301 SER D C 1
ATOM 5713 O O . SER E 1 35 ? 33.610 87.018 213.271 1.00 55.73 301 SER D O 1
ATOM 5716 N N . SER E 1 36 ? 34.596 86.767 211.277 1.00 52.10 302 SER D N 1
ATOM 5717 C CA . SER E 1 36 ? 33.374 86.576 210.512 1.00 54.22 302 SER D CA 1
ATOM 5718 C C . SER E 1 36 ? 33.691 85.991 209.154 1.00 53.83 302 SER D C 1
ATOM 5719 O O . SER E 1 36 ? 34.851 85.948 208.756 1.00 51.67 302 SER D O 1
ATOM 5722 N N . GLU E 1 37 ? 32.654 85.575 208.422 1.00 56.04 303 GLU D N 1
ATOM 5723 C CA . GLU E 1 37 ? 32.871 85.013 207.092 1.00 57.59 303 GLU D CA 1
ATOM 5724 C C . GLU E 1 37 ? 33.426 86.042 206.114 1.00 56.32 303 GLU D C 1
ATOM 5725 O O . GLU E 1 37 ? 34.237 85.705 205.261 1.00 57.81 303 GLU D O 1
ATOM 5731 N N . ILE E 1 38 ? 32.990 87.295 206.259 1.00 56.59 304 ILE D N 1
ATOM 5732 C CA . ILE E 1 38 ? 33.479 88.382 205.416 1.00 56.87 304 ILE D CA 1
ATOM 5733 C C . ILE E 1 38 ? 34.927 88.717 205.732 1.00 55.22 304 ILE D C 1
ATOM 5734 O O . ILE E 1 38 ? 35.711 88.900 204.819 1.00 55.34 304 ILE D O 1
ATOM 5739 N N . ALA E 1 39 ? 35.278 88.793 207.010 1.00 52.73 305 ALA D N 1
ATOM 5740 C CA . ALA E 1 39 ? 36.676 89.012 207.412 1.00 50.02 305 ALA D CA 1
ATOM 5741 C C . ALA E 1 39 ? 37.592 87.914 206.881 1.00 49.90 305 ALA D C 1
ATOM 5742 O O . ALA E 1 39 ? 38.666 88.196 206.413 1.00 48.35 305 ALA D O 1
ATOM 5744 N N . GLU E 1 40 ? 37.150 86.669 206.931 1.00 51.41 306 GLU D N 1
ATOM 5745 C CA . GLU E 1 40 ? 37.899 85.547 206.343 1.00 53.21 306 GLU D CA 1
ATOM 5746 C C . GLU E 1 40 ? 38.074 85.691 204.826 1.00 53.65 306 GLU D C 1
ATOM 5747 O O . GLU E 1 40 ? 39.183 85.497 204.308 1.00 54.65 306 GLU D O 1
ATOM 5753 N N . ALA E 1 41 ? 36.994 86.047 204.126 1.00 54.42 307 ALA D N 1
ATOM 5754 C CA . ALA E 1 41 ? 37.070 86.269 202.683 1.00 54.74 307 ALA D CA 1
ATOM 5755 C C . ALA E 1 41 ? 37.982 87.456 202.353 1.00 52.08 307 ALA D C 1
ATOM 5756 O O . ALA E 1 41 ? 38.742 87.403 201.391 1.00 50.67 307 ALA D O 1
ATOM 5758 N N . ARG E 1 42 ? 37.917 88.499 203.168 1.00 51.90 308 ARG D N 1
ATOM 5759 C CA . ARG E 1 42 ? 38.786 89.671 203.011 1.00 51.27 308 ARG D CA 1
ATOM 5760 C C . ARG E 1 42 ? 40.254 89.366 203.298 1.00 48.50 308 ARG D C 1
ATOM 5761 O O . ARG E 1 42 ? 41.123 89.944 202.671 1.00 46.24 308 ARG D O 1
ATOM 5769 N N . LEU E 1 43 ? 40.527 88.454 204.227 1.00 48.10 309 LEU D N 1
ATOM 5770 C CA . LEU E 1 43 ? 41.884 87.999 204.506 1.00 45.88 309 LEU D CA 1
ATOM 5771 C C . LEU E 1 43 ? 42.422 87.176 203.345 1.00 45.83 309 LEU D C 1
ATOM 5772 O O . LEU E 1 43 ? 43.586 87.329 202.966 1.00 47.85 309 LEU D O 1
ATOM 5777 N N . ALA E 1 44 ? 41.586 86.296 202.788 1.00 44.79 310 ALA D N 1
ATOM 5778 C CA . ALA E 1 44 ? 41.967 85.528 201.619 1.00 44.94 310 ALA D CA 1
ATOM 5779 C C . ALA E 1 44 ? 42.315 86.450 200.428 1.00 45.59 310 ALA D C 1
ATOM 5780 O O . ALA E 1 44 ? 43.301 86.196 199.725 1.00 47.35 310 ALA D O 1
ATOM 5782 N N . LEU E 1 45 ? 41.524 87.513 200.229 1.00 45.76 311 LEU D N 1
ATOM 5783 C CA . LEU E 1 45 ? 41.806 88.499 199.183 1.00 45.54 311 LEU D CA 1
ATOM 5784 C C . LEU E 1 45 ? 43.166 89.171 199.390 1.00 45.13 311 LEU D C 1
ATOM 5785 O O . LEU E 1 45 ? 43.982 89.227 198.488 1.00 43.83 311 LEU D O 1
ATOM 5790 N N . PHE E 1 46 ? 43.381 89.667 200.594 1.00 44.61 312 PHE D N 1
ATOM 5791 C CA . PHE E 1 46 ? 44.655 90.265 201.016 1.00 44.11 312 PHE D CA 1
ATOM 5792 C C . PHE E 1 46 ? 45.831 89.318 200.786 1.00 47.81 312 PHE D C 1
ATOM 5793 O O . PHE E 1 46 ? 46.836 89.734 200.231 1.00 48.91 312 PHE D O 1
ATOM 5801 N N . GLN E 1 47 ? 45.694 88.051 201.183 1.00 49.86 313 GLN D N 1
ATOM 5802 C CA . GLN E 1 47 ? 46.776 87.062 201.012 1.00 49.93 313 GLN D CA 1
ATOM 5803 C C . GLN E 1 47 ? 47.078 86.744 199.545 1.00 49.88 313 GLN D C 1
ATOM 5804 O O . GLN E 1 47 ? 48.225 86.396 199.219 1.00 47.77 313 GLN D O 1
ATOM 5810 N N . LYS E 1 48 ? 46.086 86.893 198.659 1.00 49.57 314 LYS D N 1
ATOM 5811 C CA . LYS E 1 48 ? 46.353 86.801 197.229 1.00 50.21 314 LYS D CA 1
ATOM 5812 C C . LYS E 1 48 ? 47.121 87.995 196.711 1.00 49.40 314 LYS D C 1
ATOM 5813 O O . LYS E 1 48 ? 47.983 87.842 195.864 1.00 51.02 314 LYS D O 1
ATOM 5819 N N . GLN E 1 49 ? 46.806 89.185 197.202 1.00 48.27 315 GLN D N 1
ATOM 5820 C CA . GLN E 1 49 ? 47.580 90.375 196.847 1.00 47.86 315 GLN D CA 1
ATOM 5821 C C . GLN E 1 49 ? 49.021 90.279 197.352 1.00 46.45 315 GLN D C 1
ATOM 5822 O O . GLN E 1 49 ? 49.931 90.788 196.698 1.00 46.40 315 GLN D O 1
ATOM 5828 N N . VAL E 1 50 ? 49.223 89.623 198.499 1.00 45.31 316 VAL D N 1
ATOM 5829 C CA . VAL E 1 50 ? 50.564 89.371 199.044 1.00 45.89 316 VAL D CA 1
ATOM 5830 C C . VAL E 1 50 ? 51.369 88.523 198.040 1.00 47.66 316 VAL D C 1
ATOM 5831 O O . VAL E 1 50 ? 52.495 88.875 197.703 1.00 47.59 316 VAL D O 1
ATOM 5835 N N . GLU E 1 51 ? 50.785 87.427 197.579 1.00 48.91 317 GLU D N 1
ATOM 5836 C CA . GLU E 1 51 ? 51.396 86.594 196.545 1.00 53.21 317 GLU D CA 1
ATOM 5837 C C . GLU E 1 51 ? 51.740 87.364 195.272 1.00 52.39 317 GLU D C 1
ATOM 5838 O O . GLU E 1 51 ? 52.825 87.203 194.731 1.00 51.69 317 GLU D O 1
ATOM 5844 N N . ILE E 1 52 ? 50.809 88.189 194.805 1.00 50.62 318 ILE D N 1
ATOM 5845 C CA . ILE E 1 52 ? 51.016 88.996 193.600 1.00 50.90 318 ILE D CA 1
ATOM 5846 C C . ILE E 1 52 ? 52.157 89.990 193.781 1.00 51.08 318 ILE D C 1
ATOM 5847 O O . ILE E 1 52 ? 53.025 90.082 192.920 1.00 53.05 318 ILE D O 1
ATOM 5852 N N . THR E 1 53 ? 52.156 90.730 194.887 1.00 49.40 319 THR D N 1
ATOM 5853 C CA . THR E 1 53 ? 53.180 91.749 195.133 1.00 48.74 319 THR D CA 1
ATOM 5854 C C . THR E 1 53 ? 54.554 91.085 195.337 1.00 50.86 319 THR D C 1
ATOM 5855 O O . THR E 1 53 ? 55.561 91.613 194.873 1.00 52.25 319 THR D O 1
ATOM 5859 N N . LYS E 1 54 ? 54.582 89.920 195.988 1.00 51.01 320 LYS D N 1
ATOM 5860 C CA . LYS E 1 54 ? 55.811 89.156 196.144 1.00 53.61 320 LYS D CA 1
ATOM 5861 C C . LYS E 1 54 ? 56.413 88.724 194.791 1.00 54.76 320 LYS D C 1
ATOM 5862 O O . LYS E 1 54 ? 57.607 88.896 194.557 1.00 54.51 320 LYS D O 1
ATOM 5868 N N . LYS E 1 55 ? 55.578 88.156 193.926 1.00 54.36 321 LYS D N 1
ATOM 5869 C CA . LYS E 1 55 ? 55.979 87.768 192.578 1.00 56.53 321 LYS D CA 1
ATOM 5870 C C . LYS E 1 55 ? 56.445 88.958 191.728 1.00 57.34 321 LYS D C 1
ATOM 5871 O O . LYS E 1 55 ? 57.377 88.839 190.948 1.00 57.80 321 LYS D O 1
ATOM 5877 N N . HIS E 1 56 ? 55.792 90.100 191.900 1.00 57.60 322 HIS D N 1
ATOM 5878 C CA . HIS E 1 56 ? 56.111 91.311 191.142 1.00 60.57 322 HIS D CA 1
ATOM 5879 C C . HIS E 1 56 ? 57.420 91.982 191.594 1.00 61.08 322 HIS D C 1
ATOM 5880 O O . HIS E 1 56 ? 58.229 92.377 190.756 1.00 61.79 322 HIS D O 1
ATOM 5887 N N . ARG E 1 57 ? 57.638 92.088 192.909 1.00 59.74 323 ARG D N 1
ATOM 5888 C CA . ARG E 1 57 ? 58.778 92.822 193.473 1.00 60.09 323 ARG D CA 1
ATOM 5889 C C . ARG E 1 57 ? 59.878 91.962 194.052 1.00 61.17 323 ARG D C 1
ATOM 5890 O O . ARG E 1 57 ? 60.974 92.478 194.293 1.00 63.04 323 ARG D O 1
ATOM 5898 N N . GLY E 1 58 ? 59.603 90.692 194.328 1.00 60.90 324 GLY D N 1
ATOM 5899 C CA . GLY E 1 58 ? 60.515 89.848 195.122 1.00 61.87 324 GLY D CA 1
ATOM 5900 C C . GLY E 1 58 ? 60.109 89.736 196.579 1.00 61.31 324 GLY D C 1
ATOM 5901 O O . GLY E 1 58 ? 60.314 88.690 197.189 1.00 62.54 324 GLY D O 1
ATOM 5902 N N . ASP E 1 59 ? 59.530 90.803 197.132 1.00 60.65 325 ASP D N 1
ATOM 5903 C CA . ASP E 1 59 ? 59.166 90.886 198.555 1.00 60.69 325 ASP D CA 1
ATOM 5904 C C . ASP E 1 59 ? 57.850 91.673 198.683 1.00 56.64 325 ASP D C 1
ATOM 5905 O O . ASP E 1 59 ? 57.745 92.795 198.173 1.00 55.94 325 ASP D O 1
ATOM 5910 N N . ALA E 1 60 ? 56.853 91.083 199.346 1.00 51.89 326 ALA D N 1
ATOM 5911 C CA . ALA E 1 60 ? 55.587 91.787 199.611 1.00 49.64 326 ALA D CA 1
ATOM 5912 C C . ALA E 1 60 ? 55.767 92.919 200.645 1.00 48.26 326 ALA D C 1
ATOM 5913 O O . ALA E 1 60 ? 55.096 93.957 200.566 1.00 46.29 326 ALA D O 1
ATOM 5915 N N . ASN E 1 61 ? 56.685 92.709 201.593 1.00 47.31 327 ASN D N 1
ATOM 5916 C CA . ASN E 1 61 ? 57.006 93.682 202.614 1.00 46.84 327 ASN D CA 1
ATOM 5917 C C . ASN E 1 61 ? 55.721 94.056 203.375 1.00 46.51 327 ASN D C 1
ATOM 5918 O O . ASN E 1 61 ? 55.252 95.197 203.341 1.00 45.02 327 ASN D O 1
ATOM 5923 N N . VAL E 1 62 ? 55.163 93.043 204.025 1.00 46.65 328 VAL D N 1
ATOM 5924 C CA . VAL E 1 62 ? 53.992 93.167 204.845 1.00 47.08 328 VAL D CA 1
ATOM 5925 C C . VAL E 1 62 ? 54.397 93.709 206.214 1.00 49.47 328 VAL D C 1
ATOM 5926 O O . VAL E 1 62 ? 55.295 93.174 206.847 1.00 49.26 328 VAL D O 1
ATOM 5930 N N . ARG E 1 63 ? 53.722 94.762 206.658 1.00 50.53 329 ARG D N 1
ATOM 5931 C CA . ARG E 1 63 ? 53.991 95.388 207.956 1.00 50.21 329 ARG D CA 1
ATOM 5932 C C . ARG E 1 63 ? 52.720 95.574 208.757 1.00 47.82 329 ARG D C 1
ATOM 5933 O O . ARG E 1 63 ? 51.634 95.630 208.202 1.00 48.02 329 ARG D O 1
ATOM 5941 N N . TYR E 1 64 ? 52.867 95.642 210.070 1.00 46.54 330 TYR D N 1
ATOM 5942 C CA . TYR E 1 64 ? 51.755 96.040 210.921 1.00 45.88 330 TYR D CA 1
ATOM 5943 C C . TYR E 1 64 ? 51.749 97.554 211.001 1.00 44.52 330 TYR D C 1
ATOM 5944 O O . TYR E 1 64 ? 52.812 98.185 210.992 1.00 45.71 330 TYR D O 1
ATOM 5953 N N . ALA E 1 65 ? 50.560 98.145 211.037 1.00 42.19 331 ALA D N 1
ATOM 5954 C CA . ALA E 1 65 ? 50.421 99.591 211.180 1.00 42.19 331 ALA D CA 1
ATOM 5955 C C . ALA E 1 65 ? 49.108 99.926 211.869 1.00 42.90 331 ALA D C 1
ATOM 5956 O O . ALA E 1 65 ? 48.165 99.135 211.820 1.00 42.96 331 ALA D O 1
ATOM 5958 N N . TRP E 1 66 ? 49.049 101.089 212.506 1.00 44.69 332 TRP D N 1
ATOM 5959 C CA . TRP E 1 66 ? 47.897 101.501 213.288 1.00 44.98 332 TRP D CA 1
ATOM 5960 C C . TRP E 1 66 ? 47.056 102.490 212.494 1.00 46.66 332 TRP D C 1
ATOM 5961 O O . TRP E 1 66 ? 47.592 103.424 211.883 1.00 48.31 332 TRP D O 1
ATOM 5972 N N . LEU E 1 67 ? 45.743 102.257 212.490 1.00 47.70 333 LEU D N 1
ATOM 5973 C CA . LEU E 1 67 ? 44.780 103.108 211.819 1.00 49.96 333 LEU D CA 1
ATOM 5974 C C . LEU E 1 67 ? 43.829 103.717 212.857 1.00 53.98 333 LEU D C 1
ATOM 5975 O O . LEU E 1 67 ? 43.084 102.982 213.506 1.00 56.10 333 LEU D O 1
ATOM 5980 N N . PRO E 1 68 ? 43.836 105.045 213.028 1.00 56.97 334 PRO D N 1
ATOM 5981 C CA . PRO E 1 68 ? 42.842 105.664 213.915 1.00 58.37 334 PRO D CA 1
ATOM 5982 C C . PRO E 1 68 ? 41.433 105.432 213.424 1.00 60.47 334 PRO D C 1
ATOM 5983 O O . PRO E 1 68 ? 41.176 105.553 212.210 1.00 61.72 334 PRO D O 1
ATOM 5987 N N . ALA E 1 69 ? 40.538 105.080 214.334 1.00 63.12 335 ALA D N 1
ATOM 5988 C CA . ALA E 1 69 ? 39.151 104.790 213.977 1.00 66.52 335 ALA D CA 1
ATOM 5989 C C . ALA E 1 69 ? 38.201 105.480 214.943 1.00 69.97 335 ALA D C 1
ATOM 5990 O O . ALA E 1 69 ? 38.617 106.330 215.730 1.00 68.52 335 ALA D O 1
ATOM 5992 N N . LYS E 1 70 ? 36.929 105.140 214.847 1.00 75.13 336 LYS D N 1
ATOM 5993 C CA . LYS E 1 70 ? 35.916 105.600 215.788 1.00 79.18 336 LYS D CA 1
ATOM 5994 C C . LYS E 1 70 ? 34.858 104.516 215.866 1.00 79.36 336 LYS D C 1
ATOM 5995 O O . LYS E 1 70 ? 34.739 103.693 214.941 1.00 78.83 336 LYS D O 1
ATOM 6001 N N . ARG E 1 71 ? 34.088 104.510 216.951 1.00 81.54 337 ARG D N 1
ATOM 6002 C CA . ARG E 1 71 ? 33.054 103.484 217.175 1.00 85.22 337 ARG D CA 1
ATOM 6003 C C . ARG E 1 71 ? 32.119 103.321 215.954 1.00 88.98 337 ARG D C 1
ATOM 6004 O O . ARG E 1 71 ? 31.839 102.196 215.532 1.00 90.35 337 ARG D O 1
ATOM 6012 N N . GLU E 1 72 ? 31.688 104.442 215.373 1.00 94.45 338 GLU D N 1
ATOM 6013 C CA . GLU E 1 72 ? 30.689 104.441 214.305 1.00 99.89 338 GLU D CA 1
ATOM 6014 C C . GLU E 1 72 ? 31.079 103.700 213.003 1.00 100.01 338 GLU D C 1
ATOM 6015 O O . GLU E 1 72 ? 30.208 103.145 212.335 1.00 98.32 338 GLU D O 1
ATOM 6021 N N . VAL E 1 73 ? 32.370 103.667 212.652 1.00 100.67 339 VAL D N 1
ATOM 6022 C CA . VAL E 1 73 ? 32.827 103.033 211.400 1.00 101.37 339 VAL D CA 1
ATOM 6023 C C . VAL E 1 73 ? 33.195 101.539 211.520 1.00 98.12 339 VAL D C 1
ATOM 6024 O O . VAL E 1 73 ? 33.339 100.860 210.494 1.00 97.73 339 VAL D O 1
ATOM 6028 N N . LEU E 1 74 ? 33.345 101.026 212.751 1.00 94.46 340 LEU D N 1
ATOM 6029 C CA . LEU E 1 74 ? 33.772 99.640 212.977 1.00 91.63 340 LEU D CA 1
ATOM 6030 C C . LEU E 1 74 ? 32.867 98.600 212.320 1.00 94.60 340 LEU D C 1
ATOM 6031 O O . LEU E 1 74 ? 33.346 97.677 211.660 1.00 94.10 340 LEU D O 1
ATOM 6036 N N . SER E 1 75 ? 31.559 98.753 212.539 1.00 96.70 341 SER D N 1
ATOM 6037 C CA . SER E 1 75 ? 30.545 97.883 211.943 1.00 94.63 341 SER D CA 1
ATOM 6038 C C . SER E 1 75 ? 30.693 97.763 210.413 1.00 91.05 341 SER D C 1
ATOM 6039 O O . SER E 1 75 ? 30.656 96.662 209.873 1.00 83.61 341 SER D O 1
ATOM 6042 N N . ALA E 1 76 ? 30.877 98.895 209.736 1.00 92.04 342 ALA D N 1
ATOM 6043 C CA . ALA E 1 76 ? 30.966 98.932 208.279 1.00 92.95 342 ALA D CA 1
ATOM 6044 C C . ALA E 1 76 ? 32.257 98.314 207.704 1.00 93.17 342 ALA D C 1
ATOM 6045 O O . ALA E 1 76 ? 32.205 97.659 206.652 1.00 93.21 342 ALA D O 1
ATOM 6047 N N . VAL E 1 77 ? 33.391 98.465 208.400 1.00 92.84 343 VAL D N 1
ATOM 6048 C CA . VAL E 1 77 ? 34.716 98.303 207.768 1.00 92.32 343 VAL D CA 1
ATOM 6049 C C . VAL E 1 77 ? 35.019 97.051 206.966 1.00 92.49 343 VAL D C 1
ATOM 6050 O O . VAL E 1 77 ? 35.656 97.169 206.000 1.00 92.11 343 VAL D O 1
ATOM 6054 N N . MET E 1 78 ? 34.477 95.893 207.345 1.00 91.75 344 MET D N 1
ATOM 6055 C CA . MET E 1 78 ? 34.784 94.634 206.637 1.00 92.03 344 MET D CA 1
ATOM 6056 C C . MET E 1 78 ? 34.038 94.444 205.323 1.00 94.70 344 MET D C 1
ATOM 6057 O O . MET E 1 78 ? 34.633 94.020 204.352 1.00 94.58 344 MET D O 1
ATOM 6062 N N . MET E 1 79 ? 32.743 94.724 205.310 1.00 98.34 345 MET D N 1
ATOM 6063 C CA . MET E 1 79 ? 31.884 94.376 204.166 1.00 104.11 345 MET D CA 1
ATOM 6064 C C . MET E 1 79 ? 31.996 95.336 202.988 1.00 105.81 345 MET D C 1
ATOM 6065 O O . MET E 1 79 ? 32.114 94.890 201.842 1.00 104.92 345 MET D O 1
ATOM 6070 N N . GLN E 1 80 ? 31.982 96.645 203.272 1.00 105.93 346 GLN D N 1
ATOM 6071 C CA . GLN E 1 80 ? 32.037 97.661 202.222 1.00 107.46 346 GLN D CA 1
ATOM 6072 C C . GLN E 1 80 ? 33.443 98.233 201.959 1.00 103.72 346 GLN D C 1
ATOM 6073 O O . GLN E 1 80 ? 33.617 99.002 201.022 1.00 105.59 346 GLN D O 1
ATOM 6079 N N . GLY E 1 81 ? 34.418 97.868 202.791 1.00 99.30 347 GLY D N 1
ATOM 6080 C CA . GLY E 1 81 ? 35.794 98.357 202.652 1.00 94.19 347 GLY D CA 1
ATOM 6081 C C . GLY E 1 81 ? 36.217 99.563 203.496 1.00 89.89 347 GLY D C 1
ATOM 6082 O O . GLY E 1 81 ? 35.510 99.980 204.435 1.00 87.69 347 GLY D O 1
ATOM 6083 N N . LEU E 1 82 ? 37.429 100.028 203.220 1.00 85.14 348 LEU D N 1
ATOM 6084 C CA . LEU E 1 82 ? 37.997 101.183 203.927 1.00 86.31 348 LEU D CA 1
ATOM 6085 C C . LEU E 1 82 ? 37.494 102.514 203.380 1.00 88.85 348 LEU D C 1
ATOM 6086 O O . LEU E 1 82 ? 37.710 103.563 204.006 1.00 86.82 348 LEU D O 1
ATOM 6091 N N . GLY E 1 83 ? 36.839 102.489 202.224 1.00 90.66 349 GLY D N 1
ATOM 6092 C CA . GLY E 1 83 ? 36.304 103.713 201.634 1.00 95.10 349 GLY D CA 1
ATOM 6093 C C . GLY E 1 83 ? 34.938 104.060 202.160 1.00 100.22 349 GLY D C 1
ATOM 6094 O O . GLY E 1 83 ? 34.049 104.355 201.361 1.00 103.32 349 GLY D O 1
ATOM 6095 N N . VAL E 1 84 ? 34.756 104.044 203.479 1.00 102.56 350 VAL D N 1
ATOM 6096 C CA . VAL E 1 84 ? 33.467 104.411 204.058 1.00 104.28 350 VAL D CA 1
ATOM 6097 C C . VAL E 1 84 ? 33.245 105.899 203.775 1.00 104.92 350 VAL D C 1
ATOM 6098 O O . VAL E 1 84 ? 32.155 106.350 203.443 1.00 104.22 350 VAL D O 1
ATOM 6102 N N . ALA E 1 87 ? 35.899 108.432 204.486 1.00 79.31 353 ALA D N 1
ATOM 6103 C CA . ALA E 1 87 ? 35.820 108.416 205.948 1.00 80.61 353 ALA D CA 1
ATOM 6104 C C . ALA E 1 87 ? 37.072 107.853 206.664 1.00 78.72 353 ALA D C 1
ATOM 6105 O O . ALA E 1 87 ? 37.209 108.039 207.862 1.00 79.04 353 ALA D O 1
ATOM 6107 N N . PHE E 1 88 ? 37.961 107.175 205.932 1.00 76.57 354 PHE D N 1
ATOM 6108 C CA . PHE E 1 88 ? 39.359 106.956 206.357 1.00 73.47 354 PHE D CA 1
ATOM 6109 C C . PHE E 1 88 ? 40.367 107.675 205.464 1.00 73.58 354 PHE D C 1
ATOM 6110 O O . PHE E 1 88 ? 41.551 107.643 205.748 1.00 72.19 354 PHE D O 1
ATOM 6118 N N . ILE E 1 89 ? 39.900 108.293 204.364 1.00 76.09 355 ILE D N 1
ATOM 6119 C CA . ILE E 1 89 ? 40.755 108.986 203.426 1.00 78.24 355 ILE D CA 1
ATOM 6120 C C . ILE E 1 89 ? 41.062 110.355 204.015 1.00 79.27 355 ILE D C 1
ATOM 6121 O O . ILE E 1 89 ? 40.171 111.066 204.482 1.00 79.89 355 ILE D O 1
ATOM 6126 N N . ARG E 1 90 ? 42.341 110.703 204.019 1.00 80.27 356 ARG D N 1
ATOM 6127 C CA . ARG E 1 90 ? 42.821 111.950 204.598 1.00 83.73 356 ARG D CA 1
ATOM 6128 C C . ARG E 1 90 ? 43.774 112.678 203.655 1.00 85.14 356 ARG D C 1
ATOM 6129 O O . ARG E 1 90 ? 44.544 112.068 202.916 1.00 83.10 356 ARG D O 1
ATOM 6137 N N . LYS E 1 91 ? 43.749 114.002 203.743 1.00 86.71 357 LYS D N 1
ATOM 6138 C CA . LYS E 1 91 ? 44.695 114.851 203.026 1.00 89.97 357 LYS D CA 1
ATOM 6139 C C . LYS E 1 91 ? 45.760 115.319 204.011 1.00 87.97 357 LYS D C 1
ATOM 6140 O O . LYS E 1 91 ? 45.426 115.985 204.987 1.00 88.34 357 LYS D O 1
ATOM 6146 N N . SER E 1 92 ? 47.032 114.995 203.775 1.00 85.53 358 SER D N 1
ATOM 6147 C CA . SER E 1 92 ? 48.146 115.459 204.649 1.00 85.04 358 SER D CA 1
ATOM 6148 C C . SER E 1 92 ? 49.156 116.253 203.832 1.00 86.20 358 SER D C 1
ATOM 6149 O O . SER E 1 92 ? 48.881 116.619 202.696 1.00 88.20 358 SER D O 1
ATOM 6152 N N . ILE E 1 93 ? 50.336 116.482 204.405 1.00 86.30 359 ILE D N 1
ATOM 6153 C CA . ILE E 1 93 ? 51.457 117.116 203.724 1.00 88.71 359 ILE D CA 1
ATOM 6154 C C . ILE E 1 93 ? 52.062 116.164 202.681 1.00 85.33 359 ILE D C 1
ATOM 6155 O O . ILE E 1 93 ? 52.655 116.619 201.716 1.00 86.57 359 ILE D O 1
ATOM 6160 N N . TYR E 1 94 ? 51.918 114.856 202.903 1.00 81.30 360 TYR D N 1
ATOM 6161 C CA . TYR E 1 94 ? 52.474 113.831 202.027 1.00 78.00 360 TYR D CA 1
ATOM 6162 C C . TYR E 1 94 ? 51.582 113.424 200.856 1.00 75.64 360 TYR D C 1
ATOM 6163 O O . TYR E 1 94 ? 52.037 112.664 199.989 1.00 74.66 360 TYR D O 1
ATOM 6172 N N . GLY E 1 95 ? 50.329 113.886 200.839 1.00 74.93 361 GLY D N 1
ATOM 6173 C CA . GLY E 1 95 ? 49.380 113.471 199.802 1.00 73.66 361 GLY D CA 1
ATOM 6174 C C . GLY E 1 95 ? 48.082 112.906 200.339 1.00 71.68 361 GLY D C 1
ATOM 6175 O O . GLY E 1 95 ? 47.804 112.983 201.534 1.00 71.77 361 GLY D O 1
ATOM 6176 N N . VAL E 1 96 ? 47.285 112.340 199.435 1.00 70.10 362 VAL D N 1
ATOM 6177 C CA . VAL E 1 96 ? 45.951 111.833 199.745 1.00 69.21 362 VAL D CA 1
ATOM 6178 C C . VAL E 1 96 ? 45.920 110.317 199.600 1.00 65.21 362 VAL D C 1
ATOM 6179 O O . VAL E 1 96 ? 46.287 109.758 198.588 1.00 64.49 362 VAL D O 1
ATOM 6183 N N . GLY E 1 97 ? 45.466 109.658 200.649 1.00 61.99 363 GLY D N 1
ATOM 6184 C CA . GLY E 1 97 ? 45.296 108.189 200.676 1.00 60.20 363 GLY D CA 1
ATOM 6185 C C . GLY E 1 97 ? 44.767 107.779 202.038 1.00 58.77 363 GLY D C 1
ATOM 6186 O O . GLY E 1 97 ? 44.109 108.574 202.708 1.00 61.09 363 GLY D O 1
ATOM 6187 N N . ILE E 1 98 ? 45.076 106.566 202.483 1.00 56.48 364 ILE D N 1
ATOM 6188 C CA . ILE E 1 98 ? 44.864 106.188 203.887 1.00 56.76 364 ILE D CA 1
ATOM 6189 C C . ILE E 1 98 ? 46.200 106.364 204.609 1.00 54.85 364 ILE D C 1
ATOM 6190 O O . ILE E 1 98 ? 47.220 105.849 204.159 1.00 54.69 364 ILE D O 1
ATOM 6195 N N . HIS E 1 99 ? 46.184 107.111 205.710 1.00 54.10 365 HIS D N 1
ATOM 6196 C CA . HIS E 1 99 ? 47.380 107.373 206.524 1.00 54.23 365 HIS D CA 1
ATOM 6197 C C . HIS E 1 99 ? 47.381 106.438 207.714 1.00 52.48 365 HIS D C 1
ATOM 6198 O O . HIS E 1 99 ? 46.406 106.403 208.491 1.00 55.13 365 HIS D O 1
ATOM 6205 N N . LEU E 1 100 ? 48.452 105.664 207.863 1.00 51.39 366 LEU D N 1
ATOM 6206 C CA . LEU E 1 100 ? 48.614 104.776 209.002 1.00 48.66 366 LEU D CA 1
ATOM 6207 C C . LEU E 1 100 ? 49.912 105.072 209.705 1.00 48.96 366 LEU D C 1
ATOM 6208 O O . LEU E 1 100 ? 50.851 105.594 209.113 1.00 47.73 366 LEU D O 1
ATOM 6213 N N . THR E 1 101 ? 49.952 104.711 210.989 1.00 48.35 367 THR D N 1
ATOM 6214 C CA . THR E 1 101 ? 51.101 104.943 211.815 1.00 48.22 367 THR D CA 1
ATOM 6215 C C . THR E 1 101 ? 51.894 103.643 211.941 1.00 47.59 367 THR D C 1
ATOM 6216 O O . THR E 1 101 ? 51.318 102.553 212.018 1.00 47.00 367 THR D O 1
ATOM 6220 N N . ALA E 1 102 ? 53.233 103.739 211.919 1.00 46.97 368 ALA D N 1
ATOM 6221 C CA . ALA E 1 102 ? 54.073 102.555 212.001 1.00 45.87 368 ALA D CA 1
ATOM 6222 C C . ALA E 1 102 ? 53.856 101.828 213.350 1.00 46.85 368 ALA D C 1
ATOM 6223 O O . ALA E 1 102 ? 53.432 102.452 214.353 1.00 45.49 368 ALA D O 1
ATOM 6225 N N . ALA E 1 103 ? 54.161 100.518 213.343 1.00 47.94 369 ALA D N 1
ATOM 6226 C CA . ALA E 1 103 ? 53.894 99.629 214.468 1.00 49.83 369 ALA D CA 1
ATOM 6227 C C . ALA E 1 103 ? 54.390 100.104 215.848 1.00 53.24 369 ALA D C 1
ATOM 6228 O O . ALA E 1 103 ? 53.722 99.891 216.865 1.00 55.59 369 ALA D O 1
ATOM 6230 N N . ASP E 1 104 ? 55.549 100.748 215.884 1.00 55.42 370 ASP D N 1
ATOM 6231 C CA . ASP E 1 104 ? 56.137 101.169 217.161 1.00 57.09 370 ASP D CA 1
ATOM 6232 C C . ASP E 1 104 ? 55.811 102.620 217.536 1.00 58.39 370 ASP D C 1
ATOM 6233 O O . ASP E 1 104 ? 56.293 103.098 218.552 1.00 59.61 370 ASP D O 1
ATOM 6238 N N . CYS E 1 105 ? 54.934 103.276 216.759 1.00 59.05 371 CYS D N 1
ATOM 6239 C CA . CYS E 1 105 ? 54.630 104.707 216.911 1.00 60.11 371 CYS D CA 1
ATOM 6240 C C . CYS E 1 105 ? 53.178 105.076 217.184 1.00 57.75 371 CYS D C 1
ATOM 6241 O O . CYS E 1 105 ? 52.773 106.185 216.852 1.00 57.79 371 CYS D O 1
ATOM 6244 N N . PRO E 1 106 ? 52.379 104.191 217.802 1.00 57.39 372 PRO D N 1
ATOM 6245 C CA . PRO E 1 106 ? 50.983 104.617 217.986 1.00 58.15 372 PRO D CA 1
ATOM 6246 C C . PRO E 1 106 ? 50.772 105.906 218.819 1.00 60.31 372 PRO D C 1
ATOM 6247 O O . PRO E 1 106 ? 49.732 106.536 218.658 1.00 60.31 372 PRO D O 1
ATOM 6251 N N . TYR E 1 107 ? 51.744 106.312 219.649 1.00 63.05 373 TYR D N 1
ATOM 6252 C CA . TYR E 1 107 ? 51.693 107.626 220.340 1.00 69.20 373 TYR D CA 1
ATOM 6253 C C . TYR E 1 107 ? 51.410 108.798 219.404 1.00 71.73 373 TYR D C 1
ATOM 6254 O O . TYR E 1 107 ? 50.815 109.797 219.813 1.00 74.30 373 TYR D O 1
ATOM 6263 N N . PHE E 1 108 ? 51.870 108.663 218.159 1.00 71.65 374 PHE D N 1
ATOM 6264 C CA . PHE E 1 108 ? 51.772 109.694 217.135 1.00 74.66 374 PHE D CA 1
ATOM 6265 C C . PHE E 1 108 ? 50.323 110.028 216.753 1.00 71.96 374 PHE D C 1
ATOM 6266 O O . PHE E 1 108 ? 50.013 111.173 216.472 1.00 73.38 374 PHE D O 1
ATOM 6274 N N . SER E 1 109 ? 49.451 109.025 216.709 1.00 68.83 375 SER D N 1
ATOM 6275 C CA . SER E 1 109 ? 48.069 109.224 216.259 1.00 67.90 375 SER D CA 1
ATOM 6276 C C . SER E 1 109 ? 46.982 108.832 217.277 1.00 65.63 375 SER D C 1
ATOM 6277 O O . SER E 1 109 ? 45.794 108.933 216.973 1.00 63.87 375 SER D O 1
ATOM 6280 N N . ALA E 1 110 ? 47.378 108.455 218.492 1.00 65.07 376 ALA D N 1
ATOM 6281 C CA . ALA E 1 110 ? 46.426 108.097 219.557 1.00 65.79 376 ALA D CA 1
ATOM 6282 C C . ALA E 1 110 ? 45.407 109.191 219.855 1.00 69.17 376 ALA D C 1
ATOM 6283 O O . ALA E 1 110 ? 44.220 108.913 219.991 1.00 69.88 376 ALA D O 1
ATOM 6285 N N . ARG E 1 111 ? 45.865 110.430 219.924 1.00 76.03 377 ARG D N 1
ATOM 6286 C CA . ARG E 1 111 ? 44.992 111.597 220.187 1.00 81.43 377 ARG D CA 1
ATOM 6287 C C . ARG E 1 111 ? 44.040 111.914 219.038 1.00 82.39 377 ARG D C 1
ATOM 6288 O O . ARG E 1 111 ? 43.047 112.607 219.230 1.00 85.09 377 ARG D O 1
ATOM 6296 N N . TYR E 1 112 ? 44.322 111.393 217.852 1.00 82.50 378 TYR D N 1
ATOM 6297 C CA . TYR E 1 112 ? 43.479 111.589 216.676 1.00 83.92 378 TYR D CA 1
ATOM 6298 C C . TYR E 1 112 ? 42.383 110.488 216.558 1.00 78.24 378 TYR D C 1
ATOM 6299 O O . TYR E 1 112 ? 41.579 110.520 215.634 1.00 75.22 378 TYR D O 1
ATOM 6308 N N . CYS E 1 113 ? 42.338 109.561 217.519 1.00 73.64 379 CYS D N 1
ATOM 6309 C CA . CYS E 1 113 ? 41.210 108.651 217.676 1.00 72.83 379 CYS D CA 1
ATOM 6310 C C . CYS E 1 113 ? 40.075 109.326 218.449 1.00 72.39 379 CYS D C 1
ATOM 6311 O O . CYS E 1 113 ? 40.235 109.658 219.620 1.00 69.88 379 CYS D O 1
ATOM 6314 N N . ASP E 1 114 ? 38.947 109.534 217.785 1.00 73.83 380 ASP D N 1
ATOM 6315 C CA . ASP E 1 114 ? 37.768 110.177 218.366 1.00 77.94 380 ASP D CA 1
ATOM 6316 C C . ASP E 1 114 ? 37.225 109.480 219.609 1.00 77.48 380 ASP D C 1
ATOM 6317 O O . ASP E 1 114 ? 36.994 108.276 219.619 1.00 76.54 380 ASP D O 1
ATOM 6322 N N . VAL E 1 115 ? 37.011 110.271 220.650 1.00 79.72 381 VAL D N 1
ATOM 6323 C CA . VAL E 1 115 ? 36.324 109.828 221.855 1.00 79.70 381 VAL D CA 1
ATOM 6324 C C . VAL E 1 115 ? 34.832 109.591 221.548 1.00 80.30 381 VAL D C 1
ATOM 6325 O O . VAL E 1 115 ? 34.205 110.379 220.840 1.00 83.78 381 VAL D O 1
ATOM 6329 N N . ASP E 1 116 ? 34.286 108.491 222.063 1.00 78.24 382 ASP D N 1
ATOM 6330 C CA . ASP E 1 116 ? 32.843 108.223 222.028 1.00 80.12 382 ASP D CA 1
ATOM 6331 C C . ASP E 1 116 ? 32.162 108.785 223.277 1.00 82.74 382 ASP D C 1
ATOM 6332 O O . ASP E 1 116 ? 32.795 109.469 224.062 1.00 81.06 382 ASP D O 1
ATOM 6337 N N . GLU E 1 117 ? 30.887 108.486 223.482 1.00 85.02 383 GLU D N 1
ATOM 6338 C CA . GLU E 1 117 ? 30.128 109.074 224.597 1.00 88.22 383 GLU D CA 1
ATOM 6339 C C . GLU E 1 117 ? 30.731 108.792 225.997 1.00 86.43 383 GLU D C 1
ATOM 6340 O O . GLU E 1 117 ? 30.504 109.569 226.921 1.00 87.32 383 GLU D O 1
ATOM 6346 N N . ASN E 1 118 ? 31.497 107.696 226.135 1.00 83.44 384 ASN D N 1
ATOM 6347 C CA . ASN E 1 118 ? 32.110 107.314 227.423 1.00 82.16 384 ASN D CA 1
ATOM 6348 C C . ASN E 1 118 ? 33.592 107.685 227.604 1.00 79.43 384 ASN D C 1
ATOM 6349 O O . ASN E 1 118 ? 34.202 107.297 228.593 1.00 76.96 384 ASN D O 1
ATOM 6354 N N . GLY E 1 119 ? 34.167 108.427 226.668 1.00 79.74 385 GLY D N 1
ATOM 6355 C CA . GLY E 1 119 ? 35.602 108.763 226.711 1.00 79.09 385 GLY D CA 1
ATOM 6356 C C . GLY E 1 119 ? 36.526 107.692 226.129 1.00 76.64 385 GLY D C 1
ATOM 6357 O O . GLY E 1 119 ? 37.747 107.770 226.286 1.00 77.42 385 GLY D O 1
ATOM 6358 N N . VAL E 1 120 ? 35.957 106.701 225.453 1.00 75.02 386 VAL D N 1
ATOM 6359 C CA . VAL E 1 120 ? 36.716 105.566 224.957 1.00 73.42 386 VAL D CA 1
ATOM 6360 C C . VAL E 1 120 ? 37.094 105.799 223.511 1.00 70.30 386 VAL D C 1
ATOM 6361 O O . VAL E 1 120 ? 36.338 106.380 222.735 1.00 71.13 386 VAL D O 1
ATOM 6365 N N . ARG E 1 121 ? 38.318 105.407 223.168 1.00 67.20 387 ARG D N 1
ATOM 6366 C CA . ARG E 1 121 ? 38.931 105.618 221.861 1.00 65.77 387 ARG D CA 1
ATOM 6367 C C . ARG E 1 121 ? 39.246 104.285 221.220 1.00 64.65 387 ARG D C 1
ATOM 6368 O O . ARG E 1 121 ? 39.343 103.271 221.915 1.00 63.14 387 ARG D O 1
ATOM 6376 N N . TYR E 1 122 ? 39.403 104.290 219.897 1.00 64.80 388 TYR D N 1
ATOM 6377 C CA . TYR E 1 122 ? 39.520 103.064 219.109 1.00 62.48 388 TYR D CA 1
ATOM 6378 C C . TYR E 1 122 ? 40.607 103.198 218.065 1.00 59.16 388 TYR D C 1
ATOM 6379 O O . TYR E 1 122 ? 40.572 104.112 217.247 1.00 60.45 388 TYR D O 1
ATOM 6388 N N . MET E 1 123 ? 41.549 102.263 218.077 1.00 56.43 389 MET D N 1
ATOM 6389 C CA . MET E 1 123 ? 42.640 102.206 217.116 1.00 54.94 389 MET D CA 1
ATOM 6390 C C . MET E 1 123 ? 42.672 100.789 216.509 1.00 51.60 389 MET D C 1
ATOM 6391 O O . MET E 1 123 ? 42.610 99.803 217.259 1.00 49.27 389 MET D O 1
ATOM 6396 N N . VAL E 1 124 ? 42.790 100.700 215.182 1.00 48.22 390 VAL D N 1
ATOM 6397 C CA . VAL E 1 124 ? 42.786 99.413 214.503 1.00 46.78 390 VAL D CA 1
ATOM 6398 C C . VAL E 1 124 ? 44.218 99.026 214.127 1.00 45.28 390 VAL D C 1
ATOM 6399 O O . VAL E 1 124 ? 44.938 99.845 213.558 1.00 46.02 390 VAL D O 1
ATOM 6403 N N . LEU E 1 125 ? 44.636 97.807 214.460 1.00 43.66 391 LEU D N 1
ATOM 6404 C CA . LEU E 1 125 ? 45.907 97.273 213.972 1.00 44.30 391 LEU D CA 1
ATOM 6405 C C . LEU E 1 125 ? 45.662 96.567 212.633 1.00 45.32 391 LEU D C 1
ATOM 6406 O O . LEU E 1 125 ? 44.843 95.657 212.565 1.00 45.46 391 LEU D O 1
ATOM 6411 N N . CYS E 1 126 ? 46.386 96.994 211.604 1.00 45.46 392 CYS D N 1
ATOM 6412 C CA . CYS E 1 126 ? 46.258 96.446 210.247 1.00 45.10 392 CYS D CA 1
ATOM 6413 C C . CYS E 1 126 ? 47.528 95.770 209.754 1.00 43.82 392 CYS D C 1
ATOM 6414 O O . CYS E 1 126 ? 48.631 96.119 210.180 1.00 43.73 392 CYS D O 1
ATOM 6417 N N . ARG E 1 127 ? 47.361 94.795 208.877 1.00 42.13 393 ARG D N 1
ATOM 6418 C CA . ARG E 1 127 ? 48.438 94.308 208.019 1.00 41.68 393 ARG D CA 1
ATOM 6419 C C . ARG E 1 127 ? 48.411 95.183 206.782 1.00 40.87 393 ARG D C 1
ATOM 6420 O O . ARG E 1 127 ? 47.349 95.412 206.222 1.00 43.34 393 ARG D O 1
ATOM 6428 N N . VAL E 1 128 ? 49.571 95.694 206.386 1.00 40.52 394 VAL D N 1
ATOM 6429 C CA . VAL E 1 128 ? 49.697 96.542 205.209 1.00 40.70 394 VAL D CA 1
ATOM 6430 C C . VAL E 1 128 ? 50.768 95.949 204.302 1.00 42.18 394 VAL D C 1
ATOM 6431 O O . VAL E 1 128 ? 51.881 95.637 204.754 1.00 41.48 394 VAL D O 1
ATOM 6435 N N . ILE E 1 129 ? 50.420 95.813 203.022 1.00 43.33 395 ILE D N 1
ATOM 6436 C CA . ILE E 1 129 ? 51.369 95.442 201.986 1.00 44.79 395 ILE D CA 1
ATOM 6437 C C . ILE E 1 129 ? 52.034 96.715 201.499 1.00 45.24 395 ILE D C 1
ATOM 6438 O O . ILE E 1 129 ? 51.459 97.471 200.714 1.00 44.40 395 ILE D O 1
ATOM 6443 N N . MET E 1 130 ? 53.246 96.955 201.978 1.00 46.32 396 MET D N 1
ATOM 6444 C CA . MET E 1 130 ? 53.972 98.166 201.617 1.00 48.71 396 MET D CA 1
ATOM 6445 C C . MET E 1 130 ? 54.750 98.010 200.322 1.00 50.85 396 MET D C 1
ATOM 6446 O O . MET E 1 130 ? 55.001 99.006 199.644 1.00 51.42 396 MET D O 1
ATOM 6451 N N . GLY E 1 131 ? 55.124 96.773 199.989 1.00 53.70 397 GLY D N 1
ATOM 6452 C CA . GLY E 1 131 ? 55.884 96.489 198.766 1.00 57.11 397 GLY D CA 1
ATOM 6453 C C . GLY E 1 131 ? 57.181 97.268 198.693 1.00 58.63 397 GLY D C 1
ATOM 6454 O O . GLY E 1 131 ? 57.866 97.430 199.705 1.00 58.24 397 GLY D O 1
ATOM 6455 N N . ASN E 1 132 ? 57.498 97.762 197.495 1.00 61.15 398 ASN D N 1
ATOM 6456 C CA . ASN E 1 132 ? 58.614 98.685 197.284 1.00 62.65 398 ASN D CA 1
ATOM 6457 C C . ASN E 1 132 ? 58.202 100.076 197.749 1.00 60.88 398 ASN D C 1
ATOM 6458 O O . ASN E 1 132 ? 57.495 100.781 197.037 1.00 60.94 398 ASN D O 1
ATOM 6463 N N . MET E 1 133 ? 58.733 100.473 198.893 1.00 60.22 399 MET D N 1
ATOM 6464 C CA . MET E 1 133 ? 58.313 101.707 199.533 1.00 61.94 399 MET D CA 1
ATOM 6465 C C . MET E 1 133 ? 58.893 102.943 198.853 1.00 62.80 399 MET D C 1
ATOM 6466 O O . MET E 1 133 ? 60.090 103.002 198.613 1.00 65.04 399 MET D O 1
ATOM 6471 N N . GLU E 1 134 ? 58.033 103.916 198.553 1.00 64.65 400 GLU D N 1
ATOM 6472 C CA . GLU E 1 134 ? 58.465 105.221 198.067 1.00 67.19 400 GLU D CA 1
ATOM 6473 C C . GLU E 1 134 ? 58.726 106.137 199.259 1.00 68.20 400 GLU D C 1
ATOM 6474 O O . GLU E 1 134 ? 57.847 106.338 200.101 1.00 67.74 400 GLU D O 1
ATOM 6480 N N . LEU E 1 135 ? 59.940 106.698 199.323 1.00 71.11 401 LEU D N 1
ATOM 6481 C CA . LEU E 1 135 ? 60.255 107.761 200.274 1.00 72.51 401 LEU D CA 1
ATOM 6482 C C . LEU E 1 135 ? 59.557 109.015 199.757 1.00 74.52 401 LEU D C 1
ATOM 6483 O O . LEU E 1 135 ? 59.849 109.455 198.641 1.00 78.05 401 LEU D O 1
ATOM 6488 N N . LEU E 1 136 ? 58.625 109.565 200.532 1.00 75.36 402 LEU D N 1
ATOM 6489 C CA . LEU E 1 136 ? 57.843 110.705 200.083 1.00 76.79 402 LEU D CA 1
ATOM 6490 C C . LEU E 1 136 ? 58.543 112.039 200.300 1.00 80.22 402 LEU D C 1
ATOM 6491 O O . LEU E 1 136 ? 58.998 112.367 201.403 1.00 82.37 402 LEU D O 1
ATOM 6496 N N . ARG E 1 137 ? 58.560 112.814 199.219 1.00 85.03 403 ARG D N 1
ATOM 6497 C CA . ARG E 1 137 ? 58.846 114.242 199.223 1.00 88.92 403 ARG D CA 1
ATOM 6498 C C . ARG E 1 137 ? 57.493 114.898 199.576 1.00 88.59 403 ARG D C 1
ATOM 6499 O O . ARG E 1 137 ? 56.511 114.170 199.767 1.00 85.61 403 ARG D O 1
ATOM 6507 N N . GLY E 1 138 ? 57.422 116.207 199.737 1.00 91.18 404 GLY D N 1
ATOM 6508 C CA . GLY E 1 138 ? 56.262 116.821 200.437 1.00 91.87 404 GLY D CA 1
ATOM 6509 C C . GLY E 1 138 ? 55.154 117.306 199.528 1.00 93.72 404 GLY D C 1
ATOM 6510 O O . GLY E 1 138 ? 54.550 118.371 199.817 1.00 95.83 404 GLY D O 1
ATOM 6511 N N . ASP E 1 139 ? 54.882 116.547 198.460 1.00 93.78 405 ASP D N 1
ATOM 6512 C CA . ASP E 1 139 ? 53.864 116.904 197.476 1.00 94.18 405 ASP D CA 1
ATOM 6513 C C . ASP E 1 139 ? 52.439 116.686 198.043 1.00 93.60 405 ASP D C 1
ATOM 6514 O O . ASP E 1 139 ? 51.977 115.557 198.185 1.00 91.47 405 ASP D O 1
ATOM 6519 N N . LYS E 1 140 ? 51.759 117.791 198.364 1.00 95.34 406 LYS D N 1
ATOM 6520 C CA . LYS E 1 140 ? 50.382 117.803 198.877 1.00 94.74 406 LYS D CA 1
ATOM 6521 C C . LYS E 1 140 ? 49.361 117.204 197.889 1.00 94.23 406 LYS D C 1
ATOM 6522 O O . LYS E 1 140 ? 48.321 116.680 198.301 1.00 91.26 406 LYS D O 1
ATOM 6528 N N . ALA E 1 141 ? 49.653 117.298 196.590 1.00 95.52 407 ALA D N 1
ATOM 6529 C CA . ALA E 1 141 ? 48.768 116.814 195.528 1.00 94.47 407 ALA D CA 1
ATOM 6530 C C . ALA E 1 141 ? 49.042 115.382 195.049 1.00 90.66 407 ALA D C 1
ATOM 6531 O O . ALA E 1 141 ? 48.439 114.968 194.072 1.00 92.59 407 ALA D O 1
ATOM 6533 N N . GLN E 1 142 ? 49.930 114.621 195.701 1.00 86.85 408 GLN D N 1
ATOM 6534 C CA . GLN E 1 142 ? 50.159 113.224 195.295 1.00 83.63 408 GLN D CA 1
ATOM 6535 C C . GLN E 1 142 ? 48.993 112.350 195.773 1.00 82.18 408 GLN D C 1
ATOM 6536 O O . GLN E 1 142 ? 48.613 112.425 196.930 1.00 81.75 408 GLN D O 1
ATOM 6542 N N . PHE E 1 143 ? 48.401 111.584 194.858 1.00 82.29 409 PHE D N 1
ATOM 6543 C CA . PHE E 1 143 ? 47.345 110.617 195.186 1.00 80.25 409 PHE D CA 1
ATOM 6544 C C . PHE E 1 143 ? 47.621 109.213 194.637 1.00 78.93 409 PHE D C 1
ATOM 6545 O O . PHE E 1 143 ? 46.806 108.295 194.799 1.00 79.75 409 PHE D O 1
ATOM 6553 N N . PHE E 1 144 ? 48.793 109.030 194.033 1.00 78.15 410 PHE D N 1
ATOM 6554 C CA . PHE E 1 144 ? 49.218 107.724 193.565 1.00 76.26 410 PHE D CA 1
ATOM 6555 C C . PHE E 1 144 ? 50.745 107.599 193.554 1.00 75.06 410 PHE D C 1
ATOM 6556 O O . PHE E 1 144 ? 51.474 108.575 193.754 1.00 76.07 410 PHE D O 1
ATOM 6564 N N . SER E 1 145 ? 51.198 106.373 193.352 1.00 74.33 411 SER D N 1
ATOM 6565 C CA . SER E 1 145 ? 52.615 106.049 193.280 1.00 76.97 411 SER D CA 1
ATOM 6566 C C . SER E 1 145 ? 53.397 107.011 192.399 1.00 79.38 411 SER D C 1
ATOM 6567 O O . SER E 1 145 ? 53.033 107.226 191.251 1.00 81.90 411 SER D O 1
ATOM 6570 N N . GLY E 1 146 ? 54.472 107.574 192.945 1.00 80.79 412 GLY D N 1
ATOM 6571 C CA . GLY E 1 146 ? 55.410 108.384 192.164 1.00 83.69 412 GLY D CA 1
ATOM 6572 C C . GLY E 1 146 ? 56.057 107.691 190.963 1.00 84.68 412 GLY D C 1
ATOM 6573 O O . GLY E 1 146 ? 56.570 108.368 190.080 1.00 86.91 412 GLY D O 1
ATOM 6574 N N . GLY E 1 147 ? 56.054 106.355 190.940 1.00 82.84 413 GLY D N 1
ATOM 6575 C CA . GLY E 1 147 ? 56.443 105.580 189.771 1.00 82.11 413 GLY D CA 1
ATOM 6576 C C . GLY E 1 147 ? 56.006 104.122 189.834 1.00 80.76 413 GLY D C 1
ATOM 6577 O O . GLY E 1 147 ? 55.677 103.597 190.900 1.00 78.84 413 GLY D O 1
ATOM 6578 N N . GLU E 1 148 ? 56.062 103.466 188.678 1.00 80.81 414 GLU D N 1
ATOM 6579 C CA . GLU E 1 148 ? 55.747 102.043 188.509 1.00 80.02 414 GLU D CA 1
ATOM 6580 C C . GLU E 1 148 ? 56.608 101.107 189.365 1.00 77.74 414 GLU D C 1
ATOM 6581 O O . GLU E 1 148 ? 56.186 100.002 189.677 1.00 75.64 414 GLU D O 1
ATOM 6587 N N . GLU E 1 149 ? 57.821 101.541 189.708 1.00 78.27 415 GLU D N 1
ATOM 6588 C CA . GLU E 1 149 ? 58.706 100.766 190.579 1.00 78.17 415 GLU D CA 1
ATOM 6589 C C . GLU E 1 149 ? 58.266 100.740 192.061 1.00 74.01 415 GLU D C 1
ATOM 6590 O O . GLU E 1 149 ? 58.690 99.852 192.807 1.00 70.95 415 GLU D O 1
ATOM 6596 N N . TYR E 1 150 ? 57.439 101.709 192.469 1.00 72.03 416 TYR D N 1
ATOM 6597 C CA . TYR E 1 150 ? 56.983 101.852 193.858 1.00 69.94 416 TYR D CA 1
ATOM 6598 C C . TYR E 1 150 ? 55.511 101.434 194.066 1.00 66.38 416 TYR D C 1
ATOM 6599 O O . TYR E 1 150 ? 54.678 101.581 193.177 1.00 66.38 416 TYR D O 1
ATOM 6608 N N . ASP E 1 151 ? 55.208 100.944 195.267 1.00 62.93 417 ASP D N 1
ATOM 6609 C CA . ASP E 1 151 ? 53.860 100.549 195.653 1.00 59.30 417 ASP D CA 1
ATOM 6610 C C . ASP E 1 151 ? 53.213 101.619 196.547 1.00 57.54 417 ASP D C 1
ATOM 6611 O O . ASP E 1 151 ? 52.493 102.471 196.027 1.00 60.31 417 ASP D O 1
ATOM 6616 N N . ASN E 1 152 ? 53.472 101.602 197.853 1.00 54.70 418 ASN D N 1
ATOM 6617 C CA . ASN E 1 152 ? 52.880 102.577 198.794 1.00 52.83 418 ASN D CA 1
ATOM 6618 C C . ASN E 1 152 ? 53.991 103.465 199.385 1.00 53.71 418 ASN D C 1
ATOM 6619 O O . ASN E 1 152 ? 55.178 103.185 199.201 1.00 55.49 418 ASN D O 1
ATOM 6624 N N . GLY E 1 153 ? 53.602 104.547 200.056 1.00 53.93 419 GLY D N 1
ATOM 6625 C CA . GLY E 1 153 ? 54.546 105.598 200.462 1.00 54.94 419 GLY D CA 1
ATOM 6626 C C . GLY E 1 153 ? 54.905 105.605 201.934 1.00 54.60 419 GLY D C 1
ATOM 6627 O O . GLY E 1 153 ? 54.137 105.119 202.767 1.00 51.48 419 GLY D O 1
ATOM 6628 N N . VAL E 1 154 ? 56.087 106.157 202.253 1.00 57.01 420 VAL D N 1
ATOM 6629 C CA . VAL E 1 154 ? 56.570 106.274 203.632 1.00 57.76 420 VAL D CA 1
ATOM 6630 C C . VAL E 1 154 ? 57.345 107.566 203.862 1.00 61.48 420 VAL D C 1
ATOM 6631 O O . VAL E 1 154 ? 57.970 108.074 202.928 1.00 64.54 420 VAL D O 1
ATOM 6635 N N . ASP E 1 155 ? 57.315 108.087 205.086 1.00 62.21 421 ASP D N 1
ATOM 6636 C CA . ASP E 1 155 ? 57.988 109.373 205.399 1.00 65.24 421 ASP D CA 1
ATOM 6637 C C . ASP E 1 155 ? 59.502 109.263 205.679 1.00 69.90 421 ASP D C 1
ATOM 6638 O O . ASP E 1 155 ? 60.245 110.202 205.424 1.00 73.41 421 ASP D O 1
ATOM 6643 N N . ASP E 1 156 ? 59.936 108.131 206.224 1.00 73.05 422 ASP D N 1
ATOM 6644 C CA . ASP E 1 156 ? 61.342 107.867 206.530 1.00 75.80 422 ASP D CA 1
ATOM 6645 C C . ASP E 1 156 ? 61.589 106.378 206.300 1.00 79.10 422 ASP D C 1
ATOM 6646 O O . ASP E 1 156 ? 60.853 105.552 206.827 1.00 78.78 422 ASP D O 1
ATOM 6651 N N . ILE E 1 157 ? 62.605 106.035 205.514 1.00 85.89 423 ILE D N 1
ATOM 6652 C CA . ILE E 1 157 ? 62.870 104.628 205.149 1.00 89.01 423 ILE D CA 1
ATOM 6653 C C . ILE E 1 157 ? 63.405 103.792 206.325 1.00 90.77 423 ILE D C 1
ATOM 6654 O O . ILE E 1 157 ? 63.045 102.620 206.480 1.00 87.67 423 ILE D O 1
ATOM 6659 N N . GLU E 1 158 ? 64.236 104.417 207.155 1.00 96.62 424 GLU D N 1
ATOM 6660 C CA . GLU E 1 158 ? 64.985 103.740 208.204 1.00 99.82 424 GLU D CA 1
ATOM 6661 C C . GLU E 1 158 ? 64.159 103.585 209.479 1.00 96.68 424 GLU D C 1
ATOM 6662 O O . GLU E 1 158 ? 64.059 102.480 210.023 1.00 96.47 424 GLU D O 1
ATOM 6668 N N . SER E 1 159 ? 63.586 104.700 209.952 1.00 92.42 425 SER D N 1
ATOM 6669 C CA . SER E 1 159 ? 62.648 104.721 211.084 1.00 87.91 425 SER D CA 1
ATOM 6670 C C . SER E 1 159 ? 61.287 105.275 210.641 1.00 80.58 425 SER D C 1
ATOM 6671 O O . SER E 1 159 ? 60.976 106.452 210.894 1.00 79.46 425 SER D O 1
ATOM 6674 N N . PRO E 1 160 ? 60.466 104.435 209.976 1.00 73.48 426 PRO D N 1
ATOM 6675 C CA . PRO E 1 160 ? 59.149 104.903 209.544 1.00 69.63 426 PRO D CA 1
ATOM 6676 C C . PRO E 1 160 ? 58.269 105.361 210.704 1.00 66.81 426 PRO D C 1
ATOM 6677 O O . PRO E 1 160 ? 58.251 104.718 211.768 1.00 62.46 426 PRO D O 1
ATOM 6681 N N . LYS E 1 161 ? 57.574 106.472 210.495 1.00 65.34 427 LYS D N 1
ATOM 6682 C CA . LYS E 1 161 ? 56.504 106.903 211.369 1.00 66.71 427 LYS D CA 1
ATOM 6683 C C . LYS E 1 161 ? 55.126 106.870 210.722 1.00 66.63 427 LYS D C 1
ATOM 6684 O O . LYS E 1 161 ? 54.158 106.583 211.410 1.00 67.90 427 LYS D O 1
ATOM 6690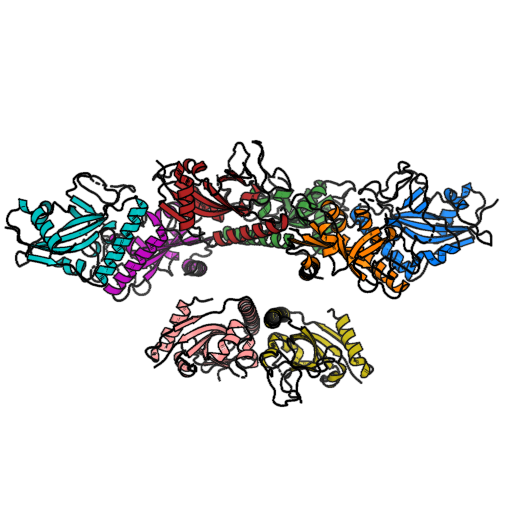 N N . ASN E 1 162 ? 55.039 107.155 209.422 1.00 65.00 428 ASN D N 1
ATOM 6691 C CA . ASN E 1 162 ? 53.766 107.242 208.715 1.00 62.32 428 ASN D CA 1
ATOM 6692 C C . ASN E 1 162 ? 53.859 106.482 207.402 1.00 59.27 428 ASN D C 1
ATOM 6693 O O . ASN E 1 162 ? 54.831 106.623 206.675 1.00 55.79 428 ASN D O 1
ATOM 6698 N N . TYR E 1 163 ? 52.821 105.690 207.124 1.00 56.68 429 TYR D N 1
ATOM 6699 C CA . TYR E 1 163 ? 52.641 105.067 205.828 1.00 54.98 429 TYR D CA 1
ATOM 6700 C C . TYR E 1 163 ? 51.448 105.706 205.142 1.00 54.88 429 TYR D C 1
ATOM 6701 O O . TYR E 1 163 ? 50.479 106.086 205.806 1.00 55.38 429 TYR D O 1
ATOM 6710 N N . ILE E 1 164 ? 51.544 105.865 203.825 1.00 54.80 430 ILE D N 1
ATOM 6711 C CA . ILE E 1 164 ? 50.439 106.346 203.004 1.00 55.18 430 ILE D CA 1
ATOM 6712 C C . ILE E 1 164 ? 50.136 105.218 202.041 1.00 53.47 430 ILE D C 1
ATOM 6713 O O . ILE E 1 164 ? 51.005 104.814 201.279 1.00 52.64 430 ILE D O 1
ATOM 6718 N N . VAL E 1 165 ? 48.918 104.684 202.105 1.00 52.66 431 VAL D N 1
ATOM 6719 C CA . VAL E 1 165 ? 48.443 103.707 201.131 1.00 50.01 431 VAL D CA 1
ATOM 6720 C C . VAL E 1 165 ? 47.521 104.456 200.176 1.00 51.65 431 VAL D C 1
ATOM 6721 O O . VAL E 1 165 ? 46.547 105.088 200.616 1.00 50.25 431 VAL D O 1
ATOM 6725 N N . TRP E 1 166 ? 47.829 104.394 198.876 1.00 51.75 432 TRP D N 1
ATOM 6726 C CA . TRP E 1 166 ? 47.066 105.165 197.862 1.00 53.59 432 TRP D CA 1
ATOM 6727 C C . TRP E 1 166 ? 45.641 104.622 197.734 1.00 54.40 432 TRP D C 1
ATOM 6728 O O . TRP E 1 166 ? 45.402 103.440 197.982 1.00 53.85 432 TRP D O 1
ATOM 6739 N N . ASN E 1 167 ? 44.707 105.479 197.342 1.00 56.68 433 ASN D N 1
ATOM 6740 C CA . ASN E 1 167 ? 43.292 105.101 197.259 1.00 59.14 433 ASN D CA 1
ATOM 6741 C C . ASN E 1 167 ? 43.041 103.835 196.463 1.00 60.38 433 ASN D C 1
ATOM 6742 O O . ASN E 1 167 ? 42.307 102.967 196.913 1.00 59.01 433 ASN D O 1
ATOM 6747 N N . ILE E 1 168 ? 43.706 103.710 195.321 1.00 62.78 434 ILE D N 1
ATOM 6748 C CA . ILE E 1 168 ? 43.608 102.512 194.472 1.00 63.39 434 ILE D CA 1
ATOM 6749 C C . ILE E 1 168 ? 43.957 101.208 195.209 1.00 59.75 434 ILE D C 1
ATOM 6750 O O . ILE E 1 168 ? 43.433 100.153 194.882 1.00 59.62 434 ILE D O 1
ATOM 6755 N N . ASN E 1 169 ? 44.828 101.295 196.208 1.00 58.29 435 ASN D N 1
ATOM 6756 C CA . ASN E 1 169 ? 45.310 100.122 196.934 1.00 55.97 435 ASN D CA 1
ATOM 6757 C C . ASN E 1 169 ? 44.568 99.848 198.245 1.00 54.80 435 ASN D C 1
ATOM 6758 O O . ASN E 1 169 ? 44.871 98.861 198.906 1.00 49.35 435 ASN D O 1
ATOM 6763 N N . MET E 1 170 ? 43.591 100.677 198.622 1.00 56.64 436 MET D N 1
ATOM 6764 C CA . MET E 1 170 ? 43.081 100.617 199.987 1.00 58.81 436 MET D CA 1
ATOM 6765 C C . MET E 1 170 ? 42.399 99.293 200.316 1.00 56.76 436 MET D C 1
ATOM 6766 O O . MET E 1 170 ? 42.479 98.824 201.441 1.00 56.28 436 MET D O 1
ATOM 6771 N N . ASN E 1 171 ? 41.744 98.690 199.340 1.00 56.99 437 ASN D N 1
ATOM 6772 C CA . ASN E 1 171 ? 41.030 97.425 199.550 1.00 57.24 437 ASN D CA 1
ATOM 6773 C C . ASN E 1 171 ? 41.856 96.177 199.297 1.00 55.97 437 ASN D C 1
ATOM 6774 O O . ASN E 1 171 ? 41.501 95.113 199.807 1.00 57.08 437 ASN D O 1
ATOM 6779 N N . THR E 1 172 ? 42.951 96.303 198.546 1.00 53.33 438 THR D N 1
ATOM 6780 C CA . THR E 1 172 ? 43.856 95.187 198.274 1.00 50.30 438 THR D CA 1
ATOM 6781 C C . THR E 1 172 ? 45.014 95.082 199.255 1.00 48.39 438 THR D C 1
ATOM 6782 O O . THR E 1 172 ? 45.464 93.987 199.552 1.00 47.50 438 THR D O 1
ATOM 6786 N N . HIS E 1 173 ? 45.494 96.215 199.760 1.00 48.02 439 HIS D N 1
ATOM 6787 C CA . HIS E 1 173 ? 46.788 96.289 200.454 1.00 47.16 439 HIS D CA 1
ATOM 6788 C C . HIS E 1 173 ? 46.648 96.531 201.974 1.00 47.01 439 HIS D C 1
ATOM 6789 O O . HIS E 1 173 ? 47.675 96.701 202.651 1.00 46.50 439 HIS D O 1
ATOM 6796 N N . ILE E 1 174 ? 45.419 96.550 202.513 1.00 47.53 440 ILE D N 1
ATOM 6797 C CA . ILE E 1 174 ? 45.209 96.741 203.962 1.00 46.43 440 ILE D CA 1
ATOM 6798 C C . ILE E 1 174 ? 44.229 95.698 204.492 1.00 45.82 440 ILE D C 1
ATOM 6799 O O . ILE E 1 174 ? 43.123 95.590 203.986 1.00 45.53 440 ILE D O 1
ATOM 6804 N N . PHE E 1 175 ? 44.634 94.941 205.499 1.00 45.37 441 PHE D N 1
ATOM 6805 C CA . PHE E 1 175 ? 43.706 94.075 206.212 1.00 44.41 441 PHE D CA 1
ATOM 6806 C C . PHE E 1 175 ? 43.586 94.531 207.673 1.00 43.03 441 PHE D C 1
ATOM 6807 O O . PHE E 1 175 ? 44.513 94.347 208.445 1.00 41.29 441 PHE D O 1
ATOM 6815 N N . PRO E 1 176 ? 42.442 95.132 208.055 1.00 43.19 442 PRO D N 1
ATOM 6816 C CA . PRO E 1 176 ? 42.168 95.456 209.460 1.00 42.95 442 PRO D CA 1
ATOM 6817 C C . PRO E 1 176 ? 41.970 94.218 210.273 1.00 42.79 442 PRO D C 1
ATOM 6818 O O . PRO E 1 176 ? 41.106 93.450 209.949 1.00 44.09 442 PRO D O 1
ATOM 6822 N N . GLU E 1 177 ? 42.768 94.012 211.304 1.00 41.83 443 GLU D N 1
ATOM 6823 C CA . GLU E 1 177 ? 42.751 92.760 212.021 1.00 43.20 443 GLU D CA 1
ATOM 6824 C C . GLU E 1 177 ? 42.333 92.845 213.471 1.00 44.33 443 GLU D C 1
ATOM 6825 O O . GLU E 1 177 ? 41.609 91.962 213.950 1.00 46.10 443 GLU D O 1
ATOM 6831 N N . PHE E 1 178 ? 42.796 93.862 214.189 1.00 43.94 444 PHE D N 1
ATOM 6832 C CA . PHE E 1 178 ? 42.524 94.006 215.618 1.00 44.81 444 PHE D CA 1
ATOM 6833 C C . PHE E 1 178 ? 42.002 95.392 215.957 1.00 45.94 444 PHE D C 1
ATOM 6834 O O . PHE E 1 178 ? 42.413 96.350 215.333 1.00 44.86 444 PHE D O 1
ATOM 6842 N N . VAL E 1 179 ? 41.104 95.484 216.935 1.00 48.05 445 VAL D N 1
ATOM 6843 C CA . VAL E 1 179 ? 40.656 96.745 217.498 1.00 49.41 445 VAL D CA 1
ATOM 6844 C C . VAL E 1 179 ? 41.143 96.853 218.947 1.00 51.14 445 VAL D C 1
ATOM 6845 O O . VAL E 1 179 ? 40.910 95.950 219.754 1.00 51.48 445 VAL D O 1
ATOM 6849 N N . VAL E 1 180 ? 41.798 97.968 219.263 1.00 52.01 446 VAL D N 1
ATOM 6850 C CA . VAL E 1 180 ? 42.247 98.264 220.615 1.00 54.12 446 VAL D CA 1
ATOM 6851 C C . VAL E 1 180 ? 41.380 99.394 221.147 1.00 56.60 446 VAL D C 1
ATOM 6852 O O . VAL E 1 180 ? 41.351 100.478 220.554 1.00 56.30 446 VAL D O 1
ATOM 6856 N N . ARG E 1 181 ? 40.672 99.127 222.245 1.00 59.27 447 ARG D N 1
ATOM 6857 C CA . ARG E 1 181 ? 39.892 100.143 222.957 1.00 60.82 447 ARG D CA 1
ATOM 6858 C C . ARG E 1 181 ? 40.704 100.704 224.100 1.00 58.51 447 ARG D C 1
ATOM 6859 O O . ARG E 1 181 ? 41.239 99.947 224.896 1.00 57.24 447 ARG D O 1
ATOM 6867 N N . PHE E 1 182 ? 40.776 102.027 224.191 1.00 58.12 448 PHE D N 1
ATOM 6868 C CA . PHE E 1 182 ? 41.618 102.692 225.195 1.00 58.68 448 PHE D CA 1
ATOM 6869 C C . PHE E 1 182 ? 41.107 104.073 225.644 1.00 61.39 448 PHE D C 1
ATOM 6870 O O . PHE E 1 182 ? 40.133 104.588 225.101 1.00 59.37 448 PHE D O 1
ATOM 6878 N N . LYS E 1 183 ? 41.774 104.645 226.643 1.00 63.23 449 LYS D N 1
ATOM 6879 C CA . LYS E 1 183 ? 41.558 106.034 227.078 1.00 68.19 449 LYS D CA 1
ATOM 6880 C C . LYS E 1 183 ? 42.858 106.815 227.233 1.00 69.84 449 LYS D C 1
ATOM 6881 O O . LYS E 1 183 ? 43.912 106.214 227.376 1.00 69.70 449 LYS D O 1
ATOM 6887 N N . LEU E 1 184 ? 42.748 108.144 227.211 1.00 72.43 450 LEU D N 1
ATOM 6888 C CA . LEU E 1 184 ? 43.848 109.078 227.520 1.00 75.66 450 LEU D CA 1
ATOM 6889 C C . LEU E 1 184 ? 43.426 110.125 228.552 1.00 77.05 450 LEU D C 1
ATOM 6890 O O . LEU E 1 184 ? 42.250 110.333 228.757 1.00 77.00 450 LEU D O 1
ATOM 6895 N N . SER E 1 185 ? 44.396 110.822 229.145 1.00 81.04 451 SER D N 1
ATOM 6896 C CA . SER E 1 185 ? 44.154 111.901 230.129 1.00 86.32 451 SER D CA 1
ATOM 6897 C C . SER E 1 185 ? 44.031 113.283 229.479 1.00 89.27 451 SER D C 1
ATOM 6898 O O . SER E 1 185 ? 43.478 113.447 228.406 1.00 91.28 451 SER D O 1
ATOM 6901 N N . LEU F 1 7 ? 39.926 85.262 255.413 1.00 71.51 273 LEU F N 1
ATOM 6902 C CA . LEU F 1 7 ? 40.052 85.545 256.877 1.00 69.67 273 LEU F CA 1
ATOM 6903 C C . LEU F 1 7 ? 39.750 84.274 257.609 1.00 67.56 273 LEU F C 1
ATOM 6904 O O . LEU F 1 7 ? 39.048 83.423 257.064 1.00 70.12 273 LEU F O 1
ATOM 6909 N N . ASP F 1 8 ? 40.236 84.133 258.835 1.00 67.03 274 ASP F N 1
ATOM 6910 C CA . ASP F 1 8 ? 39.796 83.011 259.668 1.00 67.36 274 ASP F CA 1
ATOM 6911 C C . ASP F 1 8 ? 38.567 83.434 260.487 1.00 64.48 274 ASP F C 1
ATOM 6912 O O . ASP F 1 8 ? 38.183 84.620 260.502 1.00 60.06 274 ASP F O 1
ATOM 6917 N N . LYS F 1 9 ? 37.952 82.459 261.135 1.00 62.28 275 LYS F N 1
ATOM 6918 C CA . LYS F 1 9 ? 36.716 82.679 261.860 1.00 59.16 275 LYS F CA 1
ATOM 6919 C C . LYS F 1 9 ? 36.876 83.640 263.041 1.00 58.32 275 LYS F C 1
ATOM 6920 O O . LYS F 1 9 ? 35.993 84.469 263.276 1.00 58.29 275 LYS F O 1
ATOM 6926 N N . ASP F 1 10 ? 38.009 83.551 263.747 1.00 58.75 276 ASP F N 1
ATOM 6927 C CA . ASP F 1 10 ? 38.321 84.474 264.857 1.00 59.29 276 ASP F CA 1
ATOM 6928 C C . ASP F 1 10 ? 38.387 85.940 264.439 1.00 55.45 276 ASP F C 1
ATOM 6929 O O . ASP F 1 10 ? 37.905 86.802 265.165 1.00 55.30 276 ASP F O 1
ATOM 6934 N N . ALA F 1 11 ? 38.985 86.221 263.286 1.00 52.64 277 ALA F N 1
ATOM 6935 C CA . ALA F 1 11 ? 39.068 87.596 262.783 1.00 51.35 277 ALA F CA 1
ATOM 6936 C C . ALA F 1 11 ? 37.682 88.162 262.455 1.00 49.64 277 ALA F C 1
ATOM 6937 O O . ALA F 1 11 ? 37.424 89.343 262.698 1.00 48.31 277 ALA F O 1
ATOM 6939 N N . VAL F 1 12 ? 36.798 87.309 261.928 1.00 47.81 278 VAL F N 1
ATOM 6940 C CA . VAL F 1 12 ? 35.445 87.707 261.567 1.00 48.38 278 VAL F CA 1
ATOM 6941 C C . VAL F 1 12 ? 34.695 88.044 262.843 1.00 48.92 278 VAL F C 1
ATOM 6942 O O . VAL F 1 12 ? 34.041 89.086 262.922 1.00 46.52 278 VAL F O 1
ATOM 6946 N N . LYS F 1 13 ? 34.811 87.147 263.830 1.00 52.11 279 LYS F N 1
ATOM 6947 C CA . LYS F 1 13 ? 34.234 87.355 265.171 1.00 55.54 279 LYS F CA 1
ATOM 6948 C C . LYS F 1 13 ? 34.676 88.685 265.772 1.00 54.88 279 LYS F C 1
ATOM 6949 O O . LYS F 1 13 ? 33.847 89.447 266.256 1.00 53.46 279 LYS F O 1
ATOM 6955 N N . LYS F 1 14 ? 35.976 88.953 265.702 1.00 57.35 280 LYS F N 1
ATOM 6956 C CA . LYS F 1 14 ? 36.546 90.200 266.210 1.00 60.74 280 LYS F CA 1
ATOM 6957 C C . LYS F 1 14 ? 36.038 91.433 265.456 1.00 57.84 280 LYS F C 1
ATOM 6958 O O . LYS F 1 14 ? 35.679 92.417 266.079 1.00 58.31 280 LYS F O 1
ATOM 6964 N N . MET F 1 15 ? 36.005 91.368 264.128 1.00 56.22 281 MET F N 1
ATOM 6965 C CA . MET F 1 15 ? 35.378 92.416 263.300 1.00 56.30 281 MET F CA 1
ATOM 6966 C C . MET F 1 15 ? 33.947 92.737 263.754 1.00 55.06 281 MET F C 1
ATOM 6967 O O . MET F 1 15 ? 33.569 93.908 263.853 1.00 55.25 281 MET F O 1
ATOM 6972 N N . PHE F 1 16 ? 33.156 91.694 264.000 1.00 53.08 282 PHE F N 1
ATOM 6973 C CA . PHE F 1 16 ? 31.771 91.863 264.418 1.00 51.46 282 PHE F CA 1
ATOM 6974 C C . PHE F 1 16 ? 31.653 92.427 265.842 1.00 53.57 282 PHE F C 1
ATOM 6975 O O . PHE F 1 16 ? 30.776 93.260 266.112 1.00 55.15 282 PHE F O 1
ATOM 6983 N N . ALA F 1 17 ? 32.526 91.971 266.739 1.00 54.98 283 ALA F N 1
ATOM 6984 C CA . ALA F 1 17 ? 32.519 92.426 268.142 1.00 57.54 283 ALA F CA 1
ATOM 6985 C C . ALA F 1 17 ? 32.901 93.905 268.273 1.00 58.45 283 ALA F C 1
ATOM 6986 O O . ALA F 1 17 ? 32.189 94.655 268.936 1.00 60.46 283 ALA F O 1
ATOM 6988 N N . VAL F 1 18 ? 33.990 94.319 267.622 1.00 57.94 284 VAL F N 1
ATOM 6989 C CA . VAL F 1 18 ? 34.426 95.715 267.654 1.00 60.52 284 VAL F CA 1
ATOM 6990 C C . VAL F 1 18 ? 33.368 96.586 266.964 1.00 59.78 284 VAL F C 1
ATOM 6991 O O . VAL F 1 18 ? 33.020 97.655 267.476 1.00 62.07 284 VAL F O 1
ATOM 6995 N N . GLY F 1 19 ? 32.841 96.106 265.832 1.00 56.79 285 GLY F N 1
ATOM 6996 C CA . GLY F 1 19 ? 31.876 96.851 265.050 1.00 57.65 285 GLY F CA 1
ATOM 6997 C C . GLY F 1 19 ? 30.472 96.983 265.640 1.00 59.80 285 GLY F C 1
ATOM 6998 O O . GLY F 1 19 ? 29.696 97.785 265.146 1.00 60.57 285 GLY F O 1
ATOM 6999 N N . THR F 1 20 ? 30.128 96.184 266.653 1.00 61.17 286 THR F N 1
ATOM 7000 C CA . THR F 1 20 ? 28.821 96.279 267.324 1.00 62.31 286 THR F CA 1
ATOM 7001 C C . THR F 1 20 ? 28.932 96.740 268.788 1.00 66.00 286 THR F C 1
ATOM 7002 O O . THR F 1 20 ? 27.933 96.715 269.510 1.00 71.11 286 THR F O 1
ATOM 7006 N N . ALA F 1 21 ? 30.117 97.201 269.198 1.00 69.04 287 ALA F N 1
ATOM 7007 C CA . ALA F 1 21 ? 30.366 97.597 270.596 1.00 71.13 287 ALA F CA 1
ATOM 7008 C C . ALA F 1 21 ? 29.396 98.664 271.132 1.00 73.55 287 ALA F C 1
ATOM 7009 O O . ALA F 1 21 ? 28.976 98.585 272.289 1.00 72.60 287 ALA F O 1
ATOM 7011 N N . SER F 1 22 ? 29.041 99.634 270.289 1.00 75.35 288 SER F N 1
ATOM 7012 C CA . SER F 1 22 ? 28.083 100.687 270.660 1.00 76.52 288 SER F CA 1
ATOM 7013 C C . SER F 1 22 ? 26.695 100.195 271.096 1.00 77.56 288 SER F C 1
ATOM 7014 O O . SER F 1 22 ? 25.980 100.936 271.768 1.00 82.31 288 SER F O 1
ATOM 7017 N N . LEU F 1 23 ? 26.317 98.970 270.723 1.00 75.09 289 LEU F N 1
ATOM 7018 C CA . LEU F 1 23 ? 25.020 98.404 271.109 1.00 73.24 289 LEU F CA 1
ATOM 7019 C C . LEU F 1 23 ? 25.027 97.706 272.470 1.00 73.94 289 LEU F C 1
ATOM 7020 O O . LEU F 1 23 ? 23.965 97.287 272.940 1.00 75.86 289 LEU F O 1
ATOM 7025 N N . GLY F 1 24 ? 26.198 97.572 273.085 1.00 73.30 290 GLY F N 1
ATOM 7026 C CA . GLY F 1 24 ? 26.302 96.964 274.406 1.00 74.04 290 GLY F CA 1
ATOM 7027 C C . GLY F 1 24 ? 26.742 95.528 274.345 1.00 72.35 290 GLY F C 1
ATOM 7028 O O . GLY F 1 24 ? 27.691 95.214 273.622 1.00 75.58 290 GLY F O 1
ATOM 7029 N N . HIS F 1 25 ? 26.082 94.656 275.107 1.00 71.79 291 HIS F N 1
ATOM 7030 C CA . HIS F 1 25 ? 26.429 93.232 275.144 1.00 71.16 291 HIS F CA 1
ATOM 7031 C C . HIS F 1 25 ? 25.841 92.542 273.917 1.00 68.48 291 HIS F C 1
ATOM 7032 O O . HIS F 1 25 ? 24.624 92.397 273.800 1.00 67.05 291 HIS F O 1
ATOM 7039 N N . VAL F 1 26 ? 26.718 92.129 273.001 1.00 66.04 292 VAL F N 1
ATOM 7040 C CA . VAL F 1 26 ? 26.315 91.463 271.775 1.00 61.08 292 VAL F CA 1
ATOM 7041 C C . VAL F 1 26 ? 27.023 90.117 271.683 1.00 56.73 292 VAL F C 1
ATOM 7042 O O . VAL F 1 26 ? 28.063 90.009 271.035 1.00 56.13 292 VAL F O 1
ATOM 7046 N N . PRO F 1 27 ? 26.454 89.074 272.308 1.00 55.56 293 PRO F N 1
ATOM 7047 C CA . PRO F 1 27 ? 27.146 87.781 272.263 1.00 54.37 293 PRO F CA 1
ATOM 7048 C C . PRO F 1 27 ? 27.128 87.168 270.865 1.00 51.45 293 PRO F C 1
ATOM 7049 O O . PRO F 1 27 ? 26.084 87.146 270.219 1.00 51.04 293 PRO F O 1
ATOM 7053 N N . VAL F 1 28 ? 28.299 86.714 270.415 1.00 48.92 294 VAL F N 1
ATOM 7054 C CA . VAL F 1 28 ? 28.451 85.988 269.173 1.00 45.83 294 VAL F CA 1
ATOM 7055 C C . VAL F 1 28 ? 28.398 84.501 269.498 1.00 44.76 294 VAL F C 1
ATOM 7056 O O . VAL F 1 28 ? 29.295 83.962 270.129 1.00 46.71 294 VAL F O 1
ATOM 7060 N N . LEU F 1 29 ? 27.335 83.844 269.056 1.00 43.49 295 LEU F N 1
ATOM 7061 C CA . LEU F 1 29 ? 27.142 82.424 269.278 1.00 44.55 295 LEU F CA 1
ATOM 7062 C C . LEU F 1 29 ? 27.976 81.551 268.350 1.00 44.63 295 LEU F C 1
ATOM 7063 O O . LEU F 1 29 ? 28.440 80.491 268.763 1.00 45.20 295 LEU F O 1
ATOM 7068 N N . ASP F 1 30 ? 28.176 81.977 267.102 1.00 44.96 296 ASP F N 1
ATOM 7069 C CA . ASP F 1 30 ? 28.820 81.124 266.090 1.00 45.23 296 ASP F CA 1
ATOM 7070 C C . ASP F 1 30 ? 29.279 81.949 264.885 1.00 42.91 296 ASP F C 1
ATOM 7071 O O . ASP F 1 30 ? 28.689 82.981 264.558 1.00 41.83 296 ASP F O 1
ATOM 7076 N N . VAL F 1 31 ? 30.353 81.488 264.254 1.00 42.57 297 VAL F N 1
ATOM 7077 C CA . VAL F 1 31 ? 30.828 82.025 263.000 1.00 43.16 297 VAL F CA 1
ATOM 7078 C C . VAL F 1 31 ? 31.012 80.825 262.080 1.00 46.11 297 VAL F C 1
ATOM 7079 O O . VAL F 1 31 ? 31.766 79.904 262.401 1.00 46.19 297 VAL F O 1
ATOM 7083 N N . GLY F 1 32 ? 30.315 80.839 260.954 1.00 48.14 298 GLY F N 1
ATOM 7084 C CA . GLY F 1 32 ? 30.279 79.708 260.045 1.00 52.15 298 GLY F CA 1
ATOM 7085 C C . GLY F 1 32 ? 30.733 80.128 258.668 1.00 55.67 298 GLY F C 1
ATOM 7086 O O . GLY F 1 32 ? 30.701 81.327 258.350 1.00 60.88 298 GLY F O 1
ATOM 7087 N N . ARG F 1 33 ? 31.210 79.161 257.901 1.00 59.59 299 ARG F N 1
ATOM 7088 C CA . ARG F 1 33 ? 31.628 79.332 256.523 1.00 61.94 299 ARG F CA 1
ATOM 7089 C C . ARG F 1 33 ? 31.217 78.027 255.833 1.00 62.33 299 ARG F C 1
ATOM 7090 O O . ARG F 1 33 ? 31.482 76.929 256.354 1.00 61.14 299 ARG F O 1
ATOM 7098 N N . PHE F 1 34 ? 30.620 78.085 254.636 1.00 62.94 300 PHE F N 1
ATOM 7099 C CA . PHE F 1 34 ? 30.504 76.886 253.827 1.00 62.16 300 PHE F CA 1
ATOM 7100 C C . PHE F 1 34 ? 31.858 76.566 253.215 1.00 57.55 300 PHE F C 1
ATOM 7101 O O . PHE F 1 34 ? 32.590 77.430 252.725 1.00 58.47 300 PHE F O 1
ATOM 7109 N N . SER F 1 35 ? 32.199 75.286 253.252 1.00 52.44 301 SER F N 1
ATOM 7110 C CA . SER F 1 35 ? 33.356 74.770 252.515 1.00 49.93 301 SER F CA 1
ATOM 7111 C C . SER F 1 35 ? 32.906 73.622 251.613 1.00 48.78 301 SER F C 1
ATOM 7112 O O . SER F 1 35 ? 32.607 72.536 252.106 1.00 50.82 301 SER F O 1
ATOM 7115 N N . SER F 1 36 ? 32.797 73.904 250.319 1.00 47.56 302 SER F N 1
ATOM 7116 C CA . SER F 1 36 ? 32.213 72.937 249.390 1.00 48.43 302 SER F CA 1
ATOM 7117 C C . SER F 1 36 ? 32.609 73.233 247.976 1.00 46.03 302 SER F C 1
ATOM 7118 O O . SER F 1 36 ? 33.123 74.299 247.689 1.00 44.49 302 SER F O 1
ATOM 7121 N N . GLU F 1 37 ? 32.316 72.295 247.087 1.00 46.97 303 GLU F N 1
ATOM 7122 C CA . GLU F 1 37 ? 32.633 72.492 245.663 1.00 47.05 303 GLU F CA 1
ATOM 7123 C C . GLU F 1 37 ? 31.832 73.621 245.053 1.00 46.15 303 GLU F C 1
ATOM 7124 O O . GLU F 1 37 ? 32.350 74.331 244.210 1.00 47.13 303 GLU F O 1
ATOM 7130 N N . ILE F 1 38 ? 30.593 73.793 245.488 1.00 46.44 304 ILE F N 1
ATOM 7131 C CA . ILE F 1 38 ? 29.736 74.878 245.002 1.00 45.53 304 ILE F CA 1
ATOM 7132 C C . ILE F 1 38 ? 30.235 76.232 245.499 1.00 42.31 304 ILE F C 1
ATOM 7133 O O . ILE F 1 38 ? 30.291 77.179 244.709 1.00 42.03 304 ILE F O 1
ATOM 7138 N N . ALA F 1 39 ? 30.591 76.320 246.780 1.00 42.46 305 ALA F N 1
ATOM 7139 C CA . ALA F 1 39 ? 31.151 77.551 247.328 1.00 42.58 305 ALA F CA 1
ATOM 7140 C C . ALA F 1 39 ? 32.434 77.966 246.588 1.00 43.21 305 ALA F C 1
ATOM 7141 O O . ALA F 1 39 ? 32.611 79.152 246.274 1.00 42.89 305 ALA F O 1
ATOM 7143 N N . GLU F 1 40 ? 33.291 76.980 246.293 1.00 45.09 306 GLU F N 1
ATOM 7144 C CA . GLU F 1 40 ? 34.484 77.232 245.498 1.00 48.62 306 GLU F CA 1
ATOM 7145 C C . GLU F 1 40 ? 34.179 77.722 244.089 1.00 47.66 306 GLU F C 1
ATOM 7146 O O . GLU F 1 40 ? 34.802 78.669 243.620 1.00 47.01 306 GLU F O 1
ATOM 7152 N N . ALA F 1 41 ? 33.221 77.088 243.423 1.00 48.19 307 ALA F N 1
ATOM 7153 C CA . ALA F 1 41 ? 32.808 77.511 242.075 1.00 48.63 307 ALA F CA 1
ATOM 7154 C C . ALA F 1 41 ? 32.197 78.905 242.115 1.00 46.98 307 ALA F C 1
ATOM 7155 O O . ALA F 1 41 ? 32.441 79.700 241.211 1.00 46.93 307 ALA F O 1
ATOM 7157 N N . ARG F 1 42 ? 31.424 79.203 243.161 1.00 47.43 308 ARG F N 1
ATOM 7158 C CA . ARG F 1 42 ? 30.843 80.532 243.324 1.00 48.51 308 ARG F CA 1
ATOM 7159 C C . ARG F 1 42 ? 31.901 81.625 243.603 1.00 46.57 308 ARG F C 1
ATOM 7160 O O . ARG F 1 42 ? 31.751 82.776 243.172 1.00 44.82 308 ARG F O 1
ATOM 7168 N N . LEU F 1 43 ? 32.965 81.250 244.314 1.00 45.95 309 LEU F N 1
ATOM 7169 C CA . LEU F 1 43 ? 34.086 82.155 244.543 1.00 44.76 309 LEU F CA 1
ATOM 7170 C C . LEU F 1 43 ? 34.866 82.414 243.250 1.00 45.77 309 LEU F C 1
ATOM 7171 O O . LEU F 1 43 ? 35.268 83.539 242.977 1.00 48.17 309 LEU F O 1
ATOM 7176 N N . ALA F 1 44 ? 35.077 81.369 242.473 1.00 44.58 310 ALA F N 1
ATOM 7177 C CA . ALA F 1 44 ? 35.703 81.507 241.160 1.00 44.46 310 ALA F CA 1
ATOM 7178 C C . ALA F 1 44 ? 34.898 82.426 240.238 1.00 44.56 310 ALA F C 1
ATOM 7179 O O . ALA F 1 44 ? 35.473 83.216 239.527 1.00 45.75 310 ALA F O 1
ATOM 7181 N N . LEU F 1 45 ? 33.570 82.325 240.256 1.00 44.31 311 LEU F N 1
ATOM 7182 C CA . LEU F 1 45 ? 32.689 83.218 239.477 1.00 45.50 311 LEU F CA 1
ATOM 7183 C C . LEU F 1 45 ? 32.895 84.676 239.898 1.00 44.20 311 LEU F C 1
ATOM 7184 O O . LEU F 1 45 ? 33.112 85.559 239.053 1.00 42.76 311 LEU F O 1
ATOM 7189 N N . PHE F 1 46 ? 32.821 84.915 241.212 1.00 42.94 312 PHE F N 1
ATOM 7190 C CA . PHE F 1 46 ? 33.061 86.230 241.786 1.00 42.58 312 PHE F CA 1
ATOM 7191 C C . PHE F 1 46 ? 34.452 86.792 241.366 1.00 44.56 312 PHE F C 1
ATOM 7192 O O . PHE F 1 46 ? 34.556 87.944 240.952 1.00 45.70 312 PHE F O 1
ATOM 7200 N N . GLN F 1 47 ? 35.488 85.964 241.463 1.00 46.12 313 GLN F N 1
ATOM 7201 C CA . GLN F 1 47 ? 36.847 86.364 241.090 1.00 49.42 313 GLN F CA 1
ATOM 7202 C C . GLN F 1 47 ? 37.023 86.682 239.598 1.00 49.96 313 GLN F C 1
ATOM 7203 O O . GLN F 1 47 ? 37.873 87.482 239.245 1.00 50.48 313 GLN F O 1
ATOM 7209 N N . LYS F 1 48 ? 36.206 86.079 238.738 1.00 50.42 314 LYS F N 1
ATOM 7210 C CA . LYS F 1 48 ? 36.170 86.469 237.333 1.00 51.84 314 LYS F CA 1
ATOM 7211 C C . LYS F 1 48 ? 35.529 87.831 237.136 1.00 51.65 314 LYS F C 1
ATOM 7212 O O . LYS F 1 48 ? 35.993 88.610 236.300 1.00 52.12 314 LYS F O 1
ATOM 7218 N N . GLN F 1 49 ? 34.461 88.118 237.888 1.00 49.58 315 GLN F N 1
ATOM 7219 C CA . GLN F 1 49 ? 33.865 89.444 237.839 1.00 50.12 315 GLN F CA 1
ATOM 7220 C C . GLN F 1 49 ? 34.854 90.523 238.361 1.00 50.38 315 GLN F C 1
ATOM 7221 O O . GLN F 1 49 ? 34.845 91.663 237.873 1.00 51.55 315 GLN F O 1
ATOM 7227 N N . VAL F 1 50 ? 35.687 90.153 239.338 1.00 49.96 316 VAL F N 1
ATOM 7228 C CA . VAL F 1 50 ? 36.730 91.036 239.858 1.00 50.97 316 VAL F CA 1
ATOM 7229 C C . VAL F 1 50 ? 37.704 91.411 238.729 1.00 53.58 316 VAL F C 1
ATOM 7230 O O . VAL F 1 50 ? 37.995 92.583 238.535 1.00 53.85 316 VAL F O 1
ATOM 7234 N N . GLU F 1 51 ? 38.191 90.408 237.995 1.00 54.20 317 GLU F N 1
ATOM 7235 C CA . GLU F 1 51 ? 39.039 90.644 236.829 1.00 57.65 317 GLU F CA 1
ATOM 7236 C C . GLU F 1 51 ? 38.400 91.555 235.788 1.00 57.06 317 GLU F C 1
ATOM 7237 O O . GLU F 1 51 ? 39.056 92.458 235.283 1.00 53.60 317 GLU F O 1
ATOM 7243 N N . ILE F 1 52 ? 37.125 91.310 235.482 1.00 55.92 318 ILE F N 1
ATOM 7244 C CA . ILE F 1 52 ? 36.400 92.123 234.504 1.00 57.02 318 ILE F CA 1
ATOM 7245 C C . ILE F 1 52 ? 36.270 93.581 234.963 1.00 57.86 318 ILE F C 1
ATOM 7246 O O . ILE F 1 52 ? 36.553 94.497 234.187 1.00 60.32 318 ILE F O 1
ATOM 7251 N N . THR F 1 53 ? 35.848 93.786 236.213 1.00 57.49 319 THR F N 1
ATOM 7252 C CA . THR F 1 53 ? 35.644 95.137 236.731 1.00 57.34 319 THR F CA 1
ATOM 7253 C C . THR F 1 53 ? 36.992 95.880 236.850 1.00 59.77 319 THR F C 1
ATOM 7254 O O . THR F 1 53 ? 37.063 97.074 236.578 1.00 61.94 319 THR F O 1
ATOM 7258 N N . LYS F 1 54 ? 38.051 95.160 237.212 1.00 62.01 320 LYS F N 1
ATOM 7259 C CA . LYS F 1 54 ? 39.392 95.729 237.270 1.00 66.36 320 LYS F CA 1
ATOM 7260 C C . LYS F 1 54 ? 39.872 96.217 235.893 1.00 69.18 320 LYS F C 1
ATOM 7261 O O . LYS F 1 54 ? 40.378 97.340 235.777 1.00 71.62 320 LYS F O 1
ATOM 7267 N N . LYS F 1 55 ? 39.723 95.369 234.873 1.00 68.40 321 LYS F N 1
ATOM 7268 C CA . LYS F 1 55 ? 40.054 95.734 233.503 1.00 70.63 321 LYS F CA 1
ATOM 7269 C C . LYS F 1 55 ? 39.224 96.905 232.976 1.00 69.85 321 LYS F C 1
ATOM 7270 O O . LYS F 1 55 ? 39.743 97.742 232.238 1.00 71.30 321 LYS F O 1
ATOM 7276 N N . HIS F 1 56 ? 37.955 96.962 233.363 1.00 66.15 322 HIS F N 1
ATOM 7277 C CA . HIS F 1 56 ? 37.049 98.014 232.918 1.00 67.41 322 HIS F CA 1
ATOM 7278 C C . HIS F 1 56 ? 37.345 99.390 233.585 1.00 68.01 322 HIS F C 1
ATOM 7279 O O . HIS F 1 56 ? 37.376 100.424 232.902 1.00 69.37 322 HIS F O 1
ATOM 7286 N N . ARG F 1 57 ? 37.569 99.387 234.898 1.00 65.71 323 ARG F N 1
ATOM 7287 C CA . ARG F 1 57 ? 37.713 100.618 235.681 1.00 66.34 323 ARG F CA 1
ATOM 7288 C C . ARG F 1 57 ? 39.133 100.964 236.111 1.00 66.85 323 ARG F C 1
ATOM 7289 O O . ARG F 1 57 ? 39.379 102.097 236.505 1.00 67.96 323 ARG F O 1
ATOM 7297 N N . GLY F 1 58 ? 40.045 99.994 236.072 1.00 66.79 324 GLY F N 1
ATOM 7298 C CA . GLY F 1 58 ? 41.371 100.146 236.683 1.00 69.22 324 GLY F CA 1
ATOM 7299 C C . GLY F 1 58 ? 41.466 99.504 238.060 1.00 68.78 324 GLY F C 1
ATOM 7300 O O . GLY F 1 58 ? 42.521 98.993 238.427 1.00 70.11 324 GLY F O 1
ATOM 7301 N N . ASP F 1 59 ? 40.364 99.523 238.814 1.00 67.52 325 ASP F N 1
ATOM 7302 C CA . ASP F 1 59 ? 40.309 99.024 240.192 1.00 65.26 325 ASP F CA 1
ATOM 7303 C C . ASP F 1 59 ? 38.950 98.346 240.424 1.00 61.14 325 ASP F C 1
ATOM 7304 O O . ASP F 1 59 ? 37.904 98.953 240.182 1.00 60.79 325 ASP F O 1
ATOM 7309 N N . ALA F 1 60 ? 38.967 97.093 240.874 1.00 58.06 326 ALA F N 1
ATOM 7310 C CA . ALA F 1 60 ? 37.714 96.392 241.234 1.00 55.58 326 ALA F CA 1
ATOM 7311 C C . ALA F 1 60 ? 37.083 96.967 242.514 1.00 54.07 326 ALA F C 1
ATOM 7312 O O . ALA F 1 60 ? 35.858 96.997 242.650 1.00 52.79 326 ALA F O 1
ATOM 7314 N N . ASN F 1 61 ? 37.929 97.436 243.426 1.00 53.87 327 ASN F N 1
ATOM 7315 C CA . ASN F 1 61 ? 37.493 98.054 244.668 1.00 53.03 327 ASN F CA 1
ATOM 7316 C C . ASN F 1 61 ? 36.596 97.066 245.439 1.00 50.52 327 ASN F C 1
ATOM 7317 O O . ASN F 1 61 ? 35.410 97.304 245.656 1.00 47.04 327 ASN F O 1
ATOM 7322 N N . VAL F 1 62 ? 37.209 95.944 245.784 1.00 51.02 328 VAL F N 1
ATOM 7323 C CA . VAL F 1 62 ? 36.569 94.876 246.515 1.00 51.71 328 VAL F CA 1
ATOM 7324 C C . VAL F 1 62 ? 36.615 95.214 247.997 1.00 53.70 328 VAL F C 1
ATOM 7325 O O . VAL F 1 62 ? 37.679 95.528 248.526 1.00 56.19 328 VAL F O 1
ATOM 7329 N N . ARG F 1 63 ? 35.465 95.150 248.659 1.00 54.21 329 ARG F N 1
ATOM 7330 C CA . ARG F 1 63 ? 35.349 95.483 250.082 1.00 54.04 329 ARG F CA 1
ATOM 7331 C C . ARG F 1 63 ? 34.598 94.403 250.844 1.00 49.76 329 ARG F C 1
ATOM 7332 O O . ARG F 1 63 ? 33.820 93.652 250.256 1.00 45.86 329 ARG F O 1
ATOM 7340 N N . TYR F 1 64 ? 34.815 94.329 252.148 1.00 49.24 330 TYR F N 1
ATOM 7341 C CA . TYR F 1 64 ? 33.981 93.515 252.999 1.00 48.53 330 TYR F CA 1
ATOM 7342 C C . TYR F 1 64 ? 32.757 94.340 253.398 1.00 48.53 330 TYR F C 1
ATOM 7343 O O . TYR F 1 64 ? 32.855 95.552 253.575 1.00 48.10 330 TYR F O 1
ATOM 7352 N N . ALA F 1 65 ? 31.616 93.671 253.509 1.00 46.35 331 ALA F N 1
ATOM 7353 C CA . ALA F 1 65 ? 30.389 94.328 253.921 1.00 45.99 331 ALA F CA 1
ATOM 7354 C C . ALA F 1 65 ? 29.467 93.332 254.605 1.00 43.70 331 ALA F C 1
ATOM 7355 O O . ALA F 1 65 ? 29.558 92.141 254.362 1.00 42.35 331 ALA F O 1
ATOM 7357 N N . TRP F 1 66 ? 28.591 93.839 255.466 1.00 43.26 332 TRP F N 1
ATOM 7358 C CA . TRP F 1 66 ? 27.680 93.011 256.234 1.00 43.20 332 TRP F CA 1
ATOM 7359 C C . TRP F 1 66 ? 26.307 93.059 255.629 1.00 43.80 332 TRP F C 1
ATOM 7360 O O . TRP F 1 66 ? 25.802 94.141 255.379 1.00 42.92 332 TRP F O 1
ATOM 7371 N N . LEU F 1 67 ? 25.698 91.885 255.448 1.00 42.73 333 LEU F N 1
ATOM 7372 C CA . LEU F 1 67 ? 24.377 91.743 254.855 1.00 43.08 333 LEU F CA 1
ATOM 7373 C C . LEU F 1 67 ? 23.434 91.133 255.905 1.00 42.86 333 LEU F C 1
ATOM 7374 O O . LEU F 1 67 ? 23.641 90.005 256.328 1.00 41.03 333 LEU F O 1
ATOM 7379 N N . PRO F 1 68 ? 22.397 91.891 256.331 1.00 45.04 3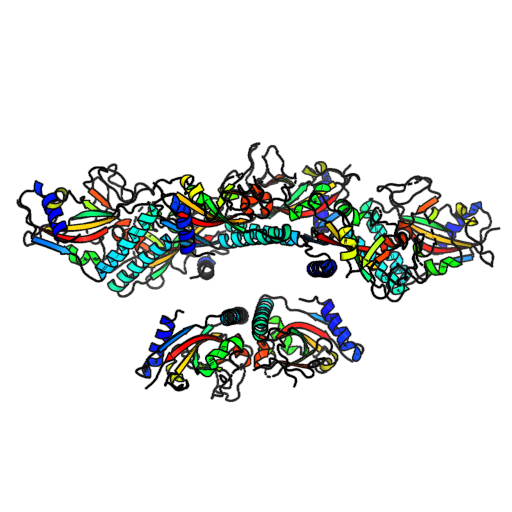34 PRO F N 1
ATOM 7380 C CA . PRO F 1 68 ? 21.414 91.302 257.232 1.00 45.51 334 PRO F CA 1
ATOM 7381 C C . PRO F 1 68 ? 20.691 90.131 256.559 1.00 45.93 334 PRO F C 1
ATOM 7382 O O . PRO F 1 68 ? 20.311 90.212 255.405 1.00 45.09 334 PRO F O 1
ATOM 7386 N N . ALA F 1 69 ? 20.527 89.055 257.315 1.00 46.91 335 ALA F N 1
ATOM 7387 C CA . ALA F 1 69 ? 19.887 87.855 256.844 1.00 48.86 335 ALA F CA 1
ATOM 7388 C C . ALA F 1 69 ? 18.870 87.374 257.883 1.00 51.38 335 ALA F C 1
ATOM 7389 O O . ALA F 1 69 ? 18.550 88.060 258.841 1.00 55.08 335 ALA F O 1
ATOM 7391 N N . LYS F 1 70 ? 18.329 86.203 257.616 1.00 54.91 336 LYS F N 1
ATOM 7392 C CA . LYS F 1 70 ? 17.421 85.516 258.523 1.00 61.17 336 LYS F CA 1
ATOM 7393 C C . LYS F 1 70 ? 17.628 84.028 258.330 1.00 61.01 336 LYS F C 1
ATOM 7394 O O . LYS F 1 70 ? 18.146 83.624 257.295 1.00 59.38 336 LYS F O 1
ATOM 7400 N N . ARG F 1 71 ? 17.269 83.236 259.331 1.00 64.09 337 ARG F N 1
ATOM 7401 C CA . ARG F 1 71 ? 17.460 81.773 259.274 1.00 67.63 337 ARG F CA 1
ATOM 7402 C C . ARG F 1 71 ? 16.971 81.136 257.975 1.00 66.72 337 ARG F C 1
ATOM 7403 O O . ARG F 1 71 ? 17.684 80.332 257.390 1.00 66.47 337 ARG F O 1
ATOM 7411 N N . GLU F 1 72 ? 15.797 81.529 257.510 1.00 66.57 338 GLU F N 1
ATOM 7412 C CA . GLU F 1 72 ? 15.158 80.909 256.323 1.00 68.40 338 GLU F CA 1
ATOM 7413 C C . GLU F 1 72 ? 15.947 81.004 254.988 1.00 65.76 338 GLU F C 1
ATOM 7414 O O . GLU F 1 72 ? 15.855 80.099 254.178 1.00 67.06 338 GLU F O 1
ATOM 7420 N N . VAL F 1 73 ? 16.727 82.061 254.785 1.00 63.09 339 VAL F N 1
ATOM 7421 C CA . VAL F 1 73 ? 17.482 82.248 253.520 1.00 61.38 339 VAL F CA 1
ATOM 7422 C C . VAL F 1 73 ? 18.907 81.643 253.517 1.00 59.04 339 VAL F C 1
ATOM 7423 O O . VAL F 1 73 ? 19.506 81.500 252.455 1.00 55.82 339 VAL F O 1
ATOM 7427 N N . LEU F 1 74 ? 19.442 81.311 254.693 1.00 61.27 340 LEU F N 1
ATOM 7428 C CA . LEU F 1 74 ? 20.828 80.830 254.828 1.00 63.93 340 LEU F CA 1
ATOM 7429 C C . LEU F 1 74 ? 21.123 79.589 254.010 1.00 63.17 340 LEU F C 1
ATOM 7430 O O . LEU F 1 74 ? 22.146 79.547 253.323 1.00 61.93 340 LEU F O 1
ATOM 7435 N N . SER F 1 75 ? 20.253 78.587 254.107 1.00 63.73 341 SER F N 1
ATOM 7436 C CA . SER F 1 75 ? 20.379 77.350 253.331 1.00 66.32 341 SER F CA 1
ATOM 7437 C C . SER F 1 75 ? 20.539 77.611 251.821 1.00 66.41 341 SER F C 1
ATOM 7438 O O . SER F 1 75 ? 21.426 77.042 251.181 1.00 67.40 341 SER F O 1
ATOM 7441 N N . ALA F 1 76 ? 19.699 78.492 251.273 1.00 66.18 342 ALA F N 1
ATOM 7442 C CA . ALA F 1 76 ? 19.711 78.791 249.840 1.00 66.84 342 ALA F CA 1
ATOM 7443 C C . ALA F 1 76 ? 20.952 79.573 249.358 1.00 69.50 342 ALA F C 1
ATOM 7444 O O . ALA F 1 76 ? 21.457 79.338 248.274 1.00 68.32 342 ALA F O 1
ATOM 7446 N N . VAL F 1 77 ? 21.432 80.498 250.180 1.00 70.19 343 VAL F N 1
ATOM 7447 C CA . VAL F 1 77 ? 22.599 81.323 249.879 1.00 72.68 343 VAL F CA 1
ATOM 7448 C C . VAL F 1 77 ? 23.919 80.501 250.053 1.00 72.67 343 VAL F C 1
ATOM 7449 O O . VAL F 1 77 ? 24.766 80.346 249.097 1.00 74.18 343 VAL F O 1
ATOM 7453 N N . MET F 1 78 ? 24.160 79.992 251.261 1.00 73.34 344 MET F N 1
ATOM 7454 C CA . MET F 1 78 ? 25.449 79.376 251.595 1.00 71.76 344 MET F CA 1
ATOM 7455 C C . MET F 1 78 ? 25.564 77.925 251.099 1.00 69.84 344 MET F C 1
ATOM 7456 O O . MET F 1 78 ? 26.613 77.538 250.577 1.00 73.35 344 MET F O 1
ATOM 7461 N N . MET F 1 79 ? 24.523 77.111 251.267 1.00 70.46 345 MET F N 1
ATOM 7462 C CA . MET F 1 79 ? 24.633 75.665 251.032 1.00 73.27 345 MET F CA 1
ATOM 7463 C C . MET F 1 79 ? 24.502 75.290 249.555 1.00 72.13 345 MET F C 1
ATOM 7464 O O . MET F 1 79 ? 25.292 74.499 249.032 1.00 73.31 345 MET F O 1
ATOM 7469 N N . GLN F 1 80 ? 23.510 75.859 248.890 1.00 73.04 346 GLN F N 1
ATOM 7470 C CA . GLN F 1 80 ? 23.186 75.503 247.500 1.00 74.72 346 GLN F CA 1
ATOM 7471 C C . GLN F 1 80 ? 23.727 76.484 246.467 1.00 73.72 346 GLN F C 1
ATOM 7472 O O . GLN F 1 80 ? 23.662 76.210 245.266 1.00 75.19 346 GLN F O 1
ATOM 7478 N N . GLY F 1 81 ? 24.309 77.608 246.925 1.00 74.33 347 GLY F N 1
ATOM 7479 C CA . GLY F 1 81 ? 24.946 78.573 246.025 1.00 72.71 347 GLY F CA 1
ATOM 7480 C C . GLY F 1 81 ? 23.998 79.016 244.934 1.00 73.53 347 GLY F C 1
ATOM 7481 O O . GLY F 1 81 ? 24.322 78.921 243.777 1.00 76.34 347 GLY F O 1
ATOM 7482 N N . LEU F 1 82 ? 22.823 79.528 245.316 1.00 73.04 348 LEU F N 1
ATOM 7483 C CA . LEU F 1 82 ? 21.946 80.271 244.408 1.00 71.82 348 LEU F CA 1
ATOM 7484 C C . LEU F 1 82 ? 22.422 81.709 244.180 1.00 69.18 348 LEU F C 1
ATOM 7485 O O . LEU F 1 82 ? 21.879 82.413 243.330 1.00 69.37 348 LEU F O 1
ATOM 7490 N N . GLY F 1 83 ? 23.362 82.181 244.996 1.00 67.51 349 GLY F N 1
ATOM 7491 C CA . GLY F 1 83 ? 23.770 83.571 244.979 1.00 67.01 349 GLY F CA 1
ATOM 7492 C C . GLY F 1 83 ? 22.865 84.385 245.885 1.00 65.08 349 GLY F C 1
ATOM 7493 O O . GLY F 1 83 ? 21.811 83.927 246.311 1.00 65.39 349 GLY F O 1
ATOM 7494 N N . VAL F 1 84 ? 23.302 85.587 246.204 1.00 64.96 350 VAL F N 1
ATOM 7495 C CA . VAL F 1 84 ? 22.493 86.522 246.982 1.00 65.52 350 VAL F CA 1
ATOM 7496 C C . VAL F 1 84 ? 21.221 86.840 246.198 1.00 65.87 350 VAL F C 1
ATOM 7497 O O . VAL F 1 84 ? 20.133 86.909 246.765 1.00 62.63 350 VAL F O 1
ATOM 7501 N N . GLY F 1 85 ? 21.379 87.002 244.882 1.00 68.57 351 GLY F N 1
ATOM 7502 C CA . GLY F 1 85 ? 20.305 87.480 244.007 1.00 73.22 351 GLY F CA 1
ATOM 7503 C C . GLY F 1 85 ? 19.148 86.500 244.025 1.00 75.27 351 GLY F C 1
ATOM 7504 O O . GLY F 1 85 ? 18.072 86.844 244.475 1.00 75.96 351 GLY F O 1
ATOM 7505 N N . GLY F 1 86 ? 19.420 85.258 243.642 1.00 78.31 352 GLY F N 1
ATOM 7506 C CA . GLY F 1 86 ? 18.421 84.206 243.633 1.00 82.66 352 GLY F CA 1
ATOM 7507 C C . GLY F 1 86 ? 17.780 83.948 244.985 1.00 82.57 352 GLY F C 1
ATOM 7508 O O . GLY F 1 86 ? 16.631 83.513 245.034 1.00 87.57 352 GLY F O 1
ATOM 7509 N N . ALA F 1 87 ? 18.543 84.159 246.050 1.00 80.93 353 ALA F N 1
ATOM 7510 C CA . ALA F 1 87 ? 18.069 83.891 247.397 1.00 83.35 353 ALA F CA 1
ATOM 7511 C C . ALA F 1 87 ? 17.479 85.077 248.152 1.00 84.13 353 ALA F C 1
ATOM 7512 O O . ALA F 1 87 ? 16.941 84.854 249.223 1.00 86.27 353 ALA F O 1
ATOM 7514 N N . PHE F 1 88 ? 17.573 86.305 247.644 1.00 87.67 354 PHE F N 1
ATOM 7515 C CA . PHE F 1 88 ? 16.959 87.488 248.290 1.00 92.85 354 PHE F CA 1
ATOM 7516 C C . PHE F 1 88 ? 15.797 88.133 247.467 1.00 98.69 354 PHE F C 1
ATOM 7517 O O . PHE F 1 88 ? 15.830 89.245 246.844 1.00 101.04 354 PHE F O 1
ATOM 7525 N N . ILE F 1 89 ? 14.674 87.422 247.524 1.00 104.69 355 ILE F N 1
ATOM 7526 C CA . ILE F 1 89 ? 13.371 87.906 247.056 1.00 107.56 355 ILE F CA 1
ATOM 7527 C C . ILE F 1 89 ? 12.846 88.972 248.031 1.00 108.31 355 ILE F C 1
ATOM 7528 O O . ILE F 1 89 ? 12.041 89.794 247.646 1.00 108.70 355 ILE F O 1
ATOM 7533 N N . GLY F 1 97 ? 17.486 97.085 244.971 1.00 64.74 363 GLY F N 1
ATOM 7534 C CA . GLY F 1 97 ? 18.873 97.033 245.393 1.00 65.69 363 GLY F CA 1
ATOM 7535 C C . GLY F 1 97 ? 19.025 96.303 246.714 1.00 64.42 363 GLY F C 1
ATOM 7536 O O . GLY F 1 97 ? 18.102 96.287 247.496 1.00 67.37 363 GLY F O 1
ATOM 7537 N N . ILE F 1 98 ? 20.169 95.667 246.931 1.00 63.78 364 ILE F N 1
ATOM 7538 C CA . ILE F 1 98 ? 20.462 95.030 248.210 1.00 64.30 364 ILE F CA 1
ATOM 7539 C C . ILE F 1 98 ? 21.335 96.003 249.018 1.00 63.37 364 ILE F C 1
ATOM 7540 O O . ILE F 1 98 ? 22.325 96.525 248.516 1.00 63.27 364 ILE F O 1
ATOM 7545 N N . HIS F 1 99 ? 20.928 96.248 250.259 1.00 62.44 365 HIS F N 1
ATOM 7546 C CA . HIS F 1 99 ? 21.619 97.145 251.182 1.00 64.36 365 HIS F CA 1
ATOM 7547 C C . HIS F 1 99 ? 22.575 96.386 252.092 1.00 58.84 365 HIS F C 1
ATOM 7548 O O . HIS F 1 99 ? 22.165 95.468 252.766 1.00 59.74 365 HIS F O 1
ATOM 7555 N N . LEU F 1 100 ? 23.841 96.779 252.082 1.00 53.58 366 LEU F N 1
ATOM 7556 C CA . LEU F 1 100 ? 24.849 96.217 252.966 1.00 52.12 366 LEU F CA 1
ATOM 7557 C C . LEU F 1 100 ? 25.496 97.312 253.789 1.00 52.40 366 LEU F C 1
ATOM 7558 O O . LEU F 1 100 ? 25.512 98.473 253.408 1.00 52.66 366 LEU F O 1
ATOM 7563 N N . THR F 1 101 ? 26.038 96.922 254.922 1.00 51.90 367 THR F N 1
ATOM 7564 C CA . THR F 1 101 ? 26.725 97.840 255.817 1.00 52.48 367 THR F CA 1
ATOM 7565 C C . THR F 1 101 ? 28.238 97.688 255.618 1.00 52.03 367 THR F C 1
ATOM 7566 O O . THR F 1 101 ? 28.732 96.581 255.440 1.00 49.05 367 THR F O 1
ATOM 7570 N N . ALA F 1 102 ? 28.966 98.783 255.692 1.00 52.10 368 ALA F N 1
ATOM 7571 C CA . ALA F 1 102 ? 30.435 98.739 255.626 1.00 51.21 368 ALA F CA 1
ATOM 7572 C C . ALA F 1 102 ? 31.027 97.904 256.759 1.00 50.74 368 ALA F C 1
ATOM 7573 O O . ALA F 1 102 ? 30.422 97.744 257.819 1.00 50.18 368 ALA F O 1
ATOM 7575 N N . ALA F 1 103 ? 32.234 97.398 256.516 1.00 48.69 369 ALA F N 1
ATOM 7576 C CA . ALA F 1 103 ? 32.939 96.453 257.389 1.00 48.04 369 ALA F CA 1
ATOM 7577 C C . ALA F 1 103 ? 33.040 96.877 258.863 1.00 51.33 369 ALA F C 1
ATOM 7578 O O . ALA F 1 103 ? 32.932 96.039 259.767 1.00 52.23 369 ALA F O 1
ATOM 7580 N N . ASP F 1 104 ? 33.234 98.160 259.118 1.00 55.12 370 ASP F N 1
ATOM 7581 C CA . ASP F 1 104 ? 33.407 98.639 260.495 1.00 59.72 370 ASP F CA 1
ATOM 7582 C C . ASP F 1 104 ? 32.111 99.154 261.133 1.00 60.69 370 ASP F C 1
ATOM 7583 O O . ASP F 1 104 ? 32.145 99.631 262.260 1.00 61.94 370 ASP F O 1
ATOM 7588 N N . CYS F 1 105 ? 30.975 98.983 260.445 1.00 60.81 371 CYS F N 1
ATOM 7589 C CA . CYS F 1 105 ? 29.683 99.549 260.857 1.00 62.08 371 CYS F CA 1
ATOM 7590 C C . CYS F 1 105 ? 28.544 98.564 261.099 1.00 60.04 371 CYS F C 1
ATOM 7591 O O . CYS F 1 105 ? 27.387 98.961 260.965 1.00 59.47 371 CYS F O 1
ATOM 7594 N N . PRO F 1 106 ? 28.824 97.301 261.459 1.00 59.11 372 PRO F N 1
ATOM 7595 C CA . PRO F 1 106 ? 27.662 96.413 261.625 1.00 60.14 372 PRO F CA 1
ATOM 7596 C C . PRO F 1 106 ? 26.604 96.855 262.666 1.00 64.56 372 PRO F C 1
ATOM 7597 O O . PRO F 1 106 ? 25.447 96.440 262.548 1.00 66.23 372 PRO F O 1
ATOM 7601 N N . TYR F 1 107 ? 26.974 97.705 263.637 1.00 68.67 373 TYR F N 1
ATOM 7602 C CA . TYR F 1 107 ? 25.988 98.319 264.569 1.00 73.08 373 TYR F CA 1
ATOM 7603 C C . TYR F 1 107 ? 24.794 98.962 263.861 1.00 73.80 373 TYR F C 1
ATOM 7604 O O . TYR F 1 107 ? 23.702 99.018 264.408 1.00 77.50 373 TYR F O 1
ATOM 7613 N N . PHE F 1 108 ? 25.039 99.459 262.657 1.00 75.48 374 PHE F N 1
ATOM 7614 C CA . PHE F 1 108 ? 24.056 100.175 261.847 1.00 76.74 374 PHE F CA 1
ATOM 7615 C C . PHE F 1 108 ? 22.867 99.312 261.427 1.00 74.41 374 PHE F C 1
ATOM 7616 O O . PHE F 1 108 ? 21.748 99.805 261.366 1.00 72.84 374 PHE F O 1
ATOM 7624 N N . SER F 1 109 ? 23.103 98.038 261.130 1.00 73.84 375 SER F N 1
ATOM 7625 C CA . SER F 1 109 ? 22.031 97.157 260.641 1.00 71.29 375 SER F CA 1
ATOM 7626 C C . SER F 1 109 ? 21.777 95.896 261.492 1.00 68.43 375 SER F C 1
ATOM 7627 O O . SER F 1 109 ? 20.926 95.073 261.123 1.00 64.61 375 SER F O 1
ATOM 7630 N N . ALA F 1 110 ? 22.472 95.758 262.624 1.00 67.48 376 ALA F N 1
ATOM 7631 C CA . ALA F 1 110 ? 22.298 94.601 263.507 1.00 67.49 376 ALA F CA 1
ATOM 7632 C C . ALA F 1 110 ? 20.857 94.376 263.960 1.00 68.88 376 ALA F C 1
ATOM 7633 O O . ALA F 1 110 ? 20.376 93.240 263.944 1.00 70.48 376 ALA F O 1
ATOM 7635 N N . ARG F 1 111 ? 20.170 95.450 264.324 1.00 69.32 377 ARG F N 1
ATOM 7636 C CA . ARG F 1 111 ? 18.759 95.378 264.757 1.00 70.97 377 ARG F CA 1
ATOM 7637 C C . ARG F 1 111 ? 17.786 95.016 263.636 1.00 69.21 377 ARG F C 1
ATOM 7638 O O . ARG F 1 111 ? 16.667 94.587 263.901 1.00 73.59 377 ARG F O 1
ATOM 7646 N N . TYR F 1 112 ? 18.218 95.150 262.398 1.00 68.99 378 TYR F N 1
ATOM 7647 C CA . TYR F 1 112 ? 17.407 94.800 261.234 1.00 68.52 378 TYR F CA 1
ATOM 7648 C C . TYR F 1 112 ? 17.603 93.340 260.791 1.00 64.25 378 TYR F C 1
ATOM 7649 O O . TYR F 1 112 ? 17.029 92.892 259.803 1.00 63.68 378 TYR F O 1
ATOM 7658 N N . CYS F 1 113 ? 18.423 92.588 261.528 1.00 63.36 379 CYS F N 1
ATOM 7659 C CA . CYS F 1 113 ? 18.487 91.125 261.398 1.00 62.20 379 CYS F CA 1
ATOM 7660 C C . CYS F 1 113 ? 17.357 90.480 262.197 1.00 62.08 379 CYS F C 1
ATOM 7661 O O . CYS F 1 113 ? 17.331 90.576 263.424 1.00 64.34 379 CYS F O 1
ATOM 7664 N N . ASP F 1 114 ? 16.434 89.832 261.498 1.00 62.67 380 ASP F N 1
ATOM 7665 C CA . ASP F 1 114 ? 15.275 89.173 262.111 1.00 64.67 380 ASP F CA 1
ATOM 7666 C C . ASP F 1 114 ? 15.642 88.098 263.134 1.00 62.60 380 ASP F C 1
ATOM 7667 O O . ASP F 1 114 ? 16.450 87.214 262.864 1.00 64.64 380 ASP F O 1
ATOM 7672 N N . VAL F 1 115 ? 15.016 88.183 264.294 1.00 61.54 381 VAL F N 1
ATOM 7673 C CA . VAL F 1 115 ? 15.079 87.140 265.313 1.00 60.74 381 VAL F CA 1
ATOM 7674 C C . VAL F 1 115 ? 14.336 85.885 264.840 1.00 58.02 381 VAL F C 1
ATOM 7675 O O . VAL F 1 115 ? 13.255 85.980 264.271 1.00 57.26 381 VAL F O 1
ATOM 7679 N N . ASP F 1 116 ? 14.943 84.718 265.057 1.00 56.97 382 ASP F N 1
ATOM 7680 C CA . ASP F 1 116 ? 14.291 83.423 264.812 1.00 57.48 382 ASP F CA 1
ATOM 7681 C C . ASP F 1 116 ? 13.598 82.942 266.095 1.00 60.49 382 ASP F C 1
ATOM 7682 O O . ASP F 1 116 ? 13.550 83.672 267.082 1.00 61.51 382 ASP F O 1
ATOM 7687 N N . GLU F 1 117 ? 13.093 81.713 266.095 1.00 62.65 383 GLU F N 1
ATOM 7688 C CA . GLU F 1 117 ? 12.325 81.203 267.234 1.00 66.35 383 GLU F CA 1
ATOM 7689 C C . GLU F 1 117 ? 13.093 81.202 268.577 1.00 63.53 383 GLU F C 1
ATOM 7690 O O . GLU F 1 117 ? 12.467 81.257 269.633 1.00 65.48 383 GLU F O 1
ATOM 7696 N N . ASN F 1 118 ? 14.426 81.167 268.536 1.00 60.43 384 ASN F N 1
ATOM 7697 C CA . ASN F 1 118 ? 15.273 81.141 269.745 1.00 58.85 384 ASN F CA 1
ATOM 7698 C C . ASN F 1 118 ? 15.889 82.483 270.163 1.00 56.37 384 ASN F C 1
ATOM 7699 O O . ASN F 1 118 ? 16.682 82.526 271.094 1.00 56.92 384 ASN F O 1
ATOM 7704 N N . GLY F 1 119 ? 15.526 83.575 269.496 1.00 53.96 385 GLY F N 1
ATOM 7705 C CA . GLY F 1 119 ? 16.137 84.888 269.776 1.00 53.08 385 GLY F CA 1
ATOM 7706 C C . GLY F 1 119 ? 17.456 85.138 269.050 1.00 50.66 385 GLY F C 1
ATOM 7707 O O . GLY F 1 119 ? 18.146 86.111 269.349 1.00 52.77 385 GLY F O 1
ATOM 7708 N N . VAL F 1 120 ? 17.806 84.280 268.097 1.00 47.53 386 VAL F N 1
ATOM 7709 C CA . VAL F 1 120 ? 19.099 84.350 267.434 1.00 45.83 386 VAL F CA 1
ATOM 7710 C C . VAL F 1 120 ? 18.928 85.131 266.134 1.00 44.64 386 VAL F C 1
ATOM 7711 O O . VAL F 1 120 ? 17.922 85.006 265.438 1.00 43.45 386 VAL F O 1
ATOM 7715 N N . ARG F 1 121 ? 19.942 85.933 265.827 1.00 44.84 387 ARG F N 1
ATOM 7716 C CA . ARG F 1 121 ? 19.988 86.785 264.653 1.00 44.69 387 ARG F CA 1
ATOM 7717 C C . ARG F 1 121 ? 21.167 86.372 263.781 1.00 41.90 387 ARG F C 1
ATOM 7718 O O . ARG F 1 121 ? 22.110 85.716 264.257 1.00 39.79 387 ARG F O 1
ATOM 7726 N N . TYR F 1 122 ? 21.104 86.750 262.502 1.00 41.41 388 TYR F N 1
ATOM 7727 C CA . TYR F 1 122 ? 22.047 86.281 261.502 1.00 41.40 388 TYR F CA 1
ATOM 7728 C C . TYR F 1 122 ? 22.492 87.412 260.603 1.00 42.18 388 TYR F C 1
ATOM 7729 O O . TYR F 1 122 ? 21.662 88.089 260.002 1.00 41.33 388 TYR F O 1
ATOM 7738 N N . MET F 1 123 ? 23.807 87.582 260.506 1.00 42.78 389 MET F N 1
ATOM 7739 C CA . MET F 1 123 ? 24.418 88.574 259.639 1.00 45.25 389 MET F CA 1
ATOM 7740 C C . MET F 1 123 ? 25.480 87.882 258.776 1.00 41.83 389 MET F C 1
ATOM 7741 O O . MET F 1 123 ? 26.288 87.118 259.289 1.00 40.54 389 MET F O 1
ATOM 7746 N N . VAL F 1 124 ? 25.484 88.157 257.476 1.00 39.29 390 VAL F N 1
ATOM 7747 C CA . VAL F 1 124 ? 26.422 87.525 256.545 1.00 39.23 390 VAL F CA 1
ATOM 7748 C C . VAL F 1 124 ? 27.544 88.503 256.217 1.00 39.31 390 VAL F C 1
ATOM 7749 O O . VAL F 1 124 ? 27.264 89.650 255.882 1.00 38.81 390 VAL F O 1
ATOM 7753 N N . LEU F 1 125 ? 28.801 88.065 256.343 1.00 39.13 391 LEU F N 1
ATOM 7754 C CA . LEU F 1 125 ? 29.950 88.857 255.869 1.00 39.85 391 LEU F CA 1
ATOM 7755 C C . LEU F 1 125 ? 30.211 88.507 254.414 1.00 38.20 391 LEU F C 1
ATOM 7756 O O . LEU F 1 125 ? 30.425 87.334 254.093 1.00 34.88 391 LEU F O 1
ATOM 7761 N N . CYS F 1 126 ? 30.187 89.530 253.554 1.00 39.50 392 CYS F N 1
ATOM 7762 C CA . CYS F 1 126 ? 30.343 89.375 252.118 1.00 41.66 392 CYS F CA 1
ATOM 7763 C C . CYS F 1 126 ? 31.582 90.103 251.593 1.00 42.69 392 CYS F C 1
ATOM 7764 O O . CYS F 1 126 ? 32.018 91.112 252.149 1.00 41.37 392 CYS F O 1
ATOM 7767 N N . ARG F 1 127 ? 32.116 89.586 250.486 1.00 42.78 393 ARG F N 1
ATOM 7768 C CA . ARG F 1 127 ? 32.985 90.353 249.608 1.00 42.92 393 ARG F CA 1
ATOM 7769 C C . ARG F 1 127 ? 32.088 91.042 248.618 1.00 42.58 393 ARG F C 1
ATOM 7770 O O . ARG F 1 127 ? 31.211 90.397 248.059 1.00 43.07 393 ARG F O 1
ATOM 7778 N N . VAL F 1 128 ? 32.281 92.337 248.409 1.00 42.19 394 VAL F N 1
ATOM 7779 C CA . VAL F 1 128 ? 31.490 93.117 247.466 1.00 42.45 394 VAL F CA 1
ATOM 7780 C C . VAL F 1 128 ? 32.420 93.845 246.505 1.00 44.29 394 VAL F C 1
ATOM 7781 O O . VAL F 1 128 ? 33.368 94.509 246.935 1.00 46.18 394 VAL F O 1
ATOM 7785 N N . ILE F 1 129 ? 32.132 93.728 245.220 1.00 44.05 395 ILE F N 1
ATOM 7786 C CA . ILE F 1 129 ? 32.800 94.487 244.174 1.00 45.78 395 ILE F CA 1
ATOM 7787 C C . ILE F 1 129 ? 32.060 95.810 244.038 1.00 47.57 395 ILE F C 1
ATOM 7788 O O . ILE F 1 129 ? 30.987 95.887 243.419 1.00 46.73 395 ILE F O 1
ATOM 7793 N N . MET F 1 130 ? 32.629 96.852 244.625 1.00 49.42 396 MET F N 1
ATOM 7794 C CA . MET F 1 130 ? 32.007 98.164 244.593 1.00 52.46 396 MET F CA 1
ATOM 7795 C C . MET F 1 130 ? 32.361 98.956 243.351 1.00 55.35 396 MET F C 1
ATOM 7796 O O . MET F 1 130 ? 31.578 99.826 242.926 1.00 58.91 396 MET F O 1
ATOM 7801 N N . GLY F 1 131 ? 33.510 98.648 242.748 1.00 54.99 397 GLY F N 1
ATOM 7802 C CA . GLY F 1 131 ? 33.964 99.326 241.527 1.00 57.35 397 GLY F CA 1
ATOM 7803 C C . GLY F 1 131 ? 34.056 100.839 241.702 1.00 59.31 397 GLY F C 1
ATOM 7804 O O . GLY F 1 131 ? 34.481 101.318 242.758 1.00 58.07 397 GLY F O 1
ATOM 7805 N N . ASN F 1 132 ? 33.641 101.566 240.673 1.00 61.40 398 ASN F N 1
ATOM 7806 C CA . ASN F 1 132 ? 33.485 103.020 240.731 1.00 64.28 398 ASN F CA 1
ATOM 7807 C C . ASN F 1 132 ? 32.233 103.377 241.468 1.00 64.97 398 ASN F C 1
ATOM 7808 O O . ASN F 1 132 ? 31.136 103.294 240.911 1.00 66.00 398 ASN F O 1
ATOM 7813 N N . MET F 1 133 ? 32.387 103.830 242.705 1.00 66.05 399 MET F N 1
ATOM 7814 C CA . MET F 1 133 ? 31.250 104.064 243.589 1.00 67.86 399 MET F CA 1
ATOM 7815 C C . MET F 1 133 ? 30.479 105.323 243.230 1.00 69.82 399 MET F C 1
ATOM 7816 O O . MET F 1 133 ? 31.069 106.380 243.054 1.00 71.58 399 MET F O 1
ATOM 7821 N N . GLU F 1 134 ? 29.157 105.202 243.118 1.00 70.92 400 GLU F N 1
ATOM 7822 C CA . GLU F 1 134 ? 28.262 106.350 242.969 1.00 74.38 400 GLU F CA 1
ATOM 7823 C C . GLU F 1 134 ? 27.876 106.877 244.348 1.00 75.57 400 GLU F C 1
ATOM 7824 O O . GLU F 1 134 ? 27.361 106.124 245.170 1.00 70.90 400 GLU F O 1
ATOM 7830 N N . LEU F 1 135 ? 28.122 108.162 244.590 1.00 80.86 401 LEU F N 1
ATOM 7831 C CA . LEU F 1 135 ? 27.599 108.847 245.769 1.00 85.42 401 LEU F CA 1
ATOM 7832 C C . LEU F 1 135 ? 26.116 109.034 245.553 1.00 87.18 401 LEU F C 1
ATOM 7833 O O . LEU F 1 135 ? 25.705 109.692 244.620 1.00 89.87 401 LEU F O 1
ATOM 7838 N N . LEU F 1 136 ? 25.289 108.441 246.414 1.00 87.67 402 LEU F N 1
ATOM 7839 C CA . LEU F 1 136 ? 23.829 108.511 246.274 1.00 89.16 402 LEU F CA 1
ATOM 7840 C C . LEU F 1 136 ? 23.363 109.726 247.047 1.00 89.80 402 LEU F C 1
ATOM 7841 O O . LEU F 1 136 ? 22.279 110.210 246.838 1.00 89.54 402 LEU F O 1
ATOM 7846 N N . GLY F 1 146 ? 22.629 104.724 237.940 1.00 85.71 412 GLY F N 1
ATOM 7847 C CA . GLY F 1 146 ? 22.904 106.180 237.903 1.00 89.29 412 GLY F CA 1
ATOM 7848 C C . GLY F 1 146 ? 23.635 106.681 236.660 1.00 91.36 412 GLY F C 1
ATOM 7849 O O . GLY F 1 146 ? 23.406 107.784 236.154 1.00 95.25 412 GLY F O 1
ATOM 7850 N N . GLY F 1 147 ? 24.557 105.857 236.184 1.00 91.48 413 GLY F N 1
ATOM 7851 C CA . GLY F 1 147 ? 25.427 106.196 235.015 1.00 92.52 413 GLY F CA 1
ATOM 7852 C C . GLY F 1 147 ? 26.360 105.044 234.658 1.00 90.67 413 GLY F C 1
ATOM 7853 O O . GLY F 1 147 ? 26.788 104.324 235.542 1.00 87.59 413 GLY F O 1
ATOM 7854 N N . GLU F 1 148 ? 26.714 104.923 233.381 1.00 91.96 414 GLU F N 1
ATOM 7855 C CA . GLU F 1 148 ? 27.649 103.917 232.890 1.00 91.58 414 GLU F CA 1
ATOM 7856 C C . GLU F 1 148 ? 29.052 103.987 233.495 1.00 87.99 414 GLU F C 1
ATOM 7857 O O . GLU F 1 148 ? 29.771 102.997 233.524 1.00 85.38 414 GLU F O 1
ATOM 7863 N N . GLU F 1 149 ? 29.441 105.168 233.966 1.00 87.46 415 GLU F N 1
ATOM 7864 C CA . GLU F 1 149 ? 30.728 105.344 234.665 1.00 86.00 415 GLU F CA 1
ATOM 7865 C C . GLU F 1 149 ? 30.762 104.735 236.082 1.00 79.89 415 GLU F C 1
ATOM 7866 O O . GLU F 1 149 ? 31.846 104.484 236.617 1.00 78.53 415 GLU F O 1
ATOM 7872 N N . TYR F 1 150 ? 29.586 104.509 236.678 1.00 75.72 416 TYR F N 1
ATOM 7873 C CA . TYR F 1 150 ? 29.450 103.985 238.044 1.00 73.67 416 TYR F CA 1
ATOM 7874 C C . TYR F 1 150 ? 28.998 102.511 238.086 1.00 69.74 416 TYR F C 1
ATOM 7875 O O . TYR F 1 150 ? 28.254 102.049 237.218 1.00 69.51 416 TYR F O 1
ATOM 7884 N N . ASP F 1 151 ? 29.422 101.795 239.126 1.00 65.10 417 ASP F N 1
ATOM 7885 C CA . ASP F 1 151 ? 29.042 100.403 239.342 1.00 60.77 417 ASP F CA 1
ATOM 7886 C C . ASP F 1 151 ? 27.952 100.303 240.421 1.00 61.46 417 ASP F C 1
ATOM 7887 O O . ASP F 1 151 ? 26.767 100.275 240.080 1.00 61.31 417 ASP F O 1
ATOM 7892 N N . ASN F 1 152 ? 28.328 100.296 241.706 1.00 60.38 418 ASN F N 1
ATOM 7893 C CA . ASN F 1 152 ? 27.369 100.191 242.814 1.00 58.13 418 ASN F CA 1
ATOM 7894 C C . ASN F 1 152 ? 27.370 101.498 243.630 1.00 60.52 418 ASN F C 1
ATOM 7895 O O . ASN F 1 152 ? 28.228 102.346 243.435 1.00 62.42 418 ASN F O 1
ATOM 7900 N N . GLY F 1 153 ? 26.400 101.668 244.524 1.00 60.51 419 GLY F N 1
ATOM 7901 C CA . GLY F 1 153 ? 26.152 102.946 245.205 1.00 63.36 419 GLY F CA 1
ATOM 7902 C C . GLY F 1 153 ? 26.620 103.006 246.652 1.00 63.76 419 GLY F C 1
ATOM 7903 O O . GLY F 1 153 ? 26.712 101.979 247.307 1.00 62.03 419 GLY F O 1
ATOM 7904 N N . VAL F 1 154 ? 26.881 104.219 247.147 1.00 66.35 420 VAL F N 1
ATOM 7905 C CA . VAL F 1 154 ? 27.340 104.441 248.522 1.00 66.27 420 VAL F CA 1
ATOM 7906 C C . VAL F 1 154 ? 26.796 105.747 249.095 1.00 68.59 420 VAL F C 1
ATOM 7907 O O . VAL F 1 154 ? 26.545 106.696 248.348 1.00 68.45 420 VAL F O 1
ATOM 7911 N N . ASP F 1 155 ? 26.616 105.812 250.417 1.00 69.44 421 ASP F N 1
ATOM 7912 C CA . ASP F 1 155 ? 26.149 107.039 251.089 1.00 72.64 421 ASP F CA 1
ATOM 7913 C C . ASP F 1 155 ? 27.219 108.123 251.330 1.00 74.84 421 ASP F C 1
ATOM 7914 O O . ASP F 1 155 ? 26.905 109.300 251.368 1.00 76.88 421 ASP F O 1
ATOM 7919 N N . ASP F 1 156 ? 28.470 107.711 251.506 1.00 74.57 422 ASP F N 1
ATOM 7920 C CA . ASP F 1 156 ? 29.609 108.603 251.677 1.00 76.94 422 ASP F CA 1
ATOM 7921 C C . ASP F 1 156 ? 30.814 107.941 251.008 1.00 76.50 422 ASP F C 1
ATOM 7922 O O . ASP F 1 156 ? 31.107 106.786 251.287 1.00 74.30 422 ASP F O 1
ATOM 7927 N N . ILE F 1 157 ? 31.504 108.660 250.126 1.00 78.04 423 ILE F N 1
ATOM 7928 C CA . ILE F 1 157 ? 32.625 108.082 249.354 1.00 77.02 423 ILE F CA 1
ATOM 7929 C C . ILE F 1 157 ? 33.873 107.809 250.209 1.00 76.82 423 ILE F C 1
ATOM 7930 O O . ILE F 1 157 ? 34.566 106.815 250.016 1.00 72.22 423 ILE F O 1
ATOM 7935 N N . GLU F 1 158 ? 34.127 108.699 251.164 1.00 80.09 424 GLU F N 1
ATOM 7936 C CA . GLU F 1 158 ? 35.355 108.701 251.951 1.00 82.68 424 GLU F CA 1
ATOM 7937 C C . GLU F 1 158 ? 35.283 107.772 253.141 1.00 80.80 424 GLU F C 1
ATOM 7938 O O . GLU F 1 158 ? 36.177 106.954 253.336 1.00 77.64 424 GLU F O 1
ATOM 7944 N N . SER F 1 159 ? 34.219 107.912 253.937 1.00 83.33 425 SER F N 1
ATOM 7945 C CA . SER F 1 159 ? 33.905 107.001 255.064 1.00 81.60 425 SER F CA 1
ATOM 7946 C C . SER F 1 159 ? 32.533 106.337 254.847 1.00 78.07 425 SER F C 1
ATOM 7947 O O . SER F 1 159 ? 31.526 106.742 255.434 1.00 76.70 425 SER F O 1
ATOM 7950 N N . PRO F 1 160 ? 32.490 105.301 253.977 1.00 75.90 426 PRO F N 1
ATOM 7951 C CA . PRO F 1 160 ? 31.233 104.613 253.734 1.00 72.57 426 PRO F CA 1
ATOM 7952 C C . PRO F 1 160 ? 30.628 103.973 254.984 1.00 69.91 426 PRO F C 1
ATOM 7953 O O . PRO F 1 160 ? 31.344 103.418 255.811 1.00 66.64 426 PRO F O 1
ATOM 7957 N N . LYS F 1 161 ? 29.311 104.120 255.104 1.00 69.81 427 LYS F N 1
ATOM 7958 C CA . LYS F 1 161 ? 28.523 103.366 256.076 1.00 69.30 427 LYS F CA 1
ATOM 7959 C C . LYS F 1 161 ? 27.566 102.364 255.445 1.00 66.07 427 LYS F C 1
ATOM 7960 O O . LYS F 1 161 ? 27.337 101.310 256.021 1.00 64.20 427 LYS F O 1
ATOM 7966 N N . ASN F 1 162 ? 27.003 102.680 254.282 1.00 67.43 428 ASN F N 1
ATOM 7967 C CA . ASN F 1 162 ? 25.996 101.835 253.622 1.00 66.43 428 ASN F CA 1
ATOM 7968 C C . ASN F 1 162 ? 26.313 101.709 252.144 1.00 63.06 428 ASN F C 1
ATOM 7969 O O . ASN F 1 162 ? 26.654 102.701 251.503 1.00 64.35 428 ASN F O 1
ATOM 7974 N N . TYR F 1 163 ? 26.234 100.499 251.615 1.00 58.67 429 TYR F N 1
ATOM 7975 C CA . TYR F 1 163 ? 26.391 100.230 250.198 1.00 56.52 429 TYR F CA 1
ATOM 7976 C C . TYR F 1 163 ? 25.045 99.768 249.648 1.00 56.19 429 TYR F C 1
ATOM 7977 O O . TYR F 1 163 ? 24.309 99.068 250.329 1.00 55.73 429 TYR F O 1
ATOM 7986 N N . ILE F 1 164 ? 24.757 100.127 248.406 1.00 57.55 430 ILE F N 1
ATOM 7987 C CA . ILE F 1 164 ? 23.634 99.598 247.651 1.00 58.65 430 ILE F CA 1
ATOM 7988 C C . ILE F 1 164 ? 24.237 98.864 246.469 1.00 57.12 430 ILE F C 1
ATOM 7989 O O . ILE F 1 164 ? 24.934 99.472 245.684 1.00 57.82 430 ILE F O 1
ATOM 7994 N N . VAL F 1 165 ? 23.983 97.563 246.365 1.00 54.28 431 VAL F N 1
ATOM 7995 C CA . VAL F 1 165 ? 24.311 96.803 245.166 1.00 54.29 431 VAL F CA 1
ATOM 7996 C C . VAL F 1 165 ? 23.027 96.631 244.363 1.00 54.98 431 VAL F C 1
ATOM 7997 O O . VAL F 1 165 ? 22.036 96.116 244.882 1.00 54.80 431 VAL F O 1
ATOM 8001 N N . TRP F 1 166 ? 23.039 97.073 243.105 1.00 55.70 432 TRP F N 1
ATOM 8002 C CA . TRP F 1 166 ? 21.835 97.042 242.247 1.00 58.57 432 TRP F CA 1
ATOM 8003 C C . TRP F 1 166 ? 21.438 95.606 241.926 1.00 59.39 432 TRP F C 1
ATOM 8004 O O . TRP F 1 166 ? 22.289 94.708 241.892 1.00 58.42 432 TRP F O 1
ATOM 8015 N N . ASN F 1 167 ? 20.143 95.391 241.692 1.00 61.87 433 ASN F N 1
ATOM 8016 C CA . ASN F 1 167 ? 19.612 94.045 241.486 1.00 63.50 433 ASN F CA 1
ATOM 8017 C C . ASN F 1 167 ? 20.356 93.248 240.424 1.00 62.76 433 ASN F C 1
ATOM 8018 O O . ASN F 1 167 ? 20.706 92.093 240.646 1.00 62.81 433 ASN F O 1
ATOM 8023 N N . ILE F 1 168 ? 20.647 93.905 239.305 1.00 64.44 434 ILE F N 1
ATOM 8024 C CA . ILE F 1 168 ? 21.398 93.305 238.200 1.00 65.65 434 ILE F CA 1
ATOM 8025 C C . ILE F 1 168 ? 22.770 92.750 238.626 1.00 62.30 434 ILE F C 1
ATOM 8026 O O . ILE F 1 168 ? 23.258 91.794 238.040 1.00 61.99 434 ILE F O 1
ATOM 8031 N N . ASN F 1 169 ? 23.373 93.338 239.653 1.00 60.35 435 ASN F N 1
ATOM 8032 C CA . ASN F 1 169 ? 24.710 92.967 240.103 1.00 57.81 435 ASN F CA 1
ATOM 8033 C C . ASN F 1 169 ? 24.733 91.988 241.276 1.00 57.36 435 ASN F C 1
ATOM 8034 O O . ASN F 1 169 ? 25.814 91.576 241.689 1.00 59.61 435 ASN F O 1
ATOM 8039 N N . MET F 1 170 ? 23.580 91.586 241.797 1.00 57.89 436 MET F N 1
ATOM 8040 C CA . MET F 1 170 ? 23.562 90.872 243.076 1.00 56.96 436 MET F CA 1
ATOM 8041 C C . MET F 1 170 ? 24.282 89.525 243.015 1.00 53.26 436 MET F C 1
ATOM 8042 O O . MET F 1 170 ? 24.910 89.137 243.999 1.00 53.34 436 MET F O 1
ATOM 8047 N N . ASN F 1 171 ? 24.224 88.834 241.879 1.00 50.15 437 ASN F N 1
ATOM 8048 C CA . ASN F 1 171 ? 24.884 87.536 241.756 1.00 49.37 437 ASN F CA 1
ATOM 8049 C C . ASN F 1 171 ? 26.323 87.571 241.263 1.00 49.04 437 ASN F C 1
ATOM 8050 O O . ASN F 1 171 ? 27.056 86.602 241.460 1.00 50.69 437 ASN F O 1
ATOM 8055 N N . THR F 1 172 ? 26.710 88.672 240.617 1.00 47.71 438 THR F N 1
ATOM 8056 C CA . THR F 1 172 ? 28.072 88.853 240.121 1.00 47.21 438 THR F CA 1
ATOM 8057 C C . THR F 1 172 ? 28.989 89.565 241.108 1.00 45.57 438 THR F C 1
ATOM 8058 O O . THR F 1 172 ? 30.181 89.266 241.169 1.00 47.26 438 THR F O 1
ATOM 8062 N N . HIS F 1 173 ? 28.438 90.489 241.893 1.00 45.09 439 HIS F N 1
ATOM 8063 C CA . HIS F 1 173 ? 29.237 91.463 242.642 1.00 46.22 439 HIS F CA 1
ATOM 8064 C C . HIS F 1 173 ? 29.241 91.219 244.164 1.00 46.08 439 HIS F C 1
ATOM 8065 O O . HIS F 1 173 ? 29.800 92.015 244.906 1.00 46.29 439 HIS F O 1
ATOM 8072 N N . ILE F 1 174 ? 28.611 90.129 244.630 1.00 45.25 440 ILE F N 1
ATOM 8073 C CA . ILE F 1 174 ? 28.563 89.787 246.059 1.00 43.87 440 ILE F CA 1
ATOM 8074 C C . ILE F 1 174 ? 28.924 88.324 246.258 1.00 44.20 440 ILE F C 1
ATOM 8075 O O . ILE F 1 174 ? 28.325 87.453 245.655 1.00 44.29 440 ILE F O 1
ATOM 8080 N N . PHE F 1 175 ? 29.925 88.050 247.094 1.00 44.81 441 PHE F N 1
ATOM 8081 C CA . PHE F 1 175 ? 30.215 86.690 247.517 1.00 45.58 441 PHE F CA 1
ATOM 8082 C C . PHE F 1 175 ? 29.958 86.574 249.035 1.00 47.57 441 PHE F C 1
ATOM 8083 O O . PHE F 1 175 ? 30.731 87.104 249.834 1.00 47.08 441 PHE F O 1
ATOM 8091 N N . PRO F 1 176 ? 28.874 85.862 249.430 1.00 48.57 442 PRO F N 1
ATOM 8092 C CA . PRO F 1 176 ? 28.616 85.605 250.847 1.00 49.97 442 PRO F CA 1
ATOM 8093 C C . PRO F 1 176 ? 29.624 84.597 251.360 1.00 49.26 442 PRO F C 1
ATOM 8094 O O . PRO F 1 176 ? 29.754 83.510 250.788 1.00 50.66 442 PRO F O 1
ATOM 8098 N N . GLU F 1 177 ? 30.366 84.962 252.391 1.00 48.67 443 GLU F N 1
ATOM 8099 C CA . GLU F 1 177 ? 31.461 84.115 252.824 1.00 49.88 443 GLU F CA 1
ATOM 8100 C C . GLU F 1 177 ? 31.271 83.545 254.227 1.00 47.72 443 GLU F C 1
ATOM 8101 O O . GLU F 1 177 ? 31.544 82.378 254.417 1.00 44.53 443 GLU F O 1
ATOM 8107 N N . PHE F 1 178 ? 30.822 84.373 255.177 1.00 46.47 444 PHE F N 1
ATOM 8108 C CA . PHE F 1 178 ? 30.660 83.955 256.555 1.00 45.51 444 PHE F CA 1
ATOM 8109 C C . PHE F 1 178 ? 29.281 84.296 257.092 1.00 44.08 444 PHE F C 1
ATOM 8110 O O . PHE F 1 178 ? 28.720 85.297 256.734 1.00 44.70 444 PHE F O 1
ATOM 8118 N N . VAL F 1 179 ? 28.752 83.447 257.974 1.00 42.80 445 VAL F N 1
ATOM 8119 C CA . VAL F 1 179 ? 27.530 83.730 258.732 1.00 41.98 445 VAL F CA 1
ATOM 8120 C C . VAL F 1 179 ? 27.884 83.894 260.206 1.00 40.47 445 VAL F C 1
ATOM 8121 O O . VAL F 1 179 ? 28.545 83.032 260.785 1.00 40.11 445 VAL F O 1
ATOM 8125 N N . VAL F 1 180 ? 27.454 85.004 260.791 1.00 39.05 446 VAL F N 1
ATOM 8126 C CA . VAL F 1 180 ? 27.661 85.296 262.204 1.00 39.48 446 VAL F CA 1
ATOM 8127 C C . VAL F 1 180 ? 26.302 85.180 262.881 1.00 40.30 446 VAL F C 1
ATOM 8128 O O . VAL F 1 180 ? 25.361 85.897 262.521 1.00 40.07 446 VAL F O 1
ATOM 8132 N N . ARG F 1 181 ? 26.205 84.261 263.847 1.00 41.99 447 ARG F N 1
ATOM 8133 C CA . ARG F 1 181 ? 25.016 84.102 264.685 1.00 44.04 447 ARG F CA 1
ATOM 8134 C C . ARG F 1 181 ? 25.209 84.889 265.976 1.00 43.16 447 ARG F C 1
ATOM 8135 O O . ARG F 1 181 ? 26.237 84.734 266.631 1.00 42.60 447 ARG F O 1
ATOM 8143 N N . PHE F 1 182 ? 24.225 85.707 266.336 1.00 43.86 448 PHE F N 1
ATOM 8144 C CA . PHE F 1 182 ? 24.324 86.565 267.509 1.00 45.95 448 PHE F CA 1
ATOM 8145 C C . PHE F 1 182 ? 22.983 86.886 268.190 1.00 48.69 448 PHE F C 1
ATOM 8146 O O . PHE F 1 182 ? 21.920 86.511 267.691 1.00 47.99 448 PHE F O 1
ATOM 8154 N N . LYS F 1 183 ? 23.061 87.566 269.337 1.00 53.13 449 LYS F N 1
ATOM 8155 C CA . LYS F 1 183 ? 21.870 88.113 270.023 1.00 56.80 449 LYS F CA 1
ATOM 8156 C C . LYS F 1 183 ? 22.048 89.575 270.425 1.00 58.14 449 LYS F C 1
ATOM 8157 O O . LYS F 1 183 ? 23.186 90.037 270.535 1.00 56.68 449 LYS F O 1
ATOM 8163 N N . LEU F 1 184 ? 20.929 90.260 270.642 1.00 59.72 450 LEU F N 1
ATOM 8164 C CA . LEU F 1 184 ? 20.888 91.607 271.246 1.00 63.50 450 LEU F CA 1
ATOM 8165 C C . LEU F 1 184 ? 19.867 91.668 272.383 1.00 67.58 450 LEU F C 1
ATOM 8166 O O . LEU F 1 184 ? 18.980 90.818 272.462 1.00 69.23 450 LEU F O 1
ATOM 8171 N N . SER F 1 185 ? 19.966 92.706 273.227 1.00 71.48 451 SER F N 1
ATOM 8172 C CA . SER F 1 185 ? 19.077 92.868 274.404 1.00 74.49 451 SER F CA 1
ATOM 8173 C C . SER F 1 185 ? 17.854 93.727 274.093 1.00 77.14 451 SER F C 1
ATOM 8174 O O . SER F 1 185 ? 17.274 93.658 273.039 1.00 78.63 451 SER F O 1
ATOM 8177 N N . VAL G 1 6 ? 36.469 67.776 209.000 1.00 95.32 272 VAL H N 1
ATOM 8178 C CA . VAL G 1 6 ? 37.270 67.104 210.083 1.00 92.62 272 VAL H CA 1
ATOM 8179 C C . VAL G 1 6 ? 36.604 67.412 211.447 1.00 90.57 272 VAL H C 1
ATOM 8180 O O . VAL G 1 6 ? 36.693 68.552 211.916 1.00 90.05 272 VAL H O 1
ATOM 8184 N N . LEU G 1 7 ? 35.905 66.431 212.060 1.00 87.25 273 LEU H N 1
ATOM 8185 C CA . LEU G 1 7 ? 35.490 66.547 213.457 1.00 82.95 273 LEU H CA 1
ATOM 8186 C C . LEU G 1 7 ? 36.699 66.964 214.271 1.00 78.73 273 LEU H C 1
ATOM 8187 O O . LEU G 1 7 ? 37.821 66.758 213.810 1.00 77.43 273 LEU H O 1
ATOM 8192 N N . ASP G 1 8 ? 36.482 67.496 215.478 1.00 74.45 274 ASP H N 1
ATOM 8193 C CA . ASP G 1 8 ? 37.596 67.697 216.375 1.00 73.55 274 ASP H CA 1
ATOM 8194 C C . ASP G 1 8 ? 37.816 66.445 217.238 1.00 68.06 274 ASP H C 1
ATOM 8195 O O . ASP G 1 8 ? 36.985 65.496 217.227 1.00 62.73 274 ASP H O 1
ATOM 8200 N N . LYS G 1 9 ? 38.937 66.441 217.947 1.00 66.10 275 LYS H N 1
ATOM 8201 C CA . LYS G 1 9 ? 39.344 65.287 218.711 1.00 64.08 275 LYS H CA 1
ATOM 8202 C C . LYS G 1 9 ? 38.377 64.943 219.851 1.00 63.33 275 LYS H C 1
ATOM 8203 O O . LYS G 1 9 ? 38.109 63.765 220.091 1.00 62.74 275 LYS H O 1
ATOM 8209 N N . ASP G 1 10 ? 37.834 65.978 220.507 1.00 64.22 276 ASP H N 1
ATOM 8210 C CA . ASP G 1 10 ? 36.838 65.802 221.574 1.00 63.19 276 ASP H CA 1
ATOM 8211 C C . ASP G 1 10 ? 35.570 65.088 221.115 1.00 60.17 276 ASP H C 1
ATOM 8212 O O . ASP G 1 10 ? 35.049 64.248 221.845 1.00 62.87 276 ASP H O 1
ATOM 8217 N N . ALA G 1 11 ? 35.070 65.421 219.925 1.00 56.35 277 ALA H N 1
ATOM 8218 C CA . ALA G 1 11 ? 33.877 64.769 219.390 1.00 55.08 277 ALA H CA 1
ATOM 8219 C C . ALA G 1 11 ? 34.113 63.281 219.118 1.00 55.24 277 ALA H C 1
ATOM 8220 O O . ALA G 1 11 ? 33.221 62.451 219.350 1.00 56.23 277 ALA H O 1
ATOM 8222 N N . VAL G 1 12 ? 35.322 62.951 218.648 1.00 53.16 278 VAL H N 1
ATOM 8223 C CA . VAL G 1 12 ? 35.682 61.570 218.337 1.00 51.20 278 VAL H CA 1
ATOM 8224 C C . VAL G 1 12 ? 35.733 60.793 219.641 1.00 50.85 278 VAL H C 1
ATOM 8225 O O . VAL G 1 12 ? 35.178 59.689 219.731 1.00 47.66 278 VAL H O 1
ATOM 8229 N N . LYS G 1 13 ? 36.402 61.386 220.642 1.00 52.46 279 LYS H N 1
ATOM 8230 C CA . LYS G 1 13 ? 36.465 60.819 221.996 1.00 55.91 279 LYS H CA 1
ATOM 8231 C C . LYS G 1 13 ? 35.084 60.535 222.558 1.00 57.07 279 LYS H C 1
ATOM 8232 O O . LYS G 1 13 ? 34.839 59.455 223.071 1.00 55.06 279 LYS H O 1
ATOM 8238 N N . LYS G 1 14 ? 34.187 61.503 222.425 1.00 59.82 280 LYS H N 1
ATOM 8239 C CA . LYS G 1 14 ? 32.798 61.367 222.884 1.00 64.54 280 LYS H CA 1
ATOM 8240 C C . LYS G 1 14 ? 32.043 60.269 222.132 1.00 61.72 280 LYS H C 1
ATOM 8241 O O . LYS G 1 14 ? 31.358 59.477 222.758 1.00 63.01 280 LYS H O 1
ATOM 8247 N N . MET G 1 15 ? 32.169 60.229 220.804 1.00 58.43 281 MET H N 1
ATOM 8248 C CA . MET G 1 15 ? 31.626 59.125 220.000 1.00 58.09 281 MET H CA 1
ATOM 8249 C C . MET G 1 15 ? 32.074 57.743 220.523 1.00 56.90 281 MET H C 1
ATOM 8250 O O . MET G 1 15 ? 31.261 56.816 220.626 1.00 58.30 281 MET H O 1
ATOM 8255 N N . PHE G 1 16 ? 33.368 57.620 220.826 1.00 54.58 282 PHE H N 1
ATOM 8256 C CA . PHE G 1 16 ? 33.918 56.367 221.314 1.00 54.00 282 PHE H CA 1
ATOM 8257 C C . PHE G 1 16 ? 33.437 56.019 222.732 1.00 57.22 282 PHE H C 1
ATOM 8258 O O . PHE G 1 16 ? 33.166 54.844 223.036 1.00 57.18 282 PHE H O 1
ATOM 8266 N N . ALA G 1 17 ? 33.345 57.035 223.589 1.00 58.68 283 ALA H N 1
ATOM 8267 C CA . ALA G 1 17 ? 32.899 56.851 224.980 1.00 62.79 283 ALA H CA 1
ATOM 8268 C C . ALA G 1 17 ? 31.431 56.416 225.067 1.00 65.66 283 ALA H C 1
ATOM 8269 O O . ALA G 1 17 ? 31.128 55.456 225.759 1.00 69.04 283 ALA H O 1
ATOM 8271 N N . VAL G 1 18 ? 30.543 57.104 224.359 1.00 65.45 284 VAL H N 1
ATOM 8272 C CA . VAL G 1 18 ? 29.118 56.759 224.345 1.00 67.08 284 VAL H CA 1
ATOM 8273 C C . VAL G 1 18 ? 28.946 55.374 223.700 1.00 65.69 284 VAL H C 1
ATOM 8274 O O . VAL G 1 18 ? 28.189 54.548 224.211 1.00 69.84 284 VAL H O 1
ATOM 8278 N N . GLY G 1 19 ? 29.676 55.122 222.607 1.00 63.00 285 GLY H N 1
ATOM 8279 C CA . GLY G 1 19 ? 29.575 53.880 221.885 1.00 60.65 285 GLY H CA 1
ATOM 8280 C C . GLY G 1 19 ? 30.151 52.627 222.558 1.00 61.49 285 GLY H C 1
ATOM 8281 O O . GLY G 1 19 ? 29.879 51.509 222.114 1.00 61.76 285 GLY H O 1
ATOM 8282 N N . THR G 1 20 ? 30.977 52.800 223.588 1.00 64.82 286 THR H N 1
ATOM 8283 C CA . THR G 1 20 ? 31.546 51.667 224.342 1.00 66.05 286 THR H CA 1
ATOM 8284 C C . THR G 1 20 ? 31.041 51.598 225.793 1.00 68.91 286 THR H C 1
ATOM 8285 O O . THR G 1 20 ? 31.555 50.807 226.586 1.00 69.76 286 THR H O 1
ATOM 8289 N N . ALA G 1 21 ? 30.015 52.390 226.122 1.00 70.66 287 ALA H N 1
ATOM 8290 C CA . ALA G 1 21 ? 29.476 52.462 227.493 1.00 73.79 287 ALA H CA 1
ATOM 8291 C C . ALA G 1 21 ? 29.047 51.113 228.069 1.00 76.93 287 ALA H C 1
ATOM 8292 O O . ALA G 1 21 ? 29.266 50.841 229.249 1.00 78.22 287 ALA H O 1
ATOM 8294 N N . SER G 1 22 ? 28.435 50.255 227.218 1.00 77.62 288 SER H N 1
ATOM 8295 C CA . SER G 1 22 ? 28.044 48.900 227.621 1.00 79.79 288 SER H CA 1
ATOM 8296 C C . SER G 1 22 ? 29.150 48.008 228.167 1.00 79.05 288 SER H C 1
ATOM 8297 O O . SER G 1 22 ? 28.851 47.042 228.852 1.00 81.67 288 SER H O 1
ATOM 8300 N N . LEU G 1 23 ? 30.416 48.309 227.857 1.00 78.06 289 LEU H N 1
ATOM 8301 C CA . LEU G 1 23 ? 31.555 47.519 228.340 1.00 78.24 289 LEU H CA 1
ATOM 8302 C C . LEU G 1 23 ? 32.058 47.943 229.718 1.00 80.56 289 LEU H C 1
ATOM 8303 O O . LEU G 1 23 ? 32.939 47.287 230.276 1.00 82.77 289 LEU H O 1
ATOM 8308 N N . GLY G 1 24 ? 31.534 49.051 230.251 1.00 81.56 290 GLY H N 1
ATOM 8309 C CA . GLY G 1 24 ? 31.971 49.569 231.543 1.00 84.66 290 GLY H CA 1
ATOM 8310 C C . GLY G 1 24 ? 32.989 50.682 231.399 1.00 84.25 290 GLY H C 1
ATOM 8311 O O . GLY G 1 24 ? 32.808 51.586 230.585 1.00 80.75 290 GLY H O 1
ATOM 8312 N N . HIS G 1 25 ? 34.043 50.621 232.216 1.00 87.26 291 HIS H N 1
ATOM 8313 C CA . HIS G 1 25 ? 35.095 51.644 232.218 1.00 86.70 291 HIS H CA 1
ATOM 8314 C C . HIS G 1 25 ? 36.037 51.397 231.052 1.00 81.95 291 HIS H C 1
ATOM 8315 O O . HIS G 1 25 ? 36.780 50.401 231.033 1.00 81.46 291 HIS H O 1
ATOM 8322 N N . VAL G 1 26 ? 35.995 52.302 230.080 1.00 76.53 292 VAL H N 1
ATOM 8323 C CA . VAL G 1 26 ? 36.843 52.180 228.874 1.00 72.43 292 VAL H CA 1
ATOM 8324 C C . VAL G 1 26 ? 37.646 53.467 228.726 1.00 67.37 292 VAL H C 1
ATOM 8325 O O . VAL G 1 26 ? 37.244 54.379 228.012 1.00 65.44 292 VAL H O 1
ATOM 8329 N N . PRO G 1 27 ? 38.804 53.548 229.408 1.00 64.21 293 PRO H N 1
ATOM 8330 C CA . PRO G 1 27 ? 39.566 54.797 229.345 1.00 62.04 293 PRO H CA 1
ATOM 8331 C C . PRO G 1 27 ? 40.164 55.046 227.960 1.00 57.66 293 PRO H C 1
ATOM 8332 O O . PRO G 1 27 ? 40.743 54.131 227.364 1.00 55.51 293 PRO H O 1
ATOM 8336 N N . VAL G 1 28 ? 39.973 56.269 227.462 1.00 54.32 294 VAL H N 1
ATOM 8337 C CA . VAL G 1 28 ? 40.569 56.719 226.220 1.00 51.56 294 VAL H CA 1
ATOM 8338 C C . VAL G 1 28 ? 41.872 57.438 226.550 1.00 50.95 294 VAL H C 1
ATOM 8339 O O . VAL G 1 28 ? 41.865 58.505 227.138 1.00 51.38 294 VAL H O 1
ATOM 8343 N N . LEU G 1 29 ? 42.980 56.842 226.153 1.00 49.95 295 LEU H N 1
ATOM 8344 C CA . LEU G 1 29 ? 44.303 57.413 226.371 1.00 50.85 295 LEU H CA 1
ATOM 8345 C C . LEU G 1 29 ? 44.646 58.538 225.409 1.00 50.15 295 LEU H C 1
ATOM 8346 O O . LEU G 1 29 ? 45.316 59.486 225.797 1.00 51.74 295 LEU H O 1
ATOM 8351 N N . ASP G 1 30 ? 44.201 58.447 224.157 1.00 48.89 296 ASP H N 1
ATOM 8352 C CA . ASP G 1 30 ? 44.633 59.398 223.115 1.00 49.87 296 ASP H CA 1
ATOM 8353 C C . ASP G 1 30 ? 43.703 59.331 221.899 1.00 47.69 296 ASP H C 1
ATOM 8354 O O . ASP G 1 30 ? 43.112 58.293 221.598 1.00 46.27 296 ASP H O 1
ATOM 8359 N N . VAL G 1 31 ? 43.580 60.463 221.222 1.00 46.30 297 VAL H N 1
ATOM 8360 C CA . VAL G 1 31 ? 42.894 60.562 219.951 1.00 43.91 297 VAL H CA 1
ATOM 8361 C C . VAL G 1 31 ? 43.842 61.298 219.022 1.00 44.38 297 VAL H C 1
ATOM 8362 O O . VAL G 1 31 ? 44.271 62.420 219.318 1.00 43.01 297 VAL H O 1
ATOM 8366 N N . GLY G 1 32 ? 44.188 60.668 217.924 1.00 45.61 298 GLY H N 1
ATOM 8367 C CA . GLY G 1 32 ? 45.257 61.151 217.041 1.00 49.62 298 GLY H CA 1
ATOM 8368 C C . GLY G 1 32 ? 44.744 61.265 215.638 1.00 52.05 298 GLY H C 1
ATOM 8369 O O . GLY G 1 32 ? 43.728 60.614 215.302 1.00 53.62 298 GLY H O 1
ATOM 8370 N N . ARG G 1 33 ? 45.374 62.138 214.862 1.00 55.08 299 ARG H N 1
ATOM 8371 C CA . ARG G 1 33 ? 45.092 62.310 213.434 1.00 58.04 299 ARG H CA 1
ATOM 8372 C C . ARG G 1 33 ? 46.476 62.660 212.848 1.00 61.49 299 ARG H C 1
ATOM 8373 O O . ARG G 1 33 ? 47.215 63.506 213.363 1.00 64.32 299 ARG H O 1
ATOM 8381 N N . PHE G 1 34 ? 46.834 62.046 211.729 1.00 63.96 300 PHE H N 1
ATOM 8382 C CA . PHE G 1 34 ? 48.024 62.532 210.988 1.00 62.90 300 PHE H CA 1
ATOM 8383 C C . PHE G 1 34 ? 47.543 63.745 210.184 1.00 61.38 300 PHE H C 1
ATOM 8384 O O . PHE G 1 34 ? 46.434 63.795 209.605 1.00 65.89 300 PHE H O 1
ATOM 8392 N N . SER G 1 35 ? 48.382 64.757 210.163 1.00 58.17 301 SER H N 1
ATOM 8393 C CA . SER G 1 35 ? 48.144 65.952 209.350 1.00 55.00 301 SER H CA 1
ATOM 8394 C C . SER G 1 35 ? 49.305 66.216 208.393 1.00 53.33 301 SER H C 1
ATOM 8395 O O . SER G 1 35 ? 50.374 66.581 208.843 1.00 53.25 301 SER H O 1
ATOM 8398 N N . SER G 1 36 ? 49.081 65.924 207.114 1.00 50.96 302 SER H N 1
ATOM 8399 C CA . SER G 1 36 ? 50.198 65.938 206.154 1.00 51.35 302 SER H CA 1
ATOM 8400 C C . SER G 1 36 ? 49.738 66.103 204.748 1.00 49.77 302 SER H C 1
ATOM 8401 O O . SER G 1 36 ? 48.564 65.991 204.473 1.00 48.84 302 SER H O 1
ATOM 8404 N N . GLU G 1 37 ? 50.677 66.329 203.850 1.00 52.19 303 GLU H N 1
ATOM 8405 C CA . GLU G 1 37 ? 50.350 66.488 202.422 1.00 52.74 303 GLU H CA 1
ATOM 8406 C C . GLU G 1 37 ? 49.790 65.203 201.838 1.00 52.98 303 GLU H C 1
ATOM 8407 O O . GLU G 1 37 ? 48.911 65.266 200.998 1.00 53.81 303 GLU H O 1
ATOM 8413 N N . ILE G 1 38 ? 50.288 64.050 202.288 1.00 52.70 304 ILE H N 1
ATOM 8414 C CA . ILE G 1 38 ? 49.795 62.760 201.826 1.00 50.63 304 ILE H CA 1
ATOM 8415 C C . ILE G 1 38 ? 48.381 62.495 202.336 1.00 48.88 304 ILE H C 1
ATOM 8416 O O . ILE G 1 38 ? 47.540 62.039 201.567 1.00 47.92 304 ILE H O 1
ATOM 8421 N N . ALA G 1 39 ? 48.125 62.776 203.613 1.00 48.67 305 ALA H N 1
ATOM 8422 C CA . ALA G 1 39 ? 46.784 62.629 204.172 1.00 49.13 305 ALA H CA 1
ATOM 8423 C C . ALA G 1 39 ? 45.764 63.509 203.422 1.00 48.56 305 ALA H C 1
ATOM 8424 O O . ALA G 1 39 ? 44.650 63.055 203.126 1.00 49.30 305 ALA H O 1
ATOM 8426 N N . GLU G 1 40 ? 46.164 64.741 203.102 1.00 48.96 306 GLU H N 1
ATOM 8427 C CA . GLU G 1 40 ? 45.334 65.623 202.296 1.00 50.15 306 GLU H CA 1
ATOM 8428 C C . GLU G 1 40 ? 45.061 65.079 200.893 1.00 49.09 306 GLU H C 1
ATOM 8429 O O . GLU G 1 40 ? 43.924 65.111 200.423 1.00 49.04 306 GLU H O 1
ATOM 8435 N N . ALA G 1 41 ? 46.097 64.573 200.234 1.00 49.41 307 ALA H N 1
ATOM 8436 C CA . ALA G 1 41 ? 45.944 63.970 198.904 1.00 49.33 307 ALA H CA 1
ATOM 8437 C C . ALA G 1 41 ? 45.071 62.724 198.975 1.00 48.32 307 ALA H C 1
ATOM 8438 O O . ALA G 1 41 ? 44.269 62.495 198.080 1.00 49.21 307 ALA H O 1
ATOM 8440 N N . ARG G 1 42 ? 45.213 61.936 200.033 1.00 47.78 308 ARG H N 1
ATOM 8441 C CA . ARG G 1 42 ? 44.381 60.752 200.234 1.00 49.44 308 ARG H CA 1
ATOM 8442 C C . ARG G 1 42 ? 42.904 61.098 200.512 1.00 46.97 308 ARG H C 1
ATOM 8443 O O . ARG G 1 42 ? 42.000 60.357 200.100 1.00 45.65 308 ARG H O 1
ATOM 8451 N N . LEU G 1 43 ? 42.668 62.222 201.194 1.00 46.07 309 LEU H N 1
ATOM 8452 C CA . LEU G 1 43 ? 41.314 62.717 201.406 1.00 45.44 309 LEU H CA 1
ATOM 8453 C C . LEU G 1 43 ? 40.686 63.204 200.096 1.00 46.39 309 LEU H C 1
ATOM 8454 O O . LEU G 1 43 ? 39.515 62.946 199.826 1.00 47.82 309 LEU H O 1
ATOM 8459 N N . ALA G 1 44 ? 41.472 63.912 199.299 1.00 46.74 310 ALA H N 1
ATOM 8460 C CA . ALA G 1 44 ? 41.028 64.337 197.977 1.00 46.04 310 ALA H CA 1
ATOM 8461 C C . ALA G 1 44 ? 40.665 63.141 197.085 1.00 45.97 310 ALA H C 1
ATOM 8462 O O . ALA G 1 44 ? 39.693 63.198 196.368 1.00 48.28 310 ALA H O 1
ATOM 8464 N N . LEU G 1 45 ? 41.442 62.064 197.133 1.00 45.29 311 LEU H N 1
ATOM 8465 C CA . LEU G 1 45 ? 41.146 60.825 196.387 1.00 46.90 311 LEU H CA 1
ATOM 8466 C C . LEU G 1 45 ? 39.803 60.247 196.818 1.00 47.28 311 LEU H C 1
ATOM 8467 O O . LEU G 1 45 ? 38.942 59.946 195.975 1.00 50.25 311 LEU H O 1
ATOM 8472 N N . PHE G 1 46 ? 39.629 60.092 198.139 1.00 46.57 312 PHE H N 1
ATOM 8473 C CA . PHE G 1 46 ? 38.383 59.623 198.718 1.00 44.77 312 PHE H CA 1
ATOM 8474 C C . PHE G 1 46 ? 37.180 60.500 198.271 1.00 46.84 312 PHE H C 1
ATOM 8475 O O . PHE G 1 46 ? 36.145 59.969 197.866 1.00 50.20 312 PHE H O 1
ATOM 8483 N N . GLN G 1 47 ? 37.340 61.819 198.335 1.00 47.74 313 GLN H N 1
ATOM 8484 C CA . GLN G 1 47 ? 36.284 62.754 197.937 1.00 49.82 313 GLN H CA 1
ATOM 8485 C C . GLN G 1 47 ? 35.928 62.695 196.441 1.00 50.68 313 GLN H C 1
ATOM 8486 O O . GLN G 1 47 ? 34.797 62.986 196.076 1.00 53.46 313 GLN H O 1
ATOM 8492 N N . LYS G 1 48 ? 36.873 62.294 195.596 1.00 47.71 314 LYS H N 1
ATOM 8493 C CA . LYS G 1 48 ? 36.565 62.024 194.199 1.00 49.13 314 LYS H CA 1
ATOM 8494 C C . LYS G 1 48 ? 35.748 60.756 194.029 1.00 48.84 314 LYS H C 1
ATOM 8495 O O . LYS G 1 48 ? 34.845 60.715 193.187 1.00 51.05 314 LYS H O 1
ATOM 8501 N N . GLN G 1 49 ? 36.061 59.721 194.805 1.00 46.52 315 GLN H N 1
ATOM 8502 C CA . GLN G 1 49 ? 35.248 58.508 194.787 1.00 47.06 315 GLN H CA 1
ATOM 8503 C C . GLN G 1 49 ? 33.808 58.794 195.292 1.00 47.12 315 GLN H C 1
ATOM 8504 O O . GLN G 1 49 ? 32.849 58.173 194.811 1.00 47.25 315 GLN H O 1
ATOM 8510 N N . VAL G 1 50 ? 33.680 59.724 196.246 1.00 46.53 316 VAL H N 1
ATOM 8511 C CA . VAL G 1 50 ? 32.375 60.156 196.745 1.00 48.07 316 VAL H CA 1
ATOM 8512 C C . VAL G 1 50 ? 31.549 60.759 195.595 1.00 50.90 316 VAL H C 1
ATOM 8513 O O . VAL G 1 50 ? 30.402 60.387 195.403 1.00 51.11 316 VAL H O 1
ATOM 8517 N N . GLU G 1 51 ? 32.148 61.680 194.841 1.00 52.31 317 GLU H N 1
ATOM 8518 C CA . GLU G 1 51 ? 31.508 62.253 193.656 1.00 54.08 317 GLU H CA 1
ATOM 8519 C C . GLU G 1 51 ? 31.077 61.197 192.640 1.00 53.46 317 GLU H C 1
ATOM 8520 O O . GLU G 1 51 ? 29.966 61.266 192.125 1.00 57.09 317 GLU H O 1
ATOM 8526 N N . ILE G 1 52 ? 31.958 60.237 192.363 1.00 50.58 318 ILE H N 1
ATOM 8527 C CA . ILE G 1 52 ? 31.656 59.170 191.408 1.00 49.15 318 ILE H CA 1
ATOM 8528 C C . ILE G 1 52 ? 30.479 58.301 191.887 1.00 48.01 318 ILE H C 1
ATOM 8529 O O . ILE G 1 52 ? 29.558 58.036 191.114 1.00 46.71 318 ILE H O 1
ATOM 8534 N N . THR G 1 53 ? 30.523 57.867 193.150 1.00 46.77 319 THR H N 1
ATOM 8535 C CA . THR G 1 53 ? 29.483 56.995 193.684 1.00 46.94 319 THR H CA 1
ATOM 8536 C C . THR G 1 53 ? 28.138 57.751 193.781 1.00 48.71 319 THR H C 1
ATOM 8537 O O . THR G 1 53 ? 27.086 57.174 193.521 1.00 49.93 319 THR H O 1
ATOM 8541 N N . LYS G 1 54 ? 28.188 59.040 194.104 1.00 50.45 320 LYS H N 1
ATOM 8542 C CA . LYS G 1 54 ? 26.999 59.884 194.132 1.00 55.35 320 LYS H CA 1
ATOM 8543 C C . LYS G 1 54 ? 26.335 59.989 192.754 1.00 59.17 320 LYS H C 1
ATOM 8544 O O . LYS G 1 54 ? 25.110 59.821 192.634 1.00 61.55 320 LYS H O 1
ATOM 8550 N N . LYS G 1 55 ? 27.140 60.284 191.730 1.00 59.50 321 LYS H N 1
ATOM 8551 C CA . LYS G 1 55 ? 26.663 60.333 190.354 1.00 62.55 321 LYS H CA 1
ATOM 8552 C C . LYS G 1 55 ? 26.109 58.995 189.862 1.00 62.02 321 LYS H C 1
ATOM 8553 O O . LYS G 1 55 ? 25.134 58.969 189.118 1.00 64.77 321 LYS H O 1
ATOM 8559 N N . HIS G 1 56 ? 26.727 57.899 190.283 1.00 59.36 322 HIS H N 1
ATOM 8560 C CA . HIS G 1 56 ? 26.320 56.560 189.874 1.00 59.59 322 HIS H CA 1
ATOM 8561 C C . HIS G 1 56 ? 24.990 56.103 190.543 1.00 61.27 322 HIS H C 1
ATOM 8562 O O . HIS G 1 56 ? 24.099 55.563 189.867 1.00 62.39 322 HIS H O 1
ATOM 8569 N N . ARG G 1 57 ? 24.864 56.333 191.853 1.00 59.00 323 ARG H N 1
ATOM 8570 C CA . ARG G 1 57 ? 23.740 55.826 192.639 1.00 58.89 323 ARG H CA 1
ATOM 8571 C C . ARG G 1 57 ? 22.687 56.855 193.028 1.00 60.13 323 ARG H C 1
ATOM 8572 O O . ARG G 1 57 ? 21.594 56.469 193.430 1.00 60.16 323 ARG H O 1
ATOM 8580 N N . GLY G 1 58 ? 23.026 58.147 192.949 1.00 60.64 324 GLY H N 1
ATOM 8581 C CA . GLY G 1 58 ? 22.188 59.203 193.516 1.00 61.91 324 GLY H CA 1
ATOM 8582 C C . GLY G 1 58 ? 22.665 59.669 194.887 1.00 61.44 324 GLY H C 1
ATOM 8583 O O . GLY G 1 58 ? 22.540 60.846 195.220 1.00 62.01 324 GLY H O 1
ATOM 8584 N N . ASP G 1 59 ? 23.227 58.749 195.673 1.00 61.60 325 ASP H N 1
ATOM 8585 C CA . ASP G 1 59 ? 23.675 59.007 197.043 1.00 61.81 325 ASP H CA 1
ATOM 8586 C C . ASP G 1 59 ? 24.964 58.210 197.301 1.00 57.56 325 ASP H C 1
ATOM 8587 O O . ASP G 1 59 ? 24.996 56.992 197.096 1.00 56.02 325 ASP H O 1
ATOM 8592 N N . ALA G 1 60 ? 26.016 58.899 197.743 1.00 54.84 326 ALA H N 1
ATOM 8593 C CA . ALA G 1 60 ? 27.274 58.216 198.116 1.00 53.13 326 ALA H CA 1
ATOM 8594 C C . ALA G 1 60 ? 27.113 57.400 199.412 1.00 50.48 326 ALA H C 1
ATOM 8595 O O . ALA G 1 60 ? 27.741 56.348 199.576 1.00 48.92 326 ALA H O 1
ATOM 8597 N N . ASN G 1 61 ? 26.260 57.896 200.312 1.00 49.41 327 ASN H N 1
ATOM 8598 C CA . ASN G 1 61 ? 25.958 57.220 201.561 1.00 49.16 327 ASN H CA 1
ATOM 8599 C C . ASN G 1 61 ? 27.258 57.007 202.341 1.00 47.53 327 ASN H C 1
ATOM 8600 O O . ASN G 1 61 ? 27.689 55.878 202.595 1.00 45.85 327 ASN H O 1
ATOM 8605 N N . VAL G 1 62 ? 27.881 58.135 202.665 1.00 47.57 328 VAL H N 1
ATOM 8606 C CA . VAL G 1 62 ? 29.128 58.176 203.391 1.00 48.55 328 VAL H CA 1
ATOM 8607 C C . VAL G 1 62 ? 28.785 58.082 204.876 1.00 50.80 328 VAL H C 1
ATOM 8608 O O . VAL G 1 62 ? 27.938 58.836 205.380 1.00 51.68 328 VAL H O 1
ATOM 8612 N N . ARG G 1 63 ? 29.452 57.160 205.575 1.00 50.15 329 ARG H N 1
ATOM 8613 C CA . ARG G 1 63 ? 29.216 56.931 206.997 1.00 51.31 329 ARG H CA 1
ATOM 8614 C C . ARG G 1 63 ? 30.530 56.915 207.761 1.00 48.15 329 ARG H C 1
ATOM 8615 O O . ARG G 1 63 ? 31.600 56.654 207.191 1.00 45.64 329 ARG H O 1
ATOM 8623 N N . TYR G 1 64 ? 30.468 57.182 209.061 1.00 47.36 330 TYR H N 1
ATOM 8624 C CA . TYR G 1 64 ? 31.602 56.913 209.927 1.00 45.83 330 TYR H CA 1
ATOM 8625 C C . TYR G 1 64 ? 31.534 55.444 210.353 1.00 43.01 330 TYR H C 1
ATOM 8626 O O . TYR G 1 64 ? 30.464 54.890 210.512 1.00 42.47 330 TYR H O 1
ATOM 8635 N N . ALA G 1 65 ? 32.692 54.832 210.500 1.00 41.11 331 ALA H N 1
ATOM 8636 C CA . ALA G 1 65 ? 32.780 53.447 210.941 1.00 40.93 331 ALA H CA 1
ATOM 8637 C C . ALA G 1 65 ? 34.099 53.215 211.661 1.00 38.97 331 ALA H C 1
ATOM 8638 O O . ALA G 1 65 ? 35.064 53.916 211.429 1.00 39.46 331 ALA H O 1
ATOM 8640 N N . TRP G 1 66 ? 34.100 52.224 212.544 1.00 38.90 332 TRP H N 1
ATOM 8641 C CA . TRP G 1 66 ? 35.266 51.914 213.362 1.00 39.13 332 TRP H CA 1
ATOM 8642 C C . TRP G 1 66 ? 35.956 50.704 212.817 1.00 38.77 332 TRP H C 1
ATOM 8643 O O . TRP G 1 66 ? 35.310 49.698 212.596 1.00 36.82 332 TRP H O 1
ATOM 8654 N N . LEU G 1 67 ? 37.276 50.794 212.678 1.00 38.12 333 LEU H N 1
ATOM 8655 C CA . LEU G 1 67 ? 38.102 49.725 212.125 1.00 38.77 333 LEU H CA 1
ATOM 8656 C C . LEU G 1 67 ? 39.093 49.277 213.208 1.00 40.03 333 LEU H C 1
ATOM 8657 O O . LEU G 1 67 ? 39.934 50.054 213.621 1.00 39.15 333 LEU H O 1
ATOM 8662 N N . PRO G 1 68 ? 38.981 48.009 213.667 1.00 41.01 334 PRO H N 1
ATOM 8663 C CA . PRO G 1 68 ? 39.974 47.510 214.611 1.00 42.01 334 PRO H CA 1
ATOM 8664 C C . PRO G 1 68 ? 41.364 47.479 213.954 1.00 43.98 334 PRO H C 1
ATOM 8665 O O . PRO G 1 68 ? 41.518 47.085 212.822 1.00 43.59 334 PRO H O 1
ATOM 8669 N N . ALA G 1 69 ? 42.349 47.920 214.719 1.00 47.66 335 ALA H N 1
ATOM 8670 C CA . ALA G 1 69 ? 43.716 48.007 214.285 1.00 49.56 335 ALA H CA 1
ATOM 8671 C C . ALA G 1 69 ? 44.625 47.435 215.377 1.00 52.47 335 ALA H C 1
ATOM 8672 O O . ALA G 1 69 ? 44.172 46.820 216.356 1.00 58.40 335 ALA H O 1
ATOM 8674 N N . LYS G 1 70 ? 45.919 47.577 215.145 1.00 54.76 336 LYS H N 1
ATOM 8675 C CA . LYS G 1 70 ? 46.940 47.184 216.092 1.00 58.88 336 LYS H CA 1
ATOM 8676 C C . LYS G 1 70 ? 48.122 48.113 215.880 1.00 59.59 336 LYS H C 1
ATOM 8677 O O . LYS G 1 70 ? 48.229 48.734 214.818 1.00 54.94 336 LYS H O 1
ATOM 8683 N N . ARG G 1 71 ? 48.979 48.236 216.898 1.00 63.14 337 ARG H N 1
ATOM 8684 C CA . ARG G 1 71 ? 50.130 49.137 216.832 1.00 65.97 337 ARG H CA 1
ATOM 8685 C C . ARG G 1 71 ? 50.955 49.000 2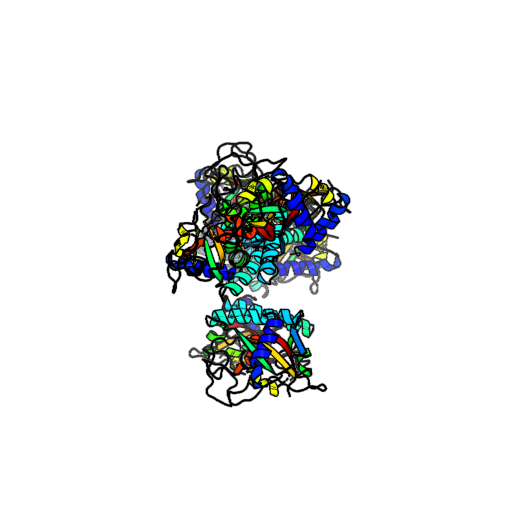15.550 1.00 66.13 337 ARG H C 1
ATOM 8686 O O . ARG G 1 71 ? 51.299 50.011 214.943 1.00 68.21 337 ARG H O 1
ATOM 8694 N N . GLU G 1 72 ? 51.220 47.775 215.124 1.00 66.87 338 GLU H N 1
ATOM 8695 C CA . GLU G 1 72 ? 52.096 47.506 213.960 1.00 69.31 338 GLU H CA 1
ATOM 8696 C C . GLU G 1 72 ? 51.647 48.113 212.598 1.00 67.18 338 GLU H C 1
ATOM 8697 O O . GLU G 1 72 ? 52.495 48.462 211.800 1.00 70.78 338 GLU H O 1
ATOM 8703 N N . VAL G 1 73 ? 50.345 48.252 212.363 1.00 64.14 339 VAL H N 1
ATOM 8704 C CA . VAL G 1 73 ? 49.835 48.779 211.076 1.00 63.11 339 VAL H CA 1
ATOM 8705 C C . VAL G 1 73 ? 49.646 50.320 211.024 1.00 60.78 339 VAL H C 1
ATOM 8706 O O . VAL G 1 73 ? 49.472 50.872 209.947 1.00 58.09 339 VAL H O 1
ATOM 8710 N N . LEU G 1 74 ? 49.644 50.977 212.184 1.00 60.72 340 LEU H N 1
ATOM 8711 C CA . LEU G 1 74 ? 49.337 52.414 212.280 1.00 61.61 340 LEU H CA 1
ATOM 8712 C C . LEU G 1 74 ? 50.220 53.306 211.428 1.00 60.72 340 LEU H C 1
ATOM 8713 O O . LEU G 1 74 ? 49.712 54.178 210.718 1.00 61.21 340 LEU H O 1
ATOM 8718 N N . SER G 1 75 ? 51.529 53.097 211.531 1.00 62.09 341 SER H N 1
ATOM 8719 C CA . SER G 1 75 ? 52.515 53.841 210.727 1.00 64.13 341 SER H CA 1
ATOM 8720 C C . SER G 1 75 ? 52.207 53.794 209.221 1.00 65.27 341 SER H C 1
ATOM 8721 O O . SER G 1 75 ? 52.227 54.824 208.550 1.00 68.18 341 SER H O 1
ATOM 8724 N N . ALA G 1 76 ? 51.900 52.604 208.709 1.00 65.26 342 ALA H N 1
ATOM 8725 C CA . ALA G 1 76 ? 51.634 52.416 207.275 1.00 67.47 342 ALA H CA 1
ATOM 8726 C C . ALA G 1 76 ? 50.313 53.038 206.783 1.00 69.53 342 ALA H C 1
ATOM 8727 O O . ALA G 1 76 ? 50.260 53.570 205.673 1.00 71.05 342 ALA H O 1
ATOM 8729 N N . VAL G 1 77 ? 49.279 52.993 207.609 1.00 71.93 343 VAL H N 1
ATOM 8730 C CA . VAL G 1 77 ? 47.964 53.551 207.311 1.00 75.78 343 VAL H CA 1
ATOM 8731 C C . VAL G 1 77 ? 47.998 55.125 207.393 1.00 77.27 343 VAL H C 1
ATOM 8732 O O . VAL G 1 77 ? 47.705 55.914 206.399 1.00 82.74 343 VAL H O 1
ATOM 8736 N N . MET G 1 78 ? 48.296 55.616 208.586 1.00 74.17 344 MET H N 1
ATOM 8737 C CA . MET G 1 78 ? 48.163 57.048 208.887 1.00 75.20 344 MET H CA 1
ATOM 8738 C C . MET G 1 78 ? 49.338 57.892 208.377 1.00 73.54 344 MET H C 1
ATOM 8739 O O . MET G 1 78 ? 49.128 58.975 207.831 1.00 71.45 344 MET H O 1
ATOM 8744 N N . MET G 1 79 ? 50.564 57.431 208.565 1.00 78.27 345 MET H N 1
ATOM 8745 C CA . MET G 1 79 ? 51.748 58.267 208.310 1.00 82.24 345 MET H CA 1
ATOM 8746 C C . MET G 1 79 ? 52.147 58.317 206.834 1.00 81.36 345 MET H C 1
ATOM 8747 O O . MET G 1 79 ? 52.416 59.381 206.283 1.00 77.60 345 MET H O 1
ATOM 8752 N N . GLN G 1 80 ? 52.184 57.158 206.208 1.00 83.78 346 GLN H N 1
ATOM 8753 C CA . GLN G 1 80 ? 52.661 57.015 204.821 1.00 84.95 346 GLN H CA 1
ATOM 8754 C C . GLN G 1 80 ? 51.555 56.945 203.775 1.00 84.85 346 GLN H C 1
ATOM 8755 O O . GLN G 1 80 ? 51.852 56.954 202.581 1.00 84.85 346 GLN H O 1
ATOM 8761 N N . GLY G 1 81 ? 50.292 56.878 204.213 1.00 84.16 347 GLY H N 1
ATOM 8762 C CA . GLY G 1 81 ? 49.142 56.859 203.288 1.00 80.13 347 GLY H CA 1
ATOM 8763 C C . GLY G 1 81 ? 49.284 55.797 202.231 1.00 78.25 347 GLY H C 1
ATOM 8764 O O . GLY G 1 81 ? 49.237 56.091 201.053 1.00 84.42 347 GLY H O 1
ATOM 8765 N N . LEU G 1 82 ? 49.444 54.543 202.664 1.00 75.06 348 LEU H N 1
ATOM 8766 C CA . LEU G 1 82 ? 49.315 53.379 201.773 1.00 72.60 348 LEU H CA 1
ATOM 8767 C C . LEU G 1 82 ? 47.846 53.025 201.488 1.00 67.52 348 LEU H C 1
ATOM 8768 O O . LEU G 1 82 ? 47.557 52.168 200.664 1.00 68.25 348 LEU H O 1
ATOM 8773 N N . GLY G 1 83 ? 46.922 53.601 202.246 1.00 63.27 349 GLY H N 1
ATOM 8774 C CA . GLY G 1 83 ? 45.523 53.227 202.200 1.00 59.81 349 GLY H CA 1
ATOM 8775 C C . GLY G 1 83 ? 45.280 52.072 203.156 1.00 57.71 349 GLY H C 1
ATOM 8776 O O . GLY G 1 83 ? 46.211 51.432 203.636 1.00 59.75 349 GLY H O 1
ATOM 8777 N N . VAL G 1 84 ? 44.022 51.833 203.477 1.00 55.63 350 VAL H N 1
ATOM 8778 C CA . VAL G 1 84 ? 43.639 50.686 204.293 1.00 56.12 350 VAL H CA 1
ATOM 8779 C C . VAL G 1 84 ? 44.049 49.397 203.560 1.00 54.97 350 VAL H C 1
ATOM 8780 O O . VAL G 1 84 ? 44.557 48.458 204.175 1.00 53.18 350 VAL H O 1
ATOM 8784 N N . GLY G 1 85 ? 43.853 49.402 202.238 1.00 54.47 351 GLY H N 1
ATOM 8785 C CA . GLY G 1 85 ? 44.049 48.225 201.413 1.00 57.49 351 GLY H CA 1
ATOM 8786 C C . GLY G 1 85 ? 45.473 47.742 201.474 1.00 58.91 351 GLY H C 1
ATOM 8787 O O . GLY G 1 85 ? 45.734 46.661 201.981 1.00 59.51 351 GLY H O 1
ATOM 8788 N N . GLY G 1 86 ? 46.390 48.613 201.068 1.00 61.83 352 GLY H N 1
ATOM 8789 C CA . GLY G 1 86 ? 47.822 48.297 201.098 1.00 63.41 352 GLY H CA 1
ATOM 8790 C C . GLY G 1 86 ? 48.346 47.951 202.474 1.00 62.71 352 GLY H C 1
ATOM 8791 O O . GLY G 1 86 ? 49.318 47.215 202.566 1.00 64.35 352 GLY H O 1
ATOM 8792 N N . ALA G 1 87 ? 47.746 48.531 203.509 1.00 63.34 353 ALA H N 1
ATOM 8793 C CA . ALA G 1 87 ? 48.208 48.325 204.872 1.00 65.12 353 ALA H CA 1
ATOM 8794 C C . ALA G 1 87 ? 47.501 47.214 205.656 1.00 66.00 353 ALA H C 1
ATOM 8795 O O . ALA G 1 87 ? 47.968 46.927 206.756 1.00 72.17 353 ALA H O 1
ATOM 8797 N N . PHE G 1 88 ? 46.403 46.633 205.157 1.00 66.04 354 PHE H N 1
ATOM 8798 C CA . PHE G 1 88 ? 45.722 45.534 205.855 1.00 67.94 354 PHE H CA 1
ATOM 8799 C C . PHE G 1 88 ? 45.738 44.194 205.116 1.00 71.42 354 PHE H C 1
ATOM 8800 O O . PHE G 1 88 ? 45.369 43.201 205.739 1.00 72.96 354 PHE H O 1
ATOM 8808 N N . ILE G 1 89 ? 46.160 44.180 203.859 1.00 71.72 355 ILE H N 1
ATOM 8809 C CA . ILE G 1 89 ? 46.438 42.898 203.173 1.00 73.09 355 ILE H CA 1
ATOM 8810 C C . ILE G 1 89 ? 47.644 42.124 203.736 1.00 70.56 355 ILE H C 1
ATOM 8811 O O . ILE G 1 89 ? 48.754 42.621 203.871 1.00 71.15 355 ILE H O 1
ATOM 8816 N N . GLY G 1 97 ? 37.380 40.795 202.421 1.00 53.18 363 GLY H N 1
ATOM 8817 C CA . GLY G 1 97 ? 36.707 42.013 202.826 1.00 52.88 363 GLY H CA 1
ATOM 8818 C C . GLY G 1 97 ? 37.215 42.549 204.144 1.00 50.48 363 GLY H C 1
ATOM 8819 O O . GLY G 1 97 ? 37.688 41.797 204.926 1.00 51.38 363 GLY H O 1
ATOM 8820 N N . ILE G 1 98 ? 37.149 43.856 204.337 1.00 51.96 364 ILE H N 1
ATOM 8821 C CA . ILE G 1 98 ? 37.517 44.473 205.613 1.00 52.33 364 ILE H CA 1
ATOM 8822 C C . ILE G 1 98 ? 36.213 44.717 206.388 1.00 51.84 364 ILE H C 1
ATOM 8823 O O . ILE G 1 98 ? 35.257 45.273 205.858 1.00 50.36 364 ILE H O 1
ATOM 8828 N N . HIS G 1 99 ? 36.197 44.268 207.641 1.00 53.37 365 HIS H N 1
ATOM 8829 C CA . HIS G 1 99 ? 35.069 44.425 208.552 1.00 55.77 365 HIS H CA 1
ATOM 8830 C C . HIS G 1 99 ? 35.193 45.664 209.422 1.00 49.67 365 HIS H C 1
ATOM 8831 O O . HIS G 1 99 ? 36.170 45.821 210.099 1.00 45.84 365 HIS H O 1
ATOM 8838 N N . LEU G 1 100 ? 34.188 46.525 209.370 1.00 47.06 366 LEU H N 1
ATOM 8839 C CA . LEU G 1 100 ? 34.111 47.707 210.220 1.00 45.98 366 LEU H CA 1
ATOM 8840 C C . LEU G 1 100 ? 32.827 47.699 211.014 1.00 46.36 366 LEU H C 1
ATOM 8841 O O . LEU G 1 100 ? 31.845 47.079 210.638 1.00 47.16 366 LEU H O 1
ATOM 8846 N N . THR G 1 101 ? 32.836 48.413 212.117 1.00 46.04 367 THR H N 1
ATOM 8847 C CA . THR G 1 101 ? 31.671 48.546 212.979 1.00 46.63 367 THR H CA 1
ATOM 8848 C C . THR G 1 101 ? 31.007 49.899 212.703 1.00 46.74 367 THR H C 1
ATOM 8849 O O . THR G 1 101 ? 31.696 50.899 212.501 1.00 46.94 367 THR H O 1
ATOM 8853 N N . ALA G 1 102 ? 29.694 49.940 212.754 1.00 46.73 368 ALA H N 1
ATOM 8854 C CA . ALA G 1 102 ? 28.956 51.211 212.642 1.00 46.17 368 ALA H CA 1
ATOM 8855 C C . ALA G 1 102 ? 29.337 52.207 213.716 1.00 46.69 368 ALA H C 1
ATOM 8856 O O . ALA G 1 102 ? 29.769 51.823 214.795 1.00 47.48 368 ALA H O 1
ATOM 8858 N N . ALA G 1 103 ? 29.120 53.473 213.426 1.00 47.13 369 ALA H N 1
ATOM 8859 C CA . ALA G 1 103 ? 29.529 54.623 214.276 1.00 48.79 369 ALA H CA 1
ATOM 8860 C C . ALA G 1 103 ? 29.088 54.535 215.730 1.00 50.76 369 ALA H C 1
ATOM 8861 O O . ALA G 1 103 ? 29.838 54.921 216.634 1.00 52.68 369 ALA H O 1
ATOM 8863 N N . ASP G 1 104 ? 27.890 54.031 215.974 1.00 52.30 370 ASP H N 1
ATOM 8864 C CA . ASP G 1 104 ? 27.358 53.979 217.345 1.00 55.57 370 ASP H CA 1
ATOM 8865 C C . ASP G 1 104 ? 27.587 52.634 218.031 1.00 55.78 370 ASP H C 1
ATOM 8866 O O . ASP G 1 104 ? 27.137 52.450 219.152 1.00 58.11 370 ASP H O 1
ATOM 8871 N N . CYS G 1 105 ? 28.342 51.734 217.392 1.00 54.57 371 CYS H N 1
ATOM 8872 C CA . CYS G 1 105 ? 28.539 50.355 217.852 1.00 57.30 371 CYS H CA 1
ATOM 8873 C C . CYS G 1 105 ? 29.965 49.918 218.150 1.00 54.33 371 CYS H C 1
ATOM 8874 O O . CYS G 1 105 ? 30.238 48.726 218.077 1.00 52.36 371 CYS H O 1
ATOM 8877 N N . PRO G 1 106 ? 30.885 50.835 218.500 1.00 53.75 372 PRO H N 1
ATOM 8878 C CA . PRO G 1 106 ? 32.245 50.321 218.729 1.00 54.58 372 PRO H CA 1
ATOM 8879 C C . PRO G 1 106 ? 32.382 49.238 219.832 1.00 56.18 372 PRO H C 1
ATOM 8880 O O . PRO G 1 106 ? 33.344 48.460 219.778 1.00 55.96 372 PRO H O 1
ATOM 8884 N N . TYR G 1 107 ? 31.429 49.157 220.778 1.00 59.38 373 TYR H N 1
ATOM 8885 C CA . TYR G 1 107 ? 31.390 48.046 221.760 1.00 62.76 373 TYR H CA 1
ATOM 8886 C C . TYR G 1 107 ? 31.491 46.654 221.120 1.00 63.69 373 TYR H C 1
ATOM 8887 O O . TYR G 1 107 ? 32.001 45.721 221.728 1.00 63.33 373 TYR H O 1
ATOM 8896 N N . PHE G 1 108 ? 30.971 46.547 219.905 1.00 66.07 374 PHE H N 1
ATOM 8897 C CA . PHE G 1 108 ? 30.892 45.301 219.152 1.00 69.16 374 PHE H CA 1
ATOM 8898 C C . PHE G 1 108 ? 32.249 44.721 218.789 1.00 65.82 374 PHE H C 1
ATOM 8899 O O . PHE G 1 108 ? 32.420 43.504 218.786 1.00 63.43 374 PHE H O 1
ATOM 8907 N N . SER G 1 109 ? 33.218 45.573 218.471 1.00 66.22 375 SER H N 1
ATOM 8908 C CA . SER G 1 109 ? 34.544 45.098 218.032 1.00 66.04 375 SER H CA 1
ATOM 8909 C C . SER G 1 109 ? 35.731 45.568 218.883 1.00 63.45 375 SER H C 1
ATOM 8910 O O . SER G 1 109 ? 36.877 45.253 218.551 1.00 63.18 375 SER H O 1
ATOM 8913 N N . ALA G 1 110 ? 35.462 46.268 219.986 1.00 62.39 376 ALA H N 1
ATOM 8914 C CA . ALA G 1 110 ? 36.518 46.754 220.885 1.00 64.23 376 ALA H CA 1
ATOM 8915 C C . ALA G 1 110 ? 37.458 45.655 221.382 1.00 67.20 376 ALA H C 1
ATOM 8916 O O . ALA G 1 110 ? 38.675 45.835 221.378 1.00 66.38 376 ALA H O 1
ATOM 8918 N N . ARG G 1 111 ? 36.889 44.516 221.783 1.00 73.74 377 ARG H N 1
ATOM 8919 C CA . ARG G 1 111 ? 37.684 43.374 222.269 1.00 77.08 377 ARG H CA 1
ATOM 8920 C C . ARG G 1 111 ? 38.516 42.689 221.180 1.00 77.22 377 ARG H C 1
ATOM 8921 O O . ARG G 1 111 ? 39.445 41.958 221.486 1.00 78.57 377 ARG H O 1
ATOM 8929 N N . TYR G 1 112 ? 38.191 42.942 219.921 1.00 77.07 378 TYR H N 1
ATOM 8930 C CA . TYR G 1 112 ? 38.928 42.391 218.793 1.00 77.84 378 TYR H CA 1
ATOM 8931 C C . TYR G 1 112 ? 40.077 43.294 218.331 1.00 72.98 378 TYR H C 1
ATOM 8932 O O . TYR G 1 112 ? 40.774 43.000 217.358 1.00 75.09 378 TYR H O 1
ATOM 8941 N N . CYS G 1 113 ? 40.286 44.414 219.034 1.00 68.58 379 CYS H N 1
ATOM 8942 C CA . CYS G 1 113 ? 41.501 45.231 218.881 1.00 63.45 379 CYS H CA 1
ATOM 8943 C C . CYS G 1 113 ? 42.618 44.603 219.730 1.00 62.81 379 CYS H C 1
ATOM 8944 O O . CYS G 1 113 ? 42.525 44.593 220.971 1.00 64.47 379 CYS H O 1
ATOM 8947 N N . ASP G 1 114 ? 43.670 44.144 219.064 1.00 60.26 380 ASP H N 1
ATOM 8948 C CA . ASP G 1 114 ? 44.806 43.503 219.721 1.00 61.82 380 ASP H CA 1
ATOM 8949 C C . ASP G 1 114 ? 45.515 44.424 220.734 1.00 61.06 380 ASP H C 1
ATOM 8950 O O . ASP G 1 114 ? 45.853 45.578 220.427 1.00 58.87 380 ASP H O 1
ATOM 8955 N N . VAL G 1 115 ? 45.750 43.883 221.921 1.00 63.51 381 VAL H N 1
ATOM 8956 C CA . VAL G 1 115 ? 46.592 44.527 222.920 1.00 63.10 381 VAL H CA 1
ATOM 8957 C C . VAL G 1 115 ? 48.055 44.527 222.476 1.00 63.17 381 VAL H C 1
ATOM 8958 O O . VAL G 1 115 ? 48.538 43.527 221.957 1.00 60.98 381 VAL H O 1
ATOM 8962 N N . ASP G 1 116 ? 48.737 45.666 222.644 1.00 63.39 382 ASP H N 1
ATOM 8963 C CA . ASP G 1 116 ? 50.182 45.770 222.411 1.00 63.34 382 ASP H CA 1
ATOM 8964 C C . ASP G 1 116 ? 50.947 45.475 223.708 1.00 65.47 382 ASP H C 1
ATOM 8965 O O . ASP G 1 116 ? 50.349 45.079 224.697 1.00 65.63 382 ASP H O 1
ATOM 8970 N N . GLU G 1 117 ? 52.252 45.696 223.720 1.00 68.30 383 GLU H N 1
ATOM 8971 C CA . GLU G 1 117 ? 53.089 45.369 224.874 1.00 72.90 383 GLU H CA 1
ATOM 8972 C C . GLU G 1 117 ? 52.658 46.056 226.191 1.00 73.50 383 GLU H C 1
ATOM 8973 O O . GLU G 1 117 ? 52.943 45.538 227.264 1.00 77.90 383 GLU H O 1
ATOM 8979 N N . ASN G 1 118 ? 51.966 47.196 226.115 1.00 69.19 384 ASN H N 1
ATOM 8980 C CA . ASN G 1 118 ? 51.532 47.963 227.297 1.00 68.57 384 ASN H CA 1
ATOM 8981 C C . ASN G 1 118 ? 50.059 47.774 227.701 1.00 66.29 384 ASN H C 1
ATOM 8982 O O . ASN G 1 118 ? 49.581 48.444 228.615 1.00 65.70 384 ASN H O 1
ATOM 8987 N N . GLY G 1 119 ? 49.333 46.873 227.038 1.00 65.90 385 GLY H N 1
ATOM 8988 C CA . GLY G 1 119 ? 47.890 46.707 227.284 1.00 63.77 385 GLY H CA 1
ATOM 8989 C C . GLY G 1 119 ? 46.993 47.688 226.537 1.00 59.62 385 GLY H C 1
ATOM 8990 O O . GLY G 1 119 ? 45.786 47.786 226.814 1.00 60.32 385 GLY H O 1
ATOM 8991 N N . VAL G 1 120 ? 47.562 48.421 225.577 1.00 55.99 386 VAL H N 1
ATOM 8992 C CA . VAL G 1 120 ? 46.834 49.476 224.882 1.00 52.97 386 VAL H CA 1
ATOM 8993 C C . VAL G 1 120 ? 46.282 48.885 223.584 1.00 51.38 386 VAL H C 1
ATOM 8994 O O . VAL G 1 120 ? 46.927 48.068 222.916 1.00 51.37 386 VAL H O 1
ATOM 8998 N N . ARG G 1 121 ? 45.075 49.334 223.249 1.00 51.01 387 ARG H N 1
ATOM 8999 C CA . ARG G 1 121 ? 44.351 48.895 222.063 1.00 48.99 387 ARG H CA 1
ATOM 9000 C C . ARG G 1 121 ? 44.113 50.082 221.152 1.00 46.39 387 ARG H C 1
ATOM 9001 O O . ARG G 1 121 ? 44.169 51.232 221.586 1.00 46.73 387 ARG H O 1
ATOM 9009 N N . TYR G 1 122 ? 43.852 49.781 219.883 1.00 45.44 388 TYR H N 1
ATOM 9010 C CA . TYR G 1 122 ? 43.793 50.803 218.832 1.00 43.60 388 TYR H CA 1
ATOM 9011 C C . TYR G 1 122 ? 42.610 50.558 217.924 1.00 43.69 388 TYR H C 1
ATOM 9012 O O . TYR G 1 122 ? 42.470 49.481 217.363 1.00 43.02 388 TYR H O 1
ATOM 9021 N N . MET G 1 123 ? 41.790 51.589 217.773 1.00 45.16 389 MET H N 1
ATOM 9022 C CA . MET G 1 123 ? 40.646 51.581 216.881 1.00 46.04 389 MET H CA 1
ATOM 9023 C C . MET G 1 123 ? 40.721 52.816 215.978 1.00 44.37 389 MET H C 1
ATOM 9024 O O . MET G 1 123 ? 40.943 53.912 216.447 1.00 42.69 389 MET H O 1
ATOM 9029 N N . VAL G 1 124 ? 40.516 52.634 214.677 1.00 41.27 390 VAL H N 1
ATOM 9030 C CA . VAL G 1 124 ? 40.590 53.723 213.701 1.00 40.60 390 VAL H CA 1
ATOM 9031 C C . VAL G 1 124 ? 39.181 54.164 213.336 1.00 40.39 390 VAL H C 1
ATOM 9032 O O . VAL G 1 124 ? 38.351 53.319 213.020 1.00 42.44 390 VAL H O 1
ATOM 9036 N N . LEU G 1 125 ? 38.903 55.475 213.411 1.00 39.23 391 LEU H N 1
ATOM 9037 C CA . LEU G 1 125 ? 37.642 56.029 212.904 1.00 39.91 391 LEU H CA 1
ATOM 9038 C C . LEU G 1 125 ? 37.830 56.377 211.436 1.00 39.73 391 LEU H C 1
ATOM 9039 O O . LEU G 1 125 ? 38.722 57.161 211.099 1.00 38.00 391 LEU H O 1
ATOM 9044 N N . CYS G 1 126 ? 36.979 55.792 210.581 1.00 39.52 392 CYS H N 1
ATOM 9045 C CA . CYS G 1 126 ? 37.045 55.957 209.146 1.00 39.74 392 CYS H CA 1
ATOM 9046 C C . CYS G 1 126 ? 35.786 56.612 208.588 1.00 39.80 392 CYS H C 1
ATOM 9047 O O . CYS G 1 126 ? 34.690 56.475 209.132 1.00 40.33 392 CYS H O 1
ATOM 9050 N N . ARG G 1 127 ? 35.957 57.305 207.463 1.00 39.72 393 ARG H N 1
ATOM 9051 C CA . ARG G 1 127 ? 34.860 57.626 206.564 1.00 39.96 393 ARG H CA 1
ATOM 9052 C C . ARG G 1 127 ? 34.749 56.457 205.609 1.00 38.02 393 ARG H C 1
ATOM 9053 O O . ARG G 1 127 ? 35.765 56.046 205.077 1.00 38.38 393 ARG H O 1
ATOM 9061 N N . VAL G 1 128 ? 33.550 55.931 205.406 1.00 37.52 394 VAL H N 1
ATOM 9062 C CA . VAL G 1 128 ? 33.308 54.828 204.502 1.00 38.85 394 VAL H CA 1
ATOM 9063 C C . VAL G 1 128 ? 32.206 55.200 203.516 1.00 41.52 394 VAL H C 1
ATOM 9064 O O . VAL G 1 128 ? 31.136 55.678 203.912 1.00 44.74 394 VAL H O 1
ATOM 9068 N N . ILE G 1 129 ? 32.476 54.981 202.238 1.00 40.64 395 ILE H N 1
ATOM 9069 C CA . ILE G 1 129 ? 31.488 55.118 201.181 1.00 42.14 395 ILE H CA 1
ATOM 9070 C C . ILE G 1 129 ? 30.753 53.789 201.070 1.00 42.93 395 ILE H C 1
ATOM 9071 O O . ILE G 1 129 ? 31.264 52.824 200.484 1.00 40.61 395 ILE H O 1
ATOM 9076 N N . MET G 1 130 ? 29.559 53.738 201.645 1.00 43.74 396 MET H N 1
ATOM 9077 C CA . MET G 1 130 ? 28.778 52.513 201.631 1.00 43.89 396 MET H CA 1
ATOM 9078 C C . MET G 1 130 ? 27.940 52.360 200.378 1.00 45.78 396 MET H C 1
ATOM 9079 O O . MET G 1 130 ? 27.622 51.222 199.984 1.00 45.35 396 MET H O 1
ATOM 9084 N N . GLY G 1 131 ? 27.592 53.484 199.748 1.00 47.37 397 GLY H N 1
ATOM 9085 C CA . GLY G 1 131 ? 26.773 53.477 198.529 1.00 48.85 397 GLY H CA 1
ATOM 9086 C C . GLY G 1 131 ? 25.449 52.744 198.716 1.00 50.00 397 GLY H C 1
ATOM 9087 O O . GLY G 1 131 ? 24.817 52.878 199.755 1.00 49.53 397 GLY H O 1
ATOM 9088 N N . ASN G 1 132 ? 25.059 51.978 197.706 1.00 51.99 398 ASN H N 1
ATOM 9089 C CA . ASN G 1 132 ? 23.917 51.069 197.782 1.00 55.00 398 ASN H CA 1
ATOM 9090 C C . ASN G 1 132 ? 24.278 49.837 198.552 1.00 55.94 398 ASN H C 1
ATOM 9091 O O . ASN G 1 132 ? 24.935 48.940 198.025 1.00 55.89 398 ASN H O 1
ATOM 9096 N N . MET G 1 133 ? 23.812 49.760 199.790 1.00 56.63 399 MET H N 1
ATOM 9097 C CA . MET G 1 133 ? 24.220 48.700 200.713 1.00 58.32 399 MET H CA 1
ATOM 9098 C C . MET G 1 133 ? 23.561 47.358 200.382 1.00 59.78 399 MET H C 1
ATOM 9099 O O . MET G 1 133 ? 22.357 47.290 200.205 1.00 60.53 399 MET H O 1
ATOM 9104 N N . GLU G 1 134 ? 24.364 46.305 200.294 1.00 60.16 400 GLU H N 1
ATOM 9105 C CA . GLU G 1 134 ? 23.879 44.935 200.163 1.00 63.76 400 GLU H CA 1
ATOM 9106 C C . GLU G 1 134 ? 23.622 44.337 201.539 1.00 66.09 400 GLU H C 1
ATOM 9107 O O . GLU G 1 134 ? 24.521 44.322 202.369 1.00 62.84 400 GLU H O 1
ATOM 9113 N N . LEU G 1 135 ? 22.405 43.855 201.774 1.00 71.67 401 LEU H N 1
ATOM 9114 C CA . LEU G 1 135 ? 22.090 43.067 202.957 1.00 75.56 401 LEU H CA 1
ATOM 9115 C C . LEU G 1 135 ? 22.741 41.713 202.782 1.00 79.23 401 LEU H C 1
ATOM 9116 O O . LEU G 1 135 ? 22.443 40.985 201.851 1.00 84.68 401 LEU H O 1
ATOM 9121 N N . LEU G 1 136 ? 23.667 41.363 203.677 1.00 79.32 402 LEU H N 1
ATOM 9122 C CA . LEU G 1 136 ? 24.394 40.089 203.592 1.00 80.66 402 LEU H CA 1
ATOM 9123 C C . LEU G 1 136 ? 23.601 39.109 204.421 1.00 82.45 402 LEU H C 1
ATOM 9124 O O . LEU G 1 136 ? 23.759 37.929 204.279 1.00 86.14 402 LEU H O 1
ATOM 9129 N N . GLU G 1 148 ? 25.949 44.209 190.638 1.00 77.91 414 GLU H N 1
ATOM 9130 C CA . GLU G 1 148 ? 26.250 45.523 190.022 1.00 77.30 414 GLU H CA 1
ATOM 9131 C C . GLU G 1 148 ? 25.452 46.673 190.644 1.00 74.13 414 GLU H C 1
ATOM 9132 O O . GLU G 1 148 ? 25.913 47.809 190.662 1.00 70.54 414 GLU H O 1
ATOM 9138 N N . GLU G 1 149 ? 24.248 46.382 191.132 1.00 75.61 415 GLU H N 1
ATOM 9139 C CA . GLU G 1 149 ? 23.419 47.382 191.815 1.00 75.56 415 GLU H CA 1
ATOM 9140 C C . GLU G 1 149 ? 23.923 47.753 193.224 1.00 71.04 415 GLU H C 1
ATOM 9141 O O . GLU G 1 149 ? 23.553 48.817 193.742 1.00 70.73 415 GLU H O 1
ATOM 9147 N N . TYR G 1 150 ? 24.744 46.883 193.832 1.00 65.74 416 TYR H N 1
ATOM 9148 C CA . TYR G 1 150 ? 25.257 47.078 195.200 1.00 63.31 416 TYR H CA 1
ATOM 9149 C C . TYR G 1 150 ? 26.748 47.479 195.241 1.00 59.30 416 TYR H C 1
ATOM 9150 O O . TYR G 1 150 ? 27.534 47.079 194.384 1.00 57.98 416 TYR H O 1
ATOM 9159 N N . ASP G 1 151 ? 27.126 48.242 196.265 1.00 57.25 417 ASP H N 1
ATOM 9160 C CA . ASP G 1 151 ? 28.503 48.665 196.479 1.00 54.95 417 ASP H CA 1
ATOM 9161 C C . ASP G 1 151 ? 29.174 47.833 197.583 1.00 53.68 417 ASP H C 1
ATOM 9162 O O . ASP G 1 151 ? 29.836 46.847 197.271 1.00 55.16 417 ASP H O 1
ATOM 9167 N N . ASN G 1 152 ? 28.969 48.188 198.854 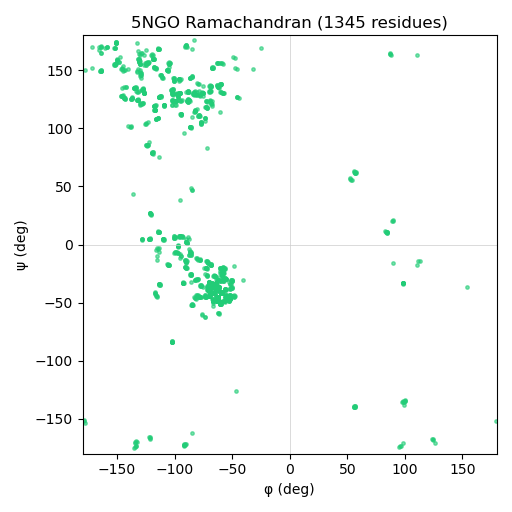1.00 51.84 418 ASN H N 1
ATOM 9168 C CA . ASN G 1 152 ? 29.552 47.454 199.994 1.00 50.94 418 ASN H CA 1
ATOM 9169 C C . ASN G 1 152 ? 28.443 46.778 200.813 1.00 52.53 418 ASN H C 1
ATOM 9170 O O . ASN G 1 152 ? 27.279 47.046 200.598 1.00 56.05 418 ASN H O 1
ATOM 9175 N N . GLY G 1 153 ? 28.807 45.895 201.731 1.00 53.07 419 GLY H N 1
ATOM 9176 C CA . GLY G 1 153 ? 27.850 45.010 202.425 1.00 54.75 419 GLY H CA 1
ATOM 9177 C C . GLY G 1 153 ? 27.530 45.414 203.858 1.00 53.60 419 GLY H C 1
ATOM 9178 O O . GLY G 1 153 ? 28.334 46.063 204.508 1.00 51.20 419 GLY H O 1
ATOM 9179 N N . VAL G 1 154 ? 26.368 44.989 204.351 1.00 55.89 420 VAL H N 1
ATOM 9180 C CA . VAL G 1 154 ? 25.908 45.303 205.711 1.00 56.51 420 VAL H CA 1
ATOM 9181 C C . VAL G 1 154 ? 25.092 44.155 206.302 1.00 59.46 420 VAL H C 1
ATOM 9182 O O . VAL G 1 154 ? 24.435 43.415 205.562 1.00 61.12 420 VAL H O 1
ATOM 9186 N N . ASP G 1 155 ? 25.107 44.011 207.630 1.00 60.19 421 ASP H N 1
ATOM 9187 C CA . ASP G 1 155 ? 24.313 42.984 208.320 1.00 62.99 421 ASP H CA 1
ATOM 9188 C C . ASP G 1 155 ? 22.813 43.316 208.515 1.00 67.06 421 ASP H C 1
ATOM 9189 O O . ASP G 1 155 ? 21.986 42.420 208.570 1.00 69.95 421 ASP H O 1
ATOM 9194 N N . ASP G 1 156 ? 22.488 44.600 208.636 1.00 68.43 422 ASP H N 1
ATOM 9195 C CA . ASP G 1 156 ? 21.129 45.088 208.746 1.00 70.71 422 ASP H CA 1
ATOM 9196 C C . ASP G 1 156 ? 21.062 46.437 208.037 1.00 70.17 422 ASP H C 1
ATOM 9197 O O . ASP G 1 156 ? 21.868 47.319 208.309 1.00 67.28 422 ASP H O 1
ATOM 9202 N N . ILE G 1 157 ? 20.104 46.600 207.123 1.00 72.62 423 ILE H N 1
ATOM 9203 C CA . ILE G 1 157 ? 20.006 47.833 206.311 1.00 73.61 423 ILE H CA 1
ATOM 9204 C C . ILE G 1 157 ? 19.528 49.050 207.124 1.00 75.71 423 ILE H C 1
ATOM 9205 O O . ILE G 1 157 ? 20.004 50.171 206.912 1.00 74.67 423 ILE H O 1
ATOM 9210 N N . GLU G 1 158 ? 18.624 48.810 208.054 1.00 81.91 424 GLU H N 1
ATOM 9211 C CA . GLU G 1 158 ? 17.934 49.858 208.798 1.00 85.98 424 GLU H CA 1
ATOM 9212 C C . GLU G 1 158 ? 18.733 50.347 209.998 1.00 82.71 424 GLU H C 1
ATOM 9213 O O . GLU G 1 158 ? 18.935 51.551 210.161 1.00 81.65 424 GLU H O 1
ATOM 9219 N N . SER G 1 159 ? 19.175 49.407 210.832 1.00 81.76 425 SER H N 1
ATOM 9220 C CA . SER G 1 159 ? 20.090 49.670 211.968 1.00 78.79 425 SER H CA 1
ATOM 9221 C C . SER G 1 159 ? 21.399 48.879 211.807 1.00 72.01 425 SER H C 1
ATOM 9222 O O . SER G 1 159 ? 21.589 47.833 212.429 1.00 72.76 425 SER H O 1
ATOM 9225 N N . PRO G 1 160 ? 22.308 49.378 210.944 1.00 66.76 426 PRO H N 1
ATOM 9226 C CA . PRO G 1 160 ? 23.579 48.683 210.744 1.00 62.75 426 PRO H CA 1
ATOM 9227 C C . PRO G 1 160 ? 24.415 48.555 212.014 1.00 60.91 426 PRO H C 1
ATOM 9228 O O . PRO G 1 160 ? 24.482 49.487 212.818 1.00 59.08 426 PRO H O 1
ATOM 9232 N N . LYS G 1 161 ? 24.991 47.370 212.184 1.00 60.89 427 LYS H N 1
ATOM 9233 C CA . LYS G 1 161 ? 26.026 47.137 213.190 1.00 60.05 427 LYS H CA 1
ATOM 9234 C C . LYS G 1 161 ? 27.402 46.847 212.599 1.00 55.25 427 LYS H C 1
ATOM 9235 O O . LYS G 1 161 ? 28.398 47.239 213.176 1.00 53.67 427 LYS H O 1
ATOM 9241 N N . ASN G 1 162 ? 27.459 46.158 211.465 1.00 55.15 428 ASN H N 1
ATOM 9242 C CA . ASN G 1 162 ? 28.725 45.729 210.848 1.00 55.01 428 ASN H CA 1
ATOM 9243 C C . ASN G 1 162 ? 28.696 46.000 209.359 1.00 52.48 428 ASN H C 1
ATOM 9244 O O . ASN G 1 162 ? 27.693 45.740 208.710 1.00 51.62 428 ASN H O 1
ATOM 9249 N N . TYR G 1 163 ? 29.771 46.561 208.831 1.00 51.23 429 TYR H N 1
ATOM 9250 C CA . TYR G 1 163 ? 29.943 46.796 207.409 1.00 50.56 429 TYR H CA 1
ATOM 9251 C C . TYR G 1 163 ? 31.055 45.877 206.905 1.00 50.01 429 TYR H C 1
ATOM 9252 O O . TYR G 1 163 ? 32.024 45.646 207.610 1.00 48.51 429 TYR H O 1
ATOM 9261 N N . ILE G 1 164 ? 30.921 45.410 205.671 1.00 50.44 430 ILE H N 1
ATOM 9262 C CA . ILE G 1 164 ? 31.980 44.738 204.945 1.00 50.65 430 ILE H CA 1
ATOM 9263 C C . ILE G 1 164 ? 32.297 45.609 203.753 1.00 46.41 430 ILE H C 1
ATOM 9264 O O . ILE G 1 164 ? 31.421 45.861 202.947 1.00 44.40 430 ILE H O 1
ATOM 9269 N N . VAL G 1 165 ? 33.536 46.084 203.658 1.00 43.33 431 VAL H N 1
ATOM 9270 C CA . VAL G 1 165 ? 34.022 46.746 202.450 1.00 43.71 431 VAL H CA 1
ATOM 9271 C C . VAL G 1 165 ? 34.859 45.716 201.682 1.00 45.77 431 VAL H C 1
ATOM 9272 O O . VAL G 1 165 ? 35.823 45.170 202.239 1.00 42.98 431 VAL H O 1
ATOM 9276 N N . TRP G 1 166 ? 34.492 45.456 200.422 1.00 46.57 432 TRP H N 1
ATOM 9277 C CA . TRP G 1 166 ? 35.177 44.436 199.610 1.00 49.36 432 TRP H CA 1
ATOM 9278 C C . TRP G 1 166 ? 36.618 44.838 199.309 1.00 49.38 432 TRP H C 1
ATOM 9279 O O . TRP G 1 166 ? 36.920 46.034 199.238 1.00 47.89 432 TRP H O 1
ATOM 9290 N N . ASN G 1 167 ? 37.491 43.852 199.120 1.00 51.88 433 ASN H N 1
ATOM 9291 C CA . ASN G 1 167 ? 38.913 44.111 198.914 1.00 52.73 433 ASN H CA 1
ATOM 9292 C C . ASN G 1 167 ? 39.205 45.132 197.825 1.00 50.92 433 ASN H C 1
ATOM 9293 O O . ASN G 1 167 ? 39.990 46.050 198.024 1.00 52.04 433 ASN H O 1
ATOM 9298 N N . ILE G 1 168 ? 38.509 44.992 196.703 1.00 53.43 434 ILE H N 1
ATOM 9299 C CA . ILE G 1 168 ? 38.626 45.914 195.566 1.00 53.77 434 ILE H CA 1
ATOM 9300 C C . ILE G 1 168 ? 38.348 47.378 195.942 1.00 49.52 434 ILE H C 1
ATOM 9301 O O . ILE G 1 168 ? 38.897 48.279 195.333 1.00 47.83 434 ILE H O 1
ATOM 9306 N N . ASN G 1 169 ? 37.516 47.604 196.950 1.00 47.39 435 ASN H N 1
ATOM 9307 C CA . ASN G 1 169 ? 37.110 48.948 197.354 1.00 45.61 435 ASN H CA 1
ATOM 9308 C C . ASN G 1 169 ? 37.912 49.524 198.520 1.00 43.48 435 ASN H C 1
ATOM 9309 O O . ASN G 1 169 ? 37.682 50.669 198.893 1.00 43.02 435 ASN H O 1
ATOM 9314 N N . MET G 1 170 ? 38.855 48.780 199.079 1.00 42.72 436 MET H N 1
ATOM 9315 C CA . MET G 1 170 ? 39.448 49.180 200.356 1.00 44.48 436 MET H CA 1
ATOM 9316 C C . MET G 1 170 ? 40.212 50.501 200.262 1.00 41.55 436 MET H C 1
ATOM 9317 O O . MET G 1 170 ? 40.207 51.262 201.215 1.00 44.29 436 MET H O 1
ATOM 9322 N N . ASN G 1 171 ? 40.845 50.780 199.127 1.00 41.85 437 ASN H N 1
ATOM 9323 C CA . ASN G 1 171 ? 41.609 52.011 198.964 1.00 42.28 437 ASN H CA 1
ATOM 9324 C C . ASN G 1 171 ? 40.822 53.195 198.416 1.00 42.14 437 ASN H C 1
ATOM 9325 O O . ASN G 1 171 ? 41.251 54.343 198.585 1.00 45.02 437 ASN H O 1
ATOM 9330 N N . THR G 1 172 ? 39.691 52.928 197.768 1.00 41.96 438 THR H N 1
ATOM 9331 C CA . THR G 1 172 ? 38.817 53.978 197.242 1.00 42.59 438 THR H CA 1
ATOM 9332 C C . THR G 1 172 ? 37.714 54.409 198.206 1.00 40.98 438 THR H C 1
ATOM 9333 O O . THR G 1 172 ? 37.335 55.572 198.227 1.00 39.40 438 THR H O 1
ATOM 9337 N N . HIS G 1 173 ? 37.217 53.475 199.010 1.00 41.31 439 HIS H N 1
ATOM 9338 C CA . HIS G 1 173 ? 35.958 53.657 199.744 1.00 42.72 439 HIS H CA 1
ATOM 9339 C C . HIS G 1 173 ? 36.144 53.821 201.262 1.00 42.00 439 HIS H C 1
ATOM 9340 O O . HIS G 1 173 ? 35.164 53.892 201.994 1.00 41.25 439 HIS H O 1
ATOM 9347 N N . ILE G 1 174 ? 37.395 53.877 201.739 1.00 42.08 440 ILE H N 1
ATOM 9348 C CA . ILE G 1 174 ? 37.702 54.059 203.167 1.00 41.21 440 ILE H CA 1
ATOM 9349 C C . ILE G 1 174 ? 38.753 55.148 203.338 1.00 41.39 440 ILE H C 1
ATOM 9350 O O . ILE G 1 174 ? 39.803 55.090 202.746 1.00 42.82 440 ILE H O 1
ATOM 9355 N N . PHE G 1 175 ? 38.452 56.168 204.138 1.00 42.63 441 PHE H N 1
ATOM 9356 C CA . PHE G 1 175 ? 39.448 57.143 204.550 1.00 43.84 441 PHE H CA 1
ATOM 9357 C C . PHE G 1 175 ? 39.674 57.027 206.071 1.00 45.13 441 PHE H C 1
ATOM 9358 O O . PHE G 1 175 ? 38.806 57.425 206.849 1.00 40.36 441 PHE H O 1
ATOM 9366 N N . PRO G 1 176 ? 40.850 56.498 206.487 1.00 47.36 442 PRO H N 1
ATOM 9367 C CA . PRO G 1 176 ? 41.180 56.435 207.922 1.00 49.15 442 PRO H CA 1
ATOM 9368 C C . PRO G 1 176 ? 41.504 57.849 208.389 1.00 50.67 442 PRO H C 1
ATOM 9369 O O . PRO G 1 176 ? 42.369 58.522 207.806 1.00 55.51 442 PRO H O 1
ATOM 9373 N N . GLU G 1 177 ? 40.791 58.315 209.401 1.00 50.33 443 GLU H N 1
ATOM 9374 C CA . GLU G 1 177 ? 40.922 59.706 209.791 1.00 51.83 443 GLU H CA 1
ATOM 9375 C C . GLU G 1 177 ? 41.501 59.877 211.194 1.00 51.39 443 GLU H C 1
ATOM 9376 O O . GLU G 1 177 ? 42.374 60.725 211.354 1.00 48.44 443 GLU H O 1
ATOM 9382 N N . PHE G 1 178 ? 41.017 59.090 212.170 1.00 48.04 444 PHE H N 1
ATOM 9383 C CA . PHE G 1 178 ? 41.482 59.211 213.540 1.00 46.86 444 PHE H CA 1
ATOM 9384 C C . PHE G 1 178 ? 41.881 57.862 214.117 1.00 46.40 444 PHE H C 1
ATOM 9385 O O . PHE G 1 178 ? 41.312 56.851 213.786 1.00 47.61 444 PHE H O 1
ATOM 9393 N N . VAL G 1 179 ? 42.859 57.867 215.023 1.00 44.90 445 VAL H N 1
ATOM 9394 C CA . VAL G 1 179 ? 43.220 56.693 215.831 1.00 43.52 445 VAL H CA 1
ATOM 9395 C C . VAL G 1 179 ? 42.861 56.975 217.294 1.00 43.04 445 VAL H C 1
ATOM 9396 O O . VAL G 1 179 ? 43.257 57.999 217.841 1.00 43.93 445 VAL H O 1
ATOM 9400 N N . VAL G 1 180 ? 42.109 56.063 217.898 1.00 42.31 446 VAL H N 1
ATOM 9401 C CA . VAL G 1 180 ? 41.717 56.141 219.290 1.00 42.92 446 VAL H CA 1
ATOM 9402 C C . VAL G 1 180 ? 42.486 55.056 220.032 1.00 44.08 446 VAL H C 1
ATOM 9403 O O . VAL G 1 180 ? 42.359 53.866 219.718 1.00 40.71 446 VAL H O 1
ATOM 9407 N N . ARG G 1 181 ? 43.301 55.477 221.003 1.00 47.43 447 ARG H N 1
ATOM 9408 C CA . ARG G 1 181 ? 44.030 54.568 221.887 1.00 49.60 447 ARG H CA 1
ATOM 9409 C C . ARG G 1 181 ? 43.243 54.376 223.167 1.00 49.39 447 ARG H C 1
ATOM 9410 O O . ARG G 1 181 ? 42.824 55.360 223.775 1.00 50.57 447 ARG H O 1
ATOM 9418 N N . PHE G 1 182 ? 43.041 53.125 223.573 1.00 50.02 448 PHE H N 1
ATOM 9419 C CA . PHE G 1 182 ? 42.227 52.817 224.741 1.00 51.56 448 PHE H CA 1
ATOM 9420 C C . PHE G 1 182 ? 42.632 51.532 225.481 1.00 53.69 448 PHE H C 1
ATOM 9421 O O . PHE G 1 182 ? 43.518 50.789 225.027 1.00 53.65 448 PHE H O 1
ATOM 9429 N N . LYS G 1 183 ? 41.986 51.299 226.628 1.00 58.49 449 LYS H N 1
ATOM 9430 C CA . LYS G 1 183 ? 42.113 50.041 227.373 1.00 63.42 449 LYS H CA 1
ATOM 9431 C C . LYS G 1 183 ? 40.758 49.461 227.774 1.00 64.49 449 LYS H C 1
ATOM 9432 O O . LYS G 1 183 ? 39.766 50.190 227.828 1.00 62.84 449 LYS H O 1
ATOM 9438 N N . LEU G 1 184 ? 40.758 48.159 228.061 1.00 67.79 450 LEU H N 1
ATOM 9439 C CA . LEU G 1 184 ? 39.615 47.447 228.668 1.00 74.10 450 LEU H CA 1
ATOM 9440 C C . LEU G 1 184 ? 40.065 46.628 229.878 1.00 79.68 450 LEU H C 1
ATOM 9441 O O . LEU G 1 184 ? 41.250 46.315 230.004 1.00 82.59 450 LEU H O 1
ATOM 9446 N N . SER G 1 185 ? 39.113 46.218 230.718 1.00 85.27 451 SER H N 1
ATOM 9447 C CA . SER G 1 185 ? 39.385 45.342 231.890 1.00 87.80 451 SER H CA 1
ATOM 9448 C C . SER G 1 185 ? 39.355 43.832 231.585 1.00 89.24 451 SER H C 1
ATOM 9449 O O . SER G 1 185 ? 39.585 43.402 230.434 1.00 91.61 451 SER H O 1
ATOM 9452 N N . VAL H 1 6 ? 37.930 80.772 180.799 1.00 101.36 272 VAL C N 1
ATOM 9453 C CA . VAL H 1 6 ? 38.706 81.489 179.732 1.00 98.82 272 VAL C CA 1
ATOM 9454 C C . VAL H 1 6 ? 38.054 81.187 178.358 1.00 96.24 272 VAL C C 1
ATOM 9455 O O . VAL H 1 6 ? 38.180 80.060 177.870 1.00 98.36 272 VAL C O 1
ATOM 9459 N N . LEU H 1 7 ? 37.327 82.154 177.758 1.00 90.09 273 LEU C N 1
ATOM 9460 C CA . LEU H 1 7 ? 36.946 82.064 176.345 1.00 85.80 273 LEU C CA 1
ATOM 9461 C C . LEU H 1 7 ? 38.153 81.692 175.539 1.00 81.58 273 LEU C C 1
ATOM 9462 O O . LEU H 1 7 ? 39.271 81.929 176.025 1.00 78.30 273 LEU C O 1
ATOM 9467 N N . ASP H 1 8 ? 37.976 81.178 174.324 1.00 79.82 274 ASP C N 1
ATOM 9468 C CA . ASP H 1 8 ? 39.144 81.024 173.450 1.00 79.44 274 ASP C CA 1
ATOM 9469 C C . ASP H 1 8 ? 39.318 82.289 172.600 1.00 73.74 274 ASP C C 1
ATOM 9470 O O . ASP H 1 8 ? 38.437 83.184 172.596 1.00 72.97 274 ASP C O 1
ATOM 9475 N N . LYS H 1 9 ? 40.449 82.364 171.920 1.00 71.15 275 LYS C N 1
ATOM 9476 C CA . LYS H 1 9 ? 40.805 83.552 171.167 1.00 69.68 275 LYS C CA 1
ATOM 9477 C C . LYS H 1 9 ? 39.845 83.838 170.004 1.00 67.50 275 LYS C C 1
ATOM 9478 O O . LYS H 1 9 ? 39.510 84.997 169.758 1.00 67.27 275 LYS C O 1
ATOM 9484 N N . ASP H 1 10 ? 39.383 82.779 169.333 1.00 67.99 276 ASP C N 1
ATOM 9485 C CA . ASP H 1 10 ? 38.399 82.894 168.244 1.00 68.18 276 ASP C CA 1
ATOM 9486 C C . ASP H 1 10 ? 37.079 83.525 168.680 1.00 65.47 276 ASP C C 1
ATOM 9487 O O . ASP H 1 10 ? 36.521 84.333 167.945 1.00 65.39 276 ASP C O 1
ATOM 9492 N N . ALA H 1 11 ? 36.577 83.151 169.857 1.00 61.52 277 ALA C N 1
ATOM 9493 C CA . ALA H 1 11 ? 35.335 83.729 170.373 1.00 59.42 277 ALA C CA 1
ATOM 9494 C C . ALA H 1 11 ? 35.475 85.219 170.659 1.00 57.45 277 ALA C C 1
ATOM 9495 O O . ALA H 1 11 ? 34.540 85.990 170.416 1.00 58.81 277 ALA C O 1
ATOM 9497 N N . VAL H 1 12 ? 36.651 85.624 171.154 1.00 55.33 278 VAL C N 1
ATOM 9498 C CA . VAL H 1 12 ? 36.924 87.024 171.474 1.00 53.82 278 VAL C CA 1
ATOM 9499 C C . VAL H 1 12 ? 36.943 87.808 170.178 1.00 54.02 278 VAL C C 1
ATOM 9500 O O . VAL H 1 12 ? 36.318 88.867 170.083 1.00 52.81 278 VAL C O 1
ATOM 9504 N N . LYS H 1 13 ? 37.666 87.269 169.187 1.00 55.73 279 LYS C N 1
ATOM 9505 C CA . LYS H 1 13 ? 37.719 87.843 167.833 1.00 58.45 279 LYS C CA 1
ATOM 9506 C C . LYS H 1 13 ? 36.326 88.050 167.254 1.00 58.82 279 LYS C C 1
ATOM 9507 O O . LYS H 1 13 ? 36.020 89.119 166.748 1.00 58.11 279 LYS C O 1
ATOM 9513 N N . LYS H 1 14 ? 35.493 87.021 167.362 1.00 60.31 280 LYS C N 1
ATOM 9514 C CA . LYS H 1 14 ? 34.105 87.066 166.879 1.00 63.84 280 LYS C CA 1
ATOM 9515 C C . LYS H 1 14 ? 33.268 88.112 167.624 1.00 62.21 280 LYS C C 1
ATOM 9516 O O . LYS H 1 14 ? 32.543 88.870 166.989 1.00 62.35 280 LYS C O 1
ATOM 9522 N N . MET H 1 15 ? 33.368 88.145 168.955 1.00 60.63 281 MET C N 1
ATOM 9523 C CA . MET H 1 15 ? 32.741 89.207 169.760 1.00 59.99 281 MET C CA 1
ATOM 9524 C C . MET H 1 15 ? 33.107 90.612 169.267 1.00 57.62 281 MET C C 1
ATOM 9525 O O . MET H 1 15 ? 32.243 91.484 169.160 1.00 58.06 281 MET C O 1
ATOM 9530 N N . PHE H 1 16 ? 34.390 90.826 168.990 1.00 56.91 282 PHE C N 1
ATOM 9531 C CA . PHE H 1 16 ? 34.874 92.125 168.530 1.00 55.54 282 PHE C CA 1
ATOM 9532 C C . PHE H 1 16 ? 34.404 92.452 167.108 1.00 58.87 282 PHE C C 1
ATOM 9533 O O . PHE H 1 16 ? 34.068 93.608 166.811 1.00 60.26 282 PHE C O 1
ATOM 9541 N N . ALA H 1 17 ? 34.389 91.447 166.236 1.00 60.28 283 ALA C N 1
ATOM 9542 C CA . ALA H 1 17 ? 33.960 91.625 164.836 1.00 63.94 283 ALA C CA 1
ATOM 9543 C C . ALA H 1 17 ? 32.472 91.969 164.723 1.00 65.62 283 ALA C C 1
ATOM 9544 O O . ALA H 1 17 ? 32.121 92.925 164.043 1.00 66.76 283 ALA C O 1
ATOM 9546 N N . VAL H 1 18 ? 31.611 91.205 165.408 1.00 65.92 284 VAL C N 1
ATOM 9547 C CA . VAL H 1 18 ? 30.173 91.471 165.389 1.00 67.89 284 VAL C CA 1
ATOM 9548 C C . VAL H 1 18 ? 29.897 92.824 166.062 1.00 65.89 284 VAL C C 1
ATOM 9549 O O . VAL H 1 18 ? 29.104 93.614 165.559 1.00 66.92 284 VAL C O 1
ATOM 9553 N N . GLY H 1 19 ? 30.588 93.093 167.168 1.00 62.38 285 GLY C N 1
ATOM 9554 C CA . GLY H 1 19 ? 30.409 94.319 167.921 1.00 61.69 285 GLY C CA 1
ATOM 9555 C C . GLY H 1 19 ? 30.914 95.612 167.294 1.00 61.73 285 GLY C C 1
ATOM 9556 O O . GLY H 1 19 ? 30.568 96.688 167.766 1.00 60.81 285 GLY C O 1
ATOM 9557 N N . THR H 1 20 ? 31.761 95.518 166.269 1.00 63.37 286 THR C N 1
ATOM 9558 C CA . THR H 1 20 ? 32.265 96.705 165.549 1.00 64.57 286 THR C CA 1
ATOM 9559 C C . THR H 1 20 ? 31.775 96.776 164.096 1.00 66.42 286 THR C C 1
ATOM 9560 O O . THR H 1 20 ? 32.238 97.633 163.339 1.00 67.51 286 THR C O 1
ATOM 9564 N N . ALA H 1 21 ? 30.812 95.926 163.731 1.00 68.49 287 ALA C N 1
ATOM 9565 C CA . ALA H 1 21 ? 30.306 95.848 162.347 1.00 71.95 287 ALA C CA 1
ATOM 9566 C C . ALA H 1 21 ? 29.788 97.176 161.795 1.00 74.91 287 ALA C C 1
ATOM 9567 O O . ALA H 1 21 ? 30.017 97.484 160.621 1.00 79.01 287 ALA C O 1
ATOM 9569 N N . SER H 1 22 ? 29.111 97.957 162.633 1.00 75.83 288 SER C N 1
ATOM 9570 C CA . SER H 1 22 ? 28.604 99.286 162.240 1.00 77.74 288 SER C CA 1
ATOM 9571 C C . SER H 1 22 ? 29.662 100.280 161.748 1.00 77.87 288 SER C C 1
ATOM 9572 O O . SER H 1 22 ? 29.311 101.235 161.060 1.00 78.35 288 SER C O 1
ATOM 9575 N N . LEU H 1 23 ? 30.932 100.065 162.099 1.00 77.72 289 LEU C N 1
ATOM 9576 C CA . LEU H 1 23 ? 32.024 100.947 161.646 1.00 76.96 289 LEU C CA 1
ATOM 9577 C C . LEU H 1 23 ? 32.596 100.589 160.276 1.00 77.94 289 LEU C C 1
ATOM 9578 O O . LEU H 1 23 ? 33.425 101.322 159.755 1.00 78.04 289 LEU C O 1
ATOM 9583 N N . GLY H 1 24 ? 32.166 99.460 159.710 1.00 80.12 290 GLY C N 1
ATOM 9584 C CA . GLY H 1 24 ? 32.647 99.019 158.402 1.00 82.48 290 GLY C CA 1
ATOM 9585 C C . GLY H 1 24 ? 33.747 97.982 158.522 1.00 81.56 290 GLY C C 1
ATOM 9586 O O . GLY H 1 24 ? 33.614 97.037 159.303 1.00 79.82 290 GLY C O 1
ATOM 9587 N N . HIS H 1 25 ? 34.809 98.147 157.730 1.00 83.39 291 HIS C N 1
ATOM 9588 C CA . HIS H 1 25 ? 35.923 97.198 157.712 1.00 83.13 291 HIS C CA 1
ATOM 9589 C C . HIS H 1 25 ? 36.830 97.463 158.907 1.00 79.44 291 HIS C C 1
ATOM 9590 O O . HIS H 1 25 ? 37.508 98.493 158.973 1.00 79.83 291 HIS C O 1
ATOM 9597 N N . VAL H 1 26 ? 36.826 96.533 159.857 1.00 74.54 292 VAL C N 1
ATOM 9598 C CA . VAL H 1 26 ? 37.634 96.650 161.072 1.00 68.52 292 VAL C CA 1
ATOM 9599 C C . VAL H 1 26 ? 38.509 95.401 161.182 1.00 65.49 292 VAL C C 1
ATOM 9600 O O . VAL H 1 26 ? 38.138 94.437 161.860 1.00 63.79 292 VAL C O 1
ATOM 9604 N N . PRO H 1 27 ? 39.686 95.414 160.531 1.00 63.90 293 PRO C N 1
ATOM 9605 C CA . PRO H 1 27 ? 40.518 94.210 160.593 1.00 62.77 293 PRO C CA 1
ATOM 9606 C C . PRO H 1 27 ? 41.099 93.976 161.994 1.00 59.07 293 PRO C C 1
ATOM 9607 O O . PRO H 1 27 ? 41.603 94.908 162.614 1.00 56.62 293 PRO C O 1
ATOM 9611 N N . VAL H 1 28 ? 40.979 92.742 162.470 1.00 57.33 294 VAL C N 1
ATOM 9612 C CA . VAL H 1 28 ? 41.573 92.300 163.714 1.00 57.03 294 VAL C CA 1
ATOM 9613 C C . VAL H 1 28 ? 42.919 91.664 163.394 1.00 56.57 294 VAL C C 1
ATOM 9614 O O . VAL H 1 28 ? 42.979 90.604 162.790 1.00 57.59 294 VAL C O 1
ATOM 9618 N N . LEU H 1 29 ? 43.989 92.317 163.815 1.00 55.70 295 LEU C N 1
ATOM 9619 C CA . LEU H 1 29 ? 45.343 91.827 163.603 1.00 56.40 295 LEU C CA 1
ATOM 9620 C C . LEU H 1 29 ? 45.741 90.711 164.547 1.00 57.13 295 LEU C C 1
ATOM 9621 O O . LEU H 1 29 ? 46.461 89.804 164.159 1.00 59.18 295 LEU C O 1
ATOM 9626 N N . ASP H 1 30 ? 45.278 90.754 165.797 1.00 56.86 296 ASP C N 1
ATOM 9627 C CA . ASP H 1 30 ? 45.762 89.813 166.835 1.00 56.80 296 ASP C CA 1
ATOM 9628 C C . ASP H 1 30 ? 44.818 89.802 168.032 1.00 55.30 296 ASP C C 1
ATOM 9629 O O . ASP H 1 30 ? 44.171 90.805 168.345 1.00 53.89 296 ASP C O 1
ATOM 9634 N N . VAL H 1 31 ? 44.755 88.649 168.686 1.00 54.13 297 VAL C N 1
ATOM 9635 C CA . VAL H 1 31 ? 44.063 88.497 169.954 1.00 53.29 297 VAL C CA 1
ATOM 9636 C C . VAL H 1 31 ? 45.049 87.797 170.873 1.00 55.54 297 VAL C C 1
ATOM 9637 O O . VAL H 1 31 ? 45.535 86.696 170.556 1.00 53.48 297 VAL C O 1
ATOM 9641 N N . GLY H 1 32 ? 45.369 88.435 171.981 1.00 57.78 298 GLY C N 1
ATOM 9642 C CA . GLY H 1 32 ? 46.439 87.975 172.867 1.00 61.78 298 GLY C CA 1
ATOM 9643 C C . GLY H 1 32 ? 45.898 87.795 174.262 1.00 64.86 298 GLY C C 1
ATOM 9644 O O . GLY H 1 32 ? 44.868 88.397 174.604 1.00 72.93 298 GLY C O 1
ATOM 9645 N N . ARG H 1 33 ? 46.548 86.923 175.025 1.00 66.64 299 ARG C N 1
ATOM 9646 C CA . ARG H 1 33 ? 46.272 86.713 176.440 1.00 67.26 299 ARG C CA 1
ATOM 9647 C C . ARG H 1 33 ? 47.649 86.487 177.068 1.00 69.75 299 ARG C C 1
ATOM 9648 O O . ARG H 1 33 ? 48.462 85.704 176.560 1.00 72.59 299 ARG C O 1
ATOM 9656 N N . PHE H 1 34 ? 47.934 87.107 178.202 1.00 72.60 300 PHE C N 1
ATOM 9657 C CA . PHE H 1 34 ? 49.140 86.705 178.964 1.00 72.46 300 PHE C CA 1
ATOM 9658 C C . PHE H 1 34 ? 48.745 85.435 179.732 1.00 68.96 300 PHE C C 1
ATOM 9659 O O . PHE H 1 34 ? 47.631 85.284 180.287 1.00 71.46 300 PHE C O 1
ATOM 9667 N N . SER H 1 35 ? 49.663 84.493 179.748 1.00 62.91 301 SER C N 1
ATOM 9668 C CA . SER H 1 35 ? 49.497 83.257 180.514 1.00 58.25 301 SER C CA 1
ATOM 9669 C C . SER H 1 35 ? 50.673 83.044 181.459 1.00 55.59 301 SER C C 1
ATOM 9670 O O . SER H 1 35 ? 51.768 82.746 180.999 1.00 54.56 301 SER C O 1
ATOM 9673 N N . SER H 1 36 ? 50.442 83.301 182.744 1.00 53.87 302 SER C N 1
ATOM 9674 C CA . SER H 1 36 ? 51.565 83.348 183.698 1.00 53.37 302 SER C CA 1
ATOM 9675 C C . SER H 1 36 ? 51.109 83.137 185.105 1.00 51.21 302 SER C C 1
ATOM 9676 O O . SER H 1 36 ? 49.928 83.176 185.382 1.00 51.38 302 SER C O 1
ATOM 9679 N N . GLU H 1 37 ? 52.058 82.956 185.995 1.00 52.63 303 GLU C N 1
ATOM 9680 C CA . GLU H 1 37 ? 51.735 82.763 187.424 1.00 53.08 303 GLU C CA 1
ATOM 9681 C C . GLU H 1 37 ? 51.113 84.004 188.027 1.00 51.22 303 GLU C C 1
ATOM 9682 O O . GLU H 1 37 ? 50.241 83.883 188.868 1.00 51.95 303 GLU C O 1
ATOM 9688 N N . ILE H 1 38 ? 51.547 85.183 187.591 1.00 50.95 304 ILE C N 1
ATOM 9689 C CA . ILE H 1 38 ? 50.978 86.445 188.071 1.00 50.72 304 ILE C CA 1
ATOM 9690 C C . ILE H 1 38 ? 49.550 86.634 187.563 1.00 47.73 304 ILE C C 1
ATOM 9691 O O . ILE H 1 38 ? 48.686 87.030 188.338 1.00 49.01 304 ILE C O 1
ATOM 9696 N N . ALA H 1 39 ? 49.310 86.352 186.283 1.00 46.57 305 ALA C N 1
ATOM 9697 C CA . ALA H 1 39 ? 47.961 86.425 185.726 1.00 46.21 305 ALA C CA 1
ATOM 9698 C C . ALA H 1 39 ? 46.995 85.484 186.467 1.00 46.25 305 ALA C C 1
ATOM 9699 O O . ALA H 1 39 ? 45.862 85.871 186.769 1.00 45.90 305 ALA C O 1
ATOM 9701 N N . GLU H 1 40 ? 47.465 84.272 186.775 1.00 48.70 306 GLU C N 1
ATOM 9702 C CA . GLU H 1 40 ? 46.688 83.336 187.570 1.00 51.93 306 GLU C CA 1
ATOM 9703 C C . GLU H 1 40 ? 46.385 83.849 188.982 1.00 51.62 306 GLU C C 1
ATOM 9704 O O . GLU H 1 40 ? 45.248 83.747 189.450 1.00 52.17 306 GLU C O 1
ATOM 9710 N N . ALA H 1 41 ? 47.391 84.408 189.646 1.00 51.14 307 ALA C N 1
ATOM 9711 C CA . ALA H 1 41 ? 47.200 84.989 190.980 1.00 51.77 307 ALA C CA 1
ATOM 9712 C C . ALA H 1 41 ? 46.251 86.182 190.925 1.00 51.58 307 ALA C C 1
ATOM 9713 O O . ALA H 1 41 ? 45.432 86.354 191.819 1.00 53.01 307 ALA C O 1
ATOM 9715 N N . ARG H 1 42 ? 46.355 86.989 189.870 1.00 52.58 308 ARG C N 1
ATOM 9716 C CA . ARG H 1 42 ? 45.454 88.126 189.678 1.00 53.03 308 ARG C CA 1
ATOM 9717 C C . ARG H 1 42 ? 43.994 87.694 189.398 1.00 49.62 308 ARG C C 1
ATOM 9718 O O . ARG H 1 42 ? 43.049 88.373 189.811 1.00 46.57 308 ARG C O 1
ATOM 9726 N N . LEU H 1 43 ? 43.829 86.566 188.703 1.00 49.13 309 LEU C N 1
ATOM 9727 C CA . LEU H 1 43 ? 42.508 85.998 188.476 1.00 48.91 309 LEU C CA 1
ATOM 9728 C C . LEU H 1 43 ? 41.902 85.455 189.781 1.00 50.09 309 LEU C C 1
ATOM 9729 O O . LEU H 1 43 ? 40.716 85.638 190.047 1.00 49.59 309 LEU C O 1
ATOM 9734 N N . ALA H 1 44 ? 42.726 84.788 190.573 1.00 50.11 310 ALA C N 1
ATOM 9735 C CA . ALA H 1 44 ? 42.304 84.329 191.890 1.00 51.29 310 ALA C CA 1
ATOM 9736 C C . ALA H 1 44 ? 41.862 85.493 192.795 1.00 50.36 310 ALA C C 1
ATOM 9737 O O . ALA H 1 44 ? 40.890 85.373 193.500 1.00 51.60 310 ALA C O 1
ATOM 9739 N N . LEU H 1 45 ? 42.576 86.614 192.758 1.00 48.48 311 LEU C N 1
ATOM 9740 C CA . LEU H 1 45 ? 42.199 87.828 193.510 1.00 48.32 311 LEU C CA 1
ATOM 9741 C C . LEU H 1 45 ? 40.822 88.329 193.073 1.00 47.27 311 LEU C C 1
ATOM 9742 O O . LEU H 1 45 ? 39.941 88.575 193.906 1.00 47.07 311 LEU C O 1
ATOM 9747 N N . PHE H 1 46 ? 40.649 88.479 191.757 1.00 47.09 312 PHE C N 1
ATOM 9748 C CA . PHE H 1 46 ? 39.379 88.878 191.166 1.00 46.63 312 PHE C CA 1
ATOM 9749 C C . PHE H 1 46 ? 38.226 87.927 191.601 1.00 47.58 312 PHE C C 1
ATOM 9750 O O . PHE H 1 46 ? 37.157 88.392 192.004 1.00 47.89 312 PHE C O 1
ATOM 9758 N N . GLN H 1 47 ? 38.468 86.621 191.532 1.00 48.86 313 GLN C N 1
ATOM 9759 C CA . GLN H 1 47 ? 37.467 85.625 191.920 1.00 51.33 313 GLN C CA 1
ATOM 9760 C C . GLN H 1 47 ? 37.102 85.652 193.412 1.00 53.00 313 GLN C C 1
ATOM 9761 O O . GLN H 1 47 ? 35.990 85.288 193.775 1.00 55.22 313 GLN C O 1
ATOM 9767 N N . LYS H 1 48 ? 38.018 86.104 194.266 1.00 52.44 314 LYS C N 1
ATOM 9768 C CA . LYS H 1 48 ? 37.686 86.353 195.661 1.00 53.88 314 LYS C CA 1
ATOM 9769 C C . LYS H 1 48 ? 36.796 87.564 195.835 1.00 53.13 314 LYS C C 1
ATOM 9770 O O . LYS H 1 48 ? 35.891 87.545 196.671 1.00 54.04 314 LYS C O 1
ATOM 9776 N N . GLN H 1 49 ? 37.047 88.624 195.060 1.00 50.96 315 GLN C N 1
ATOM 9777 C CA . GLN H 1 49 ? 36.162 89.783 195.084 1.00 51.75 315 GLN C CA 1
ATOM 9778 C C . GLN H 1 49 ? 34.746 89.410 194.572 1.00 52.53 315 GLN C C 1
ATOM 9779 O O . GLN H 1 49 ? 33.747 89.969 195.045 1.00 54.43 315 GLN C O 1
ATOM 9785 N N . VAL H 1 50 ? 34.675 88.480 193.615 1.00 52.21 316 VAL C N 1
ATOM 9786 C CA . VAL H 1 50 ? 33.402 87.968 193.108 1.00 52.75 316 VAL C CA 1
ATOM 9787 C C . VAL H 1 50 ? 32.613 87.312 194.251 1.00 56.46 316 VAL C C 1
ATOM 9788 O O . VAL H 1 50 ? 31.441 87.614 194.438 1.00 57.37 316 VAL C O 1
ATOM 9792 N N . GLU H 1 51 ? 33.263 86.428 195.003 1.00 57.89 317 GLU C N 1
ATOM 9793 C CA . GLU H 1 51 ? 32.655 85.817 196.184 1.00 61.14 317 GLU C CA 1
ATOM 9794 C C . GLU H 1 51 ? 32.159 86.836 197.202 1.00 61.45 317 GLU C C 1
ATOM 9795 O O . GLU H 1 51 ? 31.053 86.699 197.716 1.00 63.62 317 GLU C O 1
ATOM 9801 N N . ILE H 1 52 ? 32.978 87.845 197.485 1.00 59.58 318 ILE C N 1
ATOM 9802 C CA . ILE H 1 52 ? 32.606 88.895 198.438 1.00 60.55 318 ILE C CA 1
ATOM 9803 C C . ILE H 1 52 ? 31.384 89.690 197.961 1.00 60.88 318 ILE C C 1
ATOM 9804 O O . ILE H 1 52 ? 30.447 89.894 198.729 1.00 60.99 318 ILE C O 1
ATOM 9809 N N . THR H 1 53 ? 31.402 90.129 196.699 1.00 59.93 319 THR C N 1
ATOM 9810 C CA . THR H 1 53 ? 30.308 90.935 196.162 1.00 60.55 319 THR C CA 1
ATOM 9811 C C . THR H 1 53 ? 29.015 90.098 196.064 1.00 62.66 319 THR C C 1
ATOM 9812 O O . THR H 1 53 ? 27.928 90.608 196.322 1.00 62.59 319 THR C O 1
ATOM 9816 N N . LYS H 1 54 ? 29.147 88.815 195.734 1.00 65.88 320 LYS C N 1
ATOM 9817 C CA . LYS H 1 54 ? 28.009 87.900 195.706 1.00 69.94 320 LYS C CA 1
ATOM 9818 C C . LYS H 1 54 ? 27.356 87.746 197.086 1.00 74.54 320 LYS C C 1
ATOM 9819 O O . LYS H 1 54 ? 26.131 87.834 197.204 1.00 76.95 320 LYS C O 1
ATOM 9825 N N . LYS H 1 55 ? 28.173 87.505 198.110 1.00 75.13 321 LYS C N 1
ATOM 9826 C CA . LYS H 1 55 ? 27.699 87.425 199.489 1.00 77.76 321 LYS C CA 1
ATOM 9827 C C . LYS H 1 55 ? 27.059 88.720 199.980 1.00 78.29 321 LYS C C 1
ATOM 9828 O O . LYS H 1 55 ? 26.078 88.689 200.718 1.00 78.49 321 LYS C O 1
ATOM 9834 N N . HIS H 1 56 ? 27.614 89.855 199.561 1.00 75.32 322 HIS C N 1
ATOM 9835 C CA . HIS H 1 56 ? 27.119 91.170 199.970 1.00 76.01 322 HIS C CA 1
ATOM 9836 C C . HIS H 1 56 ? 25.779 91.548 199.293 1.00 76.50 322 HIS C C 1
ATOM 9837 O O . HIS H 1 56 ? 24.868 92.039 199.968 1.00 80.06 322 HIS C O 1
ATOM 9844 N N . ARG H 1 57 ? 25.657 91.300 197.986 1.00 72.22 323 ARG C N 1
ATOM 9845 C CA . ARG H 1 57 ? 24.495 91.723 197.204 1.00 72.37 323 ARG C CA 1
ATOM 9846 C C . ARG H 1 57 ? 23.517 90.629 196.821 1.00 72.13 323 ARG C C 1
ATOM 9847 O O . ARG H 1 57 ? 22.402 90.934 196.423 1.00 72.45 323 ARG C O 1
ATOM 9855 N N . GLY H 1 58 ? 23.944 89.371 196.888 1.00 71.92 324 GLY C N 1
ATOM 9856 C CA . GLY H 1 58 ? 23.181 88.252 196.309 1.00 72.38 324 GLY C CA 1
ATOM 9857 C C . GLY H 1 58 ? 23.695 87.832 194.940 1.00 71.76 324 GLY C C 1
ATOM 9858 O O . GLY H 1 58 ? 23.651 86.652 194.603 1.00 72.28 324 GLY C O 1
ATOM 9859 N N . ASP H 1 59 ? 24.188 88.793 194.156 1.00 70.93 325 ASP C N 1
ATOM 9860 C CA . ASP H 1 59 ? 24.651 88.573 192.782 1.00 69.95 325 ASP C CA 1
ATOM 9861 C C . ASP H 1 59 ? 25.889 89.449 192.525 1.00 64.52 325 ASP C C 1
ATOM 9862 O O . ASP H 1 59 ? 25.853 90.657 192.736 1.00 65.05 325 ASP C O 1
ATOM 9867 N N . ALA H 1 60 ? 26.982 88.830 192.087 1.00 61.49 326 ALA C N 1
ATOM 9868 C CA . ALA H 1 60 ? 28.200 89.582 191.712 1.00 58.74 326 ALA C CA 1
ATOM 9869 C C . ALA H 1 60 ? 27.993 90.386 190.416 1.00 56.88 326 ALA C C 1
ATOM 9870 O O . ALA H 1 60 ? 28.551 91.477 190.255 1.00 52.94 326 ALA C O 1
ATOM 9872 N N . ASN H 1 61 ? 27.174 89.842 189.513 1.00 58.43 327 ASN C N 1
ATOM 9873 C CA . ASN H 1 61 ? 26.840 90.490 188.256 1.00 57.60 327 ASN C CA 1
ATOM 9874 C C . ASN H 1 61 ? 28.133 90.791 187.484 1.00 54.55 327 ASN C C 1
ATOM 9875 O O . ASN H 1 61 ? 28.488 91.946 187.236 1.00 51.40 327 ASN C O 1
ATOM 9880 N N . VAL H 1 62 ? 28.831 89.710 187.164 1.00 54.61 328 VAL C N 1
ATOM 9881 C CA . VAL H 1 62 ? 30.082 89.755 186.439 1.00 54.33 328 VAL C CA 1
ATOM 9882 C C . VAL H 1 62 ? 29.753 89.831 184.955 1.00 55.21 328 VAL C C 1
ATOM 9883 O O . VAL H 1 62 ? 28.971 89.027 184.442 1.00 56.42 328 VAL C O 1
ATOM 9887 N N . ARG H 1 63 ? 30.360 90.797 184.268 1.00 56.80 329 ARG C N 1
ATOM 9888 C CA . ARG H 1 63 ? 30.126 91.016 182.840 1.00 57.83 329 ARG C CA 1
ATOM 9889 C C . ARG H 1 63 ? 31.441 91.125 182.086 1.00 55.33 329 ARG C C 1
ATOM 9890 O O . ARG H 1 63 ? 32.476 91.461 182.669 1.00 54.47 329 ARG C O 1
ATOM 9898 N N . TYR H 1 64 ? 31.410 90.869 180.790 1.00 55.06 330 TYR C N 1
ATOM 9899 C CA . TYR H 1 64 ? 32.528 91.217 179.932 1.00 53.08 330 TYR C CA 1
ATOM 9900 C C . TYR H 1 64 ? 32.362 92.674 179.509 1.00 52.63 330 TYR C C 1
ATOM 9901 O O . TYR H 1 64 ? 31.251 93.154 179.333 1.00 53.68 330 TYR C O 1
ATOM 9910 N N . ALA H 1 65 ? 33.481 93.370 179.383 1.00 51.59 331 ALA C N 1
ATOM 9911 C CA . ALA H 1 65 ? 33.474 94.762 178.949 1.00 50.70 331 ALA C CA 1
ATOM 9912 C C . ALA H 1 65 ? 34.776 95.096 178.254 1.00 48.17 331 ALA C C 1
ATOM 9913 O O . ALA H 1 65 ? 35.788 94.465 178.493 1.00 49.08 331 ALA C O 1
ATOM 9915 N N . TRP H 1 66 ? 34.724 96.087 177.373 1.00 47.80 332 TRP C N 1
ATOM 9916 C CA . TRP H 1 66 ? 35.872 96.491 176.575 1.00 46.57 332 TRP C CA 1
ATOM 9917 C C . TRP H 1 66 ? 36.473 97.739 177.141 1.00 47.28 332 TRP C C 1
ATOM 9918 O O . TRP H 1 66 ? 35.758 98.687 177.344 1.00 48.73 332 TRP C O 1
ATOM 9929 N N . LEU H 1 67 ? 37.792 97.744 177.313 1.00 47.45 333 LEU C N 1
ATOM 9930 C CA . LEU H 1 67 ? 38.534 98.859 177.877 1.00 47.13 333 LEU C CA 1
ATOM 9931 C C . LEU H 1 67 ? 39.506 99.392 176.811 1.00 47.79 333 LEU C C 1
ATOM 9932 O O . LEU H 1 67 ? 40.404 98.681 176.401 1.00 46.56 333 LEU C O 1
ATOM 9937 N N . PRO H 1 68 ? 39.313 100.651 176.364 1.00 48.04 334 PRO C N 1
ATOM 9938 C CA . PRO H 1 68 ? 40.277 101.233 175.448 1.00 48.64 334 PRO C CA 1
ATOM 9939 C C . PRO H 1 68 ? 41.657 101.356 176.118 1.00 49.77 334 PRO C C 1
ATOM 9940 O O . PRO H 1 68 ? 41.768 101.744 177.252 1.00 50.01 334 PRO C O 1
ATOM 9944 N N . ALA H 1 69 ? 42.676 101.002 175.360 1.00 51.88 335 ALA C N 1
ATOM 9945 C CA . ALA H 1 69 ? 44.042 100.989 175.818 1.00 54.10 335 ALA C CA 1
ATOM 9946 C C . ALA H 1 69 ? 44.935 101.624 174.758 1.00 58.09 335 ALA C C 1
ATOM 9947 O O . ALA H 1 69 ? 44.457 102.222 173.770 1.00 63.71 335 ALA C O 1
ATOM 9949 N N . LYS H 1 70 ? 46.231 101.576 175.035 1.00 61.30 336 LYS C N 1
ATOM 9950 C CA . LYS H 1 70 ? 47.239 102.080 174.116 1.00 67.31 336 LYS C CA 1
ATOM 9951 C C . LYS H 1 70 ? 48.477 101.224 174.305 1.00 68.26 336 LYS C C 1
ATOM 9952 O O . LYS H 1 70 ? 48.624 100.584 175.341 1.00 66.45 336 LYS C O 1
ATOM 9958 N N . ARG H 1 71 ? 49.332 101.185 173.282 1.00 70.61 337 ARG C N 1
ATOM 9959 C CA . ARG H 1 71 ? 50.540 100.342 173.314 1.00 73.97 337 ARG C CA 1
ATOM 9960 C C . ARG H 1 71 ? 51.356 100.482 174.601 1.00 72.34 337 ARG C C 1
ATOM 9961 O O . ARG H 1 71 ? 51.751 99.473 175.184 1.00 69.91 337 ARG C O 1
ATOM 9969 N N . GLU H 1 72 ? 51.557 101.711 175.057 1.00 72.29 338 GLU C N 1
ATOM 9970 C CA . GLU H 1 72 ? 52.435 101.985 176.222 1.00 73.12 338 GLU C CA 1
ATOM 9971 C C . GLU H 1 72 ? 52.022 101.348 177.561 1.00 68.82 338 GLU C C 1
ATOM 9972 O O . GLU H 1 72 ? 52.882 101.022 178.358 1.00 68.41 338 GLU C O 1
ATOM 9978 N N . VAL H 1 73 ? 50.723 101.145 177.801 1.00 66.92 339 VAL C N 1
ATOM 9979 C CA . VAL H 1 73 ? 50.236 100.576 179.083 1.00 64.61 339 VAL C CA 1
ATOM 9980 C C . VAL H 1 73 ? 50.118 99.033 179.107 1.00 61.40 339 VAL C C 1
ATOM 9981 O O . VAL H 1 73 ? 49.955 98.459 180.181 1.00 60.20 339 VAL C O 1
ATOM 9985 N N . LEU H 1 74 ? 50.161 98.385 177.938 1.00 61.28 340 LEU C N 1
ATOM 9986 C CA . LEU H 1 74 ? 49.930 96.938 177.831 1.00 63.19 340 LEU C CA 1
ATOM 9987 C C . LEU H 1 74 ? 50.859 96.088 178.679 1.00 61.63 340 LEU C C 1
ATOM 9988 O O . LEU H 1 74 ? 50.405 95.181 179.375 1.00 63.03 340 LEU C O 1
ATOM 9993 N N . SER H 1 75 ? 52.152 96.369 178.586 1.00 62.30 341 SER C N 1
ATOM 9994 C CA . SER H 1 75 ? 53.179 95.685 179.387 1.00 64.61 341 SER C CA 1
ATOM 9995 C C . SER H 1 75 ? 52.862 95.697 180.891 1.00 63.27 341 SER C C 1
ATOM 9996 O O . SER H 1 75 ? 52.942 94.660 181.552 1.00 63.07 341 SER C O 1
ATOM 9999 N N . ALA H 1 76 ? 52.479 96.863 181.416 1.00 61.49 342 ALA C N 1
ATOM 10000 C CA . ALA H 1 76 ? 52.196 97.020 182.847 1.00 59.49 342 ALA C CA 1
ATOM 10001 C C . ALA H 1 76 ? 50.913 96.309 183.325 1.00 62.42 342 ALA C C 1
ATOM 10002 O O . ALA H 1 76 ? 50.887 95.756 184.431 1.00 60.18 342 ALA C O 1
ATOM 10004 N N . VAL H 1 77 ? 49.881 96.299 182.492 1.00 65.52 343 VAL C N 1
ATOM 10005 C CA . VAL H 1 77 ? 48.603 95.655 182.779 1.00 69.03 343 VAL C CA 1
ATOM 10006 C C . VAL H 1 77 ? 48.737 94.085 182.678 1.00 69.30 343 VAL C C 1
ATOM 10007 O O . VAL H 1 77 ? 48.489 93.271 183.660 1.00 73.48 343 VAL C O 1
ATOM 10011 N N . MET H 1 78 ? 49.071 93.625 181.481 1.00 69.42 344 MET C N 1
ATOM 10012 C CA . MET H 1 78 ? 49.033 92.193 181.165 1.00 70.39 344 MET C CA 1
ATOM 10013 C C . MET H 1 78 ? 50.247 91.413 181.669 1.00 71.38 344 MET C C 1
ATOM 10014 O O . MET H 1 78 ? 50.096 90.317 182.210 1.00 70.25 344 MET C O 1
ATOM 10019 N N . MET H 1 79 ? 51.449 91.953 181.499 1.00 76.65 345 MET C N 1
ATOM 10020 C CA . MET H 1 79 ? 52.678 91.175 181.750 1.00 81.15 345 MET C CA 1
ATOM 10021 C C . MET H 1 79 ? 53.064 91.151 183.233 1.00 78.86 345 MET C C 1
ATOM 10022 O O . MET H 1 79 ? 53.395 90.093 183.772 1.00 81.62 345 MET C O 1
ATOM 10027 N N . GLN H 1 80 ? 53.021 92.304 183.877 1.00 78.38 346 GLN C N 1
ATOM 10028 C CA . GLN H 1 80 ? 53.486 92.451 185.261 1.00 78.68 346 GLN C CA 1
ATOM 10029 C C . GLN H 1 80 ? 52.369 92.438 186.306 1.00 78.28 346 GLN C C 1
ATOM 10030 O O . GLN H 1 80 ? 52.658 92.407 187.504 1.00 78.40 346 GLN C O 1
ATOM 10036 N N . GLY H 1 81 ? 51.107 92.436 185.859 1.00 80.11 347 GLY C N 1
ATOM 10037 C CA . GLY H 1 81 ? 49.961 92.367 186.772 1.00 79.42 347 GLY C CA 1
ATOM 10038 C C . GLY H 1 81 ? 50.029 93.431 187.848 1.00 78.93 347 GLY C C 1
ATOM 10039 O O . GLY H 1 81 ? 49.976 93.125 189.014 1.00 78.69 347 GLY C O 1
ATOM 10040 N N . LEU H 1 82 ? 50.125 94.699 187.434 1.00 78.74 348 LEU C N 1
ATOM 10041 C CA . LEU H 1 82 ? 49.898 95.845 188.324 1.00 78.00 348 LEU C CA 1
ATOM 10042 C C . LEU H 1 82 ? 48.397 96.099 188.570 1.00 74.19 348 LEU C C 1
ATOM 10043 O O . LEU H 1 82 ? 48.039 96.935 189.400 1.00 75.56 348 LEU C O 1
ATOM 10048 N N . GLY H 1 83 ? 47.531 95.471 187.778 1.00 68.08 349 GLY C N 1
ATOM 10049 C CA . GLY H 1 83 ? 46.117 95.765 187.803 1.00 68.26 349 GLY C CA 1
ATOM 10050 C C . GLY H 1 83 ? 45.814 96.920 186.862 1.00 66.83 349 GLY C C 1
ATOM 10051 O O . GLY H 1 83 ? 46.713 97.630 186.411 1.00 66.73 349 GLY C O 1
ATOM 10052 N N . VAL H 1 84 ? 44.543 97.082 186.538 1.00 65.78 350 VAL C N 1
ATOM 10053 C CA . VAL H 1 84 ? 44.100 98.211 185.726 1.00 66.54 350 VAL C CA 1
ATOM 10054 C C . VAL H 1 84 ? 44.415 99.514 186.474 1.00 66.10 350 VAL C C 1
ATOM 10055 O O . VAL H 1 84 ? 44.862 100.491 185.878 1.00 66.62 350 VAL C O 1
ATOM 10059 N N . GLY H 1 85 ? 44.203 99.486 187.790 1.00 65.42 351 GLY C N 1
ATOM 10060 C CA . GLY H 1 85 ? 44.294 100.675 188.631 1.00 68.68 351 GLY C CA 1
ATOM 10061 C C . GLY H 1 85 ? 45.693 101.246 188.596 1.00 69.27 351 GLY C C 1
ATOM 10062 O O . GLY H 1 85 ? 45.888 102.350 188.110 1.00 68.87 351 GLY C O 1
ATOM 10063 N N . GLY H 1 86 ? 46.666 100.433 189.001 1.00 71.12 352 GLY C N 1
ATOM 10064 C CA . GLY H 1 86 ? 48.064 100.829 188.996 1.00 72.88 352 GLY C CA 1
ATOM 10065 C C . GLY H 1 86 ? 48.585 101.246 187.631 1.00 72.48 352 GLY C C 1
ATOM 10066 O O . GLY H 1 86 ? 49.504 102.056 187.558 1.00 75.55 352 GLY C O 1
ATOM 10067 N N . ALA H 1 87 ? 48.039 100.639 186.582 1.00 71.95 353 ALA C N 1
ATOM 10068 C CA . ALA H 1 87 ? 48.499 100.889 185.231 1.00 73.78 353 ALA C CA 1
ATOM 10069 C C . ALA H 1 87 ? 47.722 101.956 184.446 1.00 74.53 353 ALA C C 1
ATOM 10070 O O . ALA H 1 87 ? 48.175 102.280 183.352 1.00 72.78 353 ALA C O 1
ATOM 10072 N N . PHE H 1 88 ? 46.583 102.452 184.935 1.00 79.82 354 PHE C N 1
ATOM 10073 C CA . PHE H 1 88 ? 45.832 103.506 184.236 1.00 85.19 354 PHE C CA 1
ATOM 10074 C C . PHE H 1 88 ? 45.749 104.837 184.991 1.00 91.30 354 PHE C C 1
ATOM 10075 O O . PHE H 1 88 ? 45.315 105.807 184.382 1.00 96.44 354 PHE C O 1
ATOM 10083 N N . ILE H 1 89 ? 46.109 104.847 186.268 1.00 94.56 355 ILE C N 1
ATOM 10084 C CA . ILE H 1 89 ? 46.415 106.151 186.930 1.00 98.39 355 ILE C CA 1
ATOM 10085 C C . ILE H 1 89 ? 47.606 106.978 186.316 1.00 97.23 355 ILE C C 1
ATOM 10086 O O . ILE H 1 89 ? 48.822 107.027 186.651 1.00 96.05 355 ILE C O 1
ATOM 10091 N N . GLY H 1 97 ? 37.219 107.693 187.494 1.00 64.68 363 GLY C N 1
ATOM 10092 C CA . GLY H 1 97 ? 36.591 106.421 187.124 1.00 65.30 363 GLY C CA 1
ATOM 10093 C C . GLY H 1 97 ? 37.131 105.911 185.803 1.00 64.51 363 GLY C C 1
ATOM 10094 O O . GLY H 1 97 ? 37.630 106.682 185.010 1.00 67.70 363 GLY C O 1
ATOM 10095 N N . ILE H 1 98 ? 37.126 104.603 185.623 1.00 64.47 364 ILE C N 1
ATOM 10096 C CA . ILE H 1 98 ? 37.549 103.999 184.354 1.00 65.52 364 ILE C CA 1
ATOM 10097 C C . ILE H 1 98 ? 36.281 103.684 183.561 1.00 65.86 364 ILE C C 1
ATOM 10098 O O . ILE H 1 98 ? 35.350 103.075 184.079 1.00 64.17 364 ILE C O 1
ATOM 10103 N N . HIS H 1 99 ? 36.266 104.121 182.306 1.00 66.77 365 HIS C N 1
ATOM 10104 C CA . HIS H 1 99 ? 35.135 103.913 181.387 1.00 67.83 365 HIS C CA 1
ATOM 10105 C C . HIS H 1 99 ? 35.341 102.685 180.512 1.00 63.20 365 HIS C C 1
ATOM 10106 O O . HIS H 1 99 ? 36.329 102.589 179.851 1.00 58.29 365 HIS C O 1
ATOM 10113 N N . LEU H 1 100 ? 34.397 101.759 180.553 1.00 61.60 366 LEU C N 1
ATOM 10114 C CA . LEU H 1 100 ? 34.400 100.577 179.707 1.00 60.88 366 LEU C CA 1
ATOM 10115 C C . LEU H 1 100 ? 33.126 100.512 178.880 1.00 62.17 366 LEU C C 1
ATOM 10116 O O . LEU H 1 100 ? 32.107 101.069 179.242 1.00 62.14 366 LEU C O 1
ATOM 10121 N N . THR H 1 101 ? 33.192 99.795 177.785 1.00 60.92 367 THR C N 1
ATOM 10122 C CA . THR H 1 101 ? 32.070 99.573 176.909 1.00 62.78 367 THR C CA 1
ATOM 10123 C C . THR H 1 101 ? 31.484 98.193 177.169 1.00 59.81 367 THR C C 1
ATOM 10124 O O . THR H 1 101 ? 32.225 97.242 177.389 1.00 58.35 367 THR C O 1
ATOM 10128 N N . ALA H 1 102 ? 30.168 98.072 177.104 1.00 59.36 368 ALA C N 1
ATOM 10129 C CA . ALA H 1 102 ? 29.513 96.754 177.192 1.00 58.31 368 ALA C CA 1
ATOM 10130 C C . ALA H 1 102 ? 29.975 95.781 176.129 1.00 56.40 368 ALA C C 1
ATOM 10131 O O . ALA H 1 102 ? 30.391 96.193 175.072 1.00 56.95 368 ALA C O 1
ATOM 10133 N N . ALA H 1 103 ? 29.846 94.506 176.404 1.00 55.77 369 ALA C N 1
ATOM 10134 C CA . ALA H 1 103 ? 30.350 93.391 175.550 1.00 56.21 369 ALA C CA 1
ATOM 10135 C C . ALA H 1 103 ? 29.926 93.461 174.083 1.00 58.79 369 ALA C C 1
ATOM 10136 O O . ALA H 1 103 ? 30.712 93.147 173.185 1.00 57.37 369 ALA C O 1
ATOM 10138 N N . ASP H 1 104 ? 28.693 93.880 173.831 1.00 61.53 370 ASP C N 1
ATOM 10139 C CA . ASP H 1 104 ? 28.182 93.917 172.449 1.00 64.80 370 ASP C CA 1
ATOM 10140 C C . ASP H 1 104 ? 28.323 95.293 171.790 1.00 64.68 370 ASP C C 1
ATOM 10141 O O . ASP H 1 104 ? 27.871 95.471 170.670 1.00 64.33 370 ASP C O 1
ATOM 10146 N N . CYS H 1 105 ? 28.999 96.232 172.455 1.00 63.24 371 CYS C N 1
ATOM 10147 C CA . CYS H 1 105 ? 29.092 97.638 172.036 1.00 64.15 371 CYS C CA 1
ATOM 10148 C C . CYS H 1 105 ? 30.490 98.191 171.773 1.00 62.60 371 CYS C C 1
ATOM 10149 O O . CYS H 1 105 ? 30.666 99.400 171.867 1.00 63.19 371 CYS C O 1
ATOM 10152 N N . PRO H 1 106 ? 31.480 97.354 171.420 1.00 61.86 372 PRO C N 1
ATOM 10153 C CA . PRO H 1 106 ? 32.801 97.980 171.240 1.00 62.05 372 PRO C CA 1
ATOM 10154 C C . PRO H 1 106 ? 32.871 99.077 170.135 1.00 64.94 372 PRO C C 1
ATOM 10155 O O . PRO H 1 106 ? 33.779 99.919 170.210 1.00 64.18 372 PRO C O 1
ATOM 10159 N N . TYR H 1 107 ? 31.927 99.111 169.178 1.00 68.54 373 TYR C N 1
ATOM 10160 C CA . TYR H 1 107 ? 31.819 100.234 168.219 1.00 72.83 373 TYR C CA 1
ATOM 10161 C C . TYR H 1 107 ? 31.812 101.617 168.887 1.00 74.65 373 TYR C C 1
ATOM 10162 O O . TYR H 1 107 ? 32.260 102.597 168.300 1.00 75.18 373 TYR C O 1
ATOM 10171 N N . PHE H 1 108 ? 31.275 101.664 170.098 1.00 76.11 374 PHE C N 1
ATOM 10172 C CA . PHE H 1 108 ? 31.109 102.884 170.873 1.00 78.72 374 PHE C CA 1
ATOM 10173 C C . PHE H 1 108 ? 32.423 103.553 171.259 1.00 75.73 374 PHE C C 1
ATOM 10174 O O . PHE H 1 108 ? 32.509 104.779 171.278 1.00 76.71 374 PHE C O 1
ATOM 10182 N N . SER H 1 109 ? 33.444 102.764 171.567 1.00 74.18 375 SER C N 1
ATOM 10183 C CA . SER H 1 109 ? 34.729 103.321 172.032 1.00 75.32 375 SER C CA 1
ATOM 10184 C C . SER H 1 109 ? 35.955 102.954 171.174 1.00 73.13 375 SER C C 1
ATOM 10185 O O . SER H 1 109 ? 37.071 103.341 171.524 1.00 71.79 375 SER C O 1
ATOM 10188 N N . ALA H 1 110 ? 35.743 102.255 170.055 1.00 73.39 376 ALA C N 1
ATOM 10189 C CA . ALA H 1 110 ? 36.838 101.861 169.165 1.00 73.95 376 ALA C CA 1
ATOM 10190 C C . ALA H 1 110 ? 37.708 103.036 168.698 1.00 75.36 376 ALA C C 1
ATOM 10191 O O . ALA H 1 110 ? 38.935 102.935 168.716 1.00 73.39 376 ALA C O 1
ATOM 10193 N N . ARG H 1 111 ? 37.064 104.145 168.311 1.00 78.65 377 ARG C N 1
ATOM 10194 C CA . ARG H 1 111 ? 37.791 105.341 167.863 1.00 80.35 377 ARG C CA 1
ATOM 10195 C C . ARG H 1 111 ? 38.568 106.060 168.973 1.00 80.86 377 ARG C C 1
ATOM 10196 O O . ARG H 1 111 ? 39.449 106.855 168.693 1.00 83.34 377 ARG C O 1
ATOM 10204 N N . TYR H 1 112 ? 38.243 105.763 170.220 1.00 81.61 378 TYR C N 1
ATOM 10205 C CA . TYR H 1 112 ? 38.932 106.332 171.367 1.00 85.24 378 TYR C CA 1
ATOM 10206 C C . TYR H 1 112 ? 40.133 105.498 171.827 1.00 79.84 378 TYR C C 1
ATOM 10207 O O . TYR H 1 112 ? 40.799 105.833 172.803 1.00 80.30 378 TYR C O 1
ATOM 10216 N N . CYS H 1 113 ? 40.421 104.410 171.106 1.00 75.32 379 CYS C N 1
ATOM 10217 C CA . CYS H 1 113 ? 41.687 103.672 171.260 1.00 71.32 379 CYS C CA 1
ATOM 10218 C C . CYS H 1 113 ? 42.770 104.383 170.432 1.00 67.96 379 CYS C C 1
ATOM 10219 O O . CYS H 1 113 ? 42.691 104.416 169.191 1.00 67.23 379 CYS C O 1
ATOM 10222 N N . ASP H 1 114 ? 43.781 104.904 171.120 1.00 65.66 380 ASP C N 1
ATOM 10223 C CA . ASP H 1 114 ? 44.881 105.630 170.495 1.00 67.96 380 ASP C CA 1
ATOM 10224 C C . ASP H 1 114 ? 45.661 104.793 169.476 1.00 66.87 380 ASP C C 1
ATOM 10225 O O . ASP H 1 114 ? 46.077 103.655 169.755 1.00 65.55 380 ASP C O 1
ATOM 10230 N N . VAL H 1 115 ? 45.863 105.383 168.301 1.00 66.96 381 VAL C N 1
ATOM 10231 C CA . VAL H 1 115 ? 46.740 104.815 167.286 1.00 67.47 381 VAL C CA 1
ATOM 10232 C C . VAL H 1 115 ? 48.203 104.908 167.746 1.00 65.73 381 VAL C C 1
ATOM 10233 O O . VAL H 1 115 ? 48.621 105.931 168.293 1.00 63.92 381 VAL C O 1
ATOM 10237 N N . ASP H 1 116 ? 48.956 103.827 167.536 1.00 65.38 382 ASP C N 1
ATOM 10238 C CA . ASP H 1 116 ? 50.410 103.825 167.779 1.00 65.40 382 ASP C CA 1
ATOM 10239 C C . ASP H 1 116 ? 51.146 104.201 166.487 1.00 67.55 382 ASP C C 1
ATOM 10240 O O . ASP H 1 116 ? 50.511 104.562 165.496 1.00 68.65 382 ASP C O 1
ATOM 10245 N N . GLU H 1 117 ? 52.470 104.089 166.483 1.00 70.48 383 GLU C N 1
ATOM 10246 C CA . GLU H 1 117 ? 53.267 104.520 165.330 1.00 74.69 383 GLU C CA 1
ATOM 10247 C C . GLU H 1 117 ? 52.901 103.817 163.998 1.00 73.05 383 GLU C C 1
ATOM 10248 O O . GLU H 1 117 ? 53.139 104.372 162.935 1.00 76.60 383 GLU C O 1
ATOM 10254 N N . ASN H 1 118 ? 52.318 102.620 164.062 1.00 69.12 384 ASN C N 1
ATOM 10255 C CA . ASN H 1 118 ? 51.964 101.822 162.876 1.00 68.20 384 ASN C CA 1
ATOM 10256 C C . ASN H 1 118 ? 50.480 101.880 162.461 1.00 66.65 384 ASN C C 1
ATOM 10257 O O . ASN H 1 118 ? 50.071 101.181 161.538 1.00 64.93 384 ASN C O 1
ATOM 10262 N N . GLY H 1 119 ? 49.674 102.716 163.120 1.00 66.75 385 GLY C N 1
ATOM 10263 C CA . GLY H 1 119 ? 48.229 102.761 162.852 1.00 65.89 385 GLY C CA 1
ATOM 10264 C C . GLY H 1 119 ? 47.405 101.715 163.593 1.00 62.04 385 GLY C C 1
ATOM 10265 O O . GLY H 1 119 ? 46.217 101.517 163.294 1.00 63.28 385 GLY C O 1
ATOM 10266 N N . VAL H 1 120 ? 48.016 101.026 164.553 1.00 58.45 386 VAL C N 1
ATOM 10267 C CA . VAL H 1 120 ? 47.365 99.910 165.236 1.00 56.37 386 VAL C CA 1
ATOM 10268 C C . VAL H 1 120 ? 46.757 100.442 166.530 1.00 54.28 386 VAL C C 1
ATOM 10269 O O . VAL H 1 120 ? 47.335 101.302 167.210 1.00 55.06 386 VAL C O 1
ATOM 10273 N N . ARG H 1 121 ? 45.580 99.905 166.847 1.00 53.01 387 ARG C N 1
ATOM 10274 C CA . ARG H 1 121 ? 44.817 100.280 168.031 1.00 52.24 387 ARG C CA 1
ATOM 10275 C C . ARG H 1 121 ? 44.654 99.059 168.924 1.00 50.99 387 ARG C C 1
ATOM 10276 O O . ARG H 1 121 ? 44.791 97.918 168.470 1.00 49.76 387 ARG C O 1
ATOM 10284 N N . TYR H 1 122 ? 44.358 99.319 170.195 1.00 50.85 388 TYR C N 1
ATOM 10285 C CA . TYR H 1 122 ? 44.352 98.279 171.223 1.00 51.01 388 TYR C CA 1
ATOM 10286 C C . TYR H 1 122 ? 43.153 98.428 172.128 1.00 51.52 388 TYR C C 1
ATOM 10287 O O . TYR H 1 122 ? 42.935 99.478 172.706 1.00 51.72 388 TYR C O 1
ATOM 10296 N N . MET H 1 123 ? 42.409 97.342 172.257 1.00 52.64 389 MET C N 1
ATOM 10297 C CA . MET H 1 123 ? 41.253 97.250 173.136 1.00 52.23 389 MET C CA 1
ATOM 10298 C C . MET H 1 123 ? 41.414 96.014 174.024 1.00 49.23 389 MET C C 1
ATOM 10299 O O . MET H 1 123 ? 41.719 94.950 173.547 1.00 47.79 389 MET C O 1
ATOM 10304 N N . VAL H 1 124 ? 41.184 96.164 175.322 1.00 46.81 390 VAL C N 1
ATOM 10305 C CA . VAL H 1 124 ? 41.315 95.065 176.289 1.00 45.52 390 VAL C CA 1
ATOM 10306 C C . VAL H 1 124 ? 39.930 94.524 176.623 1.00 45.21 390 VAL C C 1
ATOM 10307 O O . VAL H 1 124 ? 39.043 95.306 176.937 1.00 44.54 390 VAL C O 1
ATOM 10311 N N . LEU H 1 125 ? 39.745 93.203 176.530 1.00 44.65 391 LEU C N 1
ATOM 10312 C CA . LEU H 1 125 ? 38.515 92.556 177.021 1.00 45.38 391 LEU C CA 1
ATOM 10313 C C . LEU H 1 125 ? 38.711 92.197 178.477 1.00 45.49 391 LEU C C 1
ATOM 10314 O O . LEU H 1 125 ? 39.656 91.470 178.816 1.00 44.56 391 LEU C O 1
ATOM 10319 N N . CYS H 1 126 ? 37.814 92.711 179.331 1.00 45.90 392 CYS C N 1
ATOM 10320 C CA . CYS H 1 126 ? 37.884 92.536 180.770 1.00 47.41 392 CYS C CA 1
ATOM 10321 C C . CYS H 1 126 ? 36.667 91.781 181.307 1.00 47.28 392 CYS C C 1
ATOM 10322 O O . CYS H 1 126 ? 35.570 91.855 180.755 1.00 47.31 392 CYS C O 1
ATOM 10325 N N . ARG H 1 127 ? 36.877 91.095 182.428 1.00 46.29 393 ARG C N 1
ATOM 10326 C CA . ARG H 1 127 ? 35.789 90.707 183.320 1.00 47.64 393 ARG C CA 1
ATOM 10327 C C . ARG H 1 127 ? 35.595 91.853 184.280 1.00 45.60 393 ARG C C 1
ATOM 10328 O O . ARG H 1 127 ? 36.580 92.332 184.822 1.00 44.06 393 ARG C O 1
ATOM 10336 N N . VAL H 1 128 ? 34.361 92.297 184.471 1.00 45.38 394 VAL C N 1
ATOM 10337 C CA . VAL H 1 128 ? 34.040 93.384 185.382 1.00 45.75 394 VAL C CA 1
ATOM 10338 C C . VAL H 1 128 ? 32.958 92.929 186.358 1.00 46.69 394 VAL C C 1
ATOM 10339 O O . VAL H 1 128 ? 31.926 92.386 185.947 1.00 47.68 394 VAL C O 1
ATOM 10343 N N . ILE H 1 129 ? 33.201 93.163 187.636 1.00 46.14 395 ILE C N 1
ATOM 10344 C CA . ILE H 1 129 ? 32.214 92.959 188.686 1.00 47.99 395 ILE C CA 1
ATOM 10345 C C . ILE H 1 129 ? 31.391 94.235 188.791 1.00 49.49 395 ILE C C 1
ATOM 10346 O O . ILE H 1 129 ? 31.830 95.233 189.386 1.00 48.25 395 ILE C O 1
ATOM 10351 N N . MET H 1 130 ? 30.205 94.207 188.203 1.00 52.09 396 MET C N 1
ATOM 10352 C CA . MET H 1 130 ? 29.342 95.377 188.203 1.00 55.12 396 MET C CA 1
ATOM 10353 C C . MET H 1 130 ? 28.479 95.469 189.449 1.00 58.57 396 MET C C 1
ATOM 10354 O O . MET H 1 130 ? 28.083 96.583 189.842 1.00 61.18 396 MET C O 1
ATOM 10359 N N . GLY H 1 131 ? 28.204 94.324 190.079 1.00 60.21 397 GLY C N 1
ATOM 10360 C CA . GLY H 1 131 ? 27.389 94.275 191.296 1.00 64.13 397 GLY C CA 1
ATOM 10361 C C . GLY H 1 131 ? 26.013 94.914 191.100 1.00 67.39 397 GLY C C 1
ATOM 10362 O O . GLY H 1 131 ? 25.392 94.740 190.050 1.00 66.38 397 GLY C O 1
ATOM 10363 N N . ASN H 1 132 ? 25.569 95.651 192.114 1.00 68.72 398 ASN C N 1
ATOM 10364 C CA . ASN H 1 132 ? 24.368 96.475 192.029 1.00 70.64 398 ASN C CA 1
ATOM 10365 C C . ASN H 1 132 ? 24.651 97.734 191.266 1.00 68.25 398 ASN C C 1
ATOM 10366 O O . ASN H 1 132 ? 25.241 98.673 191.801 1.00 66.46 398 ASN C O 1
ATOM 10371 N N . MET H 1 133 ? 24.183 97.783 190.026 1.00 67.62 399 MET C N 1
ATOM 10372 C CA . MET H 1 133 ? 24.513 98.871 189.115 1.00 68.06 399 MET C CA 1
ATOM 10373 C C . MET H 1 133 ? 23.770 100.161 189.440 1.00 70.36 399 MET C C 1
ATOM 10374 O O . MET H 1 133 ? 22.562 100.149 189.620 1.00 71.14 399 MET C O 1
ATOM 10379 N N . GLU H 1 134 ? 24.503 101.267 189.525 1.00 70.16 400 GLU C N 1
ATOM 10380 C CA . GLU H 1 134 ? 23.927 102.604 189.648 1.00 73.16 400 GLU C CA 1
ATOM 10381 C C . GLU H 1 134 ? 23.627 103.176 188.275 1.00 77.14 400 GLU C C 1
ATOM 10382 O O . GLU H 1 134 ? 24.523 103.251 187.444 1.00 75.58 400 GLU C O 1
ATOM 10388 N N . LEU H 1 135 ? 22.382 103.566 188.032 1.00 82.07 401 LEU C N 1
ATOM 10389 C CA . LEU H 1 135 ? 22.023 104.339 186.840 1.00 84.08 401 LEU C CA 1
ATOM 10390 C C . LEU H 1 135 ? 22.570 105.744 187.027 1.00 84.58 401 LEU C C 1
ATOM 10391 O O . LEU H 1 135 ? 22.187 106.420 187.962 1.00 85.45 401 LEU C O 1
ATOM 10396 N N . LEU H 1 136 ? 23.482 106.166 186.166 1.00 85.35 402 LEU C N 1
ATOM 10397 C CA . LEU H 1 136 ? 24.128 107.476 186.303 1.00 87.83 402 LEU C CA 1
ATOM 10398 C C . LEU H 1 136 ? 23.322 108.592 185.682 1.00 91.89 402 LEU C C 1
ATOM 10399 O O . LEU H 1 136 ? 22.950 108.550 184.515 1.00 94.07 402 LEU C O 1
ATOM 10404 N N . GLY H 1 147 ? 25.781 105.711 196.369 1.00 86.98 413 GLY C N 1
ATOM 10405 C CA . GLY H 1 147 ? 25.368 105.192 197.670 1.00 87.09 413 GLY C CA 1
ATOM 10406 C C . GLY H 1 147 ? 25.947 103.820 197.986 1.00 85.81 413 GLY C C 1
ATOM 10407 O O . GLY H 1 147 ? 26.383 103.092 197.098 1.00 81.61 413 GLY C O 1
ATOM 10408 N N . GLU H 1 148 ? 25.889 103.461 199.263 1.00 87.13 414 GLU C N 1
ATOM 10409 C CA . GLU H 1 148 ? 26.333 102.155 199.774 1.00 85.72 414 GLU C CA 1
ATOM 10410 C C . GLU H 1 148 ? 25.584 100.966 199.170 1.00 83.02 414 GLU C C 1
ATOM 10411 O O . GLU H 1 148 ? 26.104 99.860 199.160 1.00 78.76 414 GLU C O 1
ATOM 10417 N N . GLU H 1 149 ? 24.364 101.185 198.692 1.00 84.76 415 GLU C N 1
ATOM 10418 C CA . GLU H 1 149 ? 23.597 100.141 197.997 1.00 84.90 415 GLU C CA 1
ATOM 10419 C C . GLU H 1 149 ? 24.126 99.792 196.589 1.00 79.96 415 GLU C C 1
ATOM 10420 O O . GLU H 1 149 ? 23.829 98.708 196.068 1.00 78.25 415 GLU C O 1
ATOM 10426 N N . TYR H 1 150 ? 24.893 100.706 195.987 1.00 75.34 416 TYR C N 1
ATOM 10427 C CA . TYR H 1 150 ? 25.428 100.547 194.625 1.00 71.98 416 TYR C CA 1
ATOM 10428 C C . TYR H 1 150 ? 26.940 100.242 194.598 1.00 66.60 416 TYR C C 1
ATOM 10429 O O . TYR H 1 150 ? 27.695 100.694 195.459 1.00 64.98 416 TYR C O 1
ATOM 10438 N N . ASP H 1 151 ? 27.369 99.509 193.577 1.00 63.20 417 ASP C N 1
ATOM 10439 C CA . ASP H 1 151 ? 28.779 99.179 193.367 1.00 61.24 417 ASP C CA 1
ATOM 10440 C C . ASP H 1 151 ? 29.387 100.060 192.267 1.00 60.53 417 ASP C C 1
ATOM 10441 O O . ASP H 1 151 ? 29.974 101.090 192.583 1.00 61.03 417 ASP C O 1
ATOM 10446 N N . ASN H 1 152 ? 29.216 99.697 190.994 1.00 60.58 418 ASN C N 1
ATOM 10447 C CA . ASN H 1 152 ? 29.759 100.469 189.861 1.00 60.13 418 ASN C CA 1
ATOM 10448 C C . ASN H 1 152 ? 28.606 101.061 189.030 1.00 62.47 418 ASN C C 1
ATOM 10449 O O . ASN H 1 152 ? 27.460 100.711 189.234 1.00 64.00 418 ASN C O 1
ATOM 10454 N N . GLY H 1 153 ? 28.909 101.971 188.116 1.00 64.11 419 GLY C N 1
ATOM 10455 C CA . GLY H 1 153 ? 27.892 102.786 187.422 1.00 69.58 419 GLY C CA 1
ATOM 10456 C C . GLY H 1 153 ? 27.613 102.364 185.980 1.00 72.99 419 GLY C C 1
ATOM 10457 O O . GLY H 1 153 ? 28.472 101.782 185.335 1.00 70.36 419 GLY C O 1
ATOM 10458 N N . VAL H 1 154 ? 26.427 102.719 185.483 1.00 77.47 420 VAL C N 1
ATOM 10459 C CA . VAL H 1 154 ? 26.003 102.403 184.117 1.00 79.53 420 VAL C CA 1
ATOM 10460 C C . VAL H 1 154 ? 25.144 103.535 183.524 1.00 82.69 420 VAL C C 1
ATOM 10461 O O . VAL H 1 154 ? 24.418 104.193 184.260 1.00 84.25 420 VAL C O 1
ATOM 10465 N N . ASP H 1 155 ? 25.150 103.663 182.201 1.00 83.91 421 ASP C N 1
ATOM 10466 C CA . ASP H 1 155 ? 24.278 104.627 181.504 1.00 85.72 421 ASP C CA 1
ATOM 10467 C C . ASP H 1 155 ? 22.818 104.181 181.291 1.00 87.56 421 ASP C C 1
ATOM 10468 O O . ASP H 1 155 ? 21.928 105.018 181.232 1.00 90.77 421 ASP C O 1
ATOM 10473 N N . ASP H 1 156 ? 22.593 102.876 181.161 1.00 87.81 422 ASP C N 1
ATOM 10474 C CA . ASP H 1 156 ? 21.258 102.303 180.992 1.00 90.49 422 ASP C CA 1
ATOM 10475 C C . ASP H 1 156 ? 21.253 100.948 181.693 1.00 89.45 422 ASP C C 1
ATOM 10476 O O . ASP H 1 156 ? 22.128 100.126 181.441 1.00 87.60 422 ASP C O 1
ATOM 10481 N N . ILE H 1 157 ? 20.283 100.716 182.577 1.00 91.50 423 ILE C N 1
ATOM 10482 C CA . ILE H 1 157 ? 20.244 99.475 183.378 1.00 90.63 423 ILE C CA 1
ATOM 10483 C C . ILE H 1 157 ? 19.882 98.233 182.555 1.00 91.36 423 ILE C C 1
ATOM 10484 O O . ILE H 1 157 ? 20.431 97.148 182.776 1.00 88.74 423 ILE C O 1
ATOM 10489 N N . GLU H 1 158 ? 18.982 98.415 181.593 1.00 96.85 424 GLU C N 1
ATOM 10490 C CA . GLU H 1 158 ? 18.384 97.320 180.835 1.00 100.05 424 GLU C CA 1
ATOM 10491 C C . GLU H 1 158 ? 19.261 96.897 179.657 1.00 99.54 424 GLU C C 1
ATOM 10492 O O . GLU H 1 158 ? 19.552 95.710 179.499 1.00 96.96 424 GLU C O 1
ATOM 10498 N N . SER H 1 159 ? 19.659 97.876 178.836 1.00 101.45 425 SER C N 1
ATOM 10499 C CA . SER H 1 159 ? 20.611 97.678 177.727 1.00 99.35 425 SER C CA 1
ATOM 10500 C C . SER H 1 159 ? 21.852 98.564 177.922 1.00 96.17 425 SER C C 1
ATOM 10501 O O . SER H 1 159 ? 21.979 99.626 177.305 1.00 97.75 425 SER C O 1
ATOM 10504 N N . PRO H 1 160 ? 22.779 98.127 178.804 1.00 92.89 426 PRO C N 1
ATOM 10505 C CA . PRO H 1 160 ? 23.986 98.914 179.033 1.00 89.69 426 PRO C CA 1
ATOM 10506 C C . PRO H 1 160 ? 24.835 99.110 177.777 1.00 85.94 426 PRO C C 1
ATOM 10507 O O . PRO H 1 160 ? 24.980 98.192 176.969 1.00 78.94 426 PRO C O 1
ATOM 10511 N N . LYS H 1 161 ? 25.332 100.333 177.622 1.00 86.41 427 LYS C N 1
ATOM 10512 C CA . LYS H 1 161 ? 26.356 100.648 176.635 1.00 85.48 427 LYS C CA 1
ATOM 10513 C C . LYS H 1 161 ? 27.704 101.026 177.246 1.00 81.03 427 LYS C C 1
ATOM 10514 O O . LYS H 1 161 ? 28.736 100.705 176.682 1.00 83.19 427 LYS C O 1
ATOM 10520 N N . ASN H 1 162 ? 27.696 101.708 178.387 1.00 77.98 428 ASN C N 1
ATOM 10521 C CA . ASN H 1 162 ? 28.918 102.217 179.027 1.00 74.30 428 ASN C CA 1
ATOM 10522 C C . ASN H 1 162 ? 28.884 101.921 180.514 1.00 69.97 428 ASN C C 1
ATOM 10523 O O . ASN H 1 162 ? 27.861 102.105 181.150 1.00 70.25 428 ASN C O 1
ATOM 10528 N N . TYR H 1 163 ? 29.990 101.429 181.046 1.00 64.57 429 TYR C N 1
ATOM 10529 C CA . TYR H 1 163 ? 30.170 101.188 182.463 1.00 60.56 429 TYR C CA 1
ATOM 10530 C C . TYR H 1 163 ? 31.209 102.174 182.986 1.00 59.76 429 TYR C C 1
ATOM 10531 O O . TYR H 1 163 ? 32.163 102.492 182.291 1.00 57.54 429 TYR C O 1
ATOM 10540 N N . ILE H 1 164 ? 31.031 102.613 184.222 1.00 59.79 430 ILE C N 1
ATOM 10541 C CA . ILE H 1 164 ? 32.030 103.374 184.960 1.00 59.95 430 ILE C CA 1
ATOM 10542 C C . ILE H 1 164 ? 32.396 102.517 186.150 1.00 58.03 430 ILE C C 1
ATOM 10543 O O . ILE H 1 164 ? 31.533 102.206 186.945 1.00 59.51 430 ILE C O 1
ATOM 10548 N N . VAL H 1 165 ? 33.667 102.136 186.259 1.00 57.51 431 VAL C N 1
ATOM 10549 C CA . VAL H 1 165 ? 34.188 101.513 187.472 1.00 57.00 431 VAL C CA 1
ATOM 10550 C C . VAL H 1 165 ? 34.944 102.588 188.247 1.00 58.20 431 VAL C C 1
ATOM 10551 O O . VAL H 1 165 ? 35.862 103.212 187.708 1.00 57.12 431 VAL C O 1
ATOM 10555 N N . TRP H 1 166 ? 34.550 102.823 189.501 1.00 59.53 432 TRP C N 1
ATOM 10556 C CA . TRP H 1 166 ? 35.155 103.881 190.334 1.00 60.79 432 TRP C CA 1
ATOM 10557 C C . TRP H 1 166 ? 36.616 103.561 190.649 1.00 61.34 432 TRP C C 1
ATOM 10558 O O . TRP H 1 166 ? 37.002 102.384 190.712 1.00 59.17 432 TRP C O 1
ATOM 10569 N N . ASN H 1 167 ? 37.420 104.606 190.854 1.00 63.63 433 ASN C N 1
ATOM 10570 C CA . ASN H 1 167 ? 38.855 104.439 191.066 1.00 62.65 433 ASN C CA 1
ATOM 10571 C C . ASN H 1 167 ? 39.206 103.432 192.151 1.00 60.75 433 ASN C C 1
ATOM 10572 O O . ASN H 1 167 ? 40.058 102.574 191.950 1.00 60.79 433 ASN C O 1
ATOM 10577 N N . ILE H 1 168 ? 38.495 103.513 193.266 1.00 62.20 434 ILE C N 1
ATOM 10578 C CA . ILE H 1 168 ? 38.667 102.595 194.398 1.00 63.10 434 ILE C CA 1
ATOM 10579 C C . ILE H 1 168 ? 38.507 101.116 194.008 1.00 59.28 434 ILE C C 1
ATOM 10580 O O . ILE H 1 168 ? 39.122 100.249 194.613 1.00 58.83 434 ILE C O 1
ATOM 10585 N N . ASN H 1 169 ? 37.701 100.837 192.989 1.00 57.95 435 ASN C N 1
ATOM 10586 C CA . ASN H 1 169 ? 37.395 99.473 192.576 1.00 54.98 435 ASN C CA 1
ATOM 10587 C C . ASN H 1 169 ? 38.239 98.960 191.413 1.00 54.22 435 ASN C C 1
ATOM 10588 O O . ASN H 1 169 ? 38.089 97.801 191.027 1.00 52.30 435 ASN C O 1
ATOM 10593 N N . MET H 1 170 ? 39.138 99.773 190.870 1.00 56.87 436 MET C N 1
ATOM 10594 C CA . MET H 1 170 ? 39.778 99.420 189.599 1.00 57.16 436 MET C CA 1
ATOM 10595 C C . MET H 1 170 ? 40.623 98.152 189.694 1.00 54.51 436 MET C C 1
ATOM 10596 O O . MET H 1 170 ? 40.671 97.398 188.731 1.00 57.97 436 MET C O 1
ATOM 10601 N N . ASN H 1 171 ? 41.257 97.901 190.834 1.00 52.64 437 ASN C N 1
ATOM 10602 C CA . ASN H 1 171 ? 42.095 96.712 190.990 1.00 52.17 437 ASN C CA 1
ATOM 10603 C C . ASN H 1 171 ? 41.383 95.477 191.520 1.00 52.44 437 ASN C C 1
ATOM 10604 O O . ASN H 1 171 ? 41.892 94.357 191.365 1.00 53.16 437 ASN C O 1
ATOM 10609 N N . THR H 1 172 ? 40.228 95.672 192.158 1.00 51.57 438 THR C N 1
ATOM 10610 C CA . THR H 1 172 ? 39.425 94.566 192.686 1.00 51.78 438 THR C CA 1
ATOM 10611 C C . THR H 1 172 ? 38.362 94.068 191.712 1.00 50.00 438 THR C C 1
ATOM 10612 O O . THR H 1 172 ? 38.060 92.878 191.685 1.00 48.46 438 THR C O 1
ATOM 10616 N N . HIS H 1 173 ? 37.809 94.970 190.905 1.00 48.58 439 HIS C N 1
ATOM 10617 C CA . HIS H 1 173 ? 36.570 94.708 190.165 1.00 48.06 439 HIS C CA 1
ATOM 10618 C C . HIS H 1 173 ? 36.778 94.560 188.649 1.00 47.34 439 HIS C C 1
ATOM 10619 O O . HIS H 1 173 ? 35.811 94.422 187.912 1.00 47.90 439 HIS C O 1
ATOM 10626 N N . ILE H 1 174 ? 38.035 94.595 188.181 1.00 45.86 440 ILE C N 1
ATOM 10627 C CA . ILE H 1 174 ? 38.360 94.438 186.755 1.00 44.57 440 ILE C CA 1
ATOM 10628 C C . ILE H 1 174 ? 39.485 93.422 186.591 1.00 44.82 440 ILE C C 1
ATOM 10629 O O . ILE H 1 174 ? 40.530 93.550 187.194 1.00 46.43 440 ILE C O 1
ATOM 10634 N N . PHE H 1 175 ? 39.260 92.390 185.783 1.00 45.88 441 PHE C N 1
ATOM 10635 C CA . PHE H 1 175 ? 40.324 91.481 185.382 1.00 47.09 441 PHE C CA 1
ATOM 10636 C C . PHE H 1 175 ? 40.552 91.622 183.860 1.00 48.05 441 PHE C C 1
ATOM 10637 O O . PHE H 1 175 ? 39.718 91.168 183.071 1.00 45.47 441 PHE C O 1
ATOM 10645 N N . PRO H 1 176 ? 41.694 92.232 183.455 1.00 49.67 442 PRO C N 1
ATOM 10646 C CA . PRO H 1 176 ? 42.027 92.327 182.032 1.00 50.54 442 PRO C CA 1
ATOM 10647 C C . PRO H 1 176 ? 42.452 90.942 181.553 1.00 50.31 442 PRO C C 1
ATOM 10648 O O . PRO H 1 176 ? 43.355 90.325 182.134 1.00 52.92 442 PRO C O 1
ATOM 10652 N N . GLU H 1 177 ? 41.780 90.440 180.530 1.00 50.80 443 GLU C N 1
ATOM 10653 C CA . GLU H 1 177 ? 42.015 89.067 180.124 1.00 51.42 443 GLU C CA 1
ATOM 10654 C C . GLU H 1 177 ? 42.611 88.955 178.717 1.00 49.80 443 GLU C C 1
ATOM 10655 O O . GLU H 1 177 ? 43.528 88.173 178.545 1.00 48.78 443 GLU C O 1
ATOM 10661 N N . PHE H 1 178 ? 42.088 89.722 177.755 1.00 47.73 444 PHE C N 1
ATOM 10662 C CA . PHE H 1 178 ? 42.546 89.657 176.383 1.00 48.65 444 PHE C CA 1
ATOM 10663 C C . PHE H 1 178 ? 42.877 91.031 175.821 1.00 46.41 444 PHE C C 1
ATOM 10664 O O . PHE H 1 178 ? 42.243 91.997 176.165 1.00 46.97 444 PHE C O 1
ATOM 10672 N N . VAL H 1 179 ? 43.863 91.094 174.927 1.00 45.68 445 VAL C N 1
ATOM 10673 C CA . VAL H 1 179 ? 44.156 92.301 174.140 1.00 45.12 445 VAL C CA 1
ATOM 10674 C C . VAL H 1 179 ? 43.829 92.032 172.669 1.00 44.86 445 VAL C C 1
ATOM 10675 O O . VAL H 1 179 ? 44.296 91.044 172.109 1.00 46.60 445 VAL C O 1
ATOM 10679 N N . VAL H 1 180 ? 43.029 92.899 172.073 1.00 43.84 446 VAL C N 1
ATOM 10680 C CA . VAL H 1 180 ? 42.648 92.825 170.678 1.00 45.61 446 VAL C CA 1
ATOM 10681 C C . VAL H 1 180 ? 43.355 93.971 169.956 1.00 46.50 446 VAL C C 1
ATOM 10682 O O . VAL H 1 180 ? 43.148 95.138 170.286 1.00 44.94 446 VAL C O 1
ATOM 10686 N N . ARG H 1 181 ? 44.197 93.618 168.984 1.00 48.57 447 ARG C N 1
ATOM 10687 C CA . ARG H 1 181 ? 44.864 94.583 168.115 1.00 51.25 447 ARG C CA 1
ATOM 10688 C C . ARG H 1 181 ? 44.078 94.748 166.835 1.00 50.83 447 ARG C C 1
ATOM 10689 O O . ARG H 1 181 ? 43.718 93.749 166.213 1.00 51.05 447 ARG C O 1
ATOM 10697 N N . PHE H 1 182 ? 43.800 95.991 166.448 1.00 50.25 448 PHE C N 1
ATOM 10698 C CA . PHE H 1 182 ? 42.979 96.266 165.273 1.00 52.80 448 PHE C CA 1
ATOM 10699 C C . PHE H 1 182 ? 43.306 97.587 164.558 1.00 55.19 448 PHE C C 1
ATOM 10700 O O . PHE H 1 182 ? 44.139 98.377 165.035 1.00 55.05 448 PHE C O 1
ATOM 10708 N N . LYS H 1 183 ? 42.657 97.797 163.411 1.00 59.90 449 LYS C N 1
ATOM 10709 C CA . LYS H 1 183 ? 42.708 99.086 162.695 1.00 64.17 449 LYS C CA 1
ATOM 10710 C C . LYS H 1 183 ? 41.319 99.583 162.293 1.00 66.25 449 LYS C C 1
ATOM 10711 O O . LYS H 1 183 ? 40.383 98.794 162.211 1.00 65.53 449 LYS C O 1
ATOM 10717 N N . LEU H 1 184 ? 41.229 100.885 162.056 1.00 71.19 450 LEU C N 1
ATOM 10718 C CA . LEU H 1 184 ? 40.057 101.539 161.431 1.00 77.19 450 LEU C CA 1
ATOM 10719 C C . LEU H 1 184 ? 40.537 102.481 160.311 1.00 81.44 450 LEU C C 1
ATOM 10720 O O . LEU H 1 184 ? 41.713 102.893 160.299 1.00 82.91 450 LEU C O 1
ATOM 10725 N N . SER H 1 185 ? 39.606 102.942 159.469 1.00 87.26 451 SER C N 1
ATOM 10726 C CA . SER H 1 185 ? 39.815 104.044 158.514 1.00 90.07 451 SER C CA 1
ATOM 10727 C C . SER H 1 185 ? 40.433 103.596 157.141 1.00 93.30 451 SER C C 1
ATOM 10728 O O . SER H 1 185 ? 41.029 102.491 157.021 1.00 95.25 451 SER C O 1
#

Nearest PDB structures (foldseek):
  5ngo-assembly8_C  TM=1.006E+00  e=1.725E-39  Arabidopsis thaliana
  5ngo-assembly7_H  TM=1.006E+00  e=1.186E-38  Arabidopsis thaliana
  5ngo-assembly6_F  TM=1.005E+00  e=1.354E-38  Arabidopsis thaliana
  5ngo-assembly2_B  TM=9.991E-01  e=7.132E-38  Arabidopsis thaliana
  5ngo-assembly1_A  TM=9.456E-01  e=3.090E-34  Arabidopsis thaliana

Organism: Arabidopsis thaliana (NCBI:txid3702)

Foldseek 3Di:
DDQVVLVVLVCQLQPVQPDKDWPDKDWDDDPLLVVLVVLLVVLQVVLCVVQVGQPKFKWKQADEPVCPVPPRPPHPPPHQWDQDQQEIAHKTFHSSHPNVCQVVFDQDPVQKGKMWIKIFRQRAEDQGPRHRHDQADPDPNGAWYFPDDPDTTMTGHHHVCRSRGIRGTMMIMIHHDD/DDQVVLVVLVCQLQPVQPDKDWPDKDFADDPLLVVLVVLLVVLQVVLCVVQVHQPKFKWKAADEPVLCCVCGPVPPFCLSRVVCQWGKTFGSSHPNVCQVVFDQDPVQKGKMWIKIFRQRAEDQPVDPDPNGAWYFPDDPDTTMTTHGSVCRSRGIRGGMMIIIHHD/DDQVVLVVLVCQLQPVQPDKDWPDKDWDDDPLLVVLVVLLVVLQVVLCVVQVHQPKFKWKQADEPVCPVPPRPPHPPNQWDQDQQEIAHKTFHSSHPNVCQVVFDQDPVQKGKMWIKIFRQRAEAQGPRHRHDQADVNGAWYFPDDPDTTMTGHHHVCRSRGIRGTMMIMIHGD/DDQVVLVVLVCQLQPVQPDKDWPDKDWDDDPLLVVLVVLLVVLQVVLCVVQVGQPKFKWKQADEPVCPVVPRPPHPPPHQWDQDQQEIARKTFHSSHPNVCQVVFDQDPVQKGKMWIKIFRQRAEDQGPRDRHDQADPDPNGAWYFPDDPDTTMTGHHHVCRSRGIRGTMMIMIHHD/DDQVVLVVLVCQLQPVQPDKDWPDKDWDDDPLLVVLVVLLVVLQVVLCVVQVHQPKFKWKQADEPVCPVPPRPPHPPPHQWDQDQQEIAHKTFHSSHPNVCQVVFDQDPVQKGKMWIKIFRFRAEDQTDRDRHDQADPDPNGAWYFPDDPDTTMTGHHHVCRSRGIRGTMMIMIHHD/DDQVVLVVLVCQLQPVQPDKDWPDKDFDDDPLLVVLVVLLVVLQVVLCVVQVGQPKFKWKAADEPVLCCVCGPVPPFPLSSPPLGKTFHSSHPNVCQVVFDQDPVQKGKMWIKIFRQRAEDCVDDPNGAWYFVDDPDTTMTGHDSVCRSRGIRGTMMIIIHHD/DDDQVVLVVLVCQLQPVQPDKDWPDKDFADDPLLVVLVVLLVVLQVVLCVVQVHQPKFKWKAADEPVLCCVVGPVPPFCLSRVPLGKTFGSSHPNVCQVVFDQDPVQKGKMWIKIFRQRAEDCVVNGAWYAVDPPDTTMTGHDSVCRSRGIRGGMMIIIHHD/DDDQVVLVVLVCQLQPVQPDKDWPDKDFADDPLLVVLVVLLVVLQVVLCVVQVHQPKFKWKAADEPVLCCVVGPVPPFPLSRVPLGKTFGSSHPNVCQVVFDQDPVQKGKMWIKIFRQRAEDCVDPNGAWYFVDDPDTTMTGHDSVCRSRGIRGGMMIIIHHD

Sequence (1361 aa):
LDKDAVKKMFAVGTASLGHVPVLDVGRFSSEIAEARLALFQKQVEITKKHRGDANVRYAWLPAKREVLSAVMMQGLGVAFIRKSIYGVGIHLTAADCPYFSARYCDVDENGVRYMVLCRVIMGNMELLRGDKAQFFSGGEEYDNGVDDIESPKNYIVWNINMNTHIFPEFVVRFKLSNLDKDAVKKMFAVGTASLGHVPVLDVGRFSSEIAEARLALFQKQVEITKKHRGDANVRYAWLPAKREVLSAVMMQGLGVGGAFIRVGIHLTAADCPYFSARYCDVDENGVRYMVLCRVIMGNMELLFSGGEEYDNGVDDIESPKNYIVWNINMNTHIFPEFVVRFKLSLDKDAVKKMFAVGTASLGHVPVLDVGRFSSEIAEARLALFQKQVEITKKHRGDANVRYAWLPAKREVLSAVMMQGLGAFIRKSIYGVGIHLTAADCPYFSARYCDVDENGVRYMVLCRVIMGNMELLRGDKAQFFSEEYDNGVDDIESPKNYIVWNINMNTHIFPEFVVRFKLSLDKDAVKKMFAVGTASLGHVPVLDVGRFSSEIAEARLALFQKQVEITKKHRGDANVRYAWLPAKREVLSAVMMQGLGVAFIRKSIYGVGIHLTAADCPYFSARYCDVDENGVRYMVLCRVIMGNMELLRGDKAQFFSGGEEYDNGVDDIESPKNYIVWNINMNTHIFPEFVVRFKLSLDKDAVKKMFAVGTASLGHVPVLDVGRFSSEIAEARLALFQKQVEITKKHRGDANVRYAWLPAKREVLSAVMMQGLGVAFIRKSIYGVGIHLTAADCPYFSARYCDVDENGVRYMVLCRVIMGNMELLRGDKAQFFSGGEEYDNGVDDIESPKNYIVWNINMNTHIFPEFVVRFKLSLDKDAVKKMFAVGTASLGHVPVLDVGRFSSEIAEARLALFQKQVEITKKHRGDANVRYAWLPAKREVLSAVMMQGLGVGGAFIGIHLTAADCPYFSARYCDVDENGVRYMVLCRVIMGNMELLGGEEYDNGVDDIESPKNYIVWNINMNTHIFPEFVVRFKLSVLDKDAVKKMFAVGTASLGHVPVLDVGRFSSEIAEARLALFQKQVEITKKHRGDANVRYAWLPAKREVLSAVMMQGLGVGGAFIGIHLTAADCPYFSARYCDVDENGVRYMVLCRVIMGNMELLEEYDNGVDDIESPKNYIVWNINMNTHIFPEFVVRFKLSVLDKDAVKKMFAVGTASLGHVPVLDVGRFSSEIAEARLALFQKQVEITKKHRGDANVRYAWLPAKREVLSAVMMQGLGVGGAFIGIHLTAADCPYFSARYCDVDENGVRYMVLCRVIMGNMELLGEEYDNGVDDIESPKNYIVWNINMNTHIFPEFVVRFKLS

InterPro domains:
  IPR004170 WWE domain [PS50918] (64-153)
  IPR012317 Poly(ADP-ribose) polymerase, catalytic domain [PF00644] (320-421)
  IPR012317 Poly(ADP-ribose) polymerase, catalytic domain [PS51059] (248-469)
  IPR022003 RST domain [PF12174] (502-568)
  IPR022003 RST domain [PS51879] (501-572)
  IPR044964 Inactive poly [ADP-ribose] polymerase RCD1/SRO1-5 [PTHR32263] (64-569)
  IPR057823 RCD1, WWE domain [PF23467] (83-162)

GO terms:
  GO:0005515 protein binding (F, IPI)
  GO:0005634 nucleus (C, IDA)
  GO:0005737 cytoplasm (C, IDA)
  GO:0042742 defense response to bacterium (P, IMP)
  GO:0009414 response to water deprivation (P, IMP)
  GO:0009651 response to salt stress (P, IMP)
  GO:0009723 response to ethylene (P, IMP)
  GO:0009793 embryo development ending in seed dormancy (P, IMP)
  GO:0009867 jasmonic acid mediated signaling pathway (P, IMP)
  GO:0009873 ethylene-activated signaling pathway (P, IMP)
  GO:0010102 lateral root morphogenesis (P, IMP)
  GO:0010193 response to ozone (P, IMP)
  GO:0012501 programmed cell death (P, IMP)
  GO:2000377 regulation of reactive oxygen species metabolic process (P, IMP)
  GO:0006809 nitric oxide biosynthetic process (P, IMP)
  GO:0006970 response to osmotic stress (P, IMP)
  GO:0000303 response to superoxide (P, IMP)

Secondary structure (DSSP, 8-state):
--HHHHHHHHHHHTGGGS---EEEEEE--SHHHHHHHHHHHHHHHHHHHHHS---EEEEEEE--HHHHTTHHHH-S----EEE-SS-EEEEEEETT-GGGTGGGS---TTS-EEEEEEEEE--SPEEP---TT--S-SSTT--SEES-SSS--EEEE-GGGTTTSEEEEEEEEE----/--HHHHHHHHHHHTGGGS---EEEEEEEEEHHHHHHHHHHHHHHHHHHHHHS---EEEEEEE--HHHHIIIIIS--HHHHHH---EEEEEETT-GGGTGGGS---TTS-EEEEEEEEE--SPEE---SSTT--SEES-SSS--EEEEEGGGTTTSEEEEEEEEE---/---HHHHHHHHHHHTGGGS---EEEEEEEEEHHHHHHHHHHHHHHHHHHHHHS---EEEEEEEE-HHHHIIIIIT--HHHHHH--EEEEETT-GGGTGGGS---TTS-EEEEEEEEE--SPEE--TT--SEES-SSS--EEEE-GGGTTTSEEEEEEEEE---/--HHHHHHHHHHHTGGGS---EEEEEE--BHHHHHHHHHHHHHHHHHHHHHS---EEEEEEE--HHHHTTTTTS-S----EEE-SS-EEEEEEETT-GGGTGGGS---TTS-EEEEEEEEE--SPEEP---TT--S-SSTT--SEES-SSS--EEEE-GGGTTTSEEEEEEEEE---/--HHHHHHHHHHHTGGGS---EEEEEE--BHHHHHHHHHHHHHHHHHHHHHS---EEEEEEE--HHHHTTTTTS-----EEE-SS-EEEEEEETT-GGGTGGGS---TTS-EEEEEEEEE--SPEEP---TT--------SEES-SSS--EEEE-GGGTTTSEEEEEEEEE---/--HHHHHHHHHHHTGGGS---EEEEE---SHHHHHHHHHHHHHHHHHHHHHS---EEEEEEE--HHHHIIIIIS--HHHHH---EEEEETT-GGGTGGGS---TTS-EEEEEEEEE--SPEE---TT--SEES-SSS--EEEE-GGGTTTSEEEEEEEEE---/--HHHHHHHHHHHTGGGS---EEEEEE--SHHHHHHHHHHHHHHHHHHHHHS---EEEEEEE--HHHHTTHHHH-S----EEE-SS-EEEEEEETT-GGGTGGGS---TTS-EEEEEEEEE--SPEEP---TT--S-SSTT--SEES-SSS--EEEE-GGGTTTSEEEEEEEEE---/---HHHHHHHHHHHTGGGS---EEEEE---SHHHHHHHHHHHHHHHHHHHHHS---EEEEEEEE-HHHHIIIIIS--HHHHHH--EEEEETT-GGGTGGGSPP-TTS-EEEEEEEEE--SPEE-----SEES-SSS--EEEE-GGGTTTSEEEEEEEEE---

Solvent-accessible surface area: 58812 Å² total; per-residue (Å²): 100,96,105,80,34,0,85,128,42,0,47,112,5,0,66,92,53,48,152,19,43,38,96,69,17,24,129,40,87,54,124,34,4,116,13,7,44,31,0,5,86,63,8,34,69,2,6,103,34,8,8,5,92,7,31,65,86,55,0,0,4,17,7,78,112,144,8,30,110,19,4,16,67,66,0,0,13,58,77,20,61,88,138,17,108,45,0,39,0,0,13,2,4,4,30,105,9,0,80,108,8,0,131,140,0,82,76,22,148,104,27,15,30,11,0,3,0,0,53,0,0,0,5,46,39,16,82,12,229,40,77,110,78,27,112,51,13,48,4,78,61,83,14,0,0,0,29,61,114,156,68,21,79,19,7,1,0,0,31,12,11,0,13,1,12,2,6,0,14,1,15,0,102,0,75,25,76,196,100,95,43,103,38,0,63,138,41,0,50,91,5,1,66,93,45,50,141,16,43,30,7,4,0,2,81,12,10,0,30,0,18,95,6,11,43,29,1,5,85,60,11,32,70,4,6,124,116,48,52,58,93,7,29,64,78,61,0,0,2,30,6,81,57,126,20,6,26,9,5,12,14,9,3,29,1,0,0,21,5,50,36,172,144,24,25,117,2,2,5,32,105,8,0,78,94,13,0,137,174,0,74,79,21,129,20,24,0,38,0,0,1,0,0,54,0,0,0,4,62,25,25,107,103,116,19,62,20,116,99,82,18,0,0,0,62,54,71,155,73,20,79,37,6,22,0,24,34,22,15,4,8,1,12,3,16,9,14,2,7,0,9,0,53,29,131,98,98,32,92,37,0,56,135,47,0,47,103,7,1,67,91,56,49,143,21,38,31,7,9,0,11,88,38,12,8,24,1,3,96,10,11,43,28,0,4,86,58,7,33,74,2,5,123,90,36,51,58,96,7,29,65,79,58,0,0,5,14,9,67,67,128,39,27,30,40,6,14,22,58,9,1,54,108,20,68,84,182,32,124,46,0,37,0,0,12,2,4,4,31,107,9,0,80,107,10,3,139,128,0,78,61,12,163,56,20,6,25,6,0,3,0,0,52,0,0,0,5,69,29,25,86,10,226,40,80,163,76,32,100,70,50,127,105,88,13,0,0,2,29,60,114,157,67,20,78,26,6,0,0,4,25,20,18,0,19,1,12,1,8,0,14,1,17,0,35,2,67,61,95,100,97,101,100,37,0,92,142,48,0,52,98,6,1,67,92,50,51,144,20,48,40,94,63,18,24,126,38,84,54,121,29,3,116,12,13,43,30,0,5,85,61,7,33,70,3,6,123,92,38,51,57,94,8,30,65,78,56,0,0,5,17,8,72,125,130,7,28,110,31,5,15,78,62,2,5,38,60,82,16,62,84,151,20,122,58,0,42,0,0,14,2,4,4,32,108,8,0,80,105,9,0,135,125,0,86,78,21,143,107,26,16,35,13,0,3,0,0,54,0,0,0,5,67,28,15,88,10,226,34,78,104,77,28,108,71,18,57,22,112,98,86,15,0,0,0,28,61,113,158,65,20,80,26,7,1,0,1,27,13,11,1,16,1,12,4,7,2,14,0,16,0,102,0,76,30,120,99,96,31,92,37,0,62,140,47,0,50,102,6,1,66,91,60,50,148,19,41,31,10,4,0,7,88,41,13,9,21,0,4,96,16,16,45,28,0,4,87,59,8,35,73,2,4,113,42,6,8,18,92,8,32,66,86,58,0,0,5,22,8,82,74,118,13,28,23,23,4,12,13,51,2,5,34,71,93,16,54,124,147,33,130,60,0,29,0,0,35,2,4,4,32,109,9,0,78,108,13,0,138,126,0,75,87,26,164,74,32,7,25,7,0,3,0,0,53,0,0,0,5,48,25,20,97,12,214,53,80,148,78,28,101,70,25,56,19,84,50,82,15,0,0,0,30,60,93,159,67,20,78,26,6,1,0,4,35,10,19,1,18,1,12,4,8,3,14,1,12,0,37,0,67,30,126,97,97,106,113,38,0,97,143,47,0,50,106,6,1,67,92,62,49,150,19,41,26,85,71,17,24,118,79,81,38,120,29,18,117,7,12,43,28,1,6,84,58,13,35,74,4,6,117,60,19,50,59,93,8,32,65,80,61,0,0,1,28,6,86,146,135,31,25,59,6,4,15,98,87,3,30,0,0,6,32,7,48,151,66,24,72,0,0,5,33,108,9,0,83,97,6,0,126,176,1,74,78,24,185,112,25,6,27,7,0,1,0,0,52,0,0,0,5,61,19,28,102,106,99,30,80,99,90,23,0,0,0,63,58,82,153,65,17,78,18,5,39,0,86,53,53,21,9,8,2,13,3,15,8,16,2,15,0,69,0,76,28,128,111,58,95,115,115,44,0,97,136,51,0,44,103,6,0,64,103,62,48,146,17,42,27,90,69,16,23,110,82,78,28,118,28,19,118,6,12,35,27,0,6,85,57,11,31,81,4,5,121,113,50,50,56,93,6,28,65,74,57,0,0,1,28,7,86,116,129,32,33,58,12,6,25,94,84,4,30,1,0,0,25,13,56,62,66,25,69,0,0,4,35,108,8,0,77,96,11,0,126,169,0,72,87,22,152,111,29,6,33,6,0,1,0,0,36,0,0,0,5,60,22,57,109,113,142,111,108,25,0,0,0,66,62,80,156,71,18,79,18,6,39,0,96,52,56,20,6,8,2,11,4,15,9,6,1,15,0,80,0,76,27,131,112,58,95,41,98,36,0,69,148,41,0,49,99,6,1,68,92,71,50,157,19,32,30,4,4,0,2,59,12,10,0,22,1,20,97,7,13,37,30,1,6,84,58,12,31,87,3,4,121,77,19,48,52,92,6,31,66,80,63,0,0,1,30,5,89,80,155,20,8,26,7,5,14,14,7,3,28,1,0,0,34,17,60,66,55,23,122,3,2,4,34,105,8,0,75,96,16,0,141,176,0,74,79,27,137,27,27,0,23,0,0,1,0,0,37,0,0,0,4,60,18,47,102,111,72,90,96,90,22,0,0,0,63,61,98,159,71,18,86,42,6,13,0,93,59,54,19,7,10,2,14,3,15,10,5,1,5,0,10,0,56,25,146